Protein 2KRS (pdb70)

Organism: Clostridium perfringens (strain 13 / Type A) (NCBI:txid195102)

Nearest PDB structures (foldseek):
  2krs-assembly1_A  TM=8.421E-01  e=5.580E-13  Clostridium perfringens
  2kt8-assembly1_A  TM=7.586E-01  e=3.172E-06  Clostridium perfringens
  2kyb-assembly1_A  TM=9.012E-01  e=1.065E-04  Clostridium perfringens ATCC 13124
  3npf-assembly1_B  TM=8.891E-01  e=8.011E-03  Bacteroides ovatus ATCC 8483
  4r0k-assembly1_A  TM=9.140E-01  e=1.901E-02  Bacteroides thetaiotaomicron VPI-5482

Solvent-accessible surface area: 5568 Å² total; per-residue (Å²): 144,73,0,43,0,134,21,159,94,40,20,63,7,49,62,5,40,14,82,152,139,23,78,82,29,88,5,171,68,104,27,152,9,98,24,88,110,92,62,118,26,54,31,10,0,124,65,112,71,117,76,0,30,1,32,127,95,100,8,79,35,56,93,118,67,57,130,112,130,179,123,159,149,230

InterPro domains:
  IPR002502 N-acetylmuramoyl-L-alanine amidase domain [PF01510] (89-208)
  IPR002502 N-acetylmuramoyl-L-alanine amidase domain [SM00644] (80-211)
  IPR002502 N-acetylmuramoyl-L-alanine amidase domain [cd06583] (89-207)
  IPR003646 SH3-like domain, bacterial-type [PF08239] (251-306)
  IPR003646 SH3-like domain, bacterial-type [PF08239] (340-391)
  IPR003646 SH3-like domain, bacterial-type [PF08239] (422-473)
  IPR003646 SH3-like domain, bacterial-type [PF08239] (504-554)
  IPR003646 SH3-like domain, bacterial-type [PF08239] (580-634)
  IPR003646 SH3-like domain, bacterial-type [PS51781] (242-309)
  IPR003646 SH3-like domain, bacterial-type [PS51781] (331-394)
  IPR003646 SH3-like domain, bacterial-type [PS51781] (413-476)
  IPR003646 SH3-like domain, bacterial-type [PS51781] (495-558)
  IPR003646 SH3-like domain, bacterial-type [PS51781] (569-635)
  IPR003646 SH3-like domain, bacterial-type [SM00287] (242-309)
  IPR003646 SH3-like domain, bacterial-type [SM00287] (331-394)
  IPR003646 SH3-like domain, bacterial-type [SM00287] (413-476)
  IPR003646 SH3-like domain, bacterial-type [SM00287] (495-558)
  IPR003646 SH3-like domain, bacterial-type [SM00287] (570-627)
  IPR036028 SH3-like domain superfamily [SSF50044] (358-397)
  IPR036028 SH3-like domain superfamily [SSF50044] (440-479)

Secondary structure (DSSP, 8-state):
--EEE--SSEEEEESSSSTTT-EEEEEETT-EEEEEEEETTEEEEEETTEEEEE-SSSEEESSSS----S----

Foldseek 3Di:
DKKWFADPAKAFWAAEPDCVRPGPGIAGHRGIWDFPDADPQWTWTADPNDITTHHCVRMDDDDPDDPDDPDDDD

Structure (mmCIF, N/CA/C/O backbone):
data_2KRS
#
_entry.id   2KRS
#
loop_
_atom_site.group_PDB
_atom_site.id
_atom_site.type_symbol
_atom_site.label_atom_id
_atom_site.label_alt_id
_atom_site.label_comp_id
_atom_site.label_asym_id
_atom_site.label_entity_id
_atom_site.label_seq_id
_atom_site.pdbx_PDB_ins_code
_atom_site.Cartn_x
_atom_site.Cartn_y
_atom_site.Cartn_z
_atom_site.occupancy
_atom_site.B_iso_or_equiv
_atom_site.auth_seq_id
_atom_site.auth_comp_id
_atom_site.auth_asym_id
_atom_site.auth_atom_id
_atom_site.pdbx_PDB_model_num
ATOM 1 N N . MET A 1 1 ? 0.297 15.075 1.325 1.00 0.00 1 MET A N 1
ATOM 2 C CA . MET A 1 1 ? 1.120 13.836 1.233 1.00 0.00 1 MET A CA 1
ATOM 3 C C . MET A 1 1 ? 0.507 12.904 0.194 1.00 0.00 1 MET A C 1
ATOM 4 O O . MET A 1 1 ? -0.706 12.695 0.173 1.00 0.00 1 MET A O 1
ATOM 20 N N . GLN A 1 2 ? 1.352 12.346 -0.672 1.00 0.00 2 GLN A N 1
ATOM 21 C CA . GLN A 1 2 ? 0.881 11.437 -1.716 1.00 0.00 2 GLN A CA 1
ATOM 22 C C . GLN A 1 2 ? 1.931 10.366 -2.008 1.00 0.00 2 GLN A C 1
ATOM 23 O O . GLN A 1 2 ? 3.037 10.669 -2.454 1.00 0.00 2 GLN A O 1
ATOM 37 N N . GLY A 1 3 ? 1.570 9.110 -1.756 1.00 0.00 3 GLY A N 1
ATOM 38 C CA . GLY A 1 3 ? 2.479 7.993 -1.999 1.00 0.00 3 GLY A CA 1
ATOM 39 C C . GLY A 1 3 ? 2.336 7.486 -3.430 1.00 0.00 3 GLY A C 1
ATOM 40 O O . GLY A 1 3 ? 1.258 7.565 -4.019 1.00 0.00 3 GLY A O 1
ATOM 44 N N . VAL A 1 4 ? 3.429 6.959 -3.985 1.00 0.00 4 VAL A N 1
ATOM 45 C CA . VAL A 1 4 ? 3.418 6.432 -5.354 1.00 0.00 4 VAL A CA 1
ATOM 46 C C . VAL A 1 4 ? 3.837 4.965 -5.347 1.00 0.00 4 VAL A C 1
ATOM 47 O O . VAL A 1 4 ? 4.865 4.605 -4.774 1.00 0.00 4 VAL A O 1
ATOM 60 N N . VAL A 1 5 ? 3.034 4.123 -5.994 1.00 0.00 5 VAL A N 1
ATOM 61 C CA . VAL A 1 5 ? 3.328 2.693 -6.065 1.00 0.00 5 VAL A CA 1
ATOM 62 C C . VAL A 1 5 ? 4.102 2.379 -7.335 1.00 0.00 5 VAL A C 1
ATOM 63 O O . VAL A 1 5 ? 3.672 2.727 -8.436 1.00 0.00 5 VAL A O 1
ATOM 76 N N . LYS A 1 6 ? 5.249 1.717 -7.180 1.00 0.00 6 LYS A N 1
ATOM 77 C CA . LYS A 1 6 ? 6.085 1.353 -8.326 1.00 0.00 6 LYS A CA 1
ATOM 78 C C . LYS A 1 6 ? 6.219 -0.163 -8.418 1.00 0.00 6 LYS A C 1
ATOM 79 O O . LYS A 1 6 ? 6.862 -0.793 -7.579 1.00 0.00 6 LYS A O 1
ATOM 98 N N . VAL A 1 7 ? 5.606 -0.742 -9.448 1.00 0.00 7 VAL A N 1
ATOM 99 C CA . VAL A 1 7 ? 5.654 -2.189 -9.657 1.00 0.00 7 VAL A CA 1
ATOM 100 C C . VAL A 1 7 ? 5.706 -2.501 -11.149 1.00 0.00 7 VAL A C 1
ATOM 101 O O . VAL A 1 7 ? 5.101 -1.799 -11.960 1.00 0.00 7 VAL A O 1
ATOM 114 N N . ASN A 1 8 ? 6.434 -3.552 -11.506 1.00 0.00 8 ASN A N 1
ATOM 115 C CA . ASN A 1 8 ? 6.560 -3.936 -12.907 1.00 0.00 8 ASN A CA 1
ATOM 116 C C . ASN A 1 8 ? 5.204 -4.339 -13.480 1.00 0.00 8 ASN A C 1
ATOM 117 O O . ASN A 1 8 ? 4.873 -3.991 -14.614 1.00 0.00 8 ASN A O 1
ATOM 128 N N . SER A 1 9 ? 4.422 -5.079 -12.690 1.00 0.00 9 SER A N 1
ATOM 129 C CA . SER A 1 9 ? 3.095 -5.535 -13.124 1.00 0.00 9 SER A CA 1
ATOM 130 C C . SER A 1 9 ? 2.000 -4.985 -12.208 1.00 0.00 9 SER A C 1
ATOM 131 O O . SER A 1 9 ? 1.270 -4.067 -12.582 1.00 0.00 9 SER A O 1
ATOM 139 N N . ALA A 1 10 ? 1.887 -5.557 -11.011 1.00 0.00 10 ALA A N 1
ATOM 140 C CA . ALA A 1 10 ? 0.871 -5.121 -10.052 1.00 0.00 10 ALA A CA 1
ATOM 141 C C . ALA A 1 10 ? 1.277 -5.511 -8.633 1.00 0.00 10 ALA A C 1
ATOM 142 O O . ALA A 1 10 ? 1.908 -6.546 -8.419 1.00 0.00 10 ALA A O 1
ATOM 149 N N . LEU A 1 11 ? 0.925 -4.665 -7.664 1.00 0.00 11 LEU A N 1
ATOM 150 C CA . LEU A 1 11 ? 1.269 -4.912 -6.259 1.00 0.00 11 LEU A CA 1
ATOM 151 C C . LEU A 1 11 ? 0.018 -5.278 -5.469 1.00 0.00 11 LEU A C 1
ATOM 152 O O . LEU A 1 11 ? -1.000 -4.598 -5.552 1.00 0.00 11 LEU A O 1
ATOM 168 N N . ASN A 1 12 ? 0.101 -6.357 -4.700 1.00 0.00 12 ASN A N 1
ATOM 169 C CA . ASN A 1 12 ? -1.037 -6.797 -3.899 1.00 0.00 12 ASN A CA 1
ATOM 170 C C . ASN A 1 12 ? -1.133 -5.986 -2.607 1.00 0.00 12 ASN A C 1
ATOM 171 O O . ASN A 1 12 ? -0.116 -5.597 -2.032 1.00 0.00 12 ASN A O 1
ATOM 182 N N . MET A 1 13 ? -2.369 -5.738 -2.156 1.00 0.00 13 MET A N 1
ATOM 183 C CA . MET A 1 13 ? -2.607 -4.972 -0.923 1.00 0.00 13 MET A CA 1
ATOM 184 C C . MET A 1 13 ? -3.066 -5.913 0.181 1.00 0.00 13 MET A C 1
ATOM 185 O O . MET A 1 13 ? -3.659 -6.954 -0.096 1.00 0.00 13 MET A O 1
ATOM 199 N N . ARG A 1 14 ? -2.747 -5.580 1.436 1.00 0.00 14 ARG A N 1
ATOM 200 C CA . ARG A 1 14 ? -3.090 -6.463 2.561 1.00 0.00 14 ARG A CA 1
ATOM 201 C C . ARG A 1 14 ? -3.723 -5.683 3.726 1.00 0.00 14 ARG A C 1
ATOM 202 O O . ARG A 1 14 ? -3.328 -4.559 4.024 1.00 0.00 14 ARG A O 1
ATOM 223 N N . SER A 1 15 ? -4.737 -6.287 4.360 1.00 0.00 15 SER A N 1
ATOM 224 C CA . SER A 1 15 ? -5.452 -5.642 5.463 1.00 0.00 15 SER A CA 1
ATOM 225 C C . SER A 1 15 ? -4.507 -5.298 6.613 1.00 0.00 15 SER A C 1
ATOM 226 O O . SER A 1 15 ? -4.598 -4.222 7.207 1.00 0.00 15 SER A O 1
ATOM 234 N N . GLY A 1 16 ? -3.604 -6.221 6.924 1.00 0.00 16 GLY A N 1
ATOM 235 C CA . GLY A 1 16 ? -2.635 -6.018 8.006 1.00 0.00 16 GLY A CA 1
ATOM 236 C C . GLY A 1 16 ? -1.224 -5.826 7.447 1.00 0.00 16 GLY A C 1
ATOM 237 O O . GLY A 1 16 ? -0.951 -6.183 6.300 1.00 0.00 16 GLY A O 1
ATOM 241 N N . PRO A 1 17 ? -0.322 -5.282 8.234 1.00 0.00 17 PRO A N 1
ATOM 242 C CA . PRO A 1 17 ? 1.095 -5.054 7.811 1.00 0.00 17 PRO A CA 1
ATOM 243 C C . PRO A 1 17 ? 1.922 -6.339 7.859 1.00 0.00 17 PRO A C 1
ATOM 244 O O . PRO A 1 17 ? 2.759 -6.512 8.744 1.00 0.00 17 PRO A O 1
ATOM 255 N N . GLY A 1 18 ? 1.682 -7.232 6.908 1.00 0.00 18 GLY A N 1
ATOM 256 C CA . GLY A 1 18 ? 2.409 -8.492 6.855 1.00 0.00 18 GLY A CA 1
ATOM 257 C C . GLY A 1 18 ? 1.872 -9.354 5.729 1.00 0.00 18 GLY A C 1
ATOM 258 O O . GLY A 1 18 ? 0.759 -9.136 5.251 1.00 0.00 18 GLY A O 1
ATOM 262 N N . SER A 1 19 ? 2.663 -10.327 5.298 1.00 0.00 19 SER A N 1
ATOM 263 C CA . SER A 1 19 ? 2.236 -11.199 4.217 1.00 0.00 19 SER A CA 1
ATOM 264 C C . SER A 1 19 ? 1.268 -12.262 4.736 1.00 0.00 19 SER A C 1
ATOM 265 O O . SER A 1 19 ? 0.567 -12.910 3.961 1.00 0.00 19 SER A O 1
ATOM 273 N N . ASN A 1 20 ? 1.257 -12.441 6.052 1.00 0.00 20 ASN A N 1
ATOM 274 C CA . ASN A 1 20 ? 0.397 -13.438 6.689 1.00 0.00 20 ASN A CA 1
ATOM 275 C C . ASN A 1 20 ? -1.087 -13.112 6.510 1.00 0.00 20 ASN A C 1
ATOM 276 O O . ASN A 1 20 ? -1.912 -14.014 6.370 1.00 0.00 20 ASN A O 1
ATOM 287 N N . TYR A 1 21 ? -1.427 -11.827 6.536 1.00 0.00 21 TYR A N 1
ATOM 288 C CA . TYR A 1 21 ? -2.824 -11.418 6.397 1.00 0.00 21 TYR A CA 1
ATOM 289 C C . TYR A 1 21 ? -3.417 -11.898 5.073 1.00 0.00 21 TYR A C 1
ATOM 290 O O . TYR A 1 21 ? -4.551 -12.377 5.035 1.00 0.00 21 TYR A O 1
ATOM 308 N N . GLY A 1 22 ? -2.652 -11.777 3.988 1.00 0.00 22 GLY A N 1
ATOM 309 C CA . GLY A 1 22 ? -3.127 -12.214 2.670 1.00 0.00 22 GLY A CA 1
ATOM 310 C C . GLY A 1 22 ? -3.580 -11.028 1.823 1.00 0.00 22 GLY A C 1
ATOM 311 O O . GLY A 1 22 ? -3.830 -9.941 2.344 1.00 0.00 22 GLY A O 1
ATOM 315 N N . VAL A 1 23 ? -3.679 -11.249 0.512 1.00 0.00 23 VAL A N 1
ATOM 316 C CA . VAL A 1 23 ? -4.094 -10.197 -0.413 1.00 0.00 23 VAL A CA 1
ATOM 317 C C . VAL A 1 23 ? -5.601 -9.969 -0.364 1.00 0.00 23 VAL A C 1
ATOM 318 O O . VAL A 1 23 ? -6.387 -10.914 -0.413 1.00 0.00 23 VAL A O 1
ATOM 331 N N . ILE A 1 24 ? -5.994 -8.696 -0.277 1.00 0.00 24 ILE A N 1
ATOM 332 C CA . ILE A 1 24 ? -7.410 -8.322 -0.236 1.00 0.00 24 ILE A CA 1
ATOM 333 C C . ILE A 1 24 ? -7.791 -7.553 -1.497 1.00 0.00 24 ILE A C 1
ATOM 334 O O . ILE A 1 24 ? -8.967 -7.276 -1.736 1.00 0.00 24 ILE A O 1
ATOM 350 N N . GLY A 1 25 ? -6.785 -7.208 -2.297 1.00 0.00 25 GLY A N 1
ATOM 351 C CA . GLY A 1 25 ? -7.015 -6.466 -3.533 1.00 0.00 25 GLY A CA 1
ATOM 352 C C . GLY A 1 25 ? -5.738 -6.397 -4.360 1.00 0.00 25 GLY A C 1
ATOM 353 O O . GLY A 1 25 ? -4.681 -6.851 -3.921 1.00 0.00 25 GLY A O 1
ATOM 357 N N . THR A 1 26 ? -5.840 -5.822 -5.558 1.00 0.00 26 THR A N 1
ATOM 358 C CA . THR A 1 26 ? -4.681 -5.689 -6.450 1.00 0.00 26 THR A CA 1
ATOM 359 C C . THR A 1 26 ? -4.457 -4.222 -6.820 1.00 0.00 26 THR A C 1
ATOM 360 O O . THR A 1 26 ? -5.394 -3.519 -7.200 1.00 0.00 26 THR A O 1
ATOM 371 N N . LEU A 1 27 ? -3.205 -3.766 -6.706 1.00 0.00 27 LEU A N 1
ATOM 372 C CA . LEU A 1 27 ? -2.850 -2.377 -7.034 1.00 0.00 27 LEU A CA 1
ATOM 373 C C . LEU A 1 27 ? -2.022 -2.331 -8.321 1.00 0.00 27 LEU A C 1
ATOM 374 O O . LEU A 1 27 ? -1.175 -3.195 -8.552 1.00 0.00 27 LEU A O 1
ATOM 390 N N . ARG A 1 28 ? -2.273 -1.305 -9.142 1.00 0.00 28 ARG A N 1
ATOM 391 C CA . ARG A 1 28 ? -1.554 -1.114 -10.407 1.00 0.00 28 ARG A CA 1
ATOM 392 C C . ARG A 1 28 ? -0.387 -0.157 -10.211 1.00 0.00 28 ARG A C 1
ATOM 393 O O . ARG A 1 28 ? -0.294 0.518 -9.184 1.00 0.00 28 ARG A O 1
ATOM 414 N N . ASN A 1 29 ? 0.489 -0.088 -11.209 1.00 0.00 29 ASN A N 1
ATOM 415 C CA . ASN A 1 29 ? 1.630 0.813 -11.138 1.00 0.00 29 ASN A CA 1
ATOM 416 C C . ASN A 1 29 ? 1.164 2.242 -11.377 1.00 0.00 29 ASN A C 1
ATOM 417 O O . ASN A 1 29 ? 0.098 2.468 -11.949 1.00 0.00 29 ASN A O 1
ATOM 428 N N . ASN A 1 30 ? 1.968 3.197 -10.929 1.00 0.00 30 ASN A N 1
ATOM 429 C CA . ASN A 1 30 ? 1.642 4.611 -11.088 1.00 0.00 30 ASN A CA 1
ATOM 430 C C . ASN A 1 30 ? 0.284 4.939 -10.477 1.00 0.00 30 ASN A C 1
ATOM 431 O O . ASN A 1 30 ? -0.420 5.830 -10.954 1.00 0.00 30 ASN A O 1
ATOM 442 N N . ASP A 1 31 ? -0.077 4.227 -9.412 1.00 0.00 31 ASP A N 1
ATOM 443 C CA . ASP A 1 31 ? -1.353 4.462 -8.731 1.00 0.00 31 ASP A CA 1
ATOM 444 C C . ASP A 1 31 ? -1.160 5.383 -7.530 1.00 0.00 31 ASP A C 1
ATOM 445 O O . ASP A 1 31 ? -0.522 5.008 -6.547 1.00 0.00 31 ASP A O 1
ATOM 454 N N . LYS A 1 32 ? -1.716 6.588 -7.608 1.00 0.00 32 LYS A N 1
ATOM 455 C CA . LYS A 1 32 ? -1.593 7.535 -6.506 1.00 0.00 32 LYS A CA 1
ATOM 456 C C . LYS A 1 32 ? -2.495 7.114 -5.351 1.00 0.00 32 LYS A C 1
ATOM 457 O O . LYS A 1 32 ? -3.657 6.764 -5.556 1.00 0.00 32 LYS A O 1
ATOM 476 N N . VAL A 1 33 ? -1.954 7.147 -4.136 1.00 0.00 33 VAL A N 1
ATOM 477 C CA . VAL A 1 33 ? -2.717 6.762 -2.946 1.00 0.00 33 VAL A CA 1
ATOM 478 C C . VAL A 1 33 ? -2.463 7.740 -1.807 1.00 0.00 33 VAL A C 1
ATOM 479 O O . VAL A 1 33 ? -1.486 8.488 -1.823 1.00 0.00 33 VAL A O 1
ATOM 492 N N . GLU A 1 34 ? -3.349 7.724 -0.813 1.00 0.00 34 GLU A N 1
ATOM 493 C CA . GLU A 1 34 ? -3.216 8.608 0.345 1.00 0.00 34 GLU A CA 1
ATOM 494 C C . GLU A 1 34 ? -2.656 7.829 1.530 1.00 0.00 34 GLU A C 1
ATOM 495 O O . GLU A 1 34 ? -3.248 6.840 1.969 1.00 0.00 34 GLU A O 1
ATOM 507 N N . ILE A 1 35 ? -1.510 8.284 2.037 1.00 0.00 35 ILE A N 1
ATOM 508 C CA . ILE A 1 35 ? -0.861 7.632 3.173 1.00 0.00 35 ILE A CA 1
ATOM 509 C C . ILE A 1 35 ? -1.381 8.209 4.485 1.00 0.00 35 ILE A C 1
ATOM 510 O O . ILE A 1 35 ? -1.383 9.424 4.682 1.00 0.00 35 ILE A O 1
ATOM 526 N N . ILE A 1 36 ? -1.824 7.329 5.379 1.00 0.00 36 ILE A N 1
ATOM 527 C CA . ILE A 1 36 ? -2.350 7.757 6.674 1.00 0.00 36 ILE A CA 1
ATOM 528 C C . ILE A 1 36 ? -1.241 7.783 7.721 1.00 0.00 36 ILE A C 1
ATOM 529 O O . ILE A 1 36 ? -1.152 8.715 8.520 1.00 0.00 36 ILE A O 1
ATOM 545 N N . LYS A 1 37 ? -0.399 6.753 7.710 1.00 0.00 37 LYS A N 1
ATOM 546 C CA . LYS A 1 37 ? 0.701 6.660 8.666 1.00 0.00 37 LYS A CA 1
ATOM 547 C C . LYS A 1 37 ? 1.583 5.454 8.353 1.00 0.00 37 LYS A C 1
ATOM 548 O O . LYS A 1 37 ? 1.188 4.566 7.600 1.00 0.00 37 LYS A O 1
ATOM 567 N N . GLU A 1 38 ? 2.780 5.426 8.945 1.00 0.00 38 GLU A N 1
ATOM 568 C CA . GLU A 1 38 ? 3.719 4.319 8.735 1.00 0.00 38 GLU A CA 1
ATOM 569 C C . GLU A 1 38 ? 3.901 3.531 10.028 1.00 0.00 38 GLU A C 1
ATOM 570 O O . GLU A 1 38 ? 4.297 4.087 11.053 1.00 0.00 38 GLU A O 1
ATOM 582 N N . VAL A 1 39 ? 3.602 2.231 9.976 1.00 0.00 39 VAL A N 1
ATOM 583 C CA . VAL A 1 39 ? 3.727 1.366 11.153 1.00 0.00 39 VAL A CA 1
ATOM 584 C C . VAL A 1 39 ? 4.587 0.142 10.834 1.00 0.00 39 VAL A C 1
ATOM 585 O O . VAL A 1 39 ? 4.370 -0.537 9.833 1.00 0.00 39 VAL A O 1
ATOM 598 N N . ASP A 1 40 ? 5.553 -0.141 11.703 1.00 0.00 40 ASP A N 1
ATOM 599 C CA . ASP A 1 40 ? 6.429 -1.296 11.520 1.00 0.00 40 ASP A CA 1
ATOM 600 C C . ASP A 1 40 ? 7.090 -1.282 10.143 1.00 0.00 40 ASP A C 1
ATOM 601 O O . ASP A 1 40 ? 7.375 -2.335 9.572 1.00 0.00 40 ASP A O 1
ATOM 610 N N . GLY A 1 41 ? 7.336 -0.087 9.615 1.00 0.00 41 GLY A N 1
ATOM 611 C CA . GLY A 1 41 ? 7.971 0.047 8.306 1.00 0.00 41 GLY A CA 1
ATOM 612 C C . GLY A 1 41 ? 6.939 -0.027 7.187 1.00 0.00 41 GLY A C 1
ATOM 613 O O . GLY A 1 41 ? 7.210 0.370 6.053 1.00 0.00 41 GLY A O 1
ATOM 617 N N . TRP A 1 42 ? 5.750 -0.525 7.514 1.00 0.00 42 TRP A N 1
ATOM 618 C CA . TRP A 1 42 ? 4.680 -0.632 6.528 1.00 0.00 42 TRP A CA 1
ATOM 619 C C . TRP A 1 42 ? 3.951 0.700 6.412 1.00 0.00 42 TRP A C 1
ATOM 620 O O . TRP A 1 42 ? 3.806 1.422 7.397 1.00 0.00 42 TRP A O 1
ATOM 641 N N . TYR A 1 43 ? 3.487 1.020 5.207 1.00 0.00 43 TYR A N 1
ATOM 642 C CA . TYR A 1 43 ? 2.765 2.271 4.980 1.00 0.00 43 TYR A CA 1
ATOM 643 C C . TYR A 1 43 ? 1.267 2.016 4.925 1.00 0.00 43 TYR A C 1
ATOM 644 O O . TYR A 1 43 ? 0.801 1.136 4.199 1.00 0.00 43 TYR A O 1
ATOM 662 N N . GLU A 1 44 ? 0.516 2.802 5.688 1.00 0.00 44 GLU A N 1
ATOM 663 C CA . GLU A 1 44 ? -0.934 2.672 5.713 1.00 0.00 44 GLU A CA 1
ATOM 664 C C . GLU A 1 44 ? -1.536 3.538 4.614 1.00 0.00 44 GLU A C 1
ATOM 665 O O . GLU A 1 44 ? -1.369 4.758 4.610 1.00 0.00 44 GLU A O 1
ATOM 677 N N . ILE A 1 45 ? -2.232 2.898 3.673 1.00 0.00 45 ILE A N 1
ATOM 678 C CA . ILE A 1 45 ? -2.853 3.612 2.554 1.00 0.00 45 ILE A CA 1
ATOM 679 C C . ILE A 1 45 ? -4.335 3.284 2.464 1.00 0.00 45 ILE A C 1
ATOM 680 O O . ILE A 1 45 ? -4.810 2.306 3.040 1.00 0.00 45 ILE A O 1
ATOM 696 N N . ARG A 1 46 ? -5.065 4.139 1.761 1.00 0.00 46 ARG A N 1
ATOM 697 C CA . ARG A 1 46 ? -6.515 3.984 1.611 1.00 0.00 46 ARG A CA 1
ATOM 698 C C . ARG A 1 46 ? -6.896 4.007 0.122 1.00 0.00 46 ARG A C 1
ATOM 699 O O . ARG A 1 46 ? -6.510 4.915 -0.616 1.00 0.00 46 ARG A O 1
ATOM 720 N N . PHE A 1 47 ? -7.635 2.985 -0.321 1.00 0.00 47 PHE A N 1
ATOM 721 C CA . PHE A 1 47 ? -8.040 2.888 -1.727 1.00 0.00 47 PHE A CA 1
ATOM 722 C C . PHE A 1 47 ? -9.422 2.255 -1.841 1.00 0.00 47 PHE A C 1
ATOM 723 O O . PHE A 1 47 ? -9.701 1.238 -1.209 1.00 0.00 47 PHE A O 1
ATOM 740 N N . ASN A 1 48 ? -10.276 2.869 -2.652 1.00 0.00 48 ASN A N 1
ATOM 741 C CA . ASN A 1 48 ? -11.633 2.372 -2.859 1.00 0.00 48 ASN A CA 1
ATOM 742 C C . ASN A 1 48 ? -12.398 2.283 -1.538 1.00 0.00 48 ASN A C 1
ATOM 743 O O . ASN A 1 48 ? -13.245 1.407 -1.360 1.00 0.00 48 ASN A O 1
ATOM 754 N N . GLY A 1 49 ? -12.110 3.201 -0.622 1.00 0.00 49 GLY A N 1
ATOM 755 C CA . GLY A 1 49 ? -12.796 3.219 0.666 1.00 0.00 49 GLY A CA 1
ATOM 756 C C . GLY A 1 49 ? -12.311 2.093 1.574 1.00 0.00 49 GLY A C 1
ATOM 757 O O . GLY A 1 49 ? -12.880 1.858 2.641 1.00 0.00 49 GLY A O 1
ATOM 761 N N . LYS A 1 50 ? -11.258 1.395 1.149 1.00 0.00 50 LYS A N 1
ATOM 762 C CA . LYS A 1 50 ? -10.702 0.290 1.936 1.00 0.00 50 LYS A CA 1
ATOM 763 C C . LYS A 1 50 ? -9.376 0.705 2.561 1.00 0.00 50 LYS A C 1
ATOM 764 O O . LYS A 1 50 ? -8.652 1.532 2.007 1.00 0.00 50 LYS A O 1
ATOM 783 N N . VAL A 1 51 ? -9.063 0.127 3.720 1.00 0.00 51 VAL A N 1
ATOM 784 C CA . VAL A 1 51 ? -7.818 0.442 4.427 1.00 0.00 51 VAL A CA 1
ATOM 785 C C . VAL A 1 51 ? -6.936 -0.800 4.512 1.00 0.00 51 VAL A C 1
ATOM 786 O O . VAL A 1 51 ? -7.402 -1.883 4.869 1.00 0.00 51 VAL A O 1
ATOM 799 N N . GLY A 1 52 ? -5.660 -0.633 4.179 1.00 0.00 52 GLY A N 1
ATOM 800 C CA . GLY A 1 52 ? -4.717 -1.743 4.218 1.00 0.00 52 GLY A CA 1
ATOM 801 C C . GLY A 1 52 ? -3.282 -1.237 4.287 1.00 0.00 52 GLY A C 1
ATOM 802 O O . GLY A 1 52 ? -3.040 -0.050 4.500 1.00 0.00 52 GLY A O 1
ATOM 806 N N . TYR A 1 53 ? -2.333 -2.152 4.108 1.00 0.00 53 TYR A N 1
ATOM 807 C CA . TYR A 1 53 ? -0.910 -1.821 4.151 1.00 0.00 53 TYR A CA 1
ATOM 808 C C . TYR A 1 53 ? -0.217 -2.282 2.876 1.00 0.00 53 TYR A C 1
ATOM 809 O O . TYR A 1 53 ? -0.673 -3.213 2.212 1.00 0.00 53 TYR A O 1
ATOM 827 N N . ALA A 1 54 ? 0.891 -1.625 2.542 1.00 0.00 54 ALA A N 1
ATOM 828 C CA . ALA A 1 54 ? 1.656 -1.968 1.342 1.00 0.00 54 ALA A CA 1
ATOM 829 C C . ALA A 1 54 ? 3.148 -1.987 1.654 1.00 0.00 54 ALA A C 1
ATOM 830 O O . ALA A 1 54 ? 3.614 -1.286 2.552 1.00 0.00 54 ALA A O 1
ATOM 837 N N . SER A 1 55 ? 3.892 -2.798 0.910 1.00 0.00 55 SER A N 1
ATOM 838 C CA . SER A 1 55 ? 5.331 -2.905 1.121 1.00 0.00 55 SER A CA 1
ATOM 839 C C . SER A 1 55 ? 6.014 -1.570 0.839 1.00 0.00 55 SER A C 1
ATOM 840 O O . SER A 1 55 ? 5.599 -0.826 -0.047 1.00 0.00 55 SER A O 1
ATOM 848 N N . LYS A 1 56 ? 7.061 -1.275 1.600 1.00 0.00 56 LYS A N 1
ATOM 849 C CA . LYS A 1 56 ? 7.794 -0.025 1.425 1.00 0.00 56 LYS A CA 1
ATOM 850 C C . LYS A 1 56 ? 8.720 -0.101 0.213 1.00 0.00 56 LYS A C 1
ATOM 851 O O . LYS A 1 56 ? 9.073 0.920 -0.375 1.00 0.00 56 LYS A O 1
ATOM 870 N N . SER A 1 57 ? 9.111 -1.317 -0.150 1.00 0.00 57 SER A N 1
ATOM 871 C CA . SER A 1 57 ? 9.999 -1.519 -1.291 1.00 0.00 57 SER A CA 1
ATOM 872 C C . SER A 1 57 ? 9.356 -1.036 -2.590 1.00 0.00 57 SER A C 1
ATOM 873 O O . SER A 1 57 ? 10.023 -0.438 -3.435 1.00 0.00 57 SER A O 1
ATOM 881 N N . TYR A 1 58 ? 8.065 -1.318 -2.756 1.00 0.00 58 TYR A N 1
ATOM 882 C CA . TYR A 1 58 ? 7.348 -0.927 -3.973 1.00 0.00 58 TYR A CA 1
ATOM 883 C C . TYR A 1 58 ? 6.670 0.433 -3.815 1.00 0.00 58 TYR A C 1
ATOM 884 O O . TYR A 1 58 ? 6.057 0.938 -4.757 1.00 0.00 58 TYR A O 1
ATOM 902 N N . ILE A 1 59 ? 6.786 1.025 -2.626 1.00 0.00 59 ILE A N 1
ATOM 903 C CA . ILE A 1 59 ? 6.178 2.335 -2.350 1.00 0.00 59 ILE A CA 1
ATOM 904 C C . ILE A 1 59 ? 7.274 3.376 -2.118 1.00 0.00 59 ILE A C 1
ATOM 905 O O . ILE A 1 59 ? 8.191 3.165 -1.325 1.00 0.00 59 ILE A O 1
ATOM 921 N N . THR A 1 60 ? 7.160 4.506 -2.816 1.00 0.00 60 THR A N 1
ATOM 922 C CA . THR A 1 60 ? 8.132 5.595 -2.691 1.00 0.00 60 THR A CA 1
ATOM 923 C C . THR A 1 60 ? 7.447 6.858 -2.176 1.00 0.00 60 THR A C 1
ATOM 924 O O . THR A 1 60 ? 6.433 7.294 -2.723 1.00 0.00 60 THR A O 1
ATOM 935 N N . ILE A 1 61 ? 8.005 7.437 -1.117 1.00 0.00 61 ILE A N 1
ATOM 936 C CA . ILE A 1 61 ? 7.443 8.648 -0.530 1.00 0.00 61 ILE A CA 1
ATOM 937 C C . ILE A 1 61 ? 7.804 9.865 -1.373 1.00 0.00 61 ILE A C 1
ATOM 938 O O . ILE A 1 61 ? 8.953 10.031 -1.782 1.00 0.00 61 ILE A O 1
ATOM 954 N N . VAL A 1 62 ? 6.811 10.713 -1.636 1.00 0.00 62 VAL A N 1
ATOM 955 C CA . VAL A 1 62 ? 7.023 11.916 -2.442 1.00 0.00 62 VAL A CA 1
ATOM 956 C C . VAL A 1 62 ? 7.261 13.129 -1.545 1.00 0.00 62 VAL A C 1
ATOM 957 O O . VAL A 1 62 ? 6.512 13.372 -0.598 1.00 0.00 62 VAL A O 1
ATOM 970 N N . ASN A 1 63 ? 8.308 13.889 -1.856 1.00 0.00 63 ASN A N 1
ATOM 971 C CA . ASN A 1 63 ? 8.639 15.080 -1.081 1.00 0.00 63 ASN A CA 1
ATOM 972 C C . ASN A 1 63 ? 8.896 14.731 0.383 1.00 0.00 63 ASN A C 1
ATOM 973 O O . ASN A 1 63 ? 8.308 15.329 1.282 1.00 0.00 63 ASN A O 1
ATOM 984 N N . GLU A 1 64 ? 9.773 13.758 0.612 1.00 0.00 64 GLU A N 1
ATOM 985 C CA . GLU A 1 64 ? 10.101 13.339 1.972 1.00 0.00 64 GLU A CA 1
ATOM 986 C C . GLU A 1 64 ? 10.873 14.435 2.705 1.00 0.00 64 GLU A C 1
ATOM 987 O O . GLU A 1 64 ? 11.995 14.218 3.162 1.00 0.00 64 GLU A O 1
ATOM 999 N N . GLY A 1 65 ? 10.265 15.612 2.817 1.00 0.00 65 GLY A N 1
ATOM 1000 C CA . GLY A 1 65 ? 10.906 16.731 3.497 1.00 0.00 65 GLY A CA 1
ATOM 1001 C C . GLY A 1 65 ? 11.975 17.360 2.611 1.00 0.00 65 GLY A C 1
ATOM 1002 O O . GLY A 1 65 ? 12.857 18.070 3.093 1.00 0.00 65 GLY A O 1
ATOM 1006 N N . SER A 1 66 ? 11.891 17.091 1.311 1.00 0.00 66 SER A N 1
ATOM 1007 C CA . SER A 1 66 ? 12.858 17.635 0.365 1.00 0.00 66 SER A CA 1
ATOM 1008 C C . SER A 1 66 ? 12.707 19.147 0.255 1.00 0.00 66 SER A C 1
ATOM 1009 O O . SER A 1 66 ? 11.644 19.698 0.535 1.00 0.00 66 SER A O 1
ATOM 1017 N N . LEU A 1 67 ? 13.784 19.811 -0.158 1.00 0.00 67 LEU A N 1
ATOM 1018 C CA . LEU A 1 67 ? 13.773 21.264 -0.305 1.00 0.00 67 LEU A CA 1
ATOM 1019 C C . LEU A 1 67 ? 14.713 21.687 -1.426 1.00 0.00 67 LEU A C 1
ATOM 1020 O O . LEU A 1 67 ? 14.767 22.859 -1.798 1.00 0.00 67 LEU A O 1
ATOM 1036 N N . GLU A 1 68 ? 15.451 20.723 -1.962 1.00 0.00 68 GLU A N 1
ATOM 1037 C CA . GLU A 1 68 ? 16.386 21.004 -3.043 1.00 0.00 68 GLU A CA 1
ATOM 1038 C C . GLU A 1 68 ? 15.634 21.408 -4.306 1.00 0.00 68 GLU A C 1
ATOM 1039 O O . GLU A 1 68 ? 14.642 20.781 -4.676 1.00 0.00 68 GLU A O 1
ATOM 1051 N N . HIS A 1 69 ? 16.113 22.465 -4.963 1.00 0.00 69 HIS A N 1
ATOM 1052 C CA . HIS A 1 69 ? 15.485 22.962 -6.191 1.00 0.00 69 HIS A CA 1
ATOM 1053 C C . HIS A 1 69 ? 16.472 22.909 -7.353 1.00 0.00 69 HIS A C 1
ATOM 1054 O O . HIS A 1 69 ? 17.684 23.000 -7.155 1.00 0.00 69 HIS A O 1
ATOM 1068 N N . HIS A 1 70 ? 15.943 22.761 -8.566 1.00 0.00 70 HIS A N 1
ATOM 1069 C CA . HIS A 1 70 ? 16.777 22.693 -9.766 1.00 0.00 70 HIS A CA 1
ATOM 1070 C C . HIS A 1 70 ? 18.054 21.896 -9.501 1.00 0.00 70 HIS A C 1
ATOM 1071 O O . HIS A 1 70 ? 19.134 22.265 -9.962 1.00 0.00 70 HIS A O 1
ATOM 1085 N N . HIS A 1 71 ? 17.920 20.804 -8.755 1.00 0.00 71 HIS A N 1
ATOM 1086 C CA . HIS A 1 71 ? 19.068 19.964 -8.434 1.00 0.00 71 HIS A CA 1
ATOM 1087 C C . HIS A 1 71 ? 19.521 19.188 -9.667 1.00 0.00 71 HIS A C 1
ATOM 1088 O O . HIS A 1 71 ? 18.701 18.774 -10.487 1.00 0.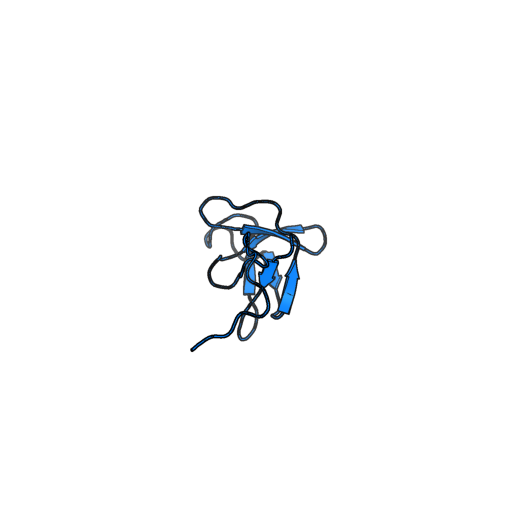00 71 HIS A O 1
ATOM 1102 N N . HIS A 1 72 ? 20.834 18.992 -9.790 1.00 0.00 72 HIS A N 1
ATOM 1103 C CA . HIS A 1 72 ? 21.400 18.262 -10.928 1.00 0.00 72 HIS A CA 1
ATOM 1104 C C . HIS A 1 72 ? 22.425 17.238 -10.449 1.00 0.00 72 HIS A C 1
ATOM 1105 O O . HIS A 1 72 ? 23.308 17.555 -9.653 1.00 0.00 72 HIS A O 1
ATOM 1119 N N . HIS A 1 73 ? 22.302 16.008 -10.943 1.00 0.00 73 HIS A N 1
ATOM 1120 C CA . HIS A 1 73 ? 23.224 14.942 -10.562 1.00 0.00 73 HIS A CA 1
ATOM 1121 C C . HIS A 1 73 ? 24.474 14.982 -11.435 1.00 0.00 73 HIS A C 1
ATOM 1122 O O . HIS A 1 73 ? 24.387 15.139 -12.653 1.00 0.00 73 HIS A O 1
ATOM 1136 N N . HIS A 1 74 ? 25.636 14.841 -10.805 1.00 0.00 74 HIS A N 1
ATOM 1137 C CA . HIS A 1 74 ? 26.897 14.863 -11.537 1.00 0.00 74 HIS A CA 1
ATOM 1138 C C . HIS A 1 74 ? 26.947 16.060 -12.482 1.00 0.00 74 HIS A C 1
ATOM 1139 O O . HIS A 1 74 ? 26.975 15.841 -13.682 1.00 0.00 74 HIS A O 1
ATOM 1154 N N . MET A 1 1 ? 1.404 14.697 1.900 1.00 0.00 1 MET A N 2
ATOM 1155 C CA . MET A 1 1 ? 1.922 13.300 1.864 1.00 0.00 1 MET A CA 2
ATOM 1156 C C . MET A 1 1 ? 1.196 12.493 0.795 1.00 0.00 1 MET A C 2
ATOM 1157 O O . MET A 1 1 ? 0.096 11.994 1.021 1.00 0.00 1 MET A O 2
ATOM 1173 N N . GLN A 1 2 ? 1.832 12.354 -0.368 1.00 0.00 2 GLN A N 2
ATOM 1174 C CA . GLN A 1 2 ? 1.254 11.588 -1.472 1.00 0.00 2 GLN A CA 2
ATOM 1175 C C . GLN A 1 2 ? 2.139 10.390 -1.785 1.00 0.00 2 GLN A C 2
ATOM 1176 O O . GLN A 1 2 ? 3.318 10.541 -2.103 1.00 0.00 2 GLN A O 2
ATOM 1190 N N . GLY A 1 3 ? 1.564 9.198 -1.677 1.00 0.00 3 GLY A N 2
ATOM 1191 C CA . GLY A 1 3 ? 2.308 7.966 -1.939 1.00 0.00 3 GLY A CA 2
ATOM 1192 C C . GLY A 1 3 ? 2.173 7.531 -3.393 1.00 0.00 3 GLY A C 2
ATOM 1193 O O . GLY A 1 3 ? 1.121 7.702 -4.011 1.00 0.00 3 GLY A O 2
ATOM 1197 N N . VAL A 1 4 ? 3.250 6.957 -3.929 1.00 0.00 4 VAL A N 2
ATOM 1198 C CA . VAL A 1 4 ? 3.263 6.477 -5.315 1.00 0.00 4 VAL A CA 2
ATOM 1199 C C . VAL A 1 4 ? 3.633 4.995 -5.339 1.00 0.00 4 VAL A C 2
ATOM 1200 O O . VAL A 1 4 ? 4.601 4.578 -4.699 1.00 0.00 4 VAL A O 2
ATOM 1213 N N . VAL A 1 5 ? 2.856 4.201 -6.075 1.00 0.00 5 VAL A N 2
ATOM 1214 C CA . VAL A 1 5 ? 3.108 2.762 -6.170 1.00 0.00 5 VAL A CA 2
ATOM 1215 C C . VAL A 1 5 ? 3.979 2.448 -7.384 1.00 0.00 5 VAL A C 2
ATOM 1216 O O . VAL A 1 5 ? 3.668 2.851 -8.504 1.00 0.00 5 VAL A O 2
ATOM 1229 N N . LYS A 1 6 ? 5.073 1.721 -7.149 1.00 0.00 6 LYS A N 2
ATOM 1230 C CA . LYS A 1 6 ? 5.994 1.342 -8.225 1.00 0.00 6 LYS A CA 2
ATOM 1231 C C . LYS A 1 6 ? 6.213 -0.165 -8.229 1.00 0.00 6 LYS A C 2
ATOM 1232 O O . LYS A 1 6 ? 6.892 -0.707 -7.357 1.00 0.00 6 LYS A O 2
ATOM 1251 N N . VAL A 1 7 ? 5.631 -0.840 -9.216 1.00 0.00 7 VAL A N 2
ATOM 1252 C CA . VAL A 1 7 ? 5.760 -2.292 -9.333 1.00 0.00 7 VAL A CA 2
ATOM 1253 C C . VAL A 1 7 ? 5.986 -2.680 -10.791 1.00 0.00 7 VAL A C 2
ATOM 1254 O O . VAL A 1 7 ? 5.685 -1.907 -11.700 1.00 0.00 7 VAL A O 2
ATOM 1267 N N . ASN A 1 8 ? 6.530 -3.871 -11.010 1.00 0.00 8 ASN A N 2
ATOM 1268 C CA . ASN A 1 8 ? 6.804 -4.336 -12.365 1.00 0.00 8 ASN A CA 2
ATOM 1269 C C . ASN A 1 8 ? 5.512 -4.433 -13.178 1.00 0.00 8 ASN A C 2
ATOM 1270 O O . ASN A 1 8 ? 5.482 -4.057 -14.349 1.00 0.00 8 ASN A O 2
ATOM 1281 N N . SER A 1 9 ? 4.447 -4.937 -12.557 1.00 0.00 9 SER A N 2
ATOM 1282 C CA . SER A 1 9 ? 3.161 -5.075 -13.244 1.00 0.00 9 SER A CA 2
ATOM 1283 C C . SER A 1 9 ? 2.000 -4.794 -12.292 1.00 0.00 9 SER A C 2
ATOM 1284 O O . SER A 1 9 ? 1.116 -3.992 -12.595 1.00 0.00 9 SER A O 2
ATOM 1292 N N . ALA A 1 10 ? 2.008 -5.466 -11.142 1.00 0.00 10 ALA A N 2
ATOM 1293 C CA . ALA A 1 10 ? 0.949 -5.292 -10.149 1.00 0.00 10 ALA A CA 2
ATOM 1294 C C . ALA A 1 10 ? 1.443 -5.708 -8.761 1.00 0.00 10 ALA A C 2
ATOM 1295 O O . ALA A 1 10 ? 2.219 -6.654 -8.629 1.00 0.00 10 ALA A O 2
ATOM 1302 N N . LEU A 1 11 ? 0.989 -4.995 -7.728 1.00 0.00 11 LEU A N 2
ATOM 1303 C CA . LEU A 1 11 ? 1.385 -5.295 -6.344 1.00 0.00 11 LEU A CA 2
ATOM 1304 C C . LEU A 1 11 ? 0.163 -5.684 -5.522 1.00 0.00 11 LEU A C 2
ATOM 1305 O O . LEU A 1 11 ? -0.868 -5.012 -5.566 1.00 0.00 11 LEU A O 2
ATOM 1321 N N . ASN A 1 12 ? 0.289 -6.769 -4.770 1.00 0.00 12 ASN A N 2
ATOM 1322 C CA . ASN A 1 12 ? -0.807 -7.238 -3.934 1.00 0.00 12 ASN A CA 2
ATOM 1323 C C . ASN A 1 12 ? -0.925 -6.365 -2.690 1.00 0.00 12 ASN A C 2
ATOM 1324 O O . ASN A 1 12 ? 0.084 -5.987 -2.095 1.00 0.00 12 ASN A O 2
ATOM 1335 N N . MET A 1 13 ? -2.160 -6.050 -2.299 1.00 0.00 13 MET A N 2
ATOM 1336 C CA . MET A 1 13 ? -2.401 -5.221 -1.116 1.00 0.00 13 MET A CA 2
ATOM 1337 C C . MET A 1 13 ? -2.776 -6.113 0.058 1.00 0.00 13 MET A C 2
ATOM 1338 O O . MET A 1 13 ? -3.508 -7.087 -0.102 1.00 0.00 13 MET A O 2
ATOM 1352 N N . ARG A 1 14 ? -2.251 -5.796 1.233 1.00 0.00 14 ARG A N 2
ATOM 1353 C CA . ARG A 1 14 ? -2.513 -6.598 2.426 1.00 0.00 14 ARG A CA 2
ATOM 1354 C C . ARG A 1 14 ? -3.334 -5.808 3.441 1.00 0.00 14 ARG A C 2
ATOM 1355 O O . ARG A 1 14 ? -3.362 -4.578 3.410 1.00 0.00 14 ARG A O 2
ATOM 1376 N N . SER A 1 15 ? -4.013 -6.522 4.334 1.00 0.00 15 SER A N 2
ATOM 1377 C CA . SER A 1 15 ? -4.842 -5.871 5.340 1.00 0.00 15 SER A CA 2
ATOM 1378 C C . SER A 1 15 ? -3.994 -5.360 6.496 1.00 0.00 15 SER A C 2
ATOM 1379 O O . SER A 1 15 ? -4.468 -4.592 7.335 1.00 0.00 15 SER A O 2
ATOM 1387 N N . GLY A 1 16 ? -2.737 -5.779 6.530 1.00 0.00 16 GLY A N 2
ATOM 1388 C CA . GLY A 1 16 ? -1.830 -5.347 7.582 1.00 0.00 16 GLY A CA 2
ATOM 1389 C C . GLY A 1 16 ? -0.386 -5.634 7.202 1.00 0.00 16 GLY A C 2
ATOM 1390 O O . GLY A 1 16 ? -0.103 -6.063 6.083 1.00 0.00 16 GLY A O 2
ATOM 1394 N N . PRO A 1 17 ? 0.525 -5.424 8.118 1.00 0.00 17 PRO A N 2
ATOM 1395 C CA . PRO A 1 17 ? 1.966 -5.668 7.881 1.00 0.00 17 PRO A CA 2
ATOM 1396 C C . PRO A 1 17 ? 2.330 -7.145 8.077 1.00 0.00 17 PRO A C 2
ATOM 1397 O O . PRO A 1 17 ? 2.920 -7.519 9.089 1.00 0.00 17 PRO A O 2
ATOM 1408 N N . GLY A 1 18 ? 1.971 -7.969 7.097 1.00 0.00 18 GLY A N 2
ATOM 1409 C CA . GLY A 1 18 ? 2.263 -9.400 7.156 1.00 0.00 18 GLY A CA 2
ATOM 1410 C C . GLY A 1 18 ? 1.635 -10.134 5.976 1.00 0.00 18 GLY A C 2
ATOM 1411 O O . GLY A 1 18 ? 0.452 -9.961 5.683 1.00 0.00 18 GLY A O 2
ATOM 1415 N N . SER A 1 19 ? 2.435 -10.957 5.307 1.00 0.00 19 SER A N 2
ATOM 1416 C CA . SER A 1 19 ? 1.956 -11.715 4.158 1.00 0.00 19 SER A CA 2
ATOM 1417 C C . SER A 1 19 ? 0.985 -12.802 4.590 1.00 0.00 19 SER A C 2
ATOM 1418 O O . SER A 1 19 ? 0.349 -13.443 3.755 1.00 0.00 19 SER A O 2
ATOM 1426 N N . ASN A 1 20 ? 0.875 -13.012 5.896 1.00 0.00 20 ASN A N 2
ATOM 1427 C CA . ASN A 1 20 ? -0.026 -14.033 6.418 1.00 0.00 20 ASN A CA 2
ATOM 1428 C C . ASN A 1 20 ? -1.448 -13.495 6.528 1.00 0.00 20 ASN A C 2
ATOM 1429 O O . ASN A 1 20 ? -2.361 -14.214 6.931 1.00 0.00 20 ASN A O 2
ATOM 1440 N N . TYR A 1 21 ? -1.634 -12.227 6.162 1.00 0.00 21 TYR A N 2
ATOM 1441 C CA . TYR A 1 21 ? -2.959 -11.611 6.220 1.00 0.00 21 TYR A CA 2
ATOM 1442 C C . TYR A 1 21 ? -3.679 -11.797 4.885 1.00 0.00 21 TYR A C 2
ATOM 1443 O O . TYR A 1 21 ? -4.834 -11.399 4.733 1.00 0.00 21 TYR A O 2
ATOM 1461 N N . GLY A 1 22 ? -2.988 -12.407 3.925 1.00 0.00 22 GLY A N 2
ATOM 1462 C CA . GLY A 1 22 ? -3.569 -12.642 2.608 1.00 0.00 22 GLY A CA 2
ATOM 1463 C C . GLY A 1 22 ? -3.691 -11.341 1.827 1.00 0.00 22 GLY A C 2
ATOM 1464 O O . GLY A 1 22 ? -3.321 -10.274 2.317 1.00 0.00 22 GLY A O 2
ATOM 1468 N N . VAL A 1 23 ? -4.225 -11.439 0.609 1.00 0.00 23 VAL A N 2
ATOM 1469 C CA . VAL A 1 23 ? -4.411 -10.266 -0.251 1.00 0.00 23 VAL A CA 2
ATOM 1470 C C . VAL A 1 23 ? -5.896 -9.921 -0.358 1.00 0.00 23 VAL A C 2
ATOM 1471 O O . VAL A 1 23 ? -6.720 -10.773 -0.685 1.00 0.00 23 VAL A O 2
ATOM 1484 N N . ILE A 1 24 ? -6.235 -8.663 -0.070 1.00 0.00 24 ILE A N 2
ATOM 1485 C CA . ILE A 1 24 ? -7.629 -8.209 -0.128 1.00 0.00 24 ILE A CA 2
ATOM 1486 C C . ILE A 1 24 ? -7.870 -7.367 -1.374 1.00 0.00 24 ILE A C 2
ATOM 1487 O O . ILE A 1 24 ? -8.994 -6.937 -1.641 1.00 0.00 24 ILE A O 2
ATOM 1503 N N . GLY A 1 25 ? -6.804 -7.135 -2.132 1.00 0.00 25 GLY A N 2
ATOM 1504 C CA . GLY A 1 25 ? -6.897 -6.341 -3.351 1.00 0.00 25 GLY A CA 2
ATOM 1505 C C . GLY A 1 25 ? -5.537 -6.230 -4.032 1.00 0.00 25 GLY A C 2
ATOM 1506 O O . GLY A 1 25 ? -4.548 -6.793 -3.563 1.00 0.00 25 GLY A O 2
ATOM 1510 N N . THR A 1 26 ? -5.494 -5.498 -5.145 1.00 0.00 26 THR A N 2
ATOM 1511 C CA . THR A 1 26 ? -4.250 -5.309 -5.898 1.00 0.00 26 THR A CA 2
ATOM 1512 C C . THR A 1 26 ? -4.062 -3.840 -6.261 1.00 0.00 26 THR A C 2
ATOM 1513 O O . THR A 1 26 ? -5.026 -3.079 -6.336 1.00 0.00 26 THR A O 2
ATOM 1524 N N . LEU A 1 27 ? -2.811 -3.448 -6.485 1.00 0.00 27 LEU A N 2
ATOM 1525 C CA . LEU A 1 27 ? -2.488 -2.067 -6.841 1.00 0.00 27 LEU A CA 2
ATOM 1526 C C . LEU A 1 27 ? -1.741 -2.024 -8.173 1.00 0.00 27 LEU A C 2
ATOM 1527 O O . LEU A 1 27 ? -0.978 -2.936 -8.496 1.00 0.00 27 LEU A O 2
ATOM 1543 N N . ARG A 1 28 ? -1.963 -0.958 -8.943 1.00 0.00 28 ARG A N 2
ATOM 1544 C CA . ARG A 1 28 ? -1.309 -0.790 -10.244 1.00 0.00 28 ARG A CA 2
ATOM 1545 C C . ARG A 1 28 ? -0.230 0.271 -10.163 1.00 0.00 28 ARG A C 2
ATOM 1546 O O . ARG A 1 28 ? -0.299 1.178 -9.337 1.00 0.00 28 ARG A O 2
ATOM 1567 N N . ASN A 1 29 ? 0.762 0.158 -11.029 1.00 0.00 29 ASN A N 2
ATOM 1568 C CA . ASN A 1 29 ? 1.845 1.122 -11.046 1.00 0.00 29 ASN A CA 2
ATOM 1569 C C . ASN A 1 29 ? 1.306 2.520 -11.323 1.00 0.00 29 ASN A C 2
ATOM 1570 O O . ASN A 1 29 ? 0.227 2.676 -11.895 1.00 0.00 29 ASN A O 2
ATOM 1581 N N . ASN A 1 30 ? 2.067 3.527 -10.910 1.00 0.00 30 ASN A N 2
ATOM 1582 C CA . ASN A 1 30 ? 1.678 4.921 -11.114 1.00 0.00 30 ASN A CA 2
ATOM 1583 C C . ASN A 1 30 ? 0.407 5.260 -10.340 1.00 0.00 30 ASN A C 2
ATOM 1584 O O . ASN A 1 30 ? -0.110 6.372 -10.445 1.00 0.00 30 ASN A O 2
ATOM 1595 N N . ASP A 1 31 ? -0.085 4.307 -9.558 1.00 0.00 31 ASP A N 2
ATOM 1596 C CA . ASP A 1 31 ? -1.291 4.536 -8.767 1.00 0.00 31 ASP A CA 2
ATOM 1597 C C . ASP A 1 31 ? -0.946 5.319 -7.507 1.00 0.00 31 ASP A C 2
ATOM 1598 O O . ASP A 1 31 ? -0.140 4.871 -6.692 1.00 0.00 31 ASP A O 2
ATOM 1607 N N . LYS A 1 32 ? -1.560 6.493 -7.348 1.00 0.00 32 LYS A N 2
ATOM 1608 C CA . LYS A 1 32 ? -1.305 7.332 -6.174 1.00 0.00 32 LYS A CA 2
ATOM 1609 C C . LYS A 1 32 ? -2.431 7.187 -5.163 1.00 0.00 32 LYS A C 2
ATOM 1610 O O . LYS A 1 32 ? -3.605 7.142 -5.528 1.00 0.00 32 LYS A O 2
ATOM 1629 N N . VAL A 1 33 ? -2.066 7.104 -3.887 1.00 0.00 33 VAL A N 2
ATOM 1630 C CA . VAL A 1 33 ? -3.052 6.956 -2.817 1.00 0.00 33 VAL A CA 2
ATOM 1631 C C . VAL A 1 33 ? -2.687 7.833 -1.626 1.00 0.00 33 VAL A C 2
ATOM 1632 O O . VAL A 1 33 ? -1.551 8.295 -1.510 1.00 0.00 33 VAL A O 2
ATOM 1645 N N . GLU A 1 34 ? -3.655 8.052 -0.741 1.00 0.00 34 GLU A N 2
ATOM 1646 C CA . GLU A 1 34 ? -3.428 8.871 0.446 1.00 0.00 34 GLU A CA 2
ATOM 1647 C C . GLU A 1 34 ? -2.835 8.027 1.572 1.00 0.00 34 GLU A C 2
ATOM 1648 O O . GLU A 1 34 ? -3.298 6.916 1.836 1.00 0.00 34 GLU A O 2
ATOM 1660 N N . ILE A 1 35 ? -1.807 8.570 2.230 1.00 0.00 35 ILE A N 2
ATOM 1661 C CA . ILE A 1 35 ? -1.136 7.873 3.335 1.00 0.00 35 ILE A CA 2
ATOM 1662 C C . ILE A 1 35 ? -1.562 8.451 4.679 1.00 0.00 35 ILE A C 2
ATOM 1663 O O . ILE A 1 35 ? -1.498 9.662 4.892 1.00 0.00 35 ILE A O 2
ATOM 1679 N N . ILE A 1 36 ? -1.993 7.580 5.586 1.00 0.00 36 ILE A N 2
ATOM 1680 C CA . ILE A 1 36 ? -2.426 8.014 6.913 1.00 0.00 36 ILE A CA 2
ATOM 1681 C C . ILE A 1 36 ? -1.258 7.989 7.902 1.00 0.00 36 ILE A C 2
ATOM 1682 O O . ILE A 1 36 ? -1.075 8.922 8.684 1.00 0.00 36 ILE A O 2
ATOM 1698 N N . LYS A 1 37 ? -0.477 6.911 7.862 1.00 0.00 37 LYS A N 2
ATOM 1699 C CA . LYS A 1 37 ? 0.664 6.771 8.763 1.00 0.00 37 LYS A CA 2
ATOM 1700 C C . LYS A 1 37 ? 1.496 5.545 8.392 1.00 0.00 37 LYS A C 2
ATOM 1701 O O . LYS A 1 37 ? 1.014 4.640 7.712 1.00 0.00 37 LYS A O 2
ATOM 1720 N N . GLU A 1 38 ? 2.752 5.527 8.844 1.00 0.00 38 GLU A N 2
ATOM 1721 C CA . GLU A 1 38 ? 3.661 4.410 8.558 1.00 0.00 38 GLU A CA 2
ATOM 1722 C C . GLU A 1 38 ? 3.960 3.628 9.831 1.00 0.00 38 GLU A C 2
ATOM 1723 O O . GLU A 1 38 ? 4.360 4.203 10.842 1.00 0.00 38 GLU A O 2
ATOM 1735 N N . VAL A 1 39 ? 3.765 2.310 9.777 1.00 0.00 39 VAL A N 2
ATOM 1736 C CA . VAL A 1 39 ? 4.022 1.450 10.936 1.00 0.00 39 VAL A CA 2
ATOM 1737 C C . VAL A 1 39 ? 4.936 0.288 10.554 1.00 0.00 39 VAL A C 2
ATOM 1738 O O . VAL A 1 39 ? 4.682 -0.416 9.578 1.00 0.00 39 VAL A O 2
ATOM 1751 N N . ASP A 1 40 ? 5.991 0.084 11.338 1.00 0.00 40 ASP A N 2
ATOM 1752 C CA . ASP A 1 40 ? 6.928 -1.011 11.083 1.00 0.00 40 ASP A CA 2
ATOM 1753 C C . ASP A 1 40 ? 7.451 -0.980 9.651 1.00 0.00 40 ASP A C 2
ATOM 1754 O O . ASP A 1 40 ? 7.762 -2.022 9.074 1.00 0.00 40 ASP A O 2
ATOM 1763 N N . GLY A 1 41 ? 7.554 0.214 9.080 1.00 0.00 41 GLY A N 2
ATOM 1764 C CA . GLY A 1 41 ? 8.051 0.359 7.713 1.00 0.00 41 GLY A CA 2
ATOM 1765 C C . GLY A 1 41 ? 6.910 0.288 6.710 1.00 0.00 41 GLY A C 2
ATOM 1766 O O . GLY A 1 41 ? 6.983 0.877 5.632 1.00 0.00 41 GLY A O 2
ATOM 1770 N N . TRP A 1 42 ? 5.854 -0.429 7.070 1.00 0.00 42 TRP A N 2
ATOM 1771 C CA . TRP A 1 42 ? 4.705 -0.562 6.186 1.00 0.00 42 TRP A CA 2
ATOM 1772 C C . TRP A 1 42 ? 3.938 0.752 6.123 1.00 0.00 42 TRP A C 2
ATOM 1773 O O . TRP A 1 42 ? 3.808 1.453 7.126 1.00 0.00 42 TRP A O 2
ATOM 1794 N N . TYR A 1 43 ? 3.432 1.079 4.936 1.00 0.00 43 TYR A N 2
ATOM 1795 C CA . TYR A 1 43 ? 2.676 2.315 4.739 1.00 0.00 43 TYR A CA 2
ATOM 1796 C C . TYR A 1 43 ? 1.186 2.020 4.677 1.00 0.00 43 TYR A C 2
ATOM 1797 O O . TYR A 1 43 ? 0.748 1.113 3.968 1.00 0.00 43 TYR A O 2
ATOM 1815 N N . GLU A 1 44 ? 0.409 2.808 5.417 1.00 0.00 44 GLU A N 2
ATOM 1816 C CA . GLU A 1 44 ? -1.039 2.643 5.440 1.00 0.00 44 GLU A CA 2
ATOM 1817 C C . GLU A 1 44 ? -1.664 3.534 4.376 1.00 0.00 44 GLU A C 2
ATOM 1818 O O . GLU A 1 44 ? -1.469 4.749 4.387 1.00 0.00 44 GLU A O 2
ATOM 1830 N N . ILE A 1 45 ? -2.395 2.926 3.447 1.00 0.00 45 ILE A N 2
ATOM 1831 C CA . ILE A 1 45 ? -3.031 3.670 2.362 1.00 0.00 45 ILE A CA 2
ATOM 1832 C C . ILE A 1 45 ? -4.522 3.386 2.309 1.00 0.00 45 ILE A C 2
ATOM 1833 O O . ILE A 1 45 ? -4.988 2.383 2.842 1.00 0.00 45 ILE A O 2
ATOM 1849 N N . ARG A 1 46 ? -5.264 4.286 1.661 1.00 0.00 46 ARG A N 2
ATOM 1850 C CA . ARG A 1 46 ? -6.702 4.127 1.539 1.00 0.00 46 ARG A CA 2
ATOM 1851 C C . ARG A 1 46 ? -7.093 4.066 0.051 1.00 0.00 46 ARG A C 2
ATOM 1852 O O . ARG A 1 46 ? -6.699 4.937 -0.728 1.00 0.00 46 ARG A O 2
ATOM 1873 N N . PHE A 1 47 ? -7.834 3.018 -0.338 1.00 0.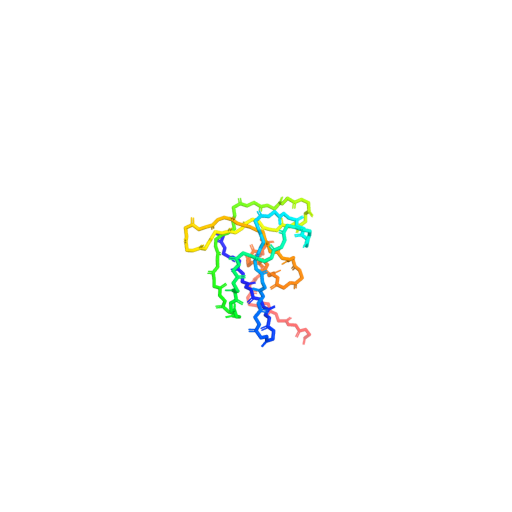00 47 PHE A N 2
ATOM 1874 C CA . PHE A 1 47 ? -8.238 2.834 -1.742 1.00 0.00 47 PHE A CA 2
ATOM 1875 C C . PHE A 1 47 ? -9.631 2.210 -1.820 1.00 0.00 47 PHE A C 2
ATOM 1876 O O . PHE A 1 47 ? -9.997 1.394 -0.979 1.00 0.00 47 PHE A O 2
ATOM 1893 N N . ASN A 1 48 ? -10.399 2.604 -2.829 1.00 0.00 48 ASN A N 2
ATOM 1894 C CA . ASN A 1 48 ? -11.754 2.084 -3.013 1.00 0.00 48 ASN A CA 2
ATOM 1895 C C . ASN A 1 48 ? -12.572 2.212 -1.728 1.00 0.00 48 ASN A C 2
ATOM 1896 O O . ASN A 1 48 ? -13.522 1.460 -1.515 1.00 0.00 48 ASN A O 2
ATOM 1907 N N . GLY A 1 49 ? -12.206 3.174 -0.885 1.00 0.00 49 GLY A N 2
ATOM 1908 C CA . GLY A 1 49 ? -12.925 3.393 0.366 1.00 0.00 49 GLY A CA 2
ATOM 1909 C C . GLY A 1 49 ? -12.533 2.366 1.421 1.00 0.00 49 GLY A C 2
ATOM 1910 O O . GLY A 1 49 ? -13.237 2.179 2.413 1.00 0.00 49 GLY A O 2
ATOM 1914 N N . LYS A 1 50 ? -11.398 1.703 1.197 1.00 0.00 50 LYS A N 2
ATOM 1915 C CA . LYS A 1 50 ? -10.886 0.688 2.126 1.00 0.00 50 LYS A CA 2
ATOM 1916 C C . LYS A 1 50 ? -9.467 1.036 2.559 1.00 0.00 50 LYS A C 2
ATOM 1917 O O . LYS A 1 50 ? -8.689 1.585 1.783 1.00 0.00 50 LYS A O 2
ATOM 1936 N N . VAL A 1 51 ? -9.136 0.712 3.810 1.00 0.00 51 VAL A N 2
ATOM 1937 C CA . VAL A 1 51 ? -7.805 0.997 4.355 1.00 0.00 51 VAL A CA 2
ATOM 1938 C C . VAL A 1 51 ? -7.047 -0.299 4.603 1.00 0.00 51 VAL A C 2
ATOM 1939 O O . VAL A 1 51 ? -7.576 -1.238 5.199 1.00 0.00 51 VAL A O 2
ATOM 1952 N N . GLY A 1 52 ? -5.803 -0.341 4.135 1.00 0.00 52 GLY A N 2
ATOM 1953 C CA . GLY A 1 52 ? -4.961 -1.522 4.301 1.00 0.00 52 GLY A CA 2
ATOM 1954 C C . GLY A 1 52 ? -3.492 -1.123 4.378 1.00 0.00 52 GLY A C 2
ATOM 1955 O O . GLY A 1 52 ? -3.168 0.044 4.597 1.00 0.00 52 GLY A O 2
ATOM 1959 N N . TYR A 1 53 ? -2.607 -2.101 4.202 1.00 0.00 53 TYR A N 2
ATOM 1960 C CA . TYR A 1 53 ? -1.164 -1.854 4.258 1.00 0.00 53 TYR A CA 2
ATOM 1961 C C . TYR A 1 53 ? -0.460 -2.500 3.069 1.00 0.00 53 TYR A C 2
ATOM 1962 O O . TYR A 1 53 ? -0.933 -3.495 2.520 1.00 0.00 53 TYR A O 2
ATOM 1980 N N . ALA A 1 54 ? 0.673 -1.922 2.667 1.00 0.00 54 ALA A N 2
ATOM 1981 C CA . ALA A 1 54 ? 1.435 -2.444 1.531 1.00 0.00 54 ALA A CA 2
ATOM 1982 C C . ALA A 1 54 ? 2.931 -2.347 1.802 1.00 0.00 54 ALA A C 2
ATOM 1983 O O . ALA A 1 54 ? 3.372 -1.547 2.625 1.00 0.00 54 ALA A O 2
ATOM 1990 N N . SER A 1 55 ? 3.704 -3.173 1.109 1.00 0.00 55 SER A N 2
ATOM 1991 C CA . SER A 1 55 ? 5.150 -3.180 1.291 1.00 0.00 55 SER A CA 2
ATOM 1992 C C . SER A 1 55 ? 5.758 -1.827 0.935 1.00 0.00 55 SER A C 2
ATOM 1993 O O . SER A 1 55 ? 5.359 -1.189 -0.039 1.00 0.00 55 SER A O 2
ATOM 2001 N N . LYS A 1 56 ? 6.730 -1.400 1.737 1.00 0.00 56 LYS A N 2
ATOM 2002 C CA . LYS A 1 56 ? 7.401 -0.126 1.510 1.00 0.00 56 LYS A CA 2
ATOM 2003 C C . LYS A 1 56 ? 8.528 -0.283 0.484 1.00 0.00 56 LYS A C 2
ATOM 2004 O O . LYS A 1 56 ? 9.067 0.705 -0.011 1.00 0.00 56 LYS A O 2
ATOM 2023 N N . SER A 1 57 ? 8.886 -1.528 0.184 1.00 0.00 57 SER A N 2
ATOM 2024 C CA . SER A 1 57 ? 9.959 -1.796 -0.769 1.00 0.00 57 SER A CA 2
ATOM 2025 C C . SER A 1 57 ? 9.531 -1.447 -2.199 1.00 0.00 57 SER A C 2
ATOM 2026 O O . SER A 1 57 ? 10.372 -1.231 -3.070 1.00 0.00 57 SER A O 2
ATOM 2034 N N . TYR A 1 58 ? 8.219 -1.392 -2.435 1.00 0.00 58 TYR A N 2
ATOM 2035 C CA . TYR A 1 58 ? 7.682 -1.069 -3.765 1.00 0.00 58 TYR A CA 2
ATOM 2036 C C . TYR A 1 58 ? 6.902 0.245 -3.740 1.00 0.00 58 TYR A C 2
ATOM 2037 O O . TYR A 1 58 ? 6.313 0.644 -4.745 1.00 0.00 58 TYR A O 2
ATOM 2055 N N . ILE A 1 59 ? 6.907 0.919 -2.586 1.00 0.00 59 ILE A N 2
ATOM 2056 C CA . ILE A 1 59 ? 6.199 2.200 -2.437 1.00 0.00 59 ILE A CA 2
ATOM 2057 C C . ILE A 1 59 ? 7.143 3.283 -1.932 1.00 0.00 59 ILE A C 2
ATOM 2058 O O . ILE A 1 59 ? 7.851 3.093 -0.944 1.00 0.00 59 ILE A O 2
ATOM 2074 N N . THR A 1 60 ? 7.148 4.425 -2.621 1.00 0.00 60 THR A N 2
ATOM 2075 C CA . THR A 1 60 ? 8.011 5.549 -2.240 1.00 0.00 60 THR A CA 2
ATOM 2076 C C . THR A 1 60 ? 7.200 6.837 -2.110 1.00 0.00 60 THR A C 2
ATOM 2077 O O . THR A 1 60 ? 6.404 7.172 -2.989 1.00 0.00 60 THR A O 2
ATOM 2088 N N . ILE A 1 61 ? 7.411 7.556 -1.012 1.00 0.00 61 ILE A N 2
ATOM 2089 C CA . ILE A 1 61 ? 6.697 8.811 -0.787 1.00 0.00 61 ILE A CA 2
ATOM 2090 C C . ILE A 1 61 ? 7.359 9.945 -1.564 1.00 0.00 61 ILE A C 2
ATOM 2091 O O . ILE A 1 61 ? 8.567 10.157 -1.468 1.00 0.00 61 ILE A O 2
ATOM 2107 N N . VAL A 1 62 ? 6.554 10.673 -2.337 1.00 0.00 62 VAL A N 2
ATOM 2108 C CA . VAL A 1 62 ? 7.062 11.790 -3.138 1.00 0.00 62 VAL A CA 2
ATOM 2109 C C . VAL A 1 62 ? 6.720 13.124 -2.481 1.00 0.00 62 VAL A C 2
ATOM 2110 O O . VAL A 1 62 ? 5.672 13.264 -1.853 1.00 0.00 62 VAL A O 2
ATOM 2123 N N . ASN A 1 63 ? 7.615 14.098 -2.635 1.00 0.00 63 ASN A N 2
ATOM 2124 C CA . ASN A 1 63 ? 7.409 15.426 -2.060 1.00 0.00 63 ASN A CA 2
ATOM 2125 C C . ASN A 1 63 ? 7.763 15.421 -0.575 1.00 0.00 63 ASN A C 2
ATOM 2126 O O . ASN A 1 63 ? 8.684 14.725 -0.149 1.00 0.00 63 ASN A O 2
ATOM 2137 N N . GLU A 1 64 ? 7.026 16.200 0.204 1.00 0.00 64 GLU A N 2
ATOM 2138 C CA . GLU A 1 64 ? 7.271 16.282 1.638 1.00 0.00 64 GLU A CA 2
ATOM 2139 C C . GLU A 1 64 ? 7.450 14.892 2.241 1.00 0.00 64 GLU A C 2
ATOM 2140 O O . GLU A 1 64 ? 6.764 13.945 1.856 1.00 0.00 64 GLU A O 2
ATOM 2152 N N . GLY A 1 65 ? 8.379 14.776 3.189 1.00 0.00 65 GLY A N 2
ATOM 2153 C CA . GLY A 1 65 ? 8.644 13.492 3.838 1.00 0.00 65 GLY A CA 2
ATOM 2154 C C . GLY A 1 65 ? 10.094 13.397 4.303 1.00 0.00 65 GLY A C 2
ATOM 2155 O O . GLY A 1 65 ? 10.576 12.318 4.641 1.00 0.00 65 GLY A O 2
ATOM 2159 N N . SER A 1 66 ? 10.786 14.532 4.317 1.00 0.00 66 SER A N 2
ATOM 2160 C CA . SER A 1 66 ? 12.182 14.562 4.744 1.00 0.00 66 SER A CA 2
ATOM 2161 C C . SER A 1 66 ? 12.562 15.970 5.188 1.00 0.00 66 SER A C 2
ATOM 2162 O O . SER A 1 66 ? 11.799 16.915 4.988 1.00 0.00 66 SER A O 2
ATOM 2170 N N . LEU A 1 67 ? 13.734 16.110 5.804 1.00 0.00 67 LEU A N 2
ATOM 2171 C CA . LEU A 1 67 ? 14.183 17.417 6.282 1.00 0.00 67 LEU A CA 2
ATOM 2172 C C . LEU A 1 67 ? 14.956 18.124 5.170 1.00 0.00 67 LEU A C 2
ATOM 2173 O O . LEU A 1 67 ? 16.028 17.678 4.757 1.00 0.00 67 LEU A O 2
ATOM 2189 N N . GLU A 1 68 ? 14.389 19.224 4.687 1.00 0.00 68 GLU A N 2
ATOM 2190 C CA . GLU A 1 68 ? 15.003 19.999 3.618 1.00 0.00 68 GLU A CA 2
ATOM 2191 C C . GLU A 1 68 ? 16.184 20.799 4.152 1.00 0.00 68 GLU A C 2
ATOM 2192 O O . GLU A 1 68 ? 16.209 21.173 5.323 1.00 0.00 68 GLU A O 2
ATOM 2204 N N . HIS A 1 69 ? 17.163 21.062 3.285 1.00 0.00 69 HIS A N 2
ATOM 2205 C CA . HIS A 1 69 ? 18.353 21.828 3.671 1.00 0.00 69 HIS A CA 2
ATOM 2206 C C . HIS A 1 69 ? 18.511 23.047 2.761 1.00 0.00 69 HIS A C 2
ATOM 2207 O O . HIS A 1 69 ? 18.140 23.004 1.589 1.00 0.00 69 HIS A O 2
ATOM 2221 N N . HIS A 1 70 ? 19.054 24.136 3.305 1.00 0.00 70 HIS A N 2
ATOM 2222 C CA . HIS A 1 70 ? 19.246 25.360 2.524 1.00 0.00 70 HIS A CA 2
ATOM 2223 C C . HIS A 1 70 ? 20.446 26.147 3.044 1.00 0.00 70 HIS A C 2
ATOM 2224 O O . HIS A 1 70 ? 20.958 25.871 4.129 1.00 0.00 70 HIS A O 2
ATOM 2238 N N . HIS A 1 71 ? 20.893 27.122 2.258 1.00 0.00 71 HIS A N 2
ATOM 2239 C CA . HIS A 1 71 ? 22.041 27.937 2.641 1.00 0.00 71 HIS A CA 2
ATOM 2240 C C . HIS A 1 71 ? 21.691 28.846 3.814 1.00 0.00 71 HIS A C 2
ATOM 2241 O O . HIS A 1 71 ? 20.562 29.325 3.925 1.00 0.00 71 HIS A O 2
ATOM 2255 N N . HIS A 1 72 ? 22.667 29.079 4.688 1.00 0.00 72 HIS A N 2
ATOM 2256 C CA . HIS A 1 72 ? 22.450 29.932 5.852 1.00 0.00 72 HIS A CA 2
ATOM 2257 C C . HIS A 1 72 ? 22.568 31.405 5.475 1.00 0.00 72 HIS A C 2
ATOM 2258 O O . HIS A 1 72 ? 22.472 32.284 6.332 1.00 0.00 72 HIS A O 2
ATOM 2272 N N . HIS A 1 73 ? 22.777 31.670 4.191 1.00 0.00 73 HIS A N 2
ATOM 2273 C CA . HIS A 1 73 ? 22.905 33.042 3.719 1.00 0.00 73 HIS A CA 2
ATOM 2274 C C . HIS A 1 73 ? 21.595 33.801 3.904 1.00 0.00 73 HIS A C 2
ATOM 2275 O O . HIS A 1 73 ? 2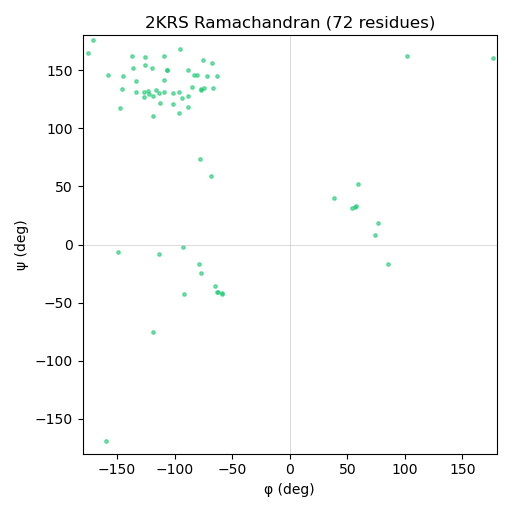1.591 34.960 4.318 1.00 0.00 73 HIS A O 2
ATOM 2289 N N . HIS A 1 74 ? 20.485 33.142 3.592 1.00 0.00 74 HIS A N 2
ATOM 2290 C CA . HIS A 1 74 ? 19.175 33.770 3.723 1.00 0.00 74 HIS A CA 2
ATOM 2291 C C . HIS A 1 74 ? 19.132 35.084 2.947 1.00 0.00 74 HIS A C 2
ATOM 2292 O O . HIS A 1 74 ? 19.387 35.053 1.754 1.00 0.00 74 HIS A O 2
ATOM 2307 N N . MET A 1 1 ? -0.634 14.613 2.140 1.00 0.00 1 MET A N 3
ATOM 2308 C CA . MET A 1 1 ? 0.510 13.808 1.628 1.00 0.00 1 MET A CA 3
ATOM 2309 C C . MET A 1 1 ? -0.019 12.669 0.763 1.00 0.00 1 MET A C 3
ATOM 2310 O O . MET A 1 1 ? -0.937 11.950 1.161 1.00 0.00 1 MET A O 3
ATOM 2326 N N . GLN A 1 2 ? 0.565 12.510 -0.425 1.00 0.00 2 GLN A N 3
ATOM 2327 C CA . GLN A 1 2 ? 0.149 11.454 -1.351 1.00 0.00 2 GLN A CA 3
ATOM 2328 C C . GLN A 1 2 ? 1.364 10.770 -1.963 1.00 0.00 2 GLN A C 3
ATOM 2329 O O . GLN A 1 2 ? 2.148 11.398 -2.676 1.00 0.00 2 GLN A O 3
ATOM 2343 N N . GLY A 1 3 ? 1.509 9.476 -1.689 1.00 0.00 3 GLY A N 3
ATOM 2344 C CA . GLY A 1 3 ? 2.627 8.704 -2.225 1.00 0.00 3 GLY A CA 3
ATOM 2345 C C . GLY A 1 3 ? 2.256 8.074 -3.564 1.00 0.00 3 GLY A C 3
ATOM 2346 O O . GLY A 1 3 ? 1.092 8.102 -3.969 1.00 0.00 3 GLY A O 3
ATOM 2350 N N . VAL A 1 4 ? 3.250 7.498 -4.245 1.00 0.00 4 VAL A N 3
ATOM 2351 C CA . VAL A 1 4 ? 3.019 6.849 -5.541 1.00 0.00 4 VAL A CA 3
ATOM 2352 C C . VAL A 1 4 ? 3.517 5.403 -5.493 1.00 0.00 4 VAL A C 3
ATOM 2353 O O . VAL A 1 4 ? 4.645 5.141 -5.076 1.00 0.00 4 VAL A O 3
ATOM 2366 N N . VAL A 1 5 ? 2.668 4.470 -5.921 1.00 0.00 5 VAL A N 3
ATOM 2367 C CA . VAL A 1 5 ? 3.027 3.054 -5.923 1.00 0.00 5 VAL A CA 3
ATOM 2368 C C . VAL A 1 5 ? 3.656 2.670 -7.260 1.00 0.00 5 VAL A C 3
ATOM 2369 O O . VAL A 1 5 ? 3.076 2.917 -8.318 1.00 0.00 5 VAL A O 3
ATOM 2382 N N . LYS A 1 6 ? 4.841 2.058 -7.207 1.00 0.00 6 LYS A N 3
ATOM 2383 C CA . LYS A 1 6 ? 5.546 1.631 -8.420 1.00 0.00 6 LYS A CA 3
ATOM 2384 C C . LYS A 1 6 ? 5.801 0.129 -8.376 1.00 0.00 6 LYS A C 3
ATOM 2385 O O . LYS A 1 6 ? 6.599 -0.353 -7.570 1.00 0.00 6 LYS A O 3
ATOM 2404 N N . VAL A 1 7 ? 5.105 -0.609 -9.242 1.00 0.00 7 VAL A N 3
ATOM 2405 C CA . VAL A 1 7 ? 5.238 -2.066 -9.301 1.00 0.00 7 VAL A CA 3
ATOM 2406 C C . VAL A 1 7 ? 5.555 -2.508 -10.725 1.00 0.00 7 VAL A C 3
ATOM 2407 O O . VAL A 1 7 ? 4.992 -1.987 -11.689 1.00 0.00 7 VAL A O 3
ATOM 2420 N N . ASN A 1 8 ? 6.469 -3.460 -10.851 1.00 0.00 8 ASN A N 3
ATOM 2421 C CA . ASN A 1 8 ? 6.866 -3.950 -12.162 1.00 0.00 8 ASN A CA 3
ATOM 2422 C C . ASN A 1 8 ? 5.692 -4.602 -12.891 1.00 0.00 8 ASN A C 3
ATOM 2423 O O . ASN A 1 8 ? 5.518 -4.407 -14.095 1.00 0.00 8 ASN A O 3
ATOM 2434 N N . SER A 1 9 ? 4.893 -5.383 -12.161 1.00 0.00 9 SER A N 3
ATOM 2435 C CA . SER A 1 9 ? 3.740 -6.069 -12.756 1.00 0.00 9 SER A CA 3
ATOM 2436 C C . SER A 1 9 ? 2.483 -5.845 -11.917 1.00 0.00 9 SER A C 3
ATOM 2437 O O . SER A 1 9 ? 1.617 -5.049 -12.280 1.00 0.00 9 SER A O 3
ATOM 2445 N N . ALA A 1 10 ? 2.389 -6.558 -10.796 1.00 0.00 10 ALA A N 3
ATOM 2446 C CA . ALA A 1 10 ? 1.229 -6.434 -9.915 1.00 0.00 10 ALA A CA 3
ATOM 2447 C C . ALA A 1 10 ? 1.609 -6.750 -8.469 1.00 0.00 10 ALA A C 3
ATOM 2448 O O . ALA A 1 10 ? 2.388 -7.668 -8.211 1.00 0.00 10 ALA A O 3
ATOM 2455 N N . LEU A 1 11 ? 1.048 -5.982 -7.533 1.00 0.00 11 LEU A N 3
ATOM 2456 C CA . LEU A 1 11 ? 1.315 -6.170 -6.101 1.00 0.00 11 LEU A CA 3
ATOM 2457 C C . LEU A 1 11 ? 0.013 -6.402 -5.350 1.00 0.00 11 LEU A C 3
ATOM 2458 O O . LEU A 1 11 ? -0.968 -5.680 -5.540 1.00 0.00 11 LEU A O 3
ATOM 2474 N N . ASN A 1 12 ? 0.019 -7.412 -4.494 1.00 0.00 12 ASN A N 3
ATOM 2475 C CA . ASN A 1 12 ? -1.154 -7.747 -3.703 1.00 0.00 12 ASN A CA 3
ATOM 2476 C C . ASN A 1 12 ? -1.235 -6.840 -2.483 1.00 0.00 12 ASN A C 3
ATOM 2477 O O . ASN A 1 12 ? -0.219 -6.538 -1.860 1.00 0.00 12 ASN A O 3
ATOM 2488 N N . MET A 1 13 ? -2.445 -6.402 -2.140 1.00 0.00 13 MET A N 3
ATOM 2489 C CA . MET A 1 13 ? -2.620 -5.522 -0.981 1.00 0.00 13 MET A CA 3
ATOM 2490 C C . MET A 1 13 ? -2.891 -6.346 0.276 1.00 0.00 13 MET A C 3
ATOM 2491 O O . MET A 1 13 ? -3.653 -7.320 0.253 1.00 0.00 13 MET A O 3
ATOM 2505 N N . ARG A 1 14 ? -2.234 -5.966 1.365 1.00 0.00 14 ARG A N 3
ATOM 2506 C CA . ARG A 1 14 ? -2.350 -6.670 2.634 1.00 0.00 14 ARG A CA 3
ATOM 2507 C C . ARG A 1 14 ? -3.210 -5.864 3.628 1.00 0.00 14 ARG A C 3
ATOM 2508 O O . ARG A 1 14 ? -3.147 -4.641 3.672 1.00 0.00 14 ARG A O 3
ATOM 2529 N N . SER A 1 15 ? -4.050 -6.579 4.395 1.00 0.00 15 SER A N 3
ATOM 2530 C CA . SER A 1 15 ? -4.959 -5.932 5.353 1.00 0.00 15 SER A CA 3
ATOM 2531 C C . SER A 1 15 ? -4.221 -5.533 6.612 1.00 0.00 15 SER A C 3
ATOM 2532 O O . SER A 1 15 ? -4.774 -4.852 7.478 1.00 0.00 15 SER A O 3
ATOM 2540 N N . GLY A 1 16 ? -2.971 -5.958 6.701 1.00 0.00 16 GLY A N 3
ATOM 2541 C CA . GLY A 1 16 ? -2.142 -5.647 7.854 1.00 0.00 16 GLY A CA 3
ATOM 2542 C C . GLY A 1 16 ? -0.669 -5.659 7.463 1.00 0.00 16 GLY A C 3
ATOM 2543 O O . GLY A 1 16 ? -0.328 -5.654 6.283 1.00 0.00 16 GLY A O 3
ATOM 2547 N N . PRO A 1 17 ? 0.204 -5.676 8.429 1.00 0.00 17 PRO A N 3
ATOM 2548 C CA . PRO A 1 17 ? 1.666 -5.684 8.181 1.00 0.00 17 PRO A CA 3
ATOM 2549 C C . PRO A 1 17 ? 2.197 -7.102 7.960 1.00 0.00 17 PRO A C 3
ATOM 2550 O O . PRO A 1 17 ? 3.389 -7.301 7.721 1.00 0.00 17 PRO A O 3
ATOM 2561 N N . GLY A 1 18 ? 1.297 -8.083 8.036 1.00 0.00 18 GLY A N 3
ATOM 2562 C CA . GLY A 1 18 ? 1.670 -9.484 7.834 1.00 0.00 18 GLY A CA 3
ATOM 2563 C C . GLY A 1 18 ? 1.336 -9.934 6.418 1.00 0.00 18 GLY A C 3
ATOM 2564 O O . GLY A 1 18 ? 0.210 -9.765 5.953 1.00 0.00 18 GLY A O 3
ATOM 2568 N N . SER A 1 19 ? 2.318 -10.512 5.735 1.00 0.00 19 SER A N 3
ATOM 2569 C CA . SER A 1 19 ? 2.110 -10.989 4.372 1.00 0.00 19 SER A CA 3
ATOM 2570 C C . SER A 1 19 ? 1.188 -12.206 4.363 1.00 0.00 19 SER A C 3
ATOM 2571 O O . SER A 1 19 ? 0.678 -12.603 3.316 1.00 0.00 19 SER A O 3
ATOM 2579 N N . ASN A 1 20 ? 0.994 -12.801 5.540 1.00 0.00 20 ASN A N 3
ATOM 2580 C CA . ASN A 1 20 ? 0.144 -13.987 5.674 1.00 0.00 20 ASN A CA 3
ATOM 2581 C C . ASN A 1 20 ? -1.299 -13.607 6.003 1.00 0.00 20 ASN A C 3
ATOM 2582 O O . ASN A 1 20 ? -2.097 -14.456 6.401 1.00 0.00 20 ASN A O 3
ATOM 2593 N N . TYR A 1 21 ? -1.628 -12.330 5.832 1.00 0.00 21 TYR A N 3
ATOM 2594 C CA . TYR A 1 21 ? -2.982 -11.851 6.112 1.00 0.00 21 TYR A CA 3
ATOM 2595 C C . TYR A 1 21 ? -3.864 -12.022 4.876 1.00 0.00 21 TYR A C 3
ATOM 2596 O O . TYR A 1 21 ? -5.045 -11.676 4.890 1.00 0.00 21 TYR A O 3
ATOM 2614 N N . GLY A 1 22 ? -3.283 -12.565 3.812 1.00 0.00 22 GLY A N 3
ATOM 2615 C CA . GLY A 1 22 ? -4.028 -12.781 2.578 1.00 0.00 22 GLY A CA 3
ATOM 2616 C C . GLY A 1 22 ? -4.149 -11.489 1.779 1.00 0.00 22 GLY A C 3
ATOM 2617 O O . GLY A 1 22 ? -3.801 -10.414 2.262 1.00 0.00 22 GLY A O 3
ATOM 2621 N N . VAL A 1 23 ? -4.653 -11.600 0.551 1.00 0.00 23 VAL A N 3
ATOM 2622 C CA . VAL A 1 23 ? -4.825 -10.436 -0.321 1.00 0.00 23 VAL A CA 3
ATOM 2623 C C . VAL A 1 23 ? -6.300 -10.071 -0.438 1.00 0.00 23 VAL A C 3
ATOM 2624 O O . VAL A 1 23 ? -7.132 -10.914 -0.775 1.00 0.00 23 VAL A O 3
ATOM 2637 N N . ILE A 1 24 ? -6.624 -8.808 -0.160 1.00 0.00 24 ILE A N 3
ATOM 2638 C CA . ILE A 1 24 ? -8.014 -8.342 -0.245 1.00 0.00 24 ILE A CA 3
ATOM 2639 C C . ILE A 1 24 ? -8.212 -7.471 -1.481 1.00 0.00 24 ILE A C 3
ATOM 2640 O O . ILE A 1 24 ? -9.318 -7.010 -1.761 1.00 0.00 24 ILE A O 3
ATOM 2656 N N . GLY A 1 25 ? -7.129 -7.247 -2.213 1.00 0.00 25 GLY A N 3
ATOM 2657 C CA . GLY A 1 25 ? -7.181 -6.428 -3.416 1.00 0.00 25 GLY A CA 3
ATOM 2658 C C . GLY A 1 25 ? -5.823 -6.408 -4.106 1.00 0.00 25 GLY A C 3
ATOM 2659 O O . GLY A 1 25 ? -4.884 -7.070 -3.664 1.00 0.00 25 GLY A O 3
ATOM 2663 N N . THR A 1 26 ? -5.721 -5.643 -5.192 1.00 0.00 26 THR A N 3
ATOM 2664 C CA . THR A 1 26 ? -4.468 -5.539 -5.940 1.00 0.00 26 THR A CA 3
ATOM 2665 C C . THR A 1 26 ? -4.134 -4.080 -6.219 1.00 0.00 26 THR A C 3
ATOM 2666 O O . THR A 1 26 ? -5.022 -3.229 -6.299 1.00 0.00 26 THR A O 3
ATOM 2677 N N . LEU A 1 27 ? -2.842 -3.806 -6.379 1.00 0.00 27 LEU A N 3
ATOM 2678 C CA . LEU A 1 27 ? -2.356 -2.458 -6.669 1.00 0.00 27 LEU A CA 3
ATOM 2679 C C . LEU A 1 27 ? -1.541 -2.480 -7.954 1.00 0.00 27 LEU A C 3
ATOM 2680 O O . LEU A 1 27 ? -0.902 -3.479 -8.280 1.00 0.00 27 LEU A O 3
ATOM 2696 N N . ARG A 1 28 ? -1.598 -1.374 -8.693 1.00 0.00 28 ARG A N 3
ATOM 2697 C CA . ARG A 1 28 ? -0.901 -1.252 -9.973 1.00 0.00 28 ARG A CA 3
ATOM 2698 C C . ARG A 1 28 ? 0.014 -0.032 -9.945 1.00 0.00 28 ARG A C 3
ATOM 2699 O O . ARG A 1 28 ? -0.233 0.909 -9.203 1.00 0.00 28 ARG A O 3
ATOM 2720 N N . ASN A 1 29 ? 1.073 -0.052 -10.742 1.00 0.00 29 ASN A N 3
ATOM 2721 C CA . ASN A 1 29 ? 2.010 1.070 -10.773 1.00 0.00 29 ASN A CA 3
ATOM 2722 C C . ASN A 1 29 ? 1.311 2.395 -11.098 1.00 0.00 29 ASN A C 3
ATOM 2723 O O . ASN A 1 29 ? 0.166 2.421 -11.559 1.00 0.00 29 ASN A O 3
ATOM 2734 N N . ASN A 1 30 ? 2.032 3.488 -10.849 1.00 0.00 30 ASN A N 3
ATOM 2735 C CA . ASN A 1 30 ? 1.533 4.840 -11.105 1.00 0.00 30 ASN A CA 3
ATOM 2736 C C . ASN A 1 30 ? 0.261 5.120 -10.314 1.00 0.00 30 ASN A C 3
ATOM 2737 O O . ASN A 1 30 ? -0.432 6.104 -10.569 1.00 0.00 30 ASN A O 3
ATOM 2748 N N . ASP A 1 31 ? -0.045 4.258 -9.343 1.00 0.00 31 ASP A N 3
ATOM 2749 C CA . ASP A 1 31 ? -1.243 4.448 -8.519 1.00 0.00 31 ASP A CA 3
ATOM 2750 C C . ASP A 1 31 ? -0.930 5.334 -7.322 1.00 0.00 31 ASP A C 3
ATOM 2751 O O . ASP A 1 31 ? -0.162 4.948 -6.438 1.00 0.00 31 ASP A O 3
ATOM 2760 N N . LYS A 1 32 ? -1.527 6.522 -7.296 1.00 0.00 32 LYS A N 3
ATOM 2761 C CA . LYS A 1 32 ? -1.307 7.460 -6.198 1.00 0.00 32 LYS A CA 3
ATOM 2762 C C . LYS A 1 32 ? -2.364 7.269 -5.114 1.00 0.00 32 LYS A C 3
ATOM 2763 O O . LYS A 1 32 ? -3.563 7.238 -5.395 1.00 0.00 32 LYS A O 3
ATOM 2782 N N . VAL A 1 33 ? -1.905 7.136 -3.869 1.00 0.00 33 VAL A N 3
ATOM 2783 C CA . VAL A 1 33 ? -2.803 6.947 -2.731 1.00 0.00 33 VAL A CA 3
ATOM 2784 C C . VAL A 1 33 ? -2.348 7.806 -1.557 1.00 0.00 33 VAL A C 3
ATOM 2785 O O . VAL A 1 33 ? -1.199 8.246 -1.509 1.00 0.00 33 VAL A O 3
ATOM 2798 N N . GLU A 1 34 ? -3.252 8.040 -0.612 1.00 0.00 34 GLU A N 3
ATOM 2799 C CA . GLU A 1 34 ? -2.932 8.851 0.558 1.00 0.00 34 GLU A CA 3
ATOM 2800 C C . GLU A 1 34 ? -2.389 7.972 1.678 1.00 0.00 34 GLU A C 3
ATOM 2801 O O . GLU A 1 34 ? -2.981 6.941 2.009 1.00 0.00 34 GLU A O 3
ATOM 2813 N N . ILE A 1 35 ? -1.258 8.391 2.256 1.00 0.00 35 ILE A N 3
ATOM 2814 C CA . ILE A 1 35 ? -0.623 7.645 3.343 1.00 0.00 35 ILE A CA 3
ATOM 2815 C C . ILE A 1 35 ? -1.009 8.240 4.694 1.00 0.00 35 ILE A C 3
ATOM 2816 O O . ILE A 1 35 ? -0.553 9.324 5.059 1.00 0.00 35 ILE A O 3
ATOM 2832 N N . ILE A 1 36 ? -1.852 7.525 5.427 1.00 0.00 36 ILE A N 3
ATOM 2833 C CA . ILE A 1 36 ? -2.296 7.988 6.735 1.00 0.00 36 ILE A CA 3
ATOM 2834 C C . ILE A 1 36 ? -1.135 8.011 7.729 1.00 0.00 36 ILE A C 3
ATOM 2835 O O . ILE A 1 36 ? -0.977 8.966 8.489 1.00 0.00 36 ILE A O 3
ATOM 2851 N N . LYS A 1 37 ? -0.330 6.949 7.723 1.00 0.00 37 LYS A N 3
ATOM 2852 C CA . LYS A 1 37 ? 0.806 6.853 8.634 1.00 0.00 37 LYS A CA 3
ATOM 2853 C C . LYS A 1 37 ? 1.661 5.626 8.308 1.00 0.00 37 LYS A C 3
ATOM 2854 O O . LYS A 1 37 ? 1.338 4.859 7.400 1.00 0.00 37 LYS A O 3
ATOM 2873 N N . GLU A 1 38 ? 2.749 5.443 9.064 1.00 0.00 38 GLU A N 3
ATOM 2874 C CA . GLU A 1 38 ? 3.649 4.301 8.863 1.00 0.00 38 GLU A CA 3
ATOM 2875 C C . GLU A 1 38 ? 3.713 3.454 10.130 1.00 0.00 38 GLU A C 3
ATOM 2876 O O . GLU A 1 38 ? 4.037 3.957 11.207 1.00 0.00 38 GLU A O 3
ATOM 2888 N N . VAL A 1 39 ? 3.400 2.163 9.997 1.00 0.00 39 VAL A N 3
ATOM 2889 C CA . VAL A 1 39 ? 3.418 1.243 11.139 1.00 0.00 39 VAL A CA 3
ATOM 2890 C C . VAL A 1 39 ? 4.294 0.029 10.838 1.00 0.00 39 VAL A C 3
ATOM 2891 O O . VAL A 1 39 ? 4.166 -0.600 9.787 1.00 0.00 39 VAL A O 3
ATOM 2904 N N . ASP A 1 40 ? 5.175 -0.301 11.776 1.00 0.00 40 ASP A N 3
ATOM 2905 C CA . ASP A 1 40 ? 6.060 -1.448 11.615 1.00 0.00 40 ASP A CA 3
ATOM 2906 C C . ASP A 1 40 ? 6.850 -1.359 10.314 1.00 0.00 40 ASP A C 3
ATOM 2907 O O . ASP A 1 40 ? 7.182 -2.380 9.712 1.00 0.00 40 ASP A O 3
ATOM 2916 N N . GLY A 1 41 ? 7.151 -0.138 9.886 1.00 0.00 41 GLY A N 3
ATOM 2917 C CA . GLY A 1 41 ? 7.909 0.070 8.655 1.00 0.00 41 GLY A CA 3
ATOM 2918 C C . GLY A 1 41 ? 6.993 0.014 7.438 1.00 0.00 41 GLY A C 3
ATOM 2919 O O . GLY A 1 41 ? 7.361 0.454 6.349 1.00 0.00 41 GLY A O 3
ATOM 2923 N N . TRP A 1 42 ? 5.792 -0.521 7.634 1.00 0.00 42 TRP A N 3
ATOM 2924 C CA . TRP A 1 42 ? 4.822 -0.626 6.550 1.00 0.00 42 TRP A CA 3
ATOM 2925 C C . TRP A 1 42 ? 4.018 0.667 6.438 1.00 0.00 42 TRP A C 3
ATOM 2926 O O . TRP A 1 42 ? 3.777 1.347 7.435 1.00 0.00 42 TRP A O 3
ATOM 2947 N N . TYR A 1 43 ? 3.608 1.002 5.214 1.00 0.00 43 TYR A N 3
ATOM 2948 C CA . TYR A 1 43 ? 2.831 2.217 4.973 1.00 0.00 43 TYR A CA 3
ATOM 2949 C C . TYR A 1 43 ? 1.352 1.884 4.822 1.00 0.00 43 TYR A C 3
ATOM 2950 O O . TYR A 1 43 ? 0.977 0.970 4.085 1.00 0.00 43 TYR A O 3
ATOM 2968 N N . GLU A 1 44 ? 0.520 2.654 5.519 1.00 0.00 44 GLU A N 3
ATOM 2969 C CA . GLU A 1 44 ? -0.925 2.473 5.466 1.00 0.00 44 GLU A CA 3
ATOM 2970 C C . GLU A 1 44 ? -1.511 3.411 4.419 1.00 0.00 44 GLU A C 3
ATOM 2971 O O . GLU A 1 44 ? -1.246 4.612 4.445 1.00 0.00 44 GLU A O 3
ATOM 2983 N N . ILE A 1 45 ? -2.289 2.859 3.490 1.00 0.00 45 ILE A N 3
ATOM 2984 C CA . ILE A 1 45 ? -2.889 3.657 2.417 1.00 0.00 45 ILE A CA 3
ATOM 2985 C C . ILE A 1 45 ? -4.391 3.412 2.301 1.00 0.00 45 ILE A C 3
ATOM 2986 O O . ILE A 1 45 ? -4.898 2.363 2.701 1.00 0.00 45 ILE A O 3
ATOM 3002 N N . ARG A 1 46 ? -5.093 4.386 1.720 1.00 0.00 46 ARG A N 3
ATOM 3003 C CA . ARG A 1 46 ? -6.542 4.281 1.514 1.00 0.00 46 ARG A CA 3
ATOM 3004 C C . ARG A 1 46 ? -6.849 4.262 0.022 1.00 0.00 46 ARG A C 3
ATOM 3005 O O . ARG A 1 46 ? -6.451 5.168 -0.714 1.00 0.00 46 ARG A O 3
ATOM 3026 N N . PHE A 1 47 ? -7.553 3.226 -0.421 1.00 0.00 47 PHE A N 3
ATOM 3027 C CA . PHE A 1 47 ? -7.899 3.092 -1.834 1.00 0.00 47 PHE A CA 3
ATOM 3028 C C . PHE A 1 47 ? -9.273 2.454 -1.994 1.00 0.00 47 PHE A C 3
ATOM 3029 O O . PHE A 1 47 ? -9.576 1.444 -1.361 1.00 0.00 47 PHE A O 3
ATOM 3046 N N . ASN A 1 48 ? -10.095 3.047 -2.845 1.00 0.00 48 ASN A N 3
ATOM 3047 C CA . ASN A 1 48 ? -11.431 2.523 -3.082 1.00 0.00 48 ASN A CA 3
ATOM 3048 C C . ASN A 1 48 ? -12.210 2.430 -1.776 1.00 0.00 48 ASN A C 3
ATOM 3049 O O . ASN A 1 48 ? -13.038 1.536 -1.599 1.00 0.00 48 ASN A O 3
ATOM 3060 N N . GLY A 1 49 ? -11.943 3.356 -0.866 1.00 0.00 49 GLY A N 3
ATOM 3061 C CA . GLY A 1 49 ? -12.631 3.368 0.417 1.00 0.00 49 GLY A CA 3
ATOM 3062 C C . GLY A 1 49 ? -12.162 2.221 1.311 1.00 0.00 49 GLY A C 3
ATOM 3063 O O . GLY A 1 49 ? -12.777 1.939 2.339 1.00 0.00 49 GLY A O 3
ATOM 3067 N N . LYS A 1 50 ? -11.069 1.562 0.916 1.00 0.00 50 LYS A N 3
ATOM 3068 C CA . LYS A 1 50 ? -10.521 0.446 1.695 1.00 0.00 50 LYS A CA 3
ATOM 3069 C C . LYS A 1 50 ? -9.181 0.843 2.300 1.00 0.00 50 LYS A C 3
ATOM 3070 O O . LYS A 1 50 ? -8.434 1.620 1.709 1.00 0.00 50 LYS A O 3
ATOM 3089 N N . VAL A 1 51 ? -8.884 0.307 3.485 1.00 0.00 51 VAL A N 3
ATOM 3090 C CA . VAL A 1 51 ? -7.629 0.610 4.178 1.00 0.00 51 VAL A CA 3
ATOM 3091 C C . VAL A 1 51 ? -6.799 -0.661 4.338 1.00 0.00 51 VAL A C 3
ATOM 3092 O O . VAL A 1 51 ? -7.308 -1.698 4.764 1.00 0.00 51 VAL A O 3
ATOM 3105 N N . GLY A 1 52 ? -5.518 -0.574 3.993 1.00 0.00 52 GLY A N 3
ATOM 3106 C CA . GLY A 1 52 ? -4.624 -1.722 4.099 1.00 0.00 52 GLY A CA 3
ATOM 3107 C C . GLY A 1 52 ? -3.175 -1.261 4.220 1.00 0.00 52 GLY A C 3
ATOM 3108 O O . GLY A 1 52 ? -2.908 -0.084 4.466 1.00 0.00 52 GLY A O 3
ATOM 3112 N N . TYR A 1 53 ? -2.239 -2.195 4.056 1.00 0.00 53 TYR A N 3
ATOM 3113 C CA . TYR A 1 53 ? -0.814 -1.876 4.160 1.00 0.00 53 TYR A CA 3
ATOM 3114 C C . TYR A 1 53 ? -0.030 -2.568 3.048 1.00 0.00 53 TYR A C 3
ATOM 3115 O O . TYR A 1 53 ? -0.451 -3.602 2.529 1.00 0.00 53 TYR A O 3
ATOM 3133 N N . ALA A 1 54 ? 1.119 -1.993 2.691 1.00 0.00 54 ALA A N 3
ATOM 3134 C CA . ALA A 1 54 ? 1.966 -2.562 1.639 1.00 0.00 54 ALA A CA 3
ATOM 3135 C C . ALA A 1 54 ? 3.438 -2.298 1.943 1.00 0.00 54 ALA A C 3
ATOM 3136 O O . ALA A 1 54 ? 3.775 -1.326 2.619 1.00 0.00 54 ALA A O 3
ATOM 3143 N N . SER A 1 55 ? 4.311 -3.171 1.446 1.00 0.00 55 SER A N 3
ATOM 3144 C CA . SER A 1 55 ? 5.742 -3.018 1.681 1.00 0.00 55 SER A CA 3
ATOM 3145 C C . SER A 1 55 ? 6.262 -1.736 1.036 1.00 0.00 55 SER A C 3
ATOM 3146 O O . SER A 1 55 ? 5.819 -1.348 -0.042 1.00 0.00 55 SER A O 3
ATOM 3154 N N . LYS A 1 56 ? 7.198 -1.085 1.716 1.00 0.00 56 LYS A N 3
ATOM 3155 C CA . LYS A 1 56 ? 7.778 0.165 1.226 1.00 0.00 56 LYS A CA 3
ATOM 3156 C C . LYS A 1 56 ? 8.587 -0.050 -0.048 1.00 0.00 56 LYS A C 3
ATOM 3157 O O . LYS A 1 56 ? 8.960 0.909 -0.724 1.00 0.00 56 LYS A O 3
ATOM 3176 N N . SER A 1 57 ? 8.866 -1.304 -0.367 1.00 0.00 57 SER A N 3
ATOM 3177 C CA . SER A 1 57 ? 9.644 -1.620 -1.561 1.00 0.00 57 SER A CA 3
ATOM 3178 C C . SER A 1 57 ? 8.894 -1.220 -2.832 1.00 0.00 57 SER A C 3
ATOM 3179 O O . SER A 1 57 ? 9.489 -1.144 -3.907 1.00 0.00 57 SER A O 3
ATOM 3187 N N . TYR A 1 58 ? 7.584 -0.971 -2.711 1.00 0.00 58 TYR A N 3
ATOM 3188 C CA . TYR A 1 58 ? 6.766 -0.584 -3.872 1.00 0.00 58 TYR A CA 3
ATOM 3189 C C . TYR A 1 58 ? 6.166 0.818 -3.701 1.00 0.00 58 TYR A C 3
ATOM 3190 O O . TYR A 1 58 ? 5.372 1.262 -4.532 1.00 0.00 58 TYR A O 3
ATOM 3208 N N . ILE A 1 59 ? 6.549 1.513 -2.626 1.00 0.00 59 ILE A N 3
ATOM 3209 C CA . ILE A 1 59 ? 6.043 2.868 -2.359 1.00 0.00 59 ILE A CA 3
ATOM 3210 C C . ILE A 1 59 ? 7.206 3.858 -2.276 1.00 0.00 59 ILE A C 3
ATOM 3211 O O . ILE A 1 59 ? 8.188 3.633 -1.565 1.00 0.00 59 ILE A O 3
ATOM 3227 N N . THR A 1 60 ? 7.075 4.960 -3.015 1.00 0.00 60 THR A N 3
ATOM 3228 C CA . THR A 1 60 ? 8.098 6.008 -3.050 1.00 0.00 60 THR A CA 3
ATOM 3229 C C . THR A 1 60 ? 7.489 7.351 -2.664 1.00 0.00 60 THR A C 3
ATOM 3230 O O . THR A 1 60 ? 6.428 7.731 -3.170 1.00 0.00 60 THR A O 3
ATOM 3241 N N . ILE A 1 61 ? 8.163 8.064 -1.770 1.00 0.00 61 ILE A N 3
ATOM 3242 C CA . ILE A 1 61 ? 7.680 9.365 -1.329 1.00 0.00 61 ILE A CA 3
ATOM 3243 C C . ILE A 1 61 ? 7.871 10.400 -2.435 1.00 0.00 61 ILE A C 3
ATOM 3244 O O . ILE A 1 61 ? 8.961 10.533 -2.992 1.00 0.00 61 ILE A O 3
ATOM 3260 N N . VAL A 1 62 ? 6.807 11.128 -2.748 1.00 0.00 62 VAL A N 3
ATOM 3261 C CA . VAL A 1 62 ? 6.867 12.147 -3.791 1.00 0.00 62 VAL A CA 3
ATOM 3262 C C . VAL A 1 62 ? 7.622 13.377 -3.299 1.00 0.00 62 VAL A C 3
ATOM 3263 O O . VAL A 1 62 ? 7.385 13.859 -2.190 1.00 0.00 62 VAL A O 3
ATOM 3276 N N . ASN A 1 63 ? 8.530 13.881 -4.132 1.00 0.00 63 ASN A N 3
ATOM 3277 C CA . ASN A 1 63 ? 9.317 15.058 -3.776 1.00 0.00 63 ASN A CA 3
ATOM 3278 C C . ASN A 1 63 ? 10.088 14.821 -2.482 1.00 0.00 63 ASN A C 3
ATOM 3279 O O . ASN A 1 63 ? 10.157 15.694 -1.617 1.00 0.00 63 ASN A O 3
ATOM 3290 N N . GLU A 1 64 ? 10.661 13.630 -2.351 1.00 0.00 64 GLU A N 3
ATOM 3291 C CA . GLU A 1 64 ? 11.421 13.285 -1.154 1.00 0.00 64 GLU A CA 3
ATOM 3292 C C . GLU A 1 64 ? 12.546 14.292 -0.925 1.00 0.00 64 GLU A C 3
ATOM 3293 O O . GLU A 1 64 ? 12.846 14.651 0.213 1.00 0.00 64 GLU A O 3
ATOM 3305 N N . GLY A 1 65 ? 13.159 14.748 -2.011 1.00 0.00 65 GLY A N 3
ATOM 3306 C CA . GLY A 1 65 ? 14.243 15.718 -1.910 1.00 0.00 65 GLY A CA 3
ATOM 3307 C C . GLY A 1 65 ? 13.692 17.113 -1.640 1.00 0.00 65 GLY A C 3
ATOM 3308 O O . GLY A 1 65 ? 13.006 17.338 -0.643 1.00 0.00 65 GLY A O 3
ATOM 3312 N N . SER A 1 66 ? 13.991 18.046 -2.536 1.00 0.00 66 SER A N 3
ATOM 3313 C CA . SER A 1 66 ? 13.512 19.417 -2.385 1.00 0.00 66 SER A CA 3
ATOM 3314 C C . SER A 1 66 ? 13.956 20.000 -1.048 1.00 0.00 66 SER A C 3
ATOM 3315 O O . SER A 1 66 ? 13.315 19.786 -0.019 1.00 0.00 66 SER A O 3
ATOM 3323 N N . LEU A 1 67 ? 15.056 20.744 -1.076 1.00 0.00 67 LEU A N 3
ATOM 3324 C CA . LEU A 1 67 ? 15.579 21.358 0.138 1.00 0.00 67 LEU A CA 3
ATOM 3325 C C . LEU A 1 67 ? 14.564 22.353 0.698 1.00 0.00 67 LEU A C 3
ATOM 3326 O O . LEU A 1 67 ? 14.351 22.422 1.909 1.00 0.00 67 LEU A O 3
ATOM 3342 N N . GLU A 1 68 ? 13.940 23.121 -0.193 1.00 0.00 68 GLU A N 3
ATOM 3343 C CA . GLU A 1 68 ? 12.947 24.106 0.224 1.00 0.00 68 GLU A CA 3
ATOM 3344 C C . GLU A 1 68 ? 12.036 24.475 -0.954 1.00 0.00 68 GLU A C 3
ATOM 3345 O O . GLU A 1 68 ? 11.174 23.687 -1.342 1.00 0.00 68 GLU A O 3
ATOM 3357 N N . HIS A 1 69 ? 12.230 25.666 -1.520 1.00 0.00 69 HIS A N 3
ATOM 3358 C CA . HIS A 1 69 ? 11.415 26.114 -2.651 1.00 0.00 69 HIS A CA 3
ATOM 3359 C C . HIS A 1 69 ? 9.948 25.726 -2.460 1.00 0.00 69 HIS A C 3
ATOM 3360 O O . HIS A 1 69 ? 9.503 24.683 -2.937 1.00 0.00 69 HIS A O 3
ATOM 3374 N N . HIS A 1 70 ? 9.206 26.576 -1.757 1.00 0.00 70 HIS A N 3
ATOM 3375 C CA . HIS A 1 70 ? 7.792 26.316 -1.501 1.00 0.00 70 HIS A CA 3
ATOM 3376 C C . HIS A 1 70 ? 6.992 26.323 -2.798 1.00 0.00 70 HIS A C 3
ATOM 3377 O O . HIS A 1 70 ? 6.063 25.533 -2.969 1.00 0.00 70 HIS A O 3
ATOM 3391 N N . HIS A 1 71 ? 7.361 27.223 -3.703 1.00 0.00 71 HIS A N 3
ATOM 3392 C CA . HIS A 1 71 ? 6.680 27.337 -4.988 1.00 0.00 71 HIS A CA 3
ATOM 3393 C C . HIS A 1 71 ? 5.187 27.592 -4.799 1.00 0.00 71 HIS A C 3
ATOM 3394 O O . HIS A 1 71 ? 4.480 26.786 -4.192 1.00 0.00 71 HIS A O 3
ATOM 3408 N N . HIS A 1 72 ? 4.710 28.717 -5.331 1.00 0.00 72 HIS A N 3
ATOM 3409 C CA . HIS A 1 72 ? 3.297 29.072 -5.224 1.00 0.00 72 HIS A CA 3
ATOM 3410 C C . HIS A 1 72 ? 2.878 29.968 -6.386 1.00 0.00 72 HIS A C 3
ATOM 3411 O O . HIS A 1 72 ? 3.716 30.597 -7.032 1.00 0.00 72 HIS A O 3
ATOM 3425 N N . HIS A 1 73 ? 1.576 30.021 -6.648 1.00 0.00 73 HIS A N 3
ATOM 3426 C CA . HIS A 1 73 ? 1.064 30.843 -7.737 1.00 0.00 73 HIS A CA 3
ATOM 3427 C C . HIS A 1 73 ? -0.454 30.953 -7.659 1.00 0.00 73 HIS A C 3
ATOM 3428 O O . HIS A 1 73 ? -1.177 30.095 -8.165 1.00 0.00 73 HIS A O 3
ATOM 3442 N N . HIS A 1 74 ? -0.931 32.015 -7.019 1.00 0.00 74 HIS A N 3
ATOM 3443 C CA . HIS A 1 74 ? -2.366 32.224 -6.876 1.00 0.00 74 HIS A CA 3
ATOM 3444 C C . HIS A 1 74 ? -2.660 33.666 -6.473 1.00 0.00 74 HIS A C 3
ATOM 3445 O O . HIS A 1 74 ? -1.737 34.340 -6.041 1.00 0.00 74 HIS A O 3
ATOM 3460 N N . MET A 1 1 ? 0.169 11.502 3.861 1.00 0.00 1 MET A N 4
ATOM 3461 C CA . MET A 1 1 ? 0.610 12.300 2.682 1.00 0.00 1 MET A CA 4
ATOM 3462 C C . MET A 1 1 ? 0.130 11.621 1.400 1.00 0.00 1 MET A C 4
ATOM 3463 O O . MET A 1 1 ? -0.917 10.973 1.387 1.00 0.00 1 MET A O 4
ATOM 3479 N N . GLN A 1 2 ? 0.905 11.768 0.323 1.00 0.00 2 GLN A N 4
ATOM 3480 C CA . GLN A 1 2 ? 0.558 11.161 -0.965 1.00 0.00 2 GLN A CA 4
ATOM 3481 C C . GLN A 1 2 ? 1.698 10.276 -1.452 1.00 0.00 2 GLN A C 4
ATOM 3482 O O . GLN A 1 2 ? 2.753 10.764 -1.858 1.00 0.00 2 GLN A O 4
ATOM 3496 N N . GLY A 1 3 ? 1.469 8.968 -1.407 1.00 0.00 3 GLY A N 4
ATOM 3497 C CA . GLY A 1 3 ? 2.469 7.993 -1.843 1.00 0.00 3 GLY A CA 4
ATOM 3498 C C . GLY A 1 3 ? 2.160 7.495 -3.250 1.00 0.00 3 GLY A C 4
ATOM 3499 O O . GLY A 1 3 ? 1.007 7.507 -3.681 1.00 0.00 3 GLY A O 4
ATOM 3503 N N . VAL A 1 4 ? 3.196 7.051 -3.963 1.00 0.00 4 VAL A N 4
ATOM 3504 C CA . VAL A 1 4 ? 3.026 6.538 -5.326 1.00 0.00 4 VAL A CA 4
ATOM 3505 C C . VAL A 1 4 ? 3.593 5.125 -5.420 1.00 0.00 4 VAL A C 4
ATOM 3506 O O . VAL A 1 4 ? 4.717 4.867 -4.990 1.00 0.00 4 VAL A O 4
ATOM 3519 N N . VAL A 1 5 ? 2.806 4.212 -5.982 1.00 0.00 5 VAL A N 4
ATOM 3520 C CA . VAL A 1 5 ? 3.235 2.823 -6.125 1.00 0.00 5 VAL A CA 4
ATOM 3521 C C . VAL A 1 5 ? 3.985 2.625 -7.438 1.00 0.00 5 VAL A C 4
ATOM 3522 O O . VAL A 1 5 ? 3.493 2.990 -8.505 1.00 0.00 5 VAL A O 4
ATOM 3535 N N . LYS A 1 6 ? 5.178 2.035 -7.355 1.00 0.00 6 LYS A N 4
ATOM 3536 C CA . LYS A 1 6 ? 5.994 1.780 -8.547 1.00 0.00 6 LYS A CA 4
ATOM 3537 C C . LYS A 1 6 ? 6.410 0.313 -8.598 1.00 0.00 6 LYS A C 4
ATOM 3538 O O . LYS A 1 6 ? 7.289 -0.119 -7.853 1.00 0.00 6 LYS A O 4
ATOM 3557 N N . VAL A 1 7 ? 5.777 -0.449 -9.488 1.00 0.00 7 VAL A N 4
ATOM 3558 C CA . VAL A 1 7 ? 6.086 -1.872 -9.640 1.00 0.00 7 VAL A CA 4
ATOM 3559 C C . VAL A 1 7 ? 6.110 -2.264 -11.112 1.00 0.00 7 VAL A C 4
ATOM 3560 O O . VAL A 1 7 ? 5.545 -1.570 -11.958 1.00 0.00 7 VAL A O 4
ATOM 3573 N N . ASN A 1 8 ? 6.765 -3.384 -11.413 1.00 0.00 8 ASN A N 4
ATOM 3574 C CA . ASN A 1 8 ? 6.855 -3.871 -12.789 1.00 0.00 8 ASN A CA 4
ATOM 3575 C C . ASN A 1 8 ? 5.706 -4.828 -13.090 1.00 0.00 8 ASN A C 4
ATOM 3576 O O . ASN A 1 8 ? 5.557 -5.297 -14.219 1.00 0.00 8 ASN A O 4
ATOM 3587 N N . SER A 1 9 ? 4.898 -5.117 -12.072 1.00 0.00 9 SER A N 4
ATOM 3588 C CA . SER A 1 9 ? 3.762 -6.020 -12.238 1.00 0.00 9 SER A CA 4
ATOM 3589 C C . SER A 1 9 ? 2.684 -5.711 -11.205 1.00 0.00 9 SER A C 4
ATOM 3590 O O . SER A 1 9 ? 2.721 -4.670 -10.550 1.00 0.00 9 SER A O 4
ATOM 3598 N N . ALA A 1 10 ? 1.722 -6.617 -11.066 1.00 0.00 10 ALA A N 4
ATOM 3599 C CA . ALA A 1 10 ? 0.645 -6.423 -10.103 1.00 0.00 10 ALA A CA 4
ATOM 3600 C C . ALA A 1 10 ? 1.186 -6.483 -8.679 1.00 0.00 10 ALA A C 4
ATOM 3601 O O . ALA A 1 10 ? 2.095 -7.259 -8.382 1.00 0.00 10 ALA A O 4
ATOM 3608 N N . LEU A 1 11 ? 0.618 -5.657 -7.798 1.00 0.00 11 LEU A N 4
ATOM 3609 C CA . LEU A 1 11 ? 1.038 -5.609 -6.393 1.00 0.00 11 LEU A CA 4
ATOM 3610 C C . LEU A 1 11 ? -0.119 -6.016 -5.493 1.00 0.00 11 LEU A C 4
ATOM 3611 O O . LEU A 1 11 ? -1.233 -5.509 -5.625 1.00 0.00 11 LEU A O 4
ATOM 3627 N N . ASN A 1 12 ? 0.155 -6.934 -4.574 1.00 0.00 12 ASN A N 4
ATOM 3628 C CA . ASN A 1 12 ? -0.865 -7.410 -3.646 1.00 0.00 12 ASN A CA 4
ATOM 3629 C C . ASN A 1 12 ? -0.892 -6.540 -2.391 1.00 0.00 12 ASN A C 4
ATOM 3630 O O . ASN A 1 12 ? 0.150 -6.228 -1.817 1.00 0.00 12 ASN A O 4
ATOM 3641 N N . MET A 1 13 ? -2.096 -6.157 -1.967 1.00 0.00 13 MET A N 4
ATOM 3642 C CA . MET A 1 13 ? -2.267 -5.324 -0.772 1.00 0.00 13 MET A CA 4
ATOM 3643 C C . MET A 1 13 ? -2.794 -6.178 0.386 1.00 0.00 13 MET A C 4
ATOM 3644 O O . MET A 1 13 ? -3.558 -7.115 0.168 1.00 0.00 13 MET A O 4
ATOM 3658 N N . ARG A 1 14 ? -2.375 -5.857 1.621 1.00 0.00 14 ARG A N 4
ATOM 3659 C CA . ARG A 1 14 ? -2.811 -6.617 2.806 1.00 0.00 14 ARG A CA 4
ATOM 3660 C C . ARG A 1 14 ? -3.560 -5.732 3.777 1.00 0.00 14 ARG A C 4
ATOM 3661 O O . ARG A 1 14 ? -3.431 -4.511 3.747 1.00 0.00 14 ARG A O 4
ATOM 3682 N N . SER A 1 15 ? -4.340 -6.364 4.645 1.00 0.00 15 SER A N 4
ATOM 3683 C CA . SER A 1 15 ? -5.106 -5.625 5.635 1.00 0.00 15 SER A CA 4
ATOM 3684 C C . SER A 1 15 ? -4.222 -5.272 6.826 1.00 0.00 15 SER A C 4
ATOM 3685 O O . SER A 1 15 ? -4.644 -4.556 7.732 1.00 0.00 15 SER A O 4
ATOM 3693 N N . GLY A 1 16 ? -2.994 -5.784 6.819 1.00 0.00 16 GLY A N 4
ATOM 3694 C CA . GLY A 1 16 ? -2.057 -5.520 7.906 1.00 0.00 16 GLY A CA 4
ATOM 3695 C C . GLY A 1 16 ? -0.622 -5.769 7.451 1.00 0.00 16 GLY A C 4
ATOM 3696 O O . GLY A 1 16 ? -0.392 -6.356 6.396 1.00 0.00 16 GLY A O 4
ATOM 3700 N N . PRO A 1 17 ? 0.345 -5.339 8.219 1.00 0.00 17 PRO A N 4
ATOM 3701 C CA . PRO A 1 17 ? 1.780 -5.533 7.862 1.00 0.00 17 PRO A CA 4
ATOM 3702 C C . PRO A 1 17 ? 2.200 -7.000 7.964 1.00 0.00 17 PRO A C 4
ATOM 3703 O O . PRO A 1 17 ? 3.387 -7.319 7.905 1.00 0.00 17 PRO A O 4
ATOM 3714 N N . GLY A 1 18 ? 1.213 -7.886 8.093 1.00 0.00 18 GLY A N 4
ATOM 3715 C CA . GLY A 1 18 ? 1.478 -9.324 8.184 1.00 0.00 18 GLY A CA 4
ATOM 3716 C C . GLY A 1 18 ? 1.259 -10.003 6.836 1.00 0.00 18 GLY A C 4
ATOM 3717 O O . GLY A 1 18 ? 0.181 -9.906 6.252 1.00 0.00 18 GLY A O 4
ATOM 3721 N N . SER A 1 19 ? 2.285 -10.695 6.350 1.00 0.00 19 SER A N 4
ATOM 3722 C CA . SER A 1 19 ? 2.192 -11.391 5.072 1.00 0.00 19 SER A CA 4
ATOM 3723 C C . SER A 1 19 ? 1.196 -12.546 5.162 1.00 0.00 19 SER A C 4
ATOM 3724 O O . SER A 1 19 ? 0.842 -13.153 4.150 1.00 0.00 19 SER A O 4
ATOM 3732 N N . ASN A 1 20 ? 0.760 -12.856 6.384 1.00 0.00 20 ASN A N 4
ATOM 3733 C CA . ASN A 1 20 ? -0.185 -13.954 6.603 1.00 0.00 20 ASN A CA 4
ATOM 3734 C C . ASN A 1 20 ? -1.635 -13.469 6.552 1.00 0.00 20 ASN A C 4
ATOM 3735 O O . ASN A 1 20 ? -2.555 -14.238 6.826 1.00 0.00 20 ASN A O 4
ATOM 3746 N N . TYR A 1 21 ? -1.845 -12.199 6.201 1.00 0.00 21 TYR A N 4
ATOM 3747 C CA . TYR A 1 21 ? -3.208 -11.657 6.125 1.00 0.00 21 TYR A CA 4
ATOM 3748 C C . TYR A 1 21 ? -3.796 -11.887 4.732 1.00 0.00 21 TYR A C 4
ATOM 3749 O O . TYR A 1 21 ? -4.992 -11.699 4.515 1.00 0.00 21 TYR A O 4
ATOM 3767 N N . GLY A 1 22 ? -2.952 -12.312 3.801 1.00 0.00 22 GLY A N 4
ATOM 3768 C CA . GLY A 1 22 ? -3.403 -12.585 2.438 1.00 0.00 22 GLY A CA 4
ATOM 3769 C C . GLY A 1 22 ? -3.626 -11.296 1.659 1.00 0.00 22 GLY A C 4
ATOM 3770 O O . GLY A 1 22 ? -3.489 -10.200 2.199 1.00 0.00 22 GLY A O 4
ATOM 3774 N N . VAL A 1 23 ? -3.975 -11.438 0.380 1.00 0.00 23 VAL A N 4
ATOM 3775 C CA . VAL A 1 23 ? -4.218 -10.281 -0.479 1.00 0.00 23 VAL A CA 4
ATOM 3776 C C . VAL A 1 23 ? -5.699 -9.904 -0.464 1.00 0.00 23 VAL A C 4
ATOM 3777 O O . VAL A 1 23 ? -6.565 -10.746 -0.706 1.00 0.00 23 VAL A O 4
ATOM 3790 N N . ILE A 1 24 ? -5.988 -8.634 -0.176 1.00 0.00 24 ILE A N 4
ATOM 3791 C CA . ILE A 1 24 ? -7.371 -8.151 -0.132 1.00 0.00 24 ILE A CA 4
ATOM 3792 C C . ILE A 1 24 ? -7.680 -7.293 -1.356 1.00 0.00 24 ILE A C 4
ATOM 3793 O O . ILE A 1 24 ? -8.815 -6.861 -1.554 1.00 0.00 24 ILE A O 4
ATOM 3809 N N . GLY A 1 25 ? -6.661 -7.047 -2.168 1.00 0.00 25 GLY A N 4
ATOM 3810 C CA . GLY A 1 25 ? -6.832 -6.236 -3.368 1.00 0.00 25 GLY A CA 4
ATOM 3811 C C . GLY A 1 25 ? -5.544 -6.194 -4.181 1.00 0.00 25 GLY A C 4
ATOM 3812 O O . GLY A 1 25 ? -4.516 -6.721 -3.758 1.00 0.00 25 GLY A O 4
ATOM 3816 N N . THR A 1 26 ? -5.605 -5.560 -5.355 1.00 0.00 26 THR A N 4
ATOM 3817 C CA . THR A 1 26 ? -4.434 -5.449 -6.231 1.00 0.00 26 THR A CA 4
ATOM 3818 C C . THR A 1 26 ? -4.170 -3.989 -6.586 1.00 0.00 26 THR A C 4
ATOM 3819 O O . THR A 1 26 ? -5.074 -3.268 -7.007 1.00 0.00 26 THR A O 4
ATOM 3830 N N . LEU A 1 27 ? -2.918 -3.562 -6.418 1.00 0.00 27 LEU A N 4
ATOM 3831 C CA . LEU A 1 27 ? -2.522 -2.186 -6.727 1.00 0.00 27 LEU A CA 4
ATOM 3832 C C . LEU A 1 27 ? -1.579 -2.179 -7.925 1.00 0.00 27 LEU A C 4
ATOM 3833 O O . LEU A 1 27 ? -0.743 -3.070 -8.075 1.00 0.00 27 LEU A O 4
ATOM 3849 N N . ARG A 1 28 ? -1.726 -1.166 -8.782 1.00 0.00 28 ARG A N 4
ATOM 3850 C CA . ARG A 1 28 ? -0.890 -1.043 -9.983 1.00 0.00 28 ARG A CA 4
ATOM 3851 C C . ARG A 1 28 ? 0.100 0.097 -9.845 1.00 0.00 28 ARG A C 4
ATOM 3852 O O . ARG A 1 28 ? -0.035 0.960 -8.980 1.00 0.00 28 ARG A O 4
ATOM 3873 N N . ASN A 1 29 ? 1.103 0.091 -10.710 1.00 0.00 29 ASN A N 4
ATOM 3874 C CA . ASN A 1 29 ? 2.116 1.131 -10.685 1.00 0.00 29 ASN A CA 4
ATOM 3875 C C . ASN A 1 29 ? 1.504 2.464 -11.088 1.00 0.00 29 ASN A C 4
ATOM 3876 O O . ASN A 1 29 ? 0.383 2.514 -11.598 1.00 0.00 29 ASN A O 4
ATOM 3887 N N . ASN A 1 30 ? 2.246 3.535 -10.847 1.00 0.00 30 ASN A N 4
ATOM 3888 C CA . ASN A 1 30 ? 1.791 4.884 -11.174 1.00 0.00 30 ASN A CA 4
ATOM 3889 C C . ASN A 1 30 ? 0.495 5.219 -10.442 1.00 0.00 30 ASN A C 4
ATOM 3890 O O . ASN A 1 30 ? -0.068 6.297 -10.628 1.00 0.00 30 ASN A O 4
ATOM 3901 N N . ASP A 1 31 ? 0.031 4.300 -9.602 1.00 0.00 31 ASP A N 4
ATOM 3902 C CA . ASP A 1 31 ? -1.192 4.534 -8.847 1.00 0.00 31 ASP A CA 4
ATOM 3903 C C . ASP A 1 31 ? -0.953 5.555 -7.744 1.00 0.00 31 ASP A C 4
ATOM 3904 O O . ASP A 1 31 ? 0.084 5.538 -7.077 1.00 0.00 31 ASP A O 4
ATOM 3913 N N . LYS A 1 32 ? -1.930 6.438 -7.549 1.00 0.00 32 LYS A N 4
ATOM 3914 C CA . LYS A 1 32 ? -1.833 7.468 -6.496 1.00 0.00 32 LYS A CA 4
ATOM 3915 C C . LYS A 1 32 ? -2.772 7.135 -5.338 1.00 0.00 32 LYS A C 4
ATOM 3916 O O . LYS A 1 32 ? -3.975 6.952 -5.531 1.00 0.00 32 LYS A O 4
ATOM 3935 N N . VAL A 1 33 ? -2.221 7.078 -4.130 1.00 0.00 33 VAL A N 4
ATOM 3936 C CA . VAL A 1 33 ? -3.019 6.791 -2.934 1.00 0.00 33 VAL A CA 4
ATOM 3937 C C . VAL A 1 33 ? -2.611 7.723 -1.803 1.00 0.00 33 VAL A C 4
ATOM 3938 O O . VAL A 1 33 ? -1.543 8.332 -1.847 1.00 0.00 33 VAL A O 4
ATOM 3951 N N . GLU A 1 34 ? -3.466 7.838 -0.789 1.00 0.00 34 GLU A N 4
ATOM 3952 C CA . GLU A 1 34 ? -3.180 8.711 0.351 1.00 0.00 34 GLU A CA 4
ATOM 3953 C C . GLU A 1 34 ? -2.668 7.897 1.533 1.00 0.00 34 GLU A C 4
ATOM 3954 O O . GLU A 1 34 ? -3.332 6.965 1.994 1.00 0.00 34 GLU A O 4
ATOM 3966 N N . ILE A 1 35 ? -1.483 8.264 2.021 1.00 0.00 35 ILE A N 4
ATOM 3967 C CA . ILE A 1 35 ? -0.873 7.580 3.158 1.00 0.00 35 ILE A CA 4
ATOM 3968 C C . ILE A 1 35 ? -1.401 8.152 4.471 1.00 0.00 35 ILE A C 4
ATOM 3969 O O . ILE A 1 35 ? -1.417 9.366 4.668 1.00 0.00 35 ILE A O 4
ATOM 3985 N N . ILE A 1 36 ? -1.840 7.267 5.366 1.00 0.00 36 ILE A N 4
ATOM 3986 C CA . ILE A 1 36 ? -2.379 7.689 6.661 1.00 0.00 36 ILE A CA 4
ATOM 3987 C C . ILE A 1 36 ? -1.328 7.565 7.764 1.00 0.00 36 ILE A C 4
ATOM 3988 O O . ILE A 1 36 ? -1.051 8.533 8.472 1.00 0.00 36 ILE A O 4
ATOM 4004 N N . LYS A 1 37 ? -0.752 6.373 7.918 1.00 0.00 37 LYS A N 4
ATOM 4005 C CA . LYS A 1 37 ? 0.258 6.149 8.956 1.00 0.00 37 LYS A CA 4
ATOM 4006 C C . LYS A 1 37 ? 1.250 5.065 8.530 1.00 0.00 37 LYS A C 4
ATOM 4007 O O . LYS A 1 37 ? 0.915 4.177 7.747 1.00 0.00 37 LYS A O 4
ATOM 4026 N N . GLU A 1 38 ? 2.473 5.141 9.063 1.00 0.00 38 GLU A N 4
ATOM 4027 C CA . GLU A 1 38 ? 3.516 4.158 8.751 1.00 0.00 38 GLU A CA 4
ATOM 4028 C C . GLU A 1 38 ? 3.847 3.331 9.991 1.00 0.00 38 GLU A C 4
ATOM 4029 O O . GLU A 1 38 ? 4.219 3.875 11.030 1.00 0.00 38 GLU A O 4
ATOM 4041 N N . VAL A 1 39 ? 3.705 2.009 9.875 1.00 0.00 39 VAL A N 4
ATOM 4042 C CA . VAL A 1 39 ? 3.988 1.106 10.995 1.00 0.00 39 VAL A CA 4
ATOM 4043 C C . VAL A 1 39 ? 4.895 -0.045 10.560 1.00 0.00 39 VAL A C 4
ATOM 4044 O O . VAL A 1 39 ? 4.656 -0.685 9.536 1.00 0.00 39 VAL A O 4
ATOM 4057 N N . ASP A 1 40 ? 5.927 -0.308 11.355 1.00 0.00 40 ASP A N 4
ATOM 4058 C CA . ASP A 1 40 ? 6.860 -1.390 11.057 1.00 0.00 40 ASP A CA 4
ATOM 4059 C C . ASP A 1 40 ? 7.413 -1.261 9.641 1.00 0.00 40 ASP A C 4
ATOM 4060 O O . ASP A 1 40 ? 7.829 -2.248 9.036 1.00 0.00 40 ASP A O 4
ATOM 4069 N N . GLY A 1 41 ? 7.427 -0.036 9.122 1.00 0.00 41 GLY A N 4
ATOM 4070 C CA . GLY A 1 41 ? 7.941 0.215 7.776 1.00 0.00 41 GLY A CA 4
ATOM 4071 C C . GLY A 1 41 ? 6.818 0.185 6.745 1.00 0.00 41 GLY A C 4
ATOM 4072 O O . GLY A 1 41 ? 6.924 0.796 5.682 1.00 0.00 41 GLY A O 4
ATOM 4076 N N . TRP A 1 42 ? 5.740 -0.521 7.069 1.00 0.00 42 TRP A N 4
ATOM 4077 C CA . TRP A 1 42 ? 4.604 -0.614 6.160 1.00 0.00 42 TRP A CA 4
ATOM 4078 C C . TRP A 1 42 ? 3.830 0.696 6.168 1.00 0.00 42 TRP A C 4
ATOM 4079 O O . TRP A 1 42 ? 3.722 1.352 7.203 1.00 0.00 42 TRP A O 4
ATOM 4100 N N . TYR A 1 43 ? 3.292 1.076 5.011 1.00 0.00 43 TYR A N 4
ATOM 4101 C CA . TYR A 1 43 ? 2.525 2.319 4.894 1.00 0.00 43 TYR A CA 4
ATOM 4102 C C . TYR A 1 43 ? 1.037 2.028 4.781 1.00 0.00 43 TYR A C 4
ATOM 4103 O O . TYR A 1 43 ? 0.616 1.195 3.979 1.00 0.00 43 TYR A O 4
ATOM 4121 N N . GLU A 1 44 ? 0.243 2.732 5.580 1.00 0.00 44 GLU A N 4
ATOM 4122 C CA . GLU A 1 44 ? -1.201 2.553 5.553 1.00 0.00 44 GLU A CA 4
ATOM 4123 C C . GLU A 1 44 ? -1.796 3.479 4.508 1.00 0.00 44 GLU A C 4
ATOM 4124 O O . GLU A 1 44 ? -1.588 4.693 4.554 1.00 0.00 44 GLU A O 4
ATOM 4136 N N . ILE A 1 45 ? -2.523 2.909 3.554 1.00 0.00 45 ILE A N 4
ATOM 4137 C CA . ILE A 1 45 ? -3.129 3.697 2.481 1.00 0.00 45 ILE A CA 4
ATOM 4138 C C . ILE A 1 45 ? -4.607 3.419 2.377 1.00 0.00 45 ILE A C 4
ATOM 4139 O O . ILE A 1 45 ? -5.110 2.410 2.872 1.00 0.00 45 ILE A O 4
ATOM 4155 N N . ARG A 1 46 ? -5.304 4.335 1.741 1.00 0.00 46 ARG A N 4
ATOM 4156 C CA . ARG A 1 46 ? -6.747 4.216 1.572 1.00 0.00 46 ARG A CA 4
ATOM 4157 C C . ARG A 1 46 ? -7.126 4.250 0.092 1.00 0.00 46 ARG A C 4
ATOM 4158 O O . ARG A 1 46 ? -6.712 5.140 -0.648 1.00 0.00 46 ARG A O 4
ATOM 4179 N N . PHE A 1 47 ? -7.926 3.269 -0.333 1.00 0.00 47 PHE A N 4
ATOM 4180 C CA . PHE A 1 47 ? -8.358 3.188 -1.731 1.00 0.00 47 PHE A CA 4
ATOM 4181 C C . PHE A 1 47 ? -9.750 2.565 -1.846 1.00 0.00 47 PHE A C 4
ATOM 4182 O O . PHE A 1 47 ? -10.021 1.515 -1.266 1.00 0.00 47 PHE A O 4
ATOM 4199 N N . ASN A 1 48 ? -10.624 3.214 -2.610 1.00 0.00 48 ASN A N 4
ATOM 4200 C CA . ASN A 1 48 ? -11.980 2.712 -2.805 1.00 0.00 48 ASN A CA 4
ATOM 4201 C C . ASN A 1 48 ? -12.700 2.554 -1.468 1.00 0.00 48 ASN A C 4
ATOM 4202 O O . ASN A 1 48 ? -13.478 1.617 -1.279 1.00 0.00 48 ASN A O 4
ATOM 4213 N N . GLY A 1 49 ? -12.442 3.474 -0.546 1.00 0.00 49 GLY A N 4
ATOM 4214 C CA . GLY A 1 49 ? -13.077 3.426 0.767 1.00 0.00 49 GLY A CA 4
ATOM 4215 C C . GLY A 1 49 ? -12.545 2.251 1.581 1.00 0.00 49 GLY A C 4
ATOM 4216 O O . GLY A 1 49 ? -13.137 1.859 2.587 1.00 0.00 49 GLY A O 4
ATOM 4220 N N . LYS A 1 50 ? -11.424 1.693 1.131 1.00 0.00 50 LYS A N 4
ATOM 4221 C CA . LYS A 1 50 ? -10.797 0.552 1.804 1.00 0.00 50 LYS A CA 4
ATOM 4222 C C . LYS A 1 50 ? -9.411 0.934 2.314 1.00 0.00 50 LYS A C 4
ATOM 4223 O O . LYS A 1 50 ? -8.648 1.598 1.615 1.00 0.00 50 LYS A O 4
ATOM 4242 N N . VAL A 1 51 ? -9.093 0.510 3.538 1.00 0.00 51 VAL A N 4
ATOM 4243 C CA . VAL A 1 51 ? -7.793 0.812 4.146 1.00 0.00 51 VAL A CA 4
ATOM 4244 C C . VAL A 1 51 ? -6.967 -0.466 4.265 1.00 0.00 51 VAL A C 4
ATOM 4245 O O . VAL A 1 51 ? -7.452 -1.488 4.748 1.00 0.00 51 VAL A O 4
ATOM 4258 N N . GLY A 1 52 ? -5.717 -0.396 3.816 1.00 0.00 52 GLY A N 4
ATOM 4259 C CA . GLY A 1 52 ? -4.820 -1.549 3.868 1.00 0.00 52 GLY A CA 4
ATOM 4260 C C . GLY A 1 52 ? -3.388 -1.107 4.137 1.00 0.00 52 GLY A C 4
ATOM 4261 O O . GLY A 1 52 ? -3.148 0.005 4.603 1.00 0.00 52 GLY A O 4
ATOM 4265 N N . TYR A 1 53 ? -2.437 -1.991 3.843 1.00 0.00 53 TYR A N 4
ATOM 4266 C CA . TYR A 1 53 ? -1.019 -1.697 4.059 1.00 0.00 53 TYR A CA 4
ATOM 4267 C C . TYR A 1 53 ? -0.185 -2.206 2.885 1.00 0.00 53 TYR A C 4
ATOM 4268 O O . TYR A 1 53 ? -0.580 -3.145 2.193 1.00 0.00 53 TYR A O 4
ATOM 4286 N N . ALA A 1 54 ? 0.973 -1.580 2.669 1.00 0.00 54 ALA A N 4
ATOM 4287 C CA . ALA A 1 54 ? 1.867 -1.975 1.578 1.00 0.00 54 ALA A CA 4
ATOM 4288 C C . ALA A 1 54 ? 3.325 -1.800 2.001 1.00 0.00 54 ALA A C 4
ATOM 4289 O O . ALA A 1 54 ? 3.641 -0.946 2.829 1.00 0.00 54 ALA A O 4
ATOM 4296 N N . SER A 1 55 ? 4.204 -2.624 1.439 1.00 0.00 55 SER A N 4
ATOM 4297 C CA . SER A 1 55 ? 5.624 -2.564 1.778 1.00 0.00 55 SER A CA 4
ATOM 4298 C C . SER A 1 55 ? 6.306 -1.363 1.119 1.00 0.00 55 SER A C 4
ATOM 4299 O O . SER A 1 55 ? 5.883 -0.892 0.065 1.00 0.00 55 SER A O 4
ATOM 4307 N N . LYS A 1 56 ? 7.375 -0.888 1.754 1.00 0.00 56 LYS A N 4
ATOM 4308 C CA . LYS A 1 56 ? 8.139 0.243 1.240 1.00 0.00 56 LYS A CA 4
ATOM 4309 C C . LYS A 1 56 ? 8.831 -0.098 -0.074 1.00 0.00 56 LYS A C 4
ATOM 4310 O O . LYS A 1 56 ? 9.061 0.776 -0.909 1.00 0.00 56 LYS A O 4
ATOM 4329 N N . SER A 1 57 ? 9.184 -1.364 -0.241 1.00 0.00 57 SER A N 4
ATOM 4330 C CA . SER A 1 57 ? 9.877 -1.799 -1.447 1.00 0.00 57 SER A CA 4
ATOM 4331 C C . SER A 1 57 ? 9.091 -1.436 -2.708 1.00 0.00 57 SER A C 4
ATOM 4332 O O . SER A 1 57 ? 9.679 -1.230 -3.771 1.00 0.00 57 SER A O 4
ATOM 4340 N N . TYR A 1 58 ? 7.762 -1.366 -2.597 1.00 0.00 58 TYR A N 4
ATOM 4341 C CA . TYR A 1 58 ? 6.914 -1.031 -3.751 1.00 0.00 58 TYR A CA 4
ATOM 4342 C C . TYR A 1 58 ? 6.319 0.370 -3.619 1.00 0.00 58 TYR A C 4
ATOM 4343 O O . TYR A 1 58 ? 5.672 0.862 -4.544 1.00 0.00 58 TYR A O 4
ATOM 4361 N N . ILE A 1 59 ? 6.534 1.009 -2.469 1.00 0.00 59 ILE A N 4
ATOM 4362 C CA . ILE A 1 59 ? 6.008 2.359 -2.222 1.00 0.00 59 ILE A CA 4
ATOM 4363 C C . ILE A 1 59 ? 7.167 3.352 -2.130 1.00 0.00 59 ILE A C 4
ATOM 4364 O O . ILE A 1 59 ? 8.132 3.132 -1.397 1.00 0.00 59 ILE A O 4
ATOM 4380 N N . THR A 1 60 ? 7.051 4.446 -2.879 1.00 0.00 60 THR A N 4
ATOM 4381 C CA . THR A 1 60 ? 8.073 5.494 -2.893 1.00 0.00 60 THR A CA 4
ATOM 4382 C C . THR A 1 60 ? 7.449 6.835 -2.524 1.00 0.00 60 THR A C 4
ATOM 4383 O O . THR A 1 60 ? 6.401 7.213 -3.054 1.00 0.00 60 THR A O 4
ATOM 4394 N N . ILE A 1 61 ? 8.094 7.545 -1.606 1.00 0.00 61 ILE A N 4
ATOM 4395 C CA . ILE A 1 61 ? 7.596 8.840 -1.161 1.00 0.00 61 ILE A CA 4
ATOM 4396 C C . ILE A 1 61 ? 7.894 9.917 -2.201 1.00 0.00 61 ILE A C 4
ATOM 4397 O O . ILE A 1 61 ? 9.018 10.032 -2.685 1.00 0.00 61 ILE A O 4
ATOM 4413 N N . VAL A 1 62 ? 6.876 10.705 -2.537 1.00 0.00 62 VAL A N 4
ATOM 4414 C CA . VAL A 1 62 ? 7.040 11.776 -3.515 1.00 0.00 62 VAL A CA 4
ATOM 4415 C C . VAL A 1 62 ? 7.636 13.015 -2.848 1.00 0.00 62 VAL A C 4
ATOM 4416 O O . VAL A 1 62 ? 7.179 13.436 -1.785 1.00 0.00 62 VAL A O 4
ATOM 4429 N N . ASN A 1 63 ? 8.661 13.588 -3.474 1.00 0.00 63 ASN A N 4
ATOM 4430 C CA . ASN A 1 63 ? 9.317 14.774 -2.927 1.00 0.00 63 ASN A CA 4
ATOM 4431 C C . ASN A 1 63 ? 9.838 14.502 -1.520 1.00 0.00 63 ASN A C 4
ATOM 4432 O O . ASN A 1 63 ? 9.339 15.061 -0.543 1.00 0.00 63 ASN A O 4
ATOM 4443 N N . GLU A 1 64 ? 10.845 13.639 -1.427 1.00 0.00 64 GLU A N 4
ATOM 4444 C CA . GLU A 1 64 ? 11.427 13.293 -0.136 1.00 0.00 64 GLU A CA 4
ATOM 4445 C C . GLU A 1 64 ? 11.823 14.555 0.629 1.00 0.00 64 GLU A C 4
ATOM 4446 O O . GLU A 1 64 ? 11.482 15.667 0.233 1.00 0.00 64 GLU A O 4
ATOM 4458 N N . GLY A 1 65 ? 12.550 14.369 1.728 1.00 0.00 65 GLY A N 4
ATOM 4459 C CA . GLY A 1 65 ? 12.992 15.495 2.545 1.00 0.00 65 GLY A CA 4
ATOM 4460 C C . GLY A 1 65 ? 14.010 16.350 1.796 1.00 0.00 65 GLY A C 4
ATOM 4461 O O . GLY A 1 65 ? 15.182 15.992 1.693 1.00 0.00 65 GLY A O 4
ATOM 4465 N N . SER A 1 66 ? 13.549 17.481 1.275 1.00 0.00 66 SER A N 4
ATOM 4466 C CA . SER A 1 66 ? 14.420 18.388 0.533 1.00 0.00 66 SER A CA 4
ATOM 4467 C C . SER A 1 66 ? 15.396 19.096 1.468 1.00 0.00 66 SER A C 4
ATOM 4468 O O . SER A 1 66 ? 15.073 19.392 2.617 1.00 0.00 66 SER A O 4
ATOM 4476 N N . LEU A 1 67 ? 16.593 19.368 0.957 1.00 0.00 67 LEU A N 4
ATOM 4477 C CA . LEU A 1 67 ? 17.619 20.049 1.741 1.00 0.00 67 LEU A CA 4
ATOM 4478 C C . LEU A 1 67 ? 17.945 19.264 3.008 1.00 0.00 67 LEU A C 4
ATOM 4479 O O . LEU A 1 67 ? 17.336 18.230 3.284 1.00 0.00 67 LEU A O 4
ATOM 4495 N N . GLU A 1 68 ? 18.910 19.765 3.774 1.00 0.00 68 GLU A N 4
ATOM 4496 C CA . GLU A 1 68 ? 19.318 19.106 5.011 1.00 0.00 68 GLU A CA 4
ATOM 4497 C C . GLU A 1 68 ? 19.657 17.643 4.756 1.00 0.00 68 GLU A C 4
ATOM 4498 O O . GLU A 1 68 ? 19.643 16.825 5.675 1.00 0.00 68 GLU A O 4
ATOM 4510 N N . HIS A 1 69 ? 19.959 17.318 3.502 1.00 0.00 69 HIS A N 4
ATOM 4511 C CA . HIS A 1 69 ? 20.299 15.945 3.139 1.00 0.00 69 HIS A CA 4
ATOM 4512 C C . HIS A 1 69 ? 21.765 15.650 3.440 1.00 0.00 69 HIS A C 4
ATOM 4513 O O . HIS A 1 69 ? 22.179 14.491 3.471 1.00 0.00 69 HIS A O 4
ATOM 4527 N N . HIS A 1 70 ? 22.546 16.701 3.667 1.00 0.00 70 HIS A N 4
ATOM 4528 C CA . HIS A 1 70 ? 23.965 16.534 3.970 1.00 0.00 70 HIS A CA 4
ATOM 4529 C C . HIS A 1 70 ? 24.628 15.591 2.966 1.00 0.00 70 HIS A C 4
ATOM 4530 O O . HIS A 1 70 ? 24.841 15.954 1.810 1.00 0.00 70 HIS A O 4
ATOM 4544 N N . HIS A 1 71 ? 24.955 14.379 3.415 1.00 0.00 71 HIS A N 4
ATOM 4545 C CA . HIS A 1 71 ? 25.598 13.391 2.548 1.00 0.00 71 HIS A CA 4
ATOM 4546 C C . HIS A 1 71 ? 25.179 11.978 2.942 1.00 0.00 71 HIS A C 4
ATOM 4547 O O . HIS A 1 71 ? 24.815 11.169 2.089 1.00 0.00 71 HIS A O 4
ATOM 4561 N N . HIS A 1 72 ? 25.232 11.685 4.239 1.00 0.00 72 HIS A N 4
ATOM 4562 C CA . HIS A 1 72 ? 24.853 10.363 4.732 1.00 0.00 72 HIS A CA 4
ATOM 4563 C C . HIS A 1 72 ? 24.384 10.445 6.182 1.00 0.00 72 HIS A C 4
ATOM 4564 O O . HIS A 1 72 ? 24.628 11.437 6.867 1.00 0.00 72 HIS A O 4
ATOM 4578 N N . HIS A 1 73 ? 23.704 9.397 6.641 1.00 0.00 73 HIS A N 4
ATOM 4579 C CA . HIS A 1 73 ? 23.202 9.360 8.011 1.00 0.00 73 HIS A CA 4
ATOM 4580 C C . HIS A 1 73 ? 22.297 10.554 8.294 1.00 0.00 73 HIS A C 4
ATOM 4581 O O . HIS A 1 73 ? 22.044 11.377 7.413 1.00 0.00 73 HIS A O 4
ATOM 4595 N N . HIS A 1 74 ? 21.808 10.643 9.527 1.00 0.00 74 HIS A N 4
ATOM 4596 C CA . HIS A 1 74 ? 20.928 11.741 9.914 1.00 0.00 74 HIS A CA 4
ATOM 4597 C C . HIS A 1 74 ? 21.604 13.084 9.669 1.00 0.00 74 HIS A C 4
ATOM 4598 O O . HIS A 1 74 ? 22.770 13.080 9.311 1.00 0.00 74 HIS A O 4
ATOM 4613 N N . MET A 1 1 ? -0.601 13.948 2.391 1.00 0.00 1 MET A N 5
ATOM 4614 C CA . MET A 1 1 ? 0.473 13.063 1.860 1.00 0.00 1 MET A CA 5
ATOM 4615 C C . MET A 1 1 ? -0.133 12.075 0.871 1.00 0.00 1 MET A C 5
ATOM 4616 O O . MET A 1 1 ? -1.184 11.488 1.130 1.00 0.00 1 MET A O 5
ATOM 4632 N N . GLN A 1 2 ? 0.538 11.890 -0.265 1.00 0.00 2 GLN A N 5
ATOM 4633 C CA . GLN A 1 2 ? 0.061 10.964 -1.292 1.00 0.00 2 GLN A CA 5
ATOM 4634 C C . GLN A 1 2 ? 1.230 10.181 -1.881 1.00 0.00 2 GLN A C 5
ATOM 4635 O O . GLN A 1 2 ? 2.057 10.733 -2.605 1.00 0.00 2 GLN A O 5
ATOM 4649 N N . GLY A 1 3 ? 1.288 8.891 -1.564 1.00 0.00 3 GLY A N 5
ATOM 4650 C CA . GLY A 1 3 ? 2.355 8.032 -2.067 1.00 0.00 3 GLY A CA 5
ATOM 4651 C C . GLY A 1 3 ? 2.009 7.488 -3.446 1.00 0.00 3 GLY A C 5
ATOM 4652 O O . GLY A 1 3 ? 0.852 7.528 -3.867 1.00 0.00 3 GLY A O 5
ATOM 4656 N N . VAL A 1 4 ? 3.020 6.976 -4.149 1.00 0.00 4 VAL A N 5
ATOM 4657 C CA . VAL A 1 4 ? 2.818 6.418 -5.489 1.00 0.00 4 VAL A CA 5
ATOM 4658 C C . VAL A 1 4 ? 3.386 5.004 -5.560 1.00 0.00 4 VAL A C 5
ATOM 4659 O O . VAL A 1 4 ? 4.503 4.748 -5.106 1.00 0.00 4 VAL A O 5
ATOM 4672 N N . VAL A 1 5 ? 2.610 4.091 -6.137 1.00 0.00 5 VAL A N 5
ATOM 4673 C CA . VAL A 1 5 ? 3.043 2.705 -6.270 1.00 0.00 5 VAL A CA 5
ATOM 4674 C C . VAL A 1 5 ? 3.927 2.537 -7.497 1.00 0.00 5 VAL A C 5
ATOM 4675 O O . VAL A 1 5 ? 3.555 2.938 -8.600 1.00 0.00 5 VAL A O 5
ATOM 4688 N N . LYS A 1 6 ? 5.100 1.936 -7.302 1.00 0.00 6 LYS A N 5
ATOM 4689 C CA . LYS A 1 6 ? 6.037 1.708 -8.403 1.00 0.00 6 LYS A CA 5
ATOM 4690 C C . LYS A 1 6 ? 6.362 0.223 -8.517 1.00 0.00 6 LYS A C 5
ATOM 4691 O O . LYS A 1 6 ? 7.109 -0.323 -7.706 1.00 0.00 6 LYS A O 5
ATOM 4710 N N . VAL A 1 7 ? 5.795 -0.426 -9.533 1.00 0.00 7 VAL A N 5
ATOM 4711 C CA . VAL A 1 7 ? 6.025 -1.852 -9.753 1.00 0.00 7 VAL A CA 5
ATOM 4712 C C . VAL A 1 7 ? 5.964 -2.181 -11.241 1.00 0.00 7 VAL A C 5
ATOM 4713 O O . VAL A 1 7 ? 5.368 -1.443 -12.025 1.00 0.00 7 VAL A O 5
ATOM 4726 N N . ASN A 1 8 ? 6.584 -3.294 -11.619 1.00 0.00 8 ASN A N 5
ATOM 4727 C CA . ASN A 1 8 ? 6.595 -3.722 -13.015 1.00 0.00 8 ASN A CA 5
ATOM 4728 C C . ASN A 1 8 ? 5.326 -4.498 -13.354 1.00 0.00 8 ASN A C 5
ATOM 4729 O O . ASN A 1 8 ? 5.062 -4.793 -14.519 1.00 0.00 8 ASN A O 5
ATOM 4740 N N . SER A 1 9 ? 4.543 -4.831 -12.330 1.00 0.00 9 SER A N 5
ATOM 4741 C CA . SER A 1 9 ? 3.304 -5.580 -12.536 1.00 0.00 9 SER A CA 5
ATOM 4742 C C . SER A 1 9 ? 2.320 -5.320 -11.398 1.00 0.00 9 SER A C 5
ATOM 4743 O O . SER A 1 9 ? 2.485 -4.378 -10.624 1.00 0.00 9 SER A O 5
ATOM 4751 N N . ALA A 1 10 ? 1.294 -6.162 -11.307 1.00 0.00 10 ALA A N 5
ATOM 4752 C CA . ALA A 1 10 ? 0.285 -6.013 -10.261 1.00 0.00 10 ALA A CA 5
ATOM 4753 C C . ALA A 1 10 ? 0.904 -6.223 -8.882 1.00 0.00 10 ALA A C 5
ATOM 4754 O O . ALA A 1 10 ? 1.786 -7.066 -8.710 1.00 0.00 10 ALA A O 5
ATOM 4761 N N . LEU A 1 11 ? 0.432 -5.455 -7.896 1.00 0.00 11 LEU A N 5
ATOM 4762 C CA . LEU A 1 11 ? 0.938 -5.563 -6.521 1.00 0.00 11 LEU A CA 5
ATOM 4763 C C . LEU A 1 11 ? -0.199 -5.900 -5.564 1.00 0.00 11 LEU A C 5
ATOM 4764 O O . LEU A 1 11 ? -1.268 -5.292 -5.612 1.00 0.00 11 LEU A O 5
ATOM 4780 N N . ASN A 1 12 ? 0.044 -6.876 -4.698 1.00 0.00 12 ASN A N 5
ATOM 4781 C CA . ASN A 1 12 ? -0.957 -7.302 -3.726 1.00 0.00 12 ASN A CA 5
ATOM 4782 C C . ASN A 1 12 ? -0.950 -6.394 -2.501 1.00 0.00 12 ASN A C 5
ATOM 4783 O O . ASN A 1 12 ? 0.105 -5.952 -2.046 1.00 0.00 12 ASN A O 5
ATOM 4794 N N . MET A 1 13 ? -2.144 -6.129 -1.967 1.00 0.00 13 MET A N 5
ATOM 4795 C CA . MET A 1 13 ? -2.297 -5.279 -0.780 1.00 0.00 13 MET A CA 5
ATOM 4796 C C . MET A 1 13 ? -2.806 -6.109 0.391 1.00 0.00 13 MET A C 5
ATOM 4797 O O . MET A 1 13 ? -3.535 -7.083 0.199 1.00 0.00 13 MET A O 5
ATOM 4811 N N . ARG A 1 14 ? -2.408 -5.731 1.607 1.00 0.00 14 ARG A N 5
ATOM 4812 C CA . ARG A 1 14 ? -2.814 -6.464 2.812 1.00 0.00 14 ARG A CA 5
ATOM 4813 C C . ARG A 1 14 ? -3.557 -5.571 3.784 1.00 0.00 14 ARG A C 5
ATOM 4814 O O . ARG A 1 14 ? -3.366 -4.361 3.805 1.00 0.00 14 ARG A O 5
ATOM 4835 N N . SER A 1 15 ? -4.406 -6.189 4.597 1.00 0.00 15 SER A N 5
ATOM 4836 C CA . SER A 1 15 ? -5.177 -5.443 5.581 1.00 0.00 15 SER A CA 5
ATOM 4837 C C . SER A 1 15 ? -4.267 -4.762 6.605 1.00 0.00 15 SER A C 5
ATOM 4838 O O . SER A 1 15 ? -4.508 -3.616 6.984 1.00 0.00 15 SER A O 5
ATOM 4846 N N . GLY A 1 16 ? -3.230 -5.465 7.064 1.00 0.00 16 GLY A N 5
ATOM 4847 C CA . GLY A 1 16 ? -2.313 -4.897 8.057 1.00 0.00 16 GLY A CA 5
ATOM 4848 C C . GLY A 1 16 ? -0.869 -5.292 7.770 1.00 0.00 16 GLY A C 5
ATOM 4849 O O . GLY A 1 16 ? -0.545 -5.754 6.674 1.00 0.00 16 GLY A O 5
ATOM 4853 N N . PRO A 1 17 ? -0.001 -5.109 8.734 1.00 0.00 17 PRO A N 5
ATOM 4854 C CA . PRO A 1 17 ? 1.434 -5.445 8.598 1.00 0.00 17 PRO A CA 5
ATOM 4855 C C . PRO A 1 17 ? 1.713 -6.917 8.911 1.00 0.00 17 PRO A C 5
ATOM 4856 O O . PRO A 1 17 ? 2.304 -7.244 9.940 1.00 0.00 17 PRO A O 5
ATOM 4867 N N . GLY A 1 18 ? 1.284 -7.792 8.011 1.00 0.00 18 GLY A N 5
ATOM 4868 C CA . GLY A 1 18 ? 1.493 -9.223 8.186 1.00 0.00 18 GLY A CA 5
ATOM 4869 C C . GLY A 1 18 ? 1.186 -9.975 6.898 1.00 0.00 18 GLY A C 5
ATOM 4870 O O . GLY A 1 18 ? 0.067 -9.923 6.391 1.00 0.00 18 GLY A O 5
ATOM 4874 N N . SER A 1 19 ? 2.184 -10.675 6.375 1.00 0.00 19 SER A N 5
ATOM 4875 C CA . SER A 1 19 ? 2.007 -11.432 5.146 1.00 0.00 19 SER A CA 5
ATOM 4876 C C . SER A 1 19 ? 0.928 -12.498 5.330 1.00 0.00 19 SER A C 5
ATOM 4877 O O . SER A 1 19 ? 0.509 -13.147 4.371 1.00 0.00 19 SER A O 5
ATOM 4885 N N . ASN A 1 20 ? 0.489 -12.678 6.576 1.00 0.00 20 ASN A N 5
ATOM 4886 C CA . ASN A 1 20 ? -0.533 -13.675 6.888 1.00 0.00 20 ASN A CA 5
ATOM 4887 C C . ASN A 1 20 ? -1.935 -13.074 6.782 1.00 0.00 20 ASN A C 5
ATOM 4888 O O . ASN A 1 20 ? -2.923 -13.736 7.105 1.00 0.00 20 ASN A O 5
ATOM 4899 N N . TYR A 1 21 ? -2.020 -11.824 6.327 1.00 0.00 21 TYR A N 5
ATOM 4900 C CA . TYR A 1 21 ? -3.315 -11.154 6.184 1.00 0.00 21 TYR A CA 5
ATOM 4901 C C . TYR A 1 21 ? -3.914 -11.442 4.808 1.00 0.00 21 TYR A C 5
ATOM 4902 O O . TYR A 1 21 ? -5.066 -11.097 4.539 1.00 0.00 21 TYR A O 5
ATOM 4920 N N . GLY A 1 22 ? -3.129 -12.078 3.945 1.00 0.00 22 GLY A N 5
ATOM 4921 C CA . GLY A 1 22 ? -3.596 -12.413 2.605 1.00 0.00 22 GLY A CA 5
ATOM 4922 C C . GLY A 1 22 ? -3.800 -11.156 1.773 1.00 0.00 22 GLY A C 5
ATOM 4923 O O . GLY A 1 22 ? -3.594 -10.043 2.256 1.00 0.00 22 GLY A O 5
ATOM 4927 N N . VAL A 1 23 ? -4.209 -11.340 0.519 1.00 0.00 23 VAL A N 5
ATOM 4928 C CA . VAL A 1 23 ? -4.443 -10.211 -0.381 1.00 0.00 23 VAL A CA 5
ATOM 4929 C C . VAL A 1 23 ? -5.904 -9.764 -0.319 1.00 0.00 23 VAL A C 5
ATOM 4930 O O . VAL A 1 23 ? -6.817 -10.562 -0.534 1.00 0.00 23 VAL A O 5
ATOM 4943 N N . ILE A 1 24 ? -6.120 -8.481 -0.017 1.00 0.00 24 ILE A N 5
ATOM 4944 C CA . ILE A 1 24 ? -7.478 -7.932 0.076 1.00 0.00 24 ILE A CA 5
ATOM 4945 C C . ILE A 1 24 ? -7.807 -7.090 -1.152 1.00 0.00 24 ILE A C 5
ATOM 4946 O O . ILE A 1 24 ? -8.935 -6.623 -1.310 1.00 0.00 24 ILE A O 5
ATOM 4962 N N . GLY A 1 25 ? -6.815 -6.899 -2.015 1.00 0.00 25 GLY A N 5
ATOM 4963 C CA . GLY A 1 25 ? -7.011 -6.109 -3.224 1.00 0.00 25 GLY A CA 5
ATOM 4964 C C . GLY A 1 25 ? -5.762 -6.127 -4.098 1.00 0.00 25 GLY A C 5
ATOM 4965 O O . GLY A 1 25 ? -4.740 -6.706 -3.727 1.00 0.00 25 GLY A O 5
ATOM 4969 N N . THR A 1 26 ? -5.851 -5.484 -5.263 1.00 0.00 26 THR A N 5
ATOM 4970 C CA . THR A 1 26 ? -4.722 -5.420 -6.196 1.00 0.00 26 THR A CA 5
ATOM 4971 C C . THR A 1 26 ? -4.424 -3.972 -6.567 1.00 0.00 26 THR A C 5
ATOM 4972 O O . THR A 1 26 ? -5.324 -3.216 -6.933 1.00 0.00 26 THR A O 5
ATOM 4983 N N . LEU A 1 27 ? -3.153 -3.588 -6.466 1.00 0.00 27 LEU A N 5
ATOM 4984 C CA . LEU A 1 27 ? -2.733 -2.225 -6.790 1.00 0.00 27 LEU A CA 5
ATOM 4985 C C . LEU A 1 27 ? -1.856 -2.226 -8.041 1.00 0.00 27 LEU A C 5
ATOM 4986 O O . LEU A 1 27 ? -1.102 -3.168 -8.283 1.00 0.00 27 LEU A O 5
ATOM 5002 N N . ARG A 1 28 ? -1.962 -1.162 -8.838 1.00 0.00 28 ARG A N 5
ATOM 5003 C CA . ARG A 1 28 ? -1.175 -1.038 -10.069 1.00 0.00 28 ARG A CA 5
ATOM 5004 C C . ARG A 1 28 ? -0.214 0.141 -9.958 1.00 0.00 28 ARG A C 5
ATOM 5005 O O . ARG A 1 28 ? -0.386 1.018 -9.112 1.00 0.00 28 ARG A O 5
ATOM 5026 N N . ASN A 1 29 ? 0.805 0.151 -10.808 1.00 0.00 29 ASN A N 5
ATOM 5027 C CA . ASN A 1 29 ? 1.796 1.222 -10.790 1.00 0.00 29 ASN A CA 5
ATOM 5028 C C . ASN A 1 29 ? 1.187 2.536 -11.269 1.00 0.00 29 ASN A C 5
ATOM 5029 O O . ASN A 1 29 ? 0.094 2.552 -11.833 1.00 0.00 29 ASN A O 5
ATOM 5040 N N . ASN A 1 30 ? 1.909 3.630 -11.039 1.00 0.00 30 ASN A N 5
ATOM 5041 C CA . ASN A 1 30 ? 1.453 4.958 -11.448 1.00 0.00 30 ASN A CA 5
ATOM 5042 C C . ASN A 1 30 ? 0.282 5.435 -10.594 1.00 0.00 30 ASN A C 5
ATOM 5043 O O . ASN A 1 30 ? 0.090 6.639 -10.415 1.00 0.00 30 ASN A O 5
ATOM 5054 N N . ASP A 1 31 ? -0.501 4.500 -10.067 1.00 0.00 31 ASP A N 5
ATOM 5055 C CA . ASP A 1 31 ? -1.642 4.869 -9.237 1.00 0.00 31 ASP A CA 5
ATOM 5056 C C . ASP A 1 31 ? -1.156 5.493 -7.933 1.00 0.00 31 ASP A C 5
ATOM 5057 O O . ASP A 1 31 ? -0.203 5.011 -7.319 1.00 0.00 31 ASP A O 5
ATOM 5066 N N . LYS A 1 32 ? -1.819 6.568 -7.514 1.00 0.00 32 LYS A N 5
ATOM 5067 C CA . LYS A 1 32 ? -1.455 7.262 -6.277 1.00 0.00 32 LYS A CA 5
ATOM 5068 C C . LYS A 1 32 ? -2.444 6.933 -5.165 1.00 0.00 32 LYS A C 5
ATOM 5069 O O . LYS A 1 32 ? -3.635 6.748 -5.413 1.00 0.00 32 LYS A O 5
ATOM 5088 N N . VAL A 1 33 ? -1.940 6.864 -3.933 1.00 0.00 33 VAL A N 5
ATOM 5089 C CA . VAL A 1 33 ? -2.780 6.559 -2.773 1.00 0.00 33 VAL A CA 5
ATOM 5090 C C . VAL A 1 33 ? -2.473 7.522 -1.632 1.00 0.00 33 VAL A C 5
ATOM 5091 O O . VAL A 1 33 ? -1.424 8.166 -1.614 1.00 0.00 33 VAL A O 5
ATOM 5104 N N . GLU A 1 34 ? -3.393 7.613 -0.676 1.00 0.00 34 GLU A N 5
ATOM 5105 C CA . GLU A 1 34 ? -3.212 8.493 0.475 1.00 0.00 34 GLU A CA 5
ATOM 5106 C C . GLU A 1 34 ? -2.561 7.723 1.619 1.00 0.00 34 GLU A C 5
ATOM 5107 O O . GLU A 1 34 ? -2.970 6.605 1.938 1.00 0.00 34 GLU A O 5
ATOM 5119 N N . ILE A 1 35 ? -1.535 8.322 2.227 1.00 0.00 35 ILE A N 5
ATOM 5120 C CA . ILE A 1 35 ? -0.817 7.683 3.332 1.00 0.00 35 ILE A CA 5
ATOM 5121 C C . ILE A 1 35 ? -1.310 8.214 4.675 1.00 0.00 35 ILE A C 5
ATOM 5122 O O . ILE A 1 35 ? -1.318 9.422 4.914 1.00 0.00 35 ILE A O 5
ATOM 5138 N N . ILE A 1 36 ? -1.717 7.296 5.549 1.00 0.00 36 ILE A N 5
ATOM 5139 C CA . ILE A 1 36 ? -2.210 7.664 6.874 1.00 0.00 36 ILE A CA 5
ATOM 5140 C C . ILE A 1 36 ? -1.076 7.630 7.897 1.00 0.00 36 ILE A C 5
ATOM 5141 O O . ILE A 1 36 ? -0.920 8.559 8.689 1.00 0.00 36 ILE A O 5
ATOM 5157 N N . LYS A 1 37 ? -0.289 6.555 7.878 1.00 0.00 37 LYS A N 5
ATOM 5158 C CA . LYS A 1 37 ? 0.822 6.419 8.817 1.00 0.00 37 LYS A CA 5
ATOM 5159 C C . LYS A 1 37 ? 1.674 5.195 8.489 1.00 0.00 37 LYS A C 5
ATOM 5160 O O . LYS A 1 37 ? 1.238 4.294 7.773 1.00 0.00 37 LYS A O 5
ATOM 5179 N N . GLU A 1 38 ? 2.895 5.169 9.034 1.00 0.00 38 GLU A N 5
ATOM 5180 C CA . GLU A 1 38 ? 3.817 4.051 8.814 1.00 0.00 38 GLU A CA 5
ATOM 5181 C C . GLU A 1 38 ? 3.994 3.257 10.106 1.00 0.00 38 GLU A C 5
ATOM 5182 O O . GLU A 1 38 ? 4.368 3.813 11.138 1.00 0.00 38 GLU A O 5
ATOM 5194 N N . VAL A 1 39 ? 3.720 1.953 10.043 1.00 0.00 39 VAL A N 5
ATOM 5195 C CA . VAL A 1 39 ? 3.851 1.084 11.220 1.00 0.00 39 VAL A CA 5
ATOM 5196 C C . VAL A 1 39 ? 4.707 -0.139 10.907 1.00 0.00 39 VAL A C 5
ATOM 5197 O O . VAL A 1 39 ? 4.487 -0.824 9.909 1.00 0.00 39 VAL A O 5
ATOM 5210 N N . ASP A 1 40 ? 5.670 -0.417 11.781 1.00 0.00 40 ASP A N 5
ATOM 5211 C CA . ASP A 1 40 ? 6.545 -1.574 11.612 1.00 0.00 40 ASP A CA 5
ATOM 5212 C C . ASP A 1 40 ? 7.222 -1.571 10.242 1.00 0.00 40 ASP A C 5
ATOM 5213 O O . ASP A 1 40 ? 7.537 -2.628 9.695 1.00 0.00 40 ASP A O 5
ATOM 5222 N N . GLY A 1 41 ? 7.457 -0.383 9.696 1.00 0.00 41 GLY A N 5
ATOM 5223 C CA . GLY A 1 41 ? 8.112 -0.267 8.394 1.00 0.00 41 GLY A CA 5
ATOM 5224 C C . GLY A 1 41 ? 7.099 -0.349 7.256 1.00 0.00 41 GLY A C 5
ATOM 5225 O O . GLY A 1 41 ? 7.424 -0.060 6.104 1.00 0.00 41 GLY A O 5
ATOM 5229 N N . TRP A 1 42 ? 5.869 -0.736 7.587 1.00 0.00 42 TRP A N 5
ATOM 5230 C CA . TRP A 1 42 ? 4.810 -0.844 6.584 1.00 0.00 42 TRP A CA 5
ATOM 5231 C C . TRP A 1 42 ? 4.081 0.487 6.460 1.00 0.00 42 TRP A C 5
ATOM 5232 O O . TRP A 1 42 ? 3.882 1.186 7.453 1.00 0.00 42 TRP A O 5
ATOM 5253 N N . TYR A 1 43 ? 3.684 0.838 5.239 1.00 0.00 43 TYR A N 5
ATOM 5254 C CA . TYR A 1 43 ? 2.976 2.096 5.001 1.00 0.00 43 TYR A CA 5
ATOM 5255 C C . TYR A 1 43 ? 1.480 1.852 4.861 1.00 0.00 43 TYR A C 5
ATOM 5256 O O . TYR A 1 43 ? 1.052 0.990 4.092 1.00 0.00 43 TYR A O 5
ATOM 5274 N N . GLU A 1 44 ? 0.689 2.632 5.596 1.00 0.00 44 GLU A N 5
ATOM 5275 C CA . GLU A 1 44 ? -0.762 2.507 5.535 1.00 0.00 44 GLU A CA 5
ATOM 5276 C C . GLU A 1 44 ? -1.287 3.281 4.335 1.00 0.00 44 GLU A C 5
ATOM 5277 O O . GLU A 1 44 ? -0.899 4.426 4.113 1.00 0.00 44 GLU A O 5
ATOM 5289 N N . ILE A 1 45 ? -2.162 2.650 3.555 1.00 0.00 45 ILE A N 5
ATOM 5290 C CA . ILE A 1 45 ? -2.724 3.294 2.367 1.00 0.00 45 ILE A CA 5
ATOM 5291 C C . ILE A 1 45 ? -4.232 3.123 2.310 1.00 0.00 45 ILE A C 5
ATOM 5292 O O . ILE A 1 45 ? -4.783 2.159 2.841 1.00 0.00 45 ILE A O 5
ATOM 5308 N N . ARG A 1 46 ? -4.892 4.073 1.653 1.00 0.00 46 ARG A N 5
ATOM 5309 C CA . ARG A 1 46 ? -6.345 4.041 1.513 1.00 0.00 46 ARG A CA 5
ATOM 5310 C C . ARG A 1 46 ? -6.729 4.183 0.043 1.00 0.00 46 ARG A C 5
ATOM 5311 O O . ARG A 1 46 ? -6.312 5.128 -0.628 1.00 0.00 46 ARG A O 5
ATOM 5332 N N . PHE A 1 47 ? -7.516 3.231 -0.461 1.00 0.00 47 PHE A N 5
ATOM 5333 C CA . PHE A 1 47 ? -7.933 3.259 -1.863 1.00 0.00 47 PHE A CA 5
ATOM 5334 C C . PHE A 1 47 ? -9.287 2.576 -2.042 1.00 0.00 47 PHE A C 5
ATOM 5335 O O . PHE A 1 47 ? -9.600 1.614 -1.343 1.00 0.00 47 PHE A O 5
ATOM 5352 N N . ASN A 1 48 ? -10.077 3.089 -2.982 1.00 0.00 48 ASN A N 5
ATOM 5353 C CA . ASN A 1 48 ? -11.399 2.536 -3.270 1.00 0.00 48 ASN A CA 5
ATOM 5354 C C . ASN A 1 48 ? -12.198 2.298 -1.990 1.00 0.00 48 ASN A C 5
ATOM 5355 O O . ASN A 1 48 ? -12.932 1.314 -1.880 1.00 0.00 48 ASN A O 5
ATOM 5366 N N . GLY A 1 49 ? -12.066 3.211 -1.031 1.00 0.00 49 GLY A N 5
ATOM 5367 C CA . GLY A 1 49 ? -12.798 3.097 0.229 1.00 0.00 49 GLY A CA 5
ATOM 5368 C C . GLY A 1 49 ? -12.309 1.911 1.048 1.00 0.00 49 GLY A C 5
ATOM 5369 O O . GLY A 1 49 ? -13.030 1.390 1.898 1.00 0.00 49 GLY A O 5
ATOM 5373 N N . LYS A 1 50 ? -11.076 1.489 0.785 1.00 0.00 50 LYS A N 5
ATOM 5374 C CA . LYS A 1 50 ? -10.478 0.359 1.494 1.00 0.00 50 LYS A CA 5
ATOM 5375 C C . LYS A 1 50 ? -9.116 0.750 2.049 1.00 0.00 50 LYS A C 5
ATOM 5376 O O . LYS A 1 50 ? -8.378 1.511 1.428 1.00 0.00 50 LYS A O 5
ATOM 5395 N N . VAL A 1 51 ? -8.790 0.224 3.229 1.00 0.00 51 VAL A N 5
ATOM 5396 C CA . VAL A 1 51 ? -7.513 0.524 3.877 1.00 0.00 51 VAL A CA 5
ATOM 5397 C C . VAL A 1 51 ? -6.653 -0.729 3.946 1.00 0.00 51 VAL A C 5
ATOM 5398 O O . VAL A 1 51 ? -7.123 -1.801 4.330 1.00 0.00 51 VAL A O 5
ATOM 5411 N N . GLY A 1 52 ? -5.389 -0.583 3.572 1.00 0.00 52 GLY A N 5
ATOM 5412 C CA . GLY A 1 52 ? -4.455 -1.698 3.591 1.00 0.00 52 GLY A CA 5
ATOM 5413 C C . GLY A 1 52 ? -3.031 -1.194 3.768 1.00 0.00 52 GLY A C 5
ATOM 5414 O O . GLY A 1 52 ? -2.810 -0.035 4.122 1.00 0.00 52 GLY A O 5
ATOM 5418 N N . TYR A 1 53 ? -2.067 -2.074 3.520 1.00 0.00 53 TYR A N 5
ATOM 5419 C CA . TYR A 1 53 ? -0.653 -1.726 3.651 1.00 0.00 53 TYR A CA 5
ATOM 5420 C C . TYR A 1 53 ? 0.132 -2.274 2.466 1.00 0.00 53 TYR A C 5
ATOM 5421 O O . TYR A 1 53 ? -0.287 -3.236 1.822 1.00 0.00 53 TYR A O 5
ATOM 5439 N N . ALA A 1 54 ? 1.274 -1.653 2.175 1.00 0.00 54 ALA A N 5
ATOM 5440 C CA . ALA A 1 54 ? 2.112 -2.084 1.053 1.00 0.00 54 ALA A CA 5
ATOM 5441 C C . ALA A 1 54 ? 3.582 -2.085 1.453 1.00 0.00 54 ALA A C 5
ATOM 5442 O O . ALA A 1 54 ? 3.990 -1.361 2.361 1.00 0.00 54 ALA A O 5
ATOM 5449 N N . SER A 1 55 ? 4.374 -2.905 0.768 1.00 0.00 55 SER A N 5
ATOM 5450 C CA . SER A 1 55 ? 5.800 -2.995 1.058 1.00 0.00 55 SER A CA 5
ATOM 5451 C C . SER A 1 55 ? 6.480 -1.650 0.819 1.00 0.00 55 SER A C 5
ATOM 5452 O O . SER A 1 55 ? 6.134 -0.927 -0.113 1.00 0.00 55 SER A O 5
ATOM 5460 N N . LYS A 1 56 ? 7.441 -1.318 1.673 1.00 0.00 56 LYS A N 5
ATOM 5461 C CA . LYS A 1 56 ? 8.157 -0.053 1.551 1.00 0.00 56 LYS A CA 5
ATOM 5462 C C . LYS A 1 56 ? 9.034 -0.029 0.302 1.00 0.00 56 LYS A C 5
ATOM 5463 O O . LYS A 1 56 ? 9.255 1.027 -0.290 1.00 0.00 56 LYS A O 5
ATOM 5482 N N . SER A 1 57 ? 9.542 -1.194 -0.085 1.00 0.00 57 SER A N 5
ATOM 5483 C CA . SER A 1 57 ? 10.408 -1.291 -1.255 1.00 0.00 57 SER A CA 5
ATOM 5484 C C . SER A 1 57 ? 9.693 -0.843 -2.530 1.00 0.00 57 SER A C 5
ATOM 5485 O O . SER A 1 57 ? 10.285 -0.170 -3.374 1.00 0.00 57 SER A O 5
ATOM 5493 N N . TYR A 1 58 ? 8.426 -1.233 -2.682 1.00 0.00 58 TYR A N 5
ATOM 5494 C CA . TYR A 1 58 ? 7.658 -0.879 -3.881 1.00 0.00 58 TYR A CA 5
ATOM 5495 C C . TYR A 1 58 ? 6.799 0.365 -3.659 1.00 0.00 58 TYR A C 5
ATOM 5496 O O . TYR A 1 58 ? 5.934 0.679 -4.478 1.00 0.00 58 TYR A O 5
ATOM 5514 N N . ILE A 1 59 ? 7.037 1.077 -2.556 1.00 0.00 59 ILE A N 5
ATOM 5515 C CA . ILE A 1 59 ? 6.275 2.294 -2.245 1.00 0.00 59 ILE A CA 5
ATOM 5516 C C . ILE A 1 59 ? 7.210 3.491 -2.116 1.00 0.00 59 ILE A C 5
ATOM 5517 O O . ILE A 1 59 ? 8.203 3.445 -1.389 1.00 0.00 59 ILE A O 5
ATOM 5533 N N . THR A 1 60 ? 6.877 4.570 -2.826 1.00 0.00 60 THR A N 5
ATOM 5534 C CA . THR A 1 60 ? 7.679 5.793 -2.795 1.00 0.00 60 THR A CA 5
ATOM 5535 C C . THR A 1 60 ? 6.824 6.977 -2.354 1.00 0.00 60 THR A C 5
ATOM 5536 O O . THR A 1 60 ? 5.759 7.230 -2.918 1.00 0.00 60 THR A O 5
ATOM 5547 N N . ILE A 1 61 ? 7.298 7.698 -1.345 1.00 0.00 61 ILE A N 5
ATOM 5548 C CA . ILE A 1 61 ? 6.577 8.859 -0.833 1.00 0.00 61 ILE A CA 5
ATOM 5549 C C . ILE A 1 61 ? 6.879 10.093 -1.678 1.00 0.00 61 ILE A C 5
ATOM 5550 O O . ILE A 1 61 ? 8.039 10.393 -1.961 1.00 0.00 61 ILE A O 5
ATOM 5566 N N . VAL A 1 62 ? 5.830 10.802 -2.081 1.00 0.00 62 VAL A N 5
ATOM 5567 C CA . VAL A 1 62 ? 6.001 12.000 -2.897 1.00 0.00 62 VAL A CA 5
ATOM 5568 C C . VAL A 1 62 ? 6.593 13.133 -2.064 1.00 0.00 62 VAL A C 5
ATOM 5569 O O . VAL A 1 62 ? 6.140 13.399 -0.952 1.00 0.00 62 VAL A O 5
ATOM 5582 N N . ASN A 1 63 ? 7.613 13.790 -2.613 1.00 0.00 63 ASN A N 5
ATOM 5583 C CA . ASN A 1 63 ? 8.274 14.893 -1.921 1.00 0.00 63 ASN A CA 5
ATOM 5584 C C . ASN A 1 63 ? 9.008 14.385 -0.682 1.00 0.00 63 ASN A C 5
ATOM 5585 O O . ASN A 1 63 ? 9.233 13.183 -0.533 1.00 0.00 63 ASN A O 5
ATOM 5596 N N . GLU A 1 64 ? 9.382 15.306 0.200 1.00 0.00 64 GLU A N 5
ATOM 5597 C CA . GLU A 1 64 ? 10.094 14.940 1.418 1.00 0.00 64 GLU A CA 5
ATOM 5598 C C . GLU A 1 64 ? 11.344 14.134 1.083 1.00 0.00 64 GLU A C 5
ATOM 5599 O O . GLU A 1 64 ? 11.265 12.944 0.777 1.00 0.00 64 GLU A O 5
ATOM 5611 N N . GLY A 1 65 ? 12.497 14.792 1.146 1.00 0.00 65 GLY A N 5
ATOM 5612 C CA . GLY A 1 65 ? 13.763 14.134 0.851 1.00 0.00 65 GLY A CA 5
ATOM 5613 C C . GLY A 1 65 ? 13.839 13.716 -0.613 1.00 0.00 65 GLY A C 5
ATOM 5614 O O . GLY A 1 65 ? 13.538 14.506 -1.508 1.00 0.00 65 GLY A O 5
ATOM 5618 N N . SER A 1 66 ? 14.242 12.467 -0.846 1.00 0.00 66 SER A N 5
ATOM 5619 C CA . SER A 1 66 ? 14.362 11.938 -2.204 1.00 0.00 66 SER A CA 5
ATOM 5620 C C . SER A 1 66 ? 15.446 12.678 -2.982 1.00 0.00 66 SER A C 5
ATOM 5621 O O . SER A 1 66 ? 16.441 12.080 -3.392 1.00 0.00 66 SER A O 5
ATOM 5629 N N . LEU A 1 67 ? 15.250 13.978 -3.185 1.00 0.00 67 LEU A N 5
ATOM 5630 C CA . LEU A 1 67 ? 16.223 14.780 -3.918 1.00 0.00 67 LEU A CA 5
ATOM 5631 C C . LEU A 1 67 ? 16.466 14.180 -5.301 1.00 0.00 67 LEU A C 5
ATOM 5632 O O . LEU A 1 67 ? 15.731 13.296 -5.741 1.00 0.00 67 LEU A O 5
ATOM 5648 N N . GLU A 1 68 ? 17.496 14.669 -5.985 1.00 0.00 68 GLU A N 5
ATOM 5649 C CA . GLU A 1 68 ? 17.820 14.176 -7.318 1.00 0.00 68 GLU A CA 5
ATOM 5650 C C . GLU A 1 68 ? 16.604 14.287 -8.234 1.00 0.00 68 GLU A C 5
ATOM 5651 O O . GLU A 1 68 ? 15.776 13.380 -8.300 1.00 0.00 68 GLU A O 5
ATOM 5663 N N . HIS A 1 69 ? 16.505 15.411 -8.939 1.00 0.00 69 HIS A N 5
ATOM 5664 C CA . HIS A 1 69 ? 15.389 15.645 -9.852 1.00 0.00 69 HIS A CA 5
ATOM 5665 C C . HIS A 1 69 ? 15.831 16.547 -11.000 1.00 0.00 69 HIS A C 5
ATOM 5666 O O . HIS A 1 69 ? 16.926 17.107 -10.969 1.00 0.00 69 HIS A O 5
ATOM 5680 N N . HIS A 1 70 ? 14.978 16.673 -12.014 1.00 0.00 70 HIS A N 5
ATOM 5681 C CA . HIS A 1 70 ? 15.295 17.503 -13.171 1.00 0.00 70 HIS A CA 5
ATOM 5682 C C . HIS A 1 70 ? 16.601 17.046 -13.815 1.00 0.00 70 HIS A C 5
ATOM 5683 O O . HIS A 1 70 ? 17.260 17.813 -14.518 1.00 0.00 70 HIS A O 5
ATOM 5697 N N . HIS A 1 71 ? 16.967 15.791 -13.569 1.00 0.00 71 HIS A N 5
ATOM 5698 C CA . HIS A 1 71 ? 18.196 15.237 -14.126 1.00 0.00 71 HIS A CA 5
ATOM 5699 C C . HIS A 1 71 ? 18.103 15.137 -15.647 1.00 0.00 71 HIS A C 5
ATOM 5700 O O . HIS A 1 71 ? 19.078 15.385 -16.355 1.00 0.00 71 HIS A O 5
ATOM 5714 N N . HIS A 1 72 ? 16.925 14.769 -16.140 1.00 0.00 72 HIS A N 5
ATOM 5715 C CA . HIS A 1 72 ? 16.714 14.635 -17.578 1.00 0.00 72 HIS A CA 5
ATOM 5716 C C . HIS A 1 72 ? 16.945 15.969 -18.283 1.00 0.00 72 HIS A C 5
ATOM 5717 O O . HIS A 1 72 ? 16.898 16.050 -19.510 1.00 0.00 72 HIS A O 5
ATOM 5731 N N . HIS A 1 73 ? 17.192 17.014 -17.497 1.00 0.00 73 HIS A N 5
ATOM 5732 C CA . HIS A 1 73 ? 17.426 18.343 -18.053 1.00 0.00 73 HIS A CA 5
ATOM 5733 C C . HIS A 1 73 ? 16.266 18.762 -18.952 1.00 0.00 73 HIS A C 5
ATOM 5734 O O . HIS A 1 73 ? 15.257 19.282 -18.475 1.00 0.00 73 HIS A O 5
ATOM 5748 N N . HIS A 1 74 ? 16.417 18.534 -20.254 1.00 0.00 74 HIS A N 5
ATOM 5749 C CA . HIS A 1 74 ? 15.373 18.893 -21.211 1.00 0.00 74 HIS A CA 5
ATOM 5750 C C . HIS A 1 74 ? 15.504 18.068 -22.487 1.00 0.00 74 HIS A C 5
ATOM 5751 O O . HIS A 1 74 ? 16.331 17.171 -22.509 1.00 0.00 74 HIS A O 5
ATOM 5766 N N . MET A 1 1 ? 0.445 14.999 1.383 1.00 0.00 1 MET A N 6
ATOM 5767 C CA . MET A 1 1 ? 1.295 13.776 1.326 1.00 0.00 1 MET A CA 6
ATOM 5768 C C . MET A 1 1 ? 0.607 12.722 0.467 1.00 0.00 1 MET A C 6
ATOM 5769 O O . MET A 1 1 ? -0.410 12.152 0.864 1.00 0.00 1 MET A O 6
ATOM 5785 N N . GLN A 1 2 ? 1.171 12.462 -0.713 1.00 0.00 2 GLN A N 6
ATOM 5786 C CA . GLN A 1 2 ? 0.613 11.466 -1.630 1.00 0.00 2 GLN A CA 6
ATOM 5787 C C . GLN A 1 2 ? 1.697 10.496 -2.083 1.00 0.00 2 GLN A C 6
ATOM 5788 O O . GLN A 1 2 ? 2.660 10.887 -2.743 1.00 0.00 2 GLN A O 6
ATOM 5802 N N . GLY A 1 3 ? 1.530 9.228 -1.723 1.00 0.00 3 GLY A N 6
ATOM 5803 C CA . GLY A 1 3 ? 2.494 8.198 -2.095 1.00 0.00 3 GLY A CA 6
ATOM 5804 C C . GLY A 1 3 ? 2.160 7.612 -3.461 1.00 0.00 3 GLY A C 6
ATOM 5805 O O . GLY A 1 3 ? 1.014 7.670 -3.907 1.00 0.00 3 GLY A O 6
ATOM 5809 N N . VAL A 1 4 ? 3.168 7.040 -4.120 1.00 0.00 4 VAL A N 6
ATOM 5810 C CA . VAL A 1 4 ? 2.979 6.432 -5.439 1.00 0.00 4 VAL A CA 6
ATOM 5811 C C . VAL A 1 4 ? 3.479 4.990 -5.423 1.00 0.00 4 VAL A C 6
ATOM 5812 O O . VAL A 1 4 ? 4.574 4.708 -4.935 1.00 0.00 4 VAL A O 6
ATOM 5825 N N . VAL A 1 5 ? 2.668 4.082 -5.954 1.00 0.00 5 VAL A N 6
ATOM 5826 C CA . VAL A 1 5 ? 3.037 2.671 -5.994 1.00 0.00 5 VAL A CA 6
ATOM 5827 C C . VAL A 1 5 ? 3.959 2.389 -7.175 1.00 0.00 5 VAL A C 6
ATOM 5828 O O . VAL A 1 5 ? 3.652 2.744 -8.313 1.00 0.00 5 VAL A O 6
ATOM 5841 N N . LYS A 1 6 ? 5.089 1.739 -6.897 1.00 0.00 6 LYS A N 6
ATOM 5842 C CA . LYS A 1 6 ? 6.058 1.396 -7.943 1.00 0.00 6 LYS A CA 6
ATOM 5843 C C . LYS A 1 6 ? 6.158 -0.118 -8.076 1.00 0.00 6 LYS A C 6
ATOM 5844 O O . LYS A 1 6 ? 6.741 -0.787 -7.223 1.00 0.00 6 LYS A O 6
ATOM 5863 N N . VAL A 1 7 ? 5.578 -0.654 -9.146 1.00 0.00 7 VAL A N 6
ATOM 5864 C CA . VAL A 1 7 ? 5.599 -2.097 -9.384 1.00 0.00 7 VAL A CA 6
ATOM 5865 C C . VAL A 1 7 ? 5.678 -2.392 -10.880 1.00 0.00 7 VAL A C 6
ATOM 5866 O O . VAL A 1 7 ? 5.292 -1.564 -11.706 1.00 0.00 7 VAL A O 6
ATOM 5879 N N . ASN A 1 8 ? 6.190 -3.569 -11.220 1.00 0.00 8 ASN A N 6
ATOM 5880 C CA . ASN A 1 8 ? 6.327 -3.956 -12.620 1.00 0.00 8 ASN A CA 6
ATOM 5881 C C . ASN A 1 8 ? 4.960 -4.037 -13.300 1.00 0.00 8 ASN A C 6
ATOM 5882 O O . ASN A 1 8 ? 4.804 -3.609 -14.443 1.00 0.00 8 ASN A O 6
ATOM 5893 N N . SER A 1 9 ? 3.971 -4.593 -12.597 1.00 0.00 9 SER A N 6
ATOM 5894 C CA . SER A 1 9 ? 2.622 -4.726 -13.154 1.00 0.00 9 SER A CA 6
ATOM 5895 C C . SER A 1 9 ? 1.565 -4.344 -12.120 1.00 0.00 9 SER A C 6
ATOM 5896 O O . SER A 1 9 ? 0.751 -3.451 -12.355 1.00 0.00 9 SER A O 6
ATOM 5904 N N . ALA A 1 10 ? 1.578 -5.026 -10.978 1.00 0.00 10 ALA A N 6
ATOM 5905 C CA . ALA A 1 10 ? 0.608 -4.745 -9.921 1.00 0.00 10 ALA A CA 6
ATOM 5906 C C . ALA A 1 10 ? 1.135 -5.220 -8.570 1.00 0.00 10 ALA A C 6
ATOM 5907 O O . ALA A 1 10 ? 1.822 -6.237 -8.484 1.00 0.00 10 ALA A O 6
ATOM 5914 N N . LEU A 1 11 ? 0.813 -4.469 -7.514 1.00 0.00 11 LEU A N 6
ATOM 5915 C CA . LEU A 1 11 ? 1.261 -4.807 -6.158 1.00 0.00 11 LEU A CA 6
ATOM 5916 C C . LEU A 1 11 ? 0.076 -5.227 -5.294 1.00 0.00 11 LEU A C 6
ATOM 5917 O O . LEU A 1 11 ? -0.944 -4.538 -5.242 1.00 0.00 11 LEU A O 6
ATOM 5933 N N . ASN A 1 12 ? 0.219 -6.361 -4.614 1.00 0.00 12 ASN A N 6
ATOM 5934 C CA . ASN A 1 12 ? -0.840 -6.868 -3.748 1.00 0.00 12 ASN A CA 6
ATOM 5935 C C . ASN A 1 12 ? -0.961 -6.016 -2.489 1.00 0.00 12 ASN A C 6
ATOM 5936 O O . ASN A 1 12 ? 0.045 -5.630 -1.892 1.00 0.00 12 ASN A O 6
ATOM 5947 N N . MET A 1 13 ? -2.198 -5.731 -2.085 1.00 0.00 13 MET A N 6
ATOM 5948 C CA . MET A 1 13 ? -2.446 -4.926 -0.887 1.00 0.00 13 MET A CA 6
ATOM 5949 C C . MET A 1 13 ? -2.804 -5.839 0.283 1.00 0.00 13 MET A C 6
ATOM 5950 O O . MET A 1 13 ? -3.568 -6.791 0.124 1.00 0.00 13 MET A O 6
ATOM 5964 N N . ARG A 1 14 ? -2.234 -5.553 1.452 1.00 0.00 14 ARG A N 6
ATOM 5965 C CA . ARG A 1 14 ? -2.478 -6.362 2.653 1.00 0.00 14 ARG A CA 6
ATOM 5966 C C . ARG A 1 14 ? -3.359 -5.607 3.640 1.00 0.00 14 ARG A C 6
ATOM 5967 O O . ARG A 1 14 ? -3.428 -4.379 3.607 1.00 0.00 14 ARG A O 6
ATOM 5988 N N . SER A 1 15 ? -4.028 -6.348 4.522 1.00 0.00 15 SER A N 6
ATOM 5989 C CA . SER A 1 15 ? -4.900 -5.730 5.519 1.00 0.00 15 SER A CA 6
ATOM 5990 C C . SER A 1 15 ? -4.095 -5.284 6.737 1.00 0.00 15 SER A C 6
ATOM 5991 O O . SER A 1 15 ? -4.608 -4.574 7.603 1.00 0.00 15 SER A O 6
ATOM 5999 N N . GLY A 1 16 ? -2.833 -5.702 6.800 1.00 0.00 16 GLY A N 6
ATOM 6000 C CA . GLY A 1 16 ? -1.975 -5.332 7.922 1.00 0.00 16 GLY A CA 6
ATOM 6001 C C . GLY A 1 16 ? -0.502 -5.534 7.579 1.00 0.00 16 GLY A C 6
ATOM 6002 O O . GLY A 1 16 ? -0.156 -5.815 6.431 1.00 0.00 16 GLY A O 6
ATOM 6006 N N . PRO A 1 17 ? 0.363 -5.395 8.551 1.00 0.00 17 PRO A N 6
ATOM 6007 C CA . PRO A 1 17 ? 1.827 -5.560 8.356 1.00 0.00 17 PRO A CA 6
ATOM 6008 C C . PRO A 1 17 ? 2.245 -7.028 8.438 1.00 0.00 17 PRO A C 6
ATOM 6009 O O . PRO A 1 17 ? 2.919 -7.443 9.379 1.00 0.00 17 PRO A O 6
ATOM 6020 N N . GLY A 1 18 ? 1.834 -7.801 7.441 1.00 0.00 18 GLY A N 6
ATOM 6021 C CA . GLY A 1 18 ? 2.160 -9.220 7.395 1.00 0.00 18 GLY A CA 6
ATOM 6022 C C . GLY A 1 18 ? 1.565 -9.861 6.147 1.00 0.00 18 GLY A C 6
ATOM 6023 O O . GLY A 1 18 ? 0.408 -9.619 5.808 1.00 0.00 18 GLY A O 6
ATOM 6027 N N . SER A 1 19 ? 2.366 -10.671 5.467 1.00 0.00 19 SER A N 6
ATOM 6028 C CA . SER A 1 19 ? 1.911 -11.334 4.250 1.00 0.00 19 SER A CA 6
ATOM 6029 C C . SER A 1 19 ? 1.003 -12.517 4.578 1.00 0.00 19 SER A C 6
ATOM 6030 O O . SER A 1 19 ? 0.391 -13.105 3.688 1.00 0.00 19 SER A O 6
ATOM 6038 N N . ASN A 1 20 ? 0.924 -12.863 5.859 1.00 0.00 20 ASN A N 6
ATOM 6039 C CA . ASN A 1 20 ? 0.090 -13.982 6.291 1.00 0.00 20 ASN A CA 6
ATOM 6040 C C . ASN A 1 20 ? -1.362 -13.541 6.472 1.00 0.00 20 ASN A C 6
ATOM 6041 O O . ASN A 1 20 ? -2.224 -14.351 6.811 1.00 0.00 20 ASN A O 6
ATOM 6052 N N . TYR A 1 21 ? -1.627 -12.255 6.249 1.00 0.00 21 TYR A N 6
ATOM 6053 C CA . TYR A 1 21 ? -2.983 -11.725 6.393 1.00 0.00 21 TYR A CA 6
ATOM 6054 C C . TYR A 1 21 ? -3.761 -11.900 5.091 1.00 0.00 21 TYR A C 6
ATOM 6055 O O . TYR A 1 21 ? -4.958 -11.619 5.030 1.00 0.00 21 TYR A O 6
ATOM 6073 N N . GLY A 1 22 ? -3.073 -12.365 4.054 1.00 0.00 22 GLY A N 6
ATOM 6074 C CA . GLY A 1 22 ? -3.711 -12.574 2.759 1.00 0.00 22 GLY A CA 6
ATOM 6075 C C . GLY A 1 22 ? -3.901 -11.251 2.026 1.00 0.00 22 GLY A C 6
ATOM 6076 O O . GLY A 1 22 ? -3.772 -10.180 2.618 1.00 0.00 22 GLY A O 6
ATOM 6080 N N . VAL A 1 23 ? -4.209 -11.333 0.734 1.00 0.00 23 VAL A N 6
ATOM 6081 C CA . VAL A 1 23 ? -4.419 -10.137 -0.081 1.00 0.00 23 VAL A CA 6
ATOM 6082 C C . VAL A 1 23 ? -5.905 -9.793 -0.152 1.00 0.00 23 VAL A C 6
ATOM 6083 O O . VAL A 1 23 ? -6.731 -10.639 -0.496 1.00 0.00 23 VAL A O 6
ATOM 6096 N N . ILE A 1 24 ? -6.241 -8.545 0.178 1.00 0.00 24 ILE A N 6
ATOM 6097 C CA . ILE A 1 24 ? -7.634 -8.093 0.150 1.00 0.00 24 ILE A CA 6
ATOM 6098 C C . ILE A 1 24 ? -7.910 -7.266 -1.101 1.00 0.00 24 ILE A C 6
ATOM 6099 O O . ILE A 1 24 ? -9.048 -6.868 -1.353 1.00 0.00 24 ILE A O 6
ATOM 6115 N N . GLY A 1 25 ? -6.865 -7.005 -1.880 1.00 0.00 25 GLY A N 6
ATOM 6116 C CA . GLY A 1 25 ? -7.011 -6.220 -3.101 1.00 0.00 25 GLY A CA 6
ATOM 6117 C C . GLY A 1 25 ? -5.672 -6.090 -3.828 1.00 0.00 25 GLY A C 6
ATOM 6118 O O . GLY A 1 25 ? -4.668 -6.658 -3.399 1.00 0.00 25 GLY A O 6
ATOM 6122 N N . THR A 1 26 ? -5.663 -5.345 -4.939 1.00 0.00 26 THR A N 6
ATOM 6123 C CA . THR A 1 26 ? -4.438 -5.150 -5.729 1.00 0.00 26 THR A CA 6
ATOM 6124 C C . THR A 1 26 ? -4.265 -3.683 -6.119 1.00 0.00 26 THR A C 6
ATOM 6125 O O . THR A 1 26 ? -5.230 -2.919 -6.149 1.00 0.00 26 THR A O 6
ATOM 6136 N N . LEU A 1 27 ? -3.024 -3.297 -6.422 1.00 0.00 27 LEU A N 6
ATOM 6137 C CA . LEU A 1 27 ? -2.711 -1.919 -6.818 1.00 0.00 27 LEU A CA 6
ATOM 6138 C C . LEU A 1 27 ? -1.997 -1.917 -8.167 1.00 0.00 27 LEU A C 6
ATOM 6139 O O . LEU A 1 27 ? -1.212 -2.817 -8.458 1.00 0.00 27 LEU A O 6
ATOM 6155 N N . ARG A 1 28 ? -2.267 -0.895 -8.976 1.00 0.00 28 ARG A N 6
ATOM 6156 C CA . ARG A 1 28 ? -1.652 -0.765 -10.296 1.00 0.00 28 ARG A CA 6
ATOM 6157 C C . ARG A 1 28 ? -0.397 0.096 -10.227 1.00 0.00 28 ARG A C 6
ATOM 6158 O O . ARG A 1 28 ? -0.091 0.700 -9.196 1.00 0.00 28 ARG A O 6
ATOM 6179 N N . ASN A 1 29 ? 0.309 0.164 -11.347 1.00 0.00 29 ASN A N 6
ATOM 6180 C CA . ASN A 1 29 ? 1.508 0.975 -11.437 1.00 0.00 29 ASN A CA 6
ATOM 6181 C C . ASN A 1 29 ? 1.123 2.452 -11.495 1.00 0.00 29 ASN A C 6
ATOM 6182 O O . ASN A 1 29 ? 0.105 2.813 -12.084 1.00 0.00 29 ASN A O 6
ATOM 6193 N N . ASN A 1 30 ? 1.937 3.303 -10.879 1.00 0.00 30 ASN A N 6
ATOM 6194 C CA . ASN A 1 30 ? 1.663 4.736 -10.873 1.00 0.00 30 ASN A CA 6
ATOM 6195 C C . ASN A 1 30 ? 0.298 5.036 -10.247 1.00 0.00 30 ASN A C 6
ATOM 6196 O O . ASN A 1 30 ? -0.388 5.969 -10.664 1.00 0.00 30 ASN A O 6
ATOM 6207 N N . ASP A 1 31 ? -0.084 4.249 -9.242 1.00 0.00 31 ASP A N 6
ATOM 6208 C CA . ASP A 1 31 ? -1.368 4.454 -8.561 1.00 0.00 31 ASP A CA 6
ATOM 6209 C C . ASP A 1 31 ? -1.195 5.433 -7.404 1.00 0.00 31 ASP A C 6
ATOM 6210 O O . ASP A 1 31 ? -0.528 5.121 -6.418 1.00 0.00 31 ASP A O 6
ATOM 6219 N N . LYS A 1 32 ? -1.796 6.614 -7.522 1.00 0.00 32 LYS A N 6
ATOM 6220 C CA . LYS A 1 32 ? -1.687 7.613 -6.465 1.00 0.00 32 LYS A CA 6
ATOM 6221 C C . LYS A 1 32 ? -2.586 7.235 -5.292 1.00 0.00 32 LYS A C 6
ATOM 6222 O O . LYS A 1 32 ? -3.764 6.929 -5.476 1.00 0.00 32 LYS A O 6
ATOM 6241 N N . VAL A 1 33 ? -2.023 7.253 -4.084 1.00 0.00 33 VAL A N 6
ATOM 6242 C CA . VAL A 1 33 ? -2.782 6.903 -2.881 1.00 0.00 33 VAL A CA 6
ATOM 6243 C C . VAL A 1 33 ? -2.457 7.862 -1.741 1.00 0.00 33 VAL A C 6
ATOM 6244 O O . VAL A 1 33 ? -1.452 8.574 -1.780 1.00 0.00 33 VAL A O 6
ATOM 6257 N N . GLU A 1 34 ? -3.315 7.874 -0.721 1.00 0.00 34 GLU A N 6
ATOM 6258 C CA . GLU A 1 34 ? -3.120 8.744 0.439 1.00 0.00 34 GLU A CA 6
ATOM 6259 C C . GLU A 1 34 ? -2.569 7.943 1.613 1.00 0.00 34 GLU A C 6
ATOM 6260 O O . GLU A 1 34 ? -3.169 6.953 2.036 1.00 0.00 34 GLU A O 6
ATOM 6272 N N . ILE A 1 35 ? -1.422 8.379 2.134 1.00 0.00 35 ILE A N 6
ATOM 6273 C CA . ILE A 1 35 ? -0.788 7.701 3.264 1.00 0.00 35 ILE A CA 6
ATOM 6274 C C . ILE A 1 35 ? -1.303 8.270 4.583 1.00 0.00 35 ILE A C 6
ATOM 6275 O O . ILE A 1 35 ? -1.254 9.478 4.808 1.00 0.00 35 ILE A O 6
ATOM 6291 N N . ILE A 1 36 ? -1.799 7.390 5.452 1.00 0.00 36 ILE A N 6
ATOM 6292 C CA . ILE A 1 36 ? -2.324 7.813 6.750 1.00 0.00 36 ILE A CA 6
ATOM 6293 C C . ILE A 1 36 ? -1.238 7.739 7.821 1.00 0.00 36 ILE A C 6
ATOM 6294 O O . ILE A 1 36 ? -1.060 8.675 8.600 1.00 0.00 36 ILE A O 6
ATOM 6310 N N . LYS A 1 37 ? -0.519 6.623 7.857 1.00 0.00 37 LYS A N 6
ATOM 6311 C CA . LYS A 1 37 ? 0.542 6.443 8.842 1.00 0.00 37 LYS A CA 6
ATOM 6312 C C . LYS A 1 37 ? 1.389 5.218 8.511 1.00 0.00 37 LYS A C 6
ATOM 6313 O O . LYS A 1 37 ? 0.941 4.314 7.806 1.00 0.00 37 LYS A O 6
ATOM 6332 N N . GLU A 1 38 ? 2.617 5.197 9.031 1.00 0.00 38 GLU A N 6
ATOM 6333 C CA . GLU A 1 38 ? 3.535 4.078 8.796 1.00 0.00 38 GLU A CA 6
ATOM 6334 C C . GLU A 1 38 ? 3.696 3.258 10.075 1.00 0.00 38 GLU A C 6
ATOM 6335 O O . GLU A 1 38 ? 4.111 3.782 11.108 1.00 0.00 38 GLU A O 6
ATOM 6347 N N . VAL A 1 39 ? 3.354 1.968 10.001 1.00 0.00 39 VAL A N 6
ATOM 6348 C CA . VAL A 1 39 ? 3.452 1.079 11.165 1.00 0.00 39 VAL A CA 6
ATOM 6349 C C . VAL A 1 39 ? 4.282 -0.164 10.833 1.00 0.00 39 VAL A C 6
ATOM 6350 O O . VAL A 1 39 ? 4.059 -0.814 9.812 1.00 0.00 39 VAL A O 6
ATOM 6363 N N . ASP A 1 40 ? 5.223 -0.492 11.713 1.00 0.00 40 ASP A N 6
ATOM 6364 C CA . ASP A 1 40 ? 6.069 -1.669 11.521 1.00 0.00 40 ASP A CA 6
ATOM 6365 C C . ASP A 1 40 ? 6.833 -1.596 10.203 1.00 0.00 40 ASP A C 6
ATOM 6366 O O . ASP A 1 40 ? 7.211 -2.623 9.638 1.00 0.00 40 ASP A O 6
ATOM 6375 N N . GLY A 1 41 ? 7.067 -0.380 9.720 1.00 0.00 41 GLY A N 6
ATOM 6376 C CA . GLY A 1 41 ? 7.795 -0.191 8.466 1.00 0.00 41 GLY A CA 6
ATOM 6377 C C . GLY A 1 41 ? 6.848 -0.246 7.274 1.00 0.00 41 GLY A C 6
ATOM 6378 O O . GLY A 1 41 ? 7.226 0.092 6.152 1.00 0.00 41 GLY A O 6
ATOM 6382 N N . TRP A 1 42 ? 5.610 -0.665 7.528 1.00 0.00 42 TRP A N 6
ATOM 6383 C CA . TRP A 1 42 ? 4.604 -0.750 6.472 1.00 0.00 42 TRP A CA 6
ATOM 6384 C C . TRP A 1 42 ? 3.858 0.574 6.368 1.00 0.00 42 TRP A C 6
ATOM 6385 O O . TRP A 1 42 ? 3.621 1.239 7.375 1.00 0.00 42 TRP A O 6
ATOM 6406 N N . TYR A 1 43 ? 3.488 0.957 5.148 1.00 0.00 43 TYR A N 6
ATOM 6407 C CA . TYR A 1 43 ? 2.768 2.212 4.934 1.00 0.00 43 TYR A CA 6
ATOM 6408 C C . TYR A 1 43 ? 1.271 1.956 4.835 1.00 0.00 43 TYR A C 6
ATOM 6409 O O . TYR A 1 43 ? 0.824 1.121 4.050 1.00 0.00 43 TYR A O 6
ATOM 6427 N N . GLU A 1 44 ? 0.499 2.692 5.636 1.00 0.00 44 GLU A N 6
ATOM 6428 C CA . GLU A 1 44 ? -0.953 2.551 5.630 1.00 0.00 44 GLU A CA 6
ATOM 6429 C C . GLU A 1 44 ? -1.542 3.482 4.580 1.00 0.00 44 GLU A C 6
ATOM 6430 O O . GLU A 1 44 ? -1.247 4.677 4.568 1.00 0.00 44 GLU A O 6
ATOM 6442 N N . ILE A 1 45 ? -2.356 2.932 3.681 1.00 0.00 45 ILE A N 6
ATOM 6443 C CA . ILE A 1 45 ? -2.958 3.728 2.609 1.00 0.00 45 ILE A CA 6
ATOM 6444 C C . ILE A 1 45 ? -4.453 3.464 2.480 1.00 0.00 45 ILE A C 6
ATOM 6445 O O . ILE A 1 45 ? -4.959 2.442 2.944 1.00 0.00 45 ILE A O 6
ATOM 6461 N N . ARG A 1 46 ? -5.147 4.391 1.820 1.00 0.00 46 ARG A N 6
ATOM 6462 C CA . ARG A 1 46 ? -6.588 4.265 1.592 1.00 0.00 46 ARG A CA 6
ATOM 6463 C C . ARG A 1 46 ? -6.843 4.120 0.097 1.00 0.00 46 ARG A C 6
ATOM 6464 O O . ARG A 1 46 ? -6.411 4.954 -0.698 1.00 0.00 46 ARG A O 6
ATOM 6485 N N . PHE A 1 47 ? -7.531 3.048 -0.287 1.00 0.00 47 PHE A N 6
ATOM 6486 C CA . PHE A 1 47 ? -7.812 2.806 -1.698 1.00 0.00 47 PHE A CA 6
ATOM 6487 C C . PHE A 1 47 ? -9.034 1.910 -1.871 1.00 0.00 47 PHE A C 6
ATOM 6488 O O . PHE A 1 47 ? -9.281 1.015 -1.064 1.00 0.00 47 PHE A O 6
ATOM 6505 N N . ASN A 1 48 ? -9.787 2.160 -2.937 1.00 0.00 48 ASN A N 6
ATOM 6506 C CA . ASN A 1 48 ? -10.982 1.376 -3.233 1.00 0.00 48 ASN A CA 6
ATOM 6507 C C . ASN A 1 48 ? -11.990 1.444 -2.087 1.00 0.00 48 ASN A C 6
ATOM 6508 O O . ASN A 1 48 ? -12.747 0.502 -1.857 1.00 0.00 48 ASN A O 6
ATOM 6519 N N . GLY A 1 49 ? -12.013 2.576 -1.388 1.00 0.00 49 GLY A N 6
ATOM 6520 C CA . GLY A 1 49 ? -12.953 2.765 -0.287 1.00 0.00 49 GLY A CA 6
ATOM 6521 C C . GLY A 1 49 ? -12.606 1.883 0.909 1.00 0.00 49 GLY A C 6
ATOM 6522 O O . GLY A 1 49 ? -13.444 1.646 1.778 1.00 0.00 49 GLY A O 6
ATOM 6526 N N . LYS A 1 50 ? -11.366 1.397 0.952 1.00 0.00 50 LYS A N 6
ATOM 6527 C CA . LYS A 1 50 ? -10.922 0.538 2.053 1.00 0.00 50 LYS A CA 6
ATOM 6528 C C . LYS A 1 50 ? -9.462 0.810 2.396 1.00 0.00 50 LYS A C 6
ATOM 6529 O O . LYS A 1 50 ? -8.681 1.228 1.542 1.00 0.00 50 LYS A O 6
ATOM 6548 N N . VAL A 1 51 ? -9.103 0.564 3.653 1.00 0.00 51 VAL A N 6
ATOM 6549 C CA . VAL A 1 51 ? -7.734 0.780 4.111 1.00 0.00 51 VAL A CA 6
ATOM 6550 C C . VAL A 1 51 ? -6.881 -0.450 3.818 1.00 0.00 51 VAL A C 6
ATOM 6551 O O . VAL A 1 51 ? -7.405 -1.552 3.652 1.00 0.00 51 VAL A O 6
ATOM 6564 N N . GLY A 1 52 ? -5.568 -0.259 3.752 1.00 0.00 52 GLY A N 6
ATOM 6565 C CA . GLY A 1 52 ? -4.664 -1.367 3.473 1.00 0.00 52 GLY A CA 6
ATOM 6566 C C . GLY A 1 52 ? -3.213 -0.982 3.738 1.00 0.00 52 GLY A C 6
ATOM 6567 O O . GLY A 1 52 ? -2.923 0.134 4.170 1.00 0.00 52 GLY A O 6
ATOM 6571 N N . TYR A 1 53 ? -2.304 -1.922 3.475 1.00 0.00 53 TYR A N 6
ATOM 6572 C CA . TYR A 1 53 ? -0.873 -1.695 3.683 1.00 0.00 53 TYR A CA 6
ATOM 6573 C C . TYR A 1 53 ? -0.078 -2.167 2.470 1.00 0.00 53 TYR A C 6
ATOM 6574 O O . TYR A 1 53 ? -0.512 -3.059 1.742 1.00 0.00 53 TYR A O 6
ATOM 6592 N N . ALA A 1 54 ? 1.090 -1.558 2.254 1.00 0.00 54 ALA A N 6
ATOM 6593 C CA . ALA A 1 54 ? 1.943 -1.922 1.117 1.00 0.00 54 ALA A CA 6
ATOM 6594 C C . ALA A 1 54 ? 3.415 -1.944 1.522 1.00 0.00 54 ALA A C 6
ATOM 6595 O O . ALA A 1 54 ? 3.828 -1.238 2.443 1.00 0.00 54 ALA A O 6
ATOM 6602 N N . SER A 1 55 ? 4.198 -2.765 0.826 1.00 0.00 55 SER A N 6
ATOM 6603 C CA . SER A 1 55 ? 5.624 -2.885 1.114 1.00 0.00 55 SER A CA 6
ATOM 6604 C C . SER A 1 55 ? 6.353 -1.575 0.827 1.00 0.00 55 SER A C 6
ATOM 6605 O O . SER A 1 55 ? 6.039 -0.872 -0.134 1.00 0.00 55 SER A O 6
ATOM 6613 N N . LYS A 1 56 ? 7.327 -1.255 1.673 1.00 0.00 56 LYS A N 6
ATOM 6614 C CA . LYS A 1 56 ? 8.105 -0.028 1.521 1.00 0.00 56 LYS A CA 6
ATOM 6615 C C . LYS A 1 56 ? 8.965 -0.064 0.258 1.00 0.00 56 LYS A C 6
ATOM 6616 O O . LYS A 1 56 ? 9.202 0.967 -0.371 1.00 0.00 56 LYS A O 6
ATOM 6635 N N . SER A 1 57 ? 9.443 -1.252 -0.097 1.00 0.00 57 SER A N 6
ATOM 6636 C CA . SER A 1 57 ? 10.296 -1.408 -1.273 1.00 0.00 57 SER A CA 6
ATOM 6637 C C . SER A 1 57 ? 9.568 -1.002 -2.554 1.00 0.00 57 SER A C 6
ATOM 6638 O O . SER A 1 57 ? 10.144 -0.341 -3.418 1.00 0.00 57 SER A O 6
ATOM 6646 N N . TYR A 1 58 ? 8.309 -1.413 -2.681 1.00 0.00 58 TYR A N 6
ATOM 6647 C CA . TYR A 1 58 ? 7.523 -1.098 -3.876 1.00 0.00 58 TYR A CA 6
ATOM 6648 C C . TYR A 1 58 ? 6.761 0.216 -3.714 1.00 0.00 58 TYR A C 6
ATOM 6649 O O . TYR A 1 58 ? 5.991 0.604 -4.593 1.00 0.00 58 TYR A O 6
ATOM 6667 N N . ILE A 1 59 ? 6.980 0.900 -2.590 1.00 0.00 59 ILE A N 6
ATOM 6668 C CA . ILE A 1 59 ? 6.309 2.178 -2.324 1.00 0.00 59 ILE A CA 6
ATOM 6669 C C . ILE A 1 59 ? 7.338 3.289 -2.157 1.00 0.00 59 ILE A C 6
ATOM 6670 O O . ILE A 1 59 ? 8.280 3.166 -1.374 1.00 0.00 59 ILE A O 6
ATOM 6686 N N . THR A 1 60 ? 7.153 4.376 -2.908 1.00 0.00 60 THR A N 6
ATOM 6687 C CA . THR A 1 60 ? 8.067 5.521 -2.854 1.00 0.00 60 THR A CA 6
ATOM 6688 C C . THR A 1 60 ? 7.303 6.796 -2.515 1.00 0.00 60 THR A C 6
ATOM 6689 O O . THR A 1 60 ? 6.286 7.107 -3.137 1.00 0.00 60 THR A O 6
ATOM 6700 N N . ILE A 1 61 ? 7.800 7.530 -1.524 1.00 0.00 61 ILE A N 6
ATOM 6701 C CA . ILE A 1 61 ? 7.158 8.772 -1.105 1.00 0.00 61 ILE A CA 6
ATOM 6702 C C . ILE A 1 61 ? 7.532 9.915 -2.045 1.00 0.00 61 ILE A C 6
ATOM 6703 O O . ILE A 1 61 ? 8.707 10.118 -2.353 1.00 0.00 61 ILE A O 6
ATOM 6719 N N . VAL A 1 62 ? 6.527 10.662 -2.490 1.00 0.00 62 VAL A N 6
ATOM 6720 C CA . VAL A 1 62 ? 6.765 11.787 -3.387 1.00 0.00 62 VAL A CA 6
ATOM 6721 C C . VAL A 1 62 ? 7.486 12.908 -2.644 1.00 0.00 62 VAL A C 6
ATOM 6722 O O . VAL A 1 62 ? 7.122 13.254 -1.520 1.00 0.00 62 VAL A O 6
ATOM 6735 N N . ASN A 1 63 ? 8.516 13.466 -3.276 1.00 0.00 63 ASN A N 6
ATOM 6736 C CA . ASN A 1 63 ? 9.291 14.542 -2.662 1.00 0.00 63 ASN A CA 6
ATOM 6737 C C . ASN A 1 63 ? 8.382 15.531 -1.933 1.00 0.00 63 ASN A C 6
ATOM 6738 O O . ASN A 1 63 ? 7.806 16.431 -2.544 1.00 0.00 63 ASN A O 6
ATOM 6749 N N . GLU A 1 64 ? 8.265 15.356 -0.620 1.00 0.00 64 GLU A N 6
ATOM 6750 C CA . GLU A 1 64 ? 7.431 16.237 0.187 1.00 0.00 64 GLU A CA 6
ATOM 6751 C C . GLU A 1 64 ? 8.045 17.636 0.253 1.00 0.00 64 GLU A C 6
ATOM 6752 O O . GLU A 1 64 ? 7.843 18.453 -0.644 1.00 0.00 64 GLU A O 6
ATOM 6764 N N . GLY A 1 65 ? 8.803 17.905 1.318 1.00 0.00 65 GLY A N 6
ATOM 6765 C CA . GLY A 1 65 ? 9.448 19.204 1.485 1.00 0.00 65 GLY A CA 6
ATOM 6766 C C . GLY A 1 65 ? 10.860 19.184 0.908 1.00 0.00 65 GLY A C 6
ATOM 6767 O O . GLY A 1 65 ? 11.772 18.606 1.499 1.00 0.00 65 GLY A O 6
ATOM 6771 N N . SER A 1 66 ? 11.034 19.817 -0.248 1.00 0.00 66 SER A N 6
ATOM 6772 C CA . SER A 1 66 ? 12.343 19.863 -0.897 1.00 0.00 66 SER A CA 6
ATOM 6773 C C . SER A 1 66 ? 13.153 21.050 -0.384 1.00 0.00 66 SER A C 6
ATOM 6774 O O . SER A 1 66 ? 14.333 21.194 -0.706 1.00 0.00 66 SER A O 6
ATOM 6782 N N . LEU A 1 67 ? 12.508 21.898 0.417 1.00 0.00 67 LEU A N 6
ATOM 6783 C CA . LEU A 1 67 ? 13.172 23.078 0.977 1.00 0.00 67 LEU A CA 6
ATOM 6784 C C . LEU A 1 67 ? 13.638 22.791 2.404 1.00 0.00 67 LEU A C 6
ATOM 6785 O O . LEU A 1 67 ? 14.301 23.619 3.030 1.00 0.00 67 LEU A O 6
ATOM 6801 N N . GLU A 1 68 ? 13.287 21.614 2.913 1.00 0.00 68 GLU A N 6
ATOM 6802 C CA . GLU A 1 68 ? 13.673 21.232 4.267 1.00 0.00 68 GLU A CA 6
ATOM 6803 C C . GLU A 1 68 ? 15.178 20.998 4.352 1.00 0.00 68 GLU A C 6
ATOM 6804 O O . GLU A 1 68 ? 15.806 20.576 3.382 1.00 0.00 68 GLU A O 6
ATOM 6816 N N . HIS A 1 69 ? 15.753 21.278 5.521 1.00 0.00 69 HIS A N 6
ATOM 6817 C CA . HIS A 1 69 ? 17.190 21.097 5.724 1.00 0.00 69 HIS A CA 6
ATOM 6818 C C . HIS A 1 69 ? 17.496 20.817 7.196 1.00 0.00 69 HIS A C 6
ATOM 6819 O O . HIS A 1 69 ? 16.871 19.959 7.817 1.00 0.00 69 HIS A O 6
ATOM 6833 N N . HIS A 1 70 ? 18.464 21.546 7.747 1.00 0.00 70 HIS A N 6
ATOM 6834 C CA . HIS A 1 70 ? 18.852 21.370 9.143 1.00 0.00 70 HIS A CA 6
ATOM 6835 C C . HIS A 1 70 ? 19.048 19.889 9.466 1.00 0.00 70 HIS A C 6
ATOM 6836 O O . HIS A 1 70 ? 19.943 19.243 8.922 1.00 0.00 70 HIS A O 6
ATOM 6850 N N . HIS A 1 71 ? 18.208 19.358 10.355 1.00 0.00 71 HIS A N 6
ATOM 6851 C CA . HIS A 1 71 ? 18.302 17.951 10.748 1.00 0.00 71 HIS A CA 6
ATOM 6852 C C . HIS A 1 71 ? 19.759 17.513 10.876 1.00 0.00 71 HIS A C 6
ATOM 6853 O O . HIS A 1 71 ? 20.330 16.946 9.944 1.00 0.00 71 HIS A O 6
ATOM 6867 N N . HIS A 1 72 ? 20.355 17.781 12.036 1.00 0.00 72 HIS A N 6
ATOM 6868 C CA . HIS A 1 72 ? 21.752 17.412 12.281 1.00 0.00 72 HIS A CA 6
ATOM 6869 C C . HIS A 1 72 ? 21.830 16.043 12.954 1.00 0.00 72 HIS A C 6
ATOM 6870 O O . HIS A 1 72 ? 21.251 15.831 14.020 1.00 0.00 72 HIS A O 6
ATOM 6884 N N . HIS A 1 73 ? 22.555 15.117 12.324 1.00 0.00 73 HIS A N 6
ATOM 6885 C CA . HIS A 1 73 ? 22.714 13.763 12.862 1.00 0.00 73 HIS A CA 6
ATOM 6886 C C . HIS A 1 73 ? 24.179 13.485 13.179 1.00 0.00 73 HIS A C 6
ATOM 6887 O O . HIS A 1 73 ? 25.034 13.529 12.295 1.00 0.00 73 HIS A O 6
ATOM 6901 N N . HIS A 1 74 ? 24.460 13.198 14.447 1.00 0.00 74 HIS A N 6
ATOM 6902 C CA . HIS A 1 74 ? 25.825 12.913 14.876 1.00 0.00 74 HIS A CA 6
ATOM 6903 C C . HIS A 1 74 ? 26.190 11.463 14.571 1.00 0.00 74 HIS A C 6
ATOM 6904 O O . HIS A 1 74 ? 27.366 11.144 14.629 1.00 0.00 74 HIS A O 6
ATOM 6919 N N . MET A 1 1 ? -0.258 14.295 2.654 1.00 0.00 1 MET A N 7
ATOM 6920 C CA . MET A 1 1 ? 0.778 13.750 1.731 1.00 0.00 1 MET A CA 7
ATOM 6921 C C . MET A 1 1 ? 0.208 12.548 0.986 1.00 0.00 1 MET A C 7
ATOM 6922 O O . MET A 1 1 ? -0.660 11.843 1.500 1.00 0.00 1 MET A O 7
ATOM 6938 N N . GLN A 1 2 ? 0.703 12.322 -0.230 1.00 0.00 2 GLN A N 7
ATOM 6939 C CA . GLN A 1 2 ? 0.241 11.202 -1.055 1.00 0.00 2 GLN A CA 7
ATOM 6940 C C . GLN A 1 2 ? 1.424 10.400 -1.581 1.00 0.00 2 GLN A C 7
ATOM 6941 O O . GLN A 1 2 ? 2.348 10.955 -2.174 1.00 0.00 2 GLN A O 7
ATOM 6955 N N . GLY A 1 3 ? 1.385 9.088 -1.368 1.00 0.00 3 GLY A N 7
ATOM 6956 C CA . GLY A 1 3 ? 2.456 8.209 -1.831 1.00 0.00 3 GLY A CA 7
ATOM 6957 C C . GLY A 1 3 ? 2.171 7.718 -3.243 1.00 0.00 3 GLY A C 7
ATOM 6958 O O . GLY A 1 3 ? 1.054 7.852 -3.741 1.00 0.00 3 GLY A O 7
ATOM 6962 N N . VAL A 1 4 ? 3.186 7.141 -3.885 1.00 0.00 4 VAL A N 7
ATOM 6963 C CA . VAL A 1 4 ? 3.034 6.623 -5.248 1.00 0.00 4 VAL A CA 7
ATOM 6964 C C . VAL A 1 4 ? 3.426 5.149 -5.291 1.00 0.00 4 VAL A C 7
ATOM 6965 O O . VAL A 1 4 ? 4.499 4.766 -4.823 1.00 0.00 4 VAL A O 7
ATOM 6978 N N . VAL A 1 5 ? 2.547 4.326 -5.862 1.00 0.00 5 VAL A N 7
ATOM 6979 C CA . VAL A 1 5 ? 2.804 2.891 -5.971 1.00 0.00 5 VAL A CA 7
ATOM 6980 C C . VAL A 1 5 ? 3.366 2.563 -7.349 1.00 0.00 5 VAL A C 7
ATOM 6981 O O . VAL A 1 5 ? 2.656 2.640 -8.352 1.00 0.00 5 VAL A O 7
ATOM 6994 N N . LYS A 1 6 ? 4.645 2.193 -7.390 1.00 0.00 6 LYS A N 7
ATOM 6995 C CA . LYS A 1 6 ? 5.309 1.845 -8.649 1.00 0.00 6 LYS A CA 7
ATOM 6996 C C . LYS A 1 6 ? 5.797 0.403 -8.604 1.00 0.00 6 LYS A C 7
ATOM 6997 O O . LYS A 1 6 ? 6.603 0.039 -7.749 1.00 0.00 6 LYS A O 7
ATOM 7016 N N . VAL A 1 7 ? 5.300 -0.415 -9.528 1.00 0.00 7 VAL A N 7
ATOM 7017 C CA . VAL A 1 7 ? 5.685 -1.825 -9.593 1.00 0.00 7 VAL A CA 7
ATOM 7018 C C . VAL A 1 7 ? 5.845 -2.264 -11.045 1.00 0.00 7 VAL A C 7
ATOM 7019 O O . VAL A 1 7 ? 5.335 -1.615 -11.958 1.00 0.00 7 VAL A O 7
ATOM 7032 N N . ASN A 1 8 ? 6.575 -3.354 -11.252 1.00 0.00 8 ASN A N 7
ATOM 7033 C CA . ASN A 1 8 ? 6.820 -3.857 -12.602 1.00 0.00 8 ASN A CA 7
ATOM 7034 C C . ASN A 1 8 ? 5.514 -4.228 -13.303 1.00 0.00 8 ASN A C 7
ATOM 7035 O O . ASN A 1 8 ? 5.340 -3.946 -14.488 1.00 0.00 8 ASN A O 7
ATOM 7046 N N . SER A 1 9 ? 4.599 -4.864 -12.572 1.00 0.00 9 SER A N 7
ATOM 7047 C CA . SER A 1 9 ? 3.309 -5.272 -13.140 1.00 0.00 9 SER A CA 7
ATOM 7048 C C . SER A 1 9 ? 2.160 -4.820 -12.241 1.00 0.00 9 SER A C 7
ATOM 7049 O O . SER A 1 9 ? 1.377 -3.942 -12.608 1.00 0.00 9 SER A O 7
ATOM 7057 N N . ALA A 1 10 ? 2.068 -5.428 -11.064 1.00 0.00 10 ALA A N 7
ATOM 7058 C CA . ALA A 1 10 ? 1.015 -5.089 -10.111 1.00 0.00 10 ALA A CA 7
ATOM 7059 C C . ALA A 1 10 ? 1.436 -5.500 -8.701 1.00 0.00 10 ALA A C 7
ATOM 7060 O O . ALA A 1 10 ? 2.104 -6.519 -8.520 1.00 0.00 10 ALA A O 7
ATOM 7067 N N . LEU A 1 11 ? 1.053 -4.700 -7.703 1.00 0.00 11 LEU A N 7
ATOM 7068 C CA . LEU A 1 11 ? 1.408 -4.988 -6.306 1.00 0.00 11 LEU A CA 7
ATOM 7069 C C . LEU A 1 11 ? 0.167 -5.370 -5.505 1.00 0.00 11 LEU A C 7
ATOM 7070 O O . LEU A 1 11 ? -0.838 -4.661 -5.521 1.00 0.00 11 LEU A O 7
ATOM 7086 N N . ASN A 1 12 ? 0.254 -6.495 -4.802 1.00 0.00 12 ASN A N 7
ATOM 7087 C CA . ASN A 1 12 ? -0.858 -6.972 -3.987 1.00 0.00 12 ASN A CA 7
ATOM 7088 C C . ASN A 1 12 ? -0.969 -6.149 -2.701 1.00 0.00 12 ASN A C 7
ATOM 7089 O O . ASN A 1 12 ? 0.043 -5.774 -2.108 1.00 0.00 12 ASN A O 7
ATOM 7100 N N . MET A 1 13 ? -2.204 -5.862 -2.276 1.00 0.00 13 MET A N 7
ATOM 7101 C CA . MET A 1 13 ? -2.435 -5.065 -1.062 1.00 0.00 13 MET A CA 7
ATOM 7102 C C . MET A 1 13 ? -2.840 -5.955 0.113 1.00 0.00 13 MET A C 7
ATOM 7103 O O . MET A 1 13 ? -3.479 -6.988 -0.077 1.00 0.00 13 MET A O 7
ATOM 7117 N N . ARG A 1 14 ? -2.446 -5.556 1.331 1.00 0.00 14 ARG A N 7
ATOM 7118 C CA . ARG A 1 14 ? -2.754 -6.344 2.536 1.00 0.00 14 ARG A CA 7
ATOM 7119 C C . ARG A 1 14 ? -3.586 -5.565 3.520 1.00 0.00 14 ARG A C 7
ATOM 7120 O O . ARG A 1 14 ? -3.403 -4.373 3.700 1.00 0.00 14 ARG A O 7
ATOM 7141 N N . SER A 1 15 ? -4.518 -6.261 4.159 1.00 0.00 15 SER A N 7
ATOM 7142 C CA . SER A 1 15 ? -5.379 -5.613 5.128 1.00 0.00 15 SER A CA 7
ATOM 7143 C C . SER A 1 15 ? -4.546 -5.184 6.324 1.00 0.00 15 SER A C 7
ATOM 7144 O O . SER A 1 15 ? -4.744 -4.102 6.877 1.00 0.00 15 SER A O 7
ATOM 7152 N N . GLY A 1 16 ? -3.602 -6.044 6.710 1.00 0.00 16 GLY A N 7
ATOM 7153 C CA . GLY A 1 16 ? -2.715 -5.761 7.841 1.00 0.00 16 GLY A CA 7
ATOM 7154 C C . GLY A 1 16 ? -1.267 -5.631 7.375 1.00 0.00 16 GLY A C 7
ATOM 7155 O O . GLY A 1 16 ? -0.947 -5.943 6.227 1.00 0.00 16 GLY A O 7
ATOM 7159 N N . PRO A 1 17 ? -0.388 -5.188 8.242 1.00 0.00 17 PRO A N 7
ATOM 7160 C CA . PRO A 1 17 ? 1.058 -5.026 7.911 1.00 0.00 17 PRO A CA 7
ATOM 7161 C C . PRO A 1 17 ? 1.816 -6.356 7.965 1.00 0.00 17 PRO A C 7
ATOM 7162 O O . PRO A 1 17 ? 2.782 -6.498 8.716 1.00 0.00 17 PRO A O 7
ATOM 7173 N N . GLY A 1 18 ? 1.375 -7.329 7.165 1.00 0.00 18 GLY A N 7
ATOM 7174 C CA . GLY A 1 18 ? 2.031 -8.637 7.139 1.00 0.00 18 GLY A CA 7
ATOM 7175 C C . GLY A 1 18 ? 1.402 -9.567 6.097 1.00 0.00 18 GLY A C 7
ATOM 7176 O O . GLY A 1 18 ? 0.210 -9.479 5.807 1.00 0.00 18 GLY A O 7
ATOM 7180 N N . SER A 1 19 ? 2.225 -10.462 5.547 1.00 0.00 19 SER A N 7
ATOM 7181 C CA . SER A 1 19 ? 1.765 -11.421 4.539 1.00 0.00 19 SER A CA 7
ATOM 7182 C C . SER A 1 19 ? 0.737 -12.378 5.129 1.00 0.00 19 SER A C 7
ATOM 7183 O O . SER A 1 19 ? 0.020 -13.062 4.400 1.00 0.00 19 SER A O 7
ATOM 7191 N N . ASN A 1 20 ? 0.675 -12.426 6.453 1.00 0.00 20 ASN A N 7
ATOM 7192 C CA . ASN A 1 20 ? -0.263 -13.312 7.130 1.00 0.00 20 ASN A CA 7
ATOM 7193 C C . ASN A 1 20 ? -1.693 -12.796 7.000 1.00 0.00 20 ASN A C 7
ATOM 7194 O O . ASN A 1 20 ? -2.642 -13.475 7.391 1.00 0.00 20 ASN A O 7
ATOM 7205 N N . TYR A 1 21 ? -1.846 -11.591 6.452 1.00 0.00 21 TYR A N 7
ATOM 7206 C CA . TYR A 1 21 ? -3.175 -10.997 6.281 1.00 0.00 21 TYR A CA 7
ATOM 7207 C C . TYR A 1 21 ? -3.743 -11.326 4.901 1.00 0.00 21 TYR A C 7
ATOM 7208 O O . TYR A 1 21 ? -4.898 -11.019 4.609 1.00 0.00 21 TYR A O 7
ATOM 7226 N N . GLY A 1 22 ? -2.931 -11.956 4.059 1.00 0.00 22 GLY A N 7
ATOM 7227 C CA . GLY A 1 22 ? -3.375 -12.324 2.717 1.00 0.00 22 GLY A CA 7
ATOM 7228 C C . GLY A 1 22 ? -3.617 -11.083 1.862 1.00 0.00 22 GLY A C 7
ATOM 7229 O O . GLY A 1 22 ? -3.362 -9.961 2.297 1.00 0.00 22 GLY A O 7
ATOM 7233 N N . VAL A 1 23 ? -4.110 -11.295 0.641 1.00 0.00 23 VAL A N 7
ATOM 7234 C CA . VAL A 1 23 ? -4.387 -10.187 -0.280 1.00 0.00 23 VAL A CA 7
ATOM 7235 C C . VAL A 1 23 ? -5.887 -9.928 -0.379 1.00 0.00 23 VAL A C 7
ATOM 7236 O O . VAL A 1 23 ? -6.670 -10.845 -0.622 1.00 0.00 23 VAL A O 7
ATOM 7249 N N . ILE A 1 24 ? -6.281 -8.668 -0.195 1.00 0.00 24 ILE A N 7
ATOM 7250 C CA . ILE A 1 24 ? -7.695 -8.286 -0.276 1.00 0.00 24 ILE A CA 7
ATOM 7251 C C . ILE A 1 24 ? -7.973 -7.533 -1.574 1.00 0.00 24 ILE A C 7
ATOM 7252 O O . ILE A 1 24 ? -9.122 -7.229 -1.892 1.00 0.00 24 ILE A O 7
ATOM 7268 N N . GLY A 1 25 ? -6.911 -7.234 -2.314 1.00 0.00 25 GLY A N 7
ATOM 7269 C CA . GLY A 1 25 ? -7.048 -6.514 -3.573 1.00 0.00 25 GLY A CA 7
ATOM 7270 C C . GLY A 1 25 ? -5.702 -6.398 -4.277 1.00 0.00 25 GLY A C 7
ATOM 7271 O O . GLY A 1 25 ? -4.695 -6.922 -3.799 1.00 0.00 25 GLY A O 7
ATOM 7275 N N . THR A 1 26 ? -5.688 -5.708 -5.416 1.00 0.00 26 THR A N 7
ATOM 7276 C CA . THR A 1 26 ? -4.455 -5.525 -6.187 1.00 0.00 26 THR A CA 7
ATOM 7277 C C . THR A 1 26 ? -4.274 -4.056 -6.558 1.00 0.00 26 THR A C 7
ATOM 7278 O O . THR A 1 26 ? -5.239 -3.295 -6.616 1.00 0.00 26 THR A O 7
ATOM 7289 N N . LEU A 1 27 ? -3.023 -3.670 -6.800 1.00 0.00 27 LEU A N 7
ATOM 7290 C CA . LEU A 1 27 ? -2.686 -2.291 -7.159 1.00 0.00 27 LEU A CA 7
ATOM 7291 C C . LEU A 1 27 ? -1.938 -2.272 -8.488 1.00 0.00 27 LEU A C 7
ATOM 7292 O O . LEU A 1 27 ? -1.231 -3.219 -8.826 1.00 0.00 27 LEU A O 7
ATOM 7308 N N . ARG A 1 28 ? -2.104 -1.193 -9.241 1.00 0.00 28 ARG A N 7
ATOM 7309 C CA . ARG A 1 28 ? -1.452 -1.048 -10.545 1.00 0.00 28 ARG A CA 7
ATOM 7310 C C . ARG A 1 28 ? -0.432 0.087 -10.487 1.00 0.00 28 ARG A C 7
ATOM 7311 O O . ARG A 1 28 ? -0.647 1.093 -9.814 1.00 0.00 28 ARG A O 7
ATOM 7332 N N . ASN A 1 29 ? 0.683 -0.090 -11.174 1.00 0.00 29 ASN A N 7
ATOM 7333 C CA . ASN A 1 29 ? 1.741 0.914 -11.179 1.00 0.00 29 ASN A CA 7
ATOM 7334 C C . ASN A 1 29 ? 1.199 2.326 -11.409 1.00 0.00 29 ASN A C 7
ATOM 7335 O O . ASN A 1 29 ? 0.157 2.517 -12.035 1.00 0.00 29 ASN A O 7
ATOM 7346 N N . ASN A 1 30 ? 1.942 3.307 -10.898 1.00 0.00 30 ASN A N 7
ATOM 7347 C CA . ASN A 1 30 ? 1.577 4.713 -11.040 1.00 0.00 30 ASN A CA 7
ATOM 7348 C C . ASN A 1 30 ? 0.205 5.008 -10.437 1.00 0.00 30 ASN A C 7
ATOM 7349 O O . ASN A 1 30 ? -0.503 5.900 -10.904 1.00 0.00 30 ASN A O 7
ATOM 7360 N N . ASP A 1 31 ? -0.162 4.273 -9.391 1.00 0.00 31 ASP A N 7
ATOM 7361 C CA . ASP A 1 31 ? -1.450 4.488 -8.726 1.00 0.00 31 ASP A CA 7
ATOM 7362 C C . ASP A 1 31 ? -1.284 5.446 -7.550 1.00 0.00 31 ASP A C 7
ATOM 7363 O O . ASP A 1 31 ? -0.557 5.155 -6.601 1.00 0.00 31 ASP A O 7
ATOM 7372 N N . LYS A 1 32 ? -1.960 6.586 -7.618 1.00 0.00 32 LYS A N 7
ATOM 7373 C CA . LYS A 1 32 ? -1.875 7.572 -6.546 1.00 0.00 32 LYS A CA 7
ATOM 7374 C C . LYS A 1 32 ? -2.644 7.081 -5.324 1.00 0.00 32 LYS A C 7
ATOM 7375 O O . LYS A 1 32 ? -3.783 6.627 -5.439 1.00 0.00 32 LYS A O 7
ATOM 7394 N N . VAL A 1 33 ? -2.016 7.171 -4.152 1.00 0.00 33 VAL A N 7
ATOM 7395 C CA . VAL A 1 33 ? -2.650 6.730 -2.908 1.00 0.00 33 VAL A CA 7
ATOM 7396 C C . VAL A 1 33 ? -2.366 7.719 -1.784 1.00 0.00 33 VAL A C 7
ATOM 7397 O O . VAL A 1 33 ? -1.426 8.509 -1.864 1.00 0.00 33 VAL A O 7
ATOM 7410 N N . GLU A 1 34 ? -3.179 7.662 -0.731 1.00 0.00 34 GLU A N 7
ATOM 7411 C CA . GLU A 1 34 ? -3.008 8.552 0.421 1.00 0.00 34 GLU A CA 7
ATOM 7412 C C . GLU A 1 34 ? -2.484 7.765 1.615 1.00 0.00 34 GLU A C 7
ATOM 7413 O O . GLU A 1 34 ? -3.127 6.818 2.073 1.00 0.00 34 GLU A O 7
ATOM 7425 N N . ILE A 1 35 ? -1.312 8.166 2.107 1.00 0.00 35 ILE A N 7
ATOM 7426 C CA . ILE A 1 35 ? -0.689 7.502 3.251 1.00 0.00 35 ILE A CA 7
ATOM 7427 C C . ILE A 1 35 ? -1.223 8.076 4.558 1.00 0.00 35 ILE A C 7
ATOM 7428 O O . ILE A 1 35 ? -1.234 9.291 4.757 1.00 0.00 35 ILE A O 7
ATOM 7444 N N . ILE A 1 36 ? -1.669 7.191 5.446 1.00 0.00 36 ILE A N 7
ATOM 7445 C CA . ILE A 1 36 ? -2.212 7.614 6.737 1.00 0.00 36 ILE A CA 7
ATOM 7446 C C . ILE A 1 36 ? -1.114 7.599 7.802 1.00 0.00 36 ILE A C 7
ATOM 7447 O O . ILE A 1 36 ? -0.785 8.633 8.381 1.00 0.00 36 ILE A O 7
ATOM 7463 N N . LYS A 1 37 ? -0.547 6.416 8.047 1.00 0.00 37 LYS A N 7
ATOM 7464 C CA . LYS A 1 37 ? 0.525 6.264 9.039 1.00 0.00 37 LYS A CA 7
ATOM 7465 C C . LYS A 1 37 ? 1.475 5.139 8.640 1.00 0.00 37 LYS A C 7
ATOM 7466 O O . LYS A 1 37 ? 1.113 4.251 7.869 1.00 0.00 37 LYS A O 7
ATOM 7485 N N . GLU A 1 38 ? 2.695 5.181 9.180 1.00 0.00 38 GLU A N 7
ATOM 7486 C CA . GLU A 1 38 ? 3.704 4.157 8.888 1.00 0.00 38 GLU A CA 7
ATOM 7487 C C . GLU A 1 38 ? 3.969 3.314 10.132 1.00 0.00 38 GLU A C 7
ATOM 7488 O O . GLU A 1 38 ? 4.339 3.841 11.180 1.00 0.00 38 GLU A O 7
ATOM 7500 N N . VAL A 1 39 ? 3.772 2.000 10.010 1.00 0.00 39 VAL A N 7
ATOM 7501 C CA . VAL A 1 39 ? 3.988 1.083 11.135 1.00 0.00 39 VAL A CA 7
ATOM 7502 C C . VAL A 1 39 ? 4.960 -0.027 10.744 1.00 0.00 39 VAL A C 7
ATOM 7503 O O . VAL A 1 39 ? 4.788 -0.683 9.716 1.00 0.00 39 VAL A O 7
ATOM 7516 N N . ASP A 1 40 ? 5.970 -0.241 11.581 1.00 0.00 40 ASP A N 7
ATOM 7517 C CA . ASP A 1 40 ? 6.961 -1.283 11.330 1.00 0.00 40 ASP A CA 7
ATOM 7518 C C . ASP A 1 40 ? 7.556 -1.150 9.930 1.00 0.00 40 ASP A C 7
ATOM 7519 O O . ASP A 1 40 ? 8.002 -2.135 9.343 1.00 0.00 40 ASP A O 7
ATOM 7528 N N . GLY A 1 41 ? 7.569 0.071 9.402 1.00 0.00 41 GLY A N 7
ATOM 7529 C CA . GLY A 1 41 ? 8.123 0.321 8.071 1.00 0.00 41 GLY A CA 7
ATOM 7530 C C . GLY A 1 41 ? 7.040 0.253 7.000 1.00 0.00 41 GLY A C 7
ATOM 7531 O O . GLY A 1 41 ? 7.194 0.814 5.915 1.00 0.00 41 GLY A O 7
ATOM 7535 N N . TRP A 1 42 ? 5.943 -0.429 7.309 1.00 0.00 42 TRP A N 7
ATOM 7536 C CA . TRP A 1 42 ? 4.844 -0.551 6.357 1.00 0.00 42 TRP A CA 7
ATOM 7537 C C . TRP A 1 42 ? 4.039 0.738 6.328 1.00 0.00 42 TRP A C 7
ATOM 7538 O O . TRP A 1 42 ? 3.803 1.350 7.366 1.00 0.00 42 TRP A O 7
ATOM 7559 N N . TYR A 1 43 ? 3.616 1.150 5.134 1.00 0.00 43 TYR A N 7
ATOM 7560 C CA . TYR A 1 43 ? 2.832 2.379 4.989 1.00 0.00 43 TYR A CA 7
ATOM 7561 C C . TYR A 1 43 ? 1.353 2.052 4.881 1.00 0.00 43 TYR A C 7
ATOM 7562 O O . TYR A 1 43 ? 0.950 1.213 4.077 1.00 0.00 43 TYR A O 7
ATOM 7580 N N . GLU A 1 44 ? 0.544 2.730 5.688 1.00 0.00 44 GLU A N 7
ATOM 7581 C CA . GLU A 1 44 ? -0.896 2.511 5.665 1.00 0.00 44 GLU A CA 7
ATOM 7582 C C . GLU A 1 44 ? -1.528 3.426 4.624 1.00 0.00 44 GLU A C 7
ATOM 7583 O O . GLU A 1 44 ? -1.400 4.647 4.704 1.00 0.00 44 GLU A O 7
ATOM 7595 N N . ILE A 1 45 ? -2.197 2.830 3.639 1.00 0.00 45 ILE A N 7
ATOM 7596 C CA . ILE A 1 45 ? -2.835 3.604 2.567 1.00 0.00 45 ILE A CA 7
ATOM 7597 C C . ILE A 1 45 ? -4.298 3.226 2.417 1.00 0.00 45 ILE A C 7
ATOM 7598 O O . ILE A 1 45 ? -4.713 2.142 2.826 1.00 0.00 45 ILE A O 7
ATOM 7614 N N . ARG A 1 46 ? -5.081 4.126 1.817 1.00 0.00 46 ARG A N 7
ATOM 7615 C CA . ARG A 1 46 ? -6.510 3.871 1.607 1.00 0.00 46 ARG A CA 7
ATOM 7616 C C . ARG A 1 46 ? -6.832 3.906 0.117 1.00 0.00 46 ARG A C 7
ATOM 7617 O O . ARG A 1 46 ? -6.518 4.876 -0.574 1.00 0.00 46 ARG A O 7
ATOM 7638 N N . PHE A 1 47 ? -7.460 2.840 -0.372 1.00 0.00 47 PHE A N 7
ATOM 7639 C CA . PHE A 1 47 ? -7.824 2.746 -1.785 1.00 0.00 47 PHE A CA 7
ATOM 7640 C C . PHE A 1 47 ? -9.146 2.001 -1.938 1.00 0.00 47 PHE A C 7
ATOM 7641 O O . PHE A 1 47 ? -9.407 1.027 -1.233 1.00 0.00 47 PHE A O 7
ATOM 7658 N N . ASN A 1 48 ? -9.976 2.468 -2.862 1.00 0.00 48 ASN A N 7
ATOM 7659 C CA . ASN A 1 48 ? -11.270 1.843 -3.100 1.00 0.00 48 ASN A CA 7
ATOM 7660 C C . ASN A 1 48 ? -12.112 1.851 -1.828 1.00 0.00 48 ASN A C 7
ATOM 7661 O O . ASN A 1 48 ? -12.901 0.937 -1.588 1.00 0.00 48 ASN A O 7
ATOM 7672 N N . GLY A 1 49 ? -11.946 2.894 -1.020 1.00 0.00 49 GLY A N 7
ATOM 7673 C CA . GLY A 1 49 ? -12.704 3.013 0.221 1.00 0.00 49 GLY A CA 7
ATOM 7674 C C . GLY A 1 49 ? -12.229 2.001 1.258 1.00 0.00 49 GLY A C 7
ATOM 7675 O O . GLY A 1 49 ? -12.800 1.899 2.344 1.00 0.00 49 GLY A O 7
ATOM 7679 N N . LYS A 1 50 ? -11.181 1.250 0.919 1.00 0.00 50 LYS A N 7
ATOM 7680 C CA . LYS A 1 50 ? -10.631 0.237 1.828 1.00 0.00 50 LYS A CA 7
ATOM 7681 C C . LYS A 1 50 ? -9.294 0.695 2.394 1.00 0.00 50 LYS A C 7
ATOM 7682 O O . LYS A 1 50 ? -8.560 1.437 1.746 1.00 0.00 50 LYS A O 7
ATOM 7701 N N . VAL A 1 51 ? -8.983 0.245 3.610 1.00 0.00 51 VAL A N 7
ATOM 7702 C CA . VAL A 1 51 ? -7.725 0.608 4.272 1.00 0.00 51 VAL A CA 7
ATOM 7703 C C . VAL A 1 51 ? -6.866 -0.635 4.491 1.00 0.00 51 VAL A C 7
ATOM 7704 O O . VAL A 1 51 ? -7.348 -1.657 4.980 1.00 0.00 51 VAL A O 7
ATOM 7717 N N . GLY A 1 52 ? -5.591 -0.538 4.124 1.00 0.00 52 GLY A N 7
ATOM 7718 C CA . GLY A 1 52 ? -4.667 -1.657 4.281 1.00 0.00 52 GLY A CA 7
ATOM 7719 C C . GLY A 1 52 ? -3.229 -1.161 4.404 1.00 0.00 52 GLY A C 7
ATOM 7720 O O . GLY A 1 52 ? -2.988 -0.001 4.737 1.00 0.00 52 GLY A O 7
ATOM 7724 N N . TYR A 1 53 ? -2.278 -2.054 4.142 1.00 0.00 53 TYR A N 7
ATOM 7725 C CA . TYR A 1 53 ? -0.856 -1.720 4.229 1.00 0.00 53 TYR A CA 7
ATOM 7726 C C . TYR A 1 53 ? -0.117 -2.218 2.991 1.00 0.00 53 TYR A C 7
ATOM 7727 O O . TYR A 1 53 ? -0.575 -3.134 2.309 1.00 0.00 53 TYR A O 7
ATOM 7745 N N . ALA A 1 54 ? 1.032 -1.609 2.708 1.00 0.00 54 ALA A N 7
ATOM 7746 C CA . ALA A 1 54 ? 1.840 -1.996 1.549 1.00 0.00 54 ALA A CA 7
ATOM 7747 C C . ALA A 1 54 ? 3.323 -1.952 1.901 1.00 0.00 54 ALA A C 7
ATOM 7748 O O . ALA A 1 54 ? 3.744 -1.181 2.764 1.00 0.00 54 ALA A O 7
ATOM 7755 N N . SER A 1 55 ? 4.109 -2.790 1.233 1.00 0.00 55 SER A N 7
ATOM 7756 C CA . SER A 1 55 ? 5.545 -2.845 1.487 1.00 0.00 55 SER A CA 7
ATOM 7757 C C . SER A 1 55 ? 6.209 -1.526 1.104 1.00 0.00 55 SER A C 7
ATOM 7758 O O . SER A 1 55 ? 5.771 -0.842 0.181 1.00 0.00 55 SER A O 7
ATOM 7766 N N . LYS A 1 56 ? 7.268 -1.175 1.826 1.00 0.00 56 LYS A N 7
ATOM 7767 C CA . LYS A 1 56 ? 7.990 0.065 1.562 1.00 0.00 56 LYS A CA 7
ATOM 7768 C C . LYS A 1 56 ? 8.931 -0.091 0.370 1.00 0.00 56 LYS A C 7
ATOM 7769 O O . LYS A 1 56 ? 9.336 0.896 -0.244 1.00 0.00 56 LYS A O 7
ATOM 7788 N N . SER A 1 57 ? 9.280 -1.332 0.052 1.00 0.00 57 SER A N 7
ATOM 7789 C CA . SER A 1 57 ? 10.179 -1.600 -1.067 1.00 0.00 57 SER A CA 7
ATOM 7790 C C . SER A 1 57 ? 9.540 -1.219 -2.401 1.00 0.00 57 SER A C 7
ATOM 7791 O O . SER A 1 57 ? 10.218 -0.724 -3.301 1.00 0.00 57 SER A O 7
ATOM 7799 N N . TYR A 1 58 ? 8.235 -1.467 -2.533 1.00 0.00 58 TYR A N 7
ATOM 7800 C CA . TYR A 1 58 ? 7.524 -1.159 -3.778 1.00 0.00 58 TYR A CA 7
ATOM 7801 C C . TYR A 1 58 ? 6.810 0.188 -3.698 1.00 0.00 58 TYR A C 7
ATOM 7802 O O . TYR A 1 58 ? 6.186 0.622 -4.666 1.00 0.00 58 TYR A O 7
ATOM 7820 N N . ILE A 1 59 ? 6.904 0.849 -2.544 1.00 0.00 59 ILE A N 7
ATOM 7821 C CA . ILE A 1 59 ? 6.260 2.157 -2.346 1.00 0.00 59 ILE A CA 7
ATOM 7822 C C . ILE A 1 59 ? 7.328 3.238 -2.174 1.00 0.00 59 ILE A C 7
ATOM 7823 O O . ILE A 1 59 ? 8.255 3.090 -1.379 1.00 0.00 59 ILE A O 7
ATOM 7839 N N . THR A 1 60 ? 7.178 4.331 -2.925 1.00 0.00 60 THR A N 7
ATOM 7840 C CA . THR A 1 60 ? 8.121 5.451 -2.855 1.00 0.00 60 THR A CA 7
ATOM 7841 C C . THR A 1 60 ? 7.388 6.725 -2.456 1.00 0.00 60 THR A C 7
ATOM 7842 O O . THR A 1 60 ? 6.383 7.090 -3.065 1.00 0.00 60 THR A O 7
ATOM 7853 N N . ILE A 1 61 ? 7.896 7.395 -1.427 1.00 0.00 61 ILE A N 7
ATOM 7854 C CA . ILE A 1 61 ? 7.280 8.628 -0.956 1.00 0.00 61 ILE A CA 7
ATOM 7855 C C . ILE A 1 61 ? 7.701 9.801 -1.833 1.00 0.00 61 ILE A C 7
ATOM 7856 O O . ILE A 1 61 ? 8.888 10.007 -2.087 1.00 0.00 61 ILE A O 7
ATOM 7872 N N . VAL A 1 62 ? 6.717 10.561 -2.296 1.00 0.00 62 VAL A N 7
ATOM 7873 C CA . VAL A 1 62 ? 6.984 11.709 -3.151 1.00 0.00 62 VAL A CA 7
ATOM 7874 C C . VAL A 1 62 ? 7.796 12.766 -2.408 1.00 0.00 62 VAL A C 7
ATOM 7875 O O . VAL A 1 62 ? 7.665 12.925 -1.195 1.00 0.00 62 VAL A O 7
ATOM 7888 N N . ASN A 1 63 ? 8.637 13.479 -3.154 1.00 0.00 63 ASN A N 7
ATOM 7889 C CA . ASN A 1 63 ? 9.481 14.524 -2.579 1.00 0.00 63 ASN A CA 7
ATOM 7890 C C . ASN A 1 63 ? 10.508 13.937 -1.616 1.00 0.00 63 ASN A C 7
ATOM 7891 O O . ASN A 1 63 ? 10.831 14.546 -0.596 1.00 0.00 63 ASN A O 7
ATOM 7902 N N . GLU A 1 64 ? 11.032 12.759 -1.954 1.00 0.00 64 GLU A N 7
ATOM 7903 C CA . GLU A 1 64 ? 12.041 12.103 -1.119 1.00 0.00 64 GLU A CA 7
ATOM 7904 C C . GLU A 1 64 ? 13.020 11.315 -1.988 1.00 0.00 64 GLU A C 7
ATOM 7905 O O . GLU A 1 64 ? 14.166 11.091 -1.601 1.00 0.00 64 GLU A O 7
ATOM 7917 N N . GLY A 1 65 ? 12.559 10.895 -3.163 1.00 0.00 65 GLY A N 7
ATOM 7918 C CA . GLY A 1 65 ? 13.403 10.131 -4.077 1.00 0.00 65 GLY A CA 7
ATOM 7919 C C . GLY A 1 65 ? 14.481 11.011 -4.701 1.00 0.00 65 GLY A C 7
ATOM 7920 O O . GLY A 1 65 ? 14.253 12.190 -4.974 1.00 0.00 65 GLY A O 7
ATOM 7924 N N . SER A 1 66 ? 15.659 10.427 -4.928 1.00 0.00 66 SER A N 7
ATOM 7925 C CA . SER A 1 66 ? 16.776 11.161 -5.528 1.00 0.00 66 SER A CA 7
ATOM 7926 C C . SER A 1 66 ? 17.537 10.268 -6.503 1.00 0.00 66 SER A C 7
ATOM 7927 O O . SER A 1 66 ? 18.680 10.553 -6.859 1.00 0.00 66 SER A O 7
ATOM 7935 N N . LEU A 1 67 ? 16.897 9.182 -6.931 1.00 0.00 67 LEU A N 7
ATOM 7936 C CA . LEU A 1 67 ? 17.524 8.248 -7.866 1.00 0.00 67 LEU A CA 7
ATOM 7937 C C . LEU A 1 67 ? 17.278 8.694 -9.307 1.00 0.00 67 LEU A C 7
ATOM 7938 O O . LEU A 1 67 ? 17.786 8.085 -10.248 1.00 0.00 67 LEU A O 7
ATOM 7954 N N . GLU A 1 68 ? 16.497 9.758 -9.470 1.00 0.00 68 GLU A N 7
ATOM 7955 C CA . GLU A 1 68 ? 16.186 10.277 -10.800 1.00 0.00 68 GLU A CA 7
ATOM 7956 C C . GLU A 1 68 ? 17.318 11.166 -11.302 1.00 0.00 68 GLU A C 7
ATOM 7957 O O . GLU A 1 68 ? 17.725 12.109 -10.622 1.00 0.00 68 GLU A O 7
ATOM 7969 N N . HIS A 1 69 ? 17.821 10.866 -12.499 1.00 0.00 69 HIS A N 7
ATOM 7970 C CA . HIS A 1 69 ? 18.907 11.648 -13.096 1.00 0.00 69 HIS A CA 7
ATOM 7971 C C . HIS A 1 69 ? 18.612 11.928 -14.565 1.00 0.00 69 HIS A C 7
ATOM 7972 O O . HIS A 1 69 ? 18.481 11.004 -15.366 1.00 0.00 69 HIS A O 7
ATOM 7986 N N . HIS A 1 70 ? 18.511 13.208 -14.910 1.00 0.00 70 HIS A N 7
ATOM 7987 C CA . HIS A 1 70 ? 18.231 13.599 -16.289 1.00 0.00 70 HIS A CA 7
ATOM 7988 C C . HIS A 1 70 ? 17.086 12.771 -16.860 1.00 0.00 70 HIS A C 7
ATOM 7989 O O . HIS A 1 70 ? 17.287 11.639 -17.299 1.00 0.00 70 HIS A O 7
ATOM 8003 N N . HIS A 1 71 ? 15.885 13.339 -16.853 1.00 0.00 71 HIS A N 7
ATOM 8004 C CA . HIS A 1 71 ? 14.722 12.632 -17.377 1.00 0.00 71 HIS A CA 7
ATOM 8005 C C . HIS A 1 71 ? 14.725 12.668 -18.901 1.00 0.00 71 HIS A C 7
ATOM 8006 O O . HIS A 1 71 ? 14.456 13.706 -19.507 1.00 0.00 71 HIS A O 7
ATOM 8020 N N . HIS A 1 72 ? 15.029 11.531 -19.515 1.00 0.00 72 HIS A N 7
ATOM 8021 C CA . HIS A 1 72 ? 15.062 11.444 -20.970 1.00 0.00 72 HIS A CA 7
ATOM 8022 C C . HIS A 1 72 ? 13.662 11.628 -21.547 1.00 0.00 72 HIS A C 7
ATOM 8023 O O . HIS A 1 72 ? 13.477 12.324 -22.547 1.00 0.00 72 HIS A O 7
ATOM 8037 N N . HIS A 1 73 ? 12.681 10.996 -20.911 1.00 0.00 73 HIS A N 7
ATOM 8038 C CA . HIS A 1 73 ? 11.299 11.088 -21.368 1.00 0.00 73 HIS A CA 7
ATOM 8039 C C . HIS A 1 73 ? 10.710 12.454 -21.021 1.00 0.00 73 HIS A C 7
ATOM 8040 O O . HIS A 1 73 ? 10.798 12.909 -19.881 1.00 0.00 73 HIS A O 7
ATOM 8054 N N . HIS A 1 74 ? 10.107 13.100 -22.014 1.00 0.00 74 HIS A N 7
ATOM 8055 C CA . HIS A 1 74 ? 9.502 14.410 -21.806 1.00 0.00 74 HIS A CA 7
ATOM 8056 C C . HIS A 1 74 ? 10.451 15.322 -21.033 1.00 0.00 74 HIS A C 7
ATOM 8057 O O . HIS A 1 74 ? 10.337 15.369 -19.819 1.00 0.00 74 HIS A O 7
ATOM 8072 N N . MET A 1 1 ? -0.334 14.556 2.044 1.00 0.00 1 MET A N 8
ATOM 8073 C CA . MET A 1 1 ? 0.650 13.448 1.870 1.00 0.00 1 MET A CA 8
ATOM 8074 C C . MET A 1 1 ? 0.101 12.451 0.858 1.00 0.00 1 MET A C 8
ATOM 8075 O O . MET A 1 1 ? -0.999 11.925 1.026 1.00 0.00 1 MET A O 8
ATOM 8091 N N . GLN A 1 2 ? 0.870 12.197 -0.199 1.00 0.00 2 GLN A N 8
ATOM 8092 C CA . GLN A 1 2 ? 0.446 11.259 -1.242 1.00 0.00 2 GLN A CA 8
ATOM 8093 C C . GLN A 1 2 ? 1.623 10.419 -1.724 1.00 0.00 2 GLN A C 8
ATOM 8094 O O . GLN A 1 2 ? 2.571 10.937 -2.315 1.00 0.00 2 GLN A O 8
ATOM 8108 N N . GLY A 1 3 ? 1.547 9.113 -1.478 1.00 0.00 3 GLY A N 8
ATOM 8109 C CA . GLY A 1 3 ? 2.602 8.196 -1.901 1.00 0.00 3 GLY A CA 8
ATOM 8110 C C . GLY A 1 3 ? 2.332 7.695 -3.312 1.00 0.00 3 GLY A C 8
ATOM 8111 O O . GLY A 1 3 ? 1.208 7.785 -3.802 1.00 0.00 3 GLY A O 8
ATOM 8115 N N . VAL A 1 4 ? 3.366 7.157 -3.961 1.00 0.00 4 VAL A N 8
ATOM 8116 C CA . VAL A 1 4 ? 3.224 6.634 -5.328 1.00 0.00 4 VAL A CA 8
ATOM 8117 C C . VAL A 1 4 ? 3.704 5.190 -5.388 1.00 0.00 4 VAL A C 8
ATOM 8118 O O . VAL A 1 4 ? 4.802 4.868 -4.935 1.00 0.00 4 VAL A O 8
ATOM 8131 N N . VAL A 1 5 ? 2.865 4.321 -5.948 1.00 0.00 5 VAL A N 8
ATOM 8132 C CA . VAL A 1 5 ? 3.202 2.904 -6.063 1.00 0.00 5 VAL A CA 8
ATOM 8133 C C . VAL A 1 5 ? 3.985 2.646 -7.345 1.00 0.00 5 VAL A C 8
ATOM 8134 O O . VAL A 1 5 ? 3.560 3.030 -8.431 1.00 0.00 5 VAL A O 8
ATOM 8147 N N . LYS A 1 6 ? 5.133 1.987 -7.208 1.00 0.00 6 LYS A N 8
ATOM 8148 C CA . LYS A 1 6 ? 5.985 1.663 -8.358 1.00 0.00 6 LYS A CA 8
ATOM 8149 C C . LYS A 1 6 ? 6.239 0.163 -8.411 1.00 0.00 6 LYS A C 8
ATOM 8150 O O . LYS A 1 6 ? 6.981 -0.379 -7.594 1.00 0.00 6 LYS A O 8
ATOM 8169 N N . VAL A 1 7 ? 5.612 -0.508 -9.376 1.00 0.00 7 VAL A N 8
ATOM 8170 C CA . VAL A 1 7 ? 5.769 -1.959 -9.531 1.00 0.00 7 VAL A CA 8
ATOM 8171 C C . VAL A 1 7 ? 5.858 -2.336 -11.009 1.00 0.00 7 VAL A C 8
ATOM 8172 O O . VAL A 1 7 ? 5.314 -1.645 -11.871 1.00 0.00 7 VAL A O 8
ATOM 8185 N N . ASN A 1 8 ? 6.559 -3.434 -11.292 1.00 0.00 8 ASN A N 8
ATOM 8186 C CA . ASN A 1 8 ? 6.725 -3.891 -12.668 1.00 0.00 8 ASN A CA 8
ATOM 8187 C C . ASN A 1 8 ? 5.380 -4.232 -13.302 1.00 0.00 8 ASN A C 8
ATOM 8188 O O . ASN A 1 8 ? 5.131 -3.885 -14.454 1.00 0.00 8 ASN A O 8
ATOM 8199 N N . SER A 1 9 ? 4.512 -4.908 -12.548 1.00 0.00 9 SER A N 8
ATOM 8200 C CA . SER A 1 9 ? 3.185 -5.288 -13.053 1.00 0.00 9 SER A CA 8
ATOM 8201 C C . SER A 1 9 ? 2.082 -4.780 -12.126 1.00 0.00 9 SER A C 8
ATOM 8202 O O . SER A 1 9 ? 1.296 -3.910 -12.504 1.00 0.00 9 SER A O 8
ATOM 8210 N N . ALA A 1 10 ? 2.022 -5.331 -10.917 1.00 0.00 10 ALA A N 8
ATOM 8211 C CA . ALA A 1 10 ? 1.001 -4.927 -9.951 1.00 0.00 10 ALA A CA 8
ATOM 8212 C C . ALA A 1 10 ? 1.439 -5.267 -8.533 1.00 0.00 10 ALA A C 8
ATOM 8213 O O . ALA A 1 10 ? 2.088 -6.286 -8.302 1.00 0.00 10 ALA A O 8
ATOM 8220 N N . LEU A 1 11 ? 1.073 -4.410 -7.581 1.00 0.00 11 LEU A N 8
ATOM 8221 C CA . LEU A 1 11 ? 1.426 -4.628 -6.179 1.00 0.00 11 LEU A CA 8
ATOM 8222 C C . LEU A 1 11 ? 0.196 -5.057 -5.391 1.00 0.00 11 LEU A C 8
ATOM 8223 O O . LEU A 1 11 ? -0.832 -4.383 -5.409 1.00 0.00 11 LEU A O 8
ATOM 8239 N N . ASN A 1 12 ? 0.310 -6.188 -4.698 1.00 0.00 12 ASN A N 8
ATOM 8240 C CA . ASN A 1 12 ? -0.802 -6.700 -3.904 1.00 0.00 12 ASN A CA 8
ATOM 8241 C C . ASN A 1 12 ? -0.894 -5.959 -2.579 1.00 0.00 12 ASN A C 8
ATOM 8242 O O . ASN A 1 12 ? 0.121 -5.605 -1.982 1.00 0.00 12 ASN A O 8
ATOM 8253 N N . MET A 1 13 ? -2.122 -5.731 -2.121 1.00 0.00 13 MET A N 8
ATOM 8254 C CA . MET A 1 13 ? -2.351 -5.028 -0.857 1.00 0.00 13 MET A CA 8
ATOM 8255 C C . MET A 1 13 ? -2.873 -6.003 0.185 1.00 0.00 13 MET A C 8
ATOM 8256 O O . MET A 1 13 ? -3.507 -6.994 -0.157 1.00 0.00 13 MET A O 8
ATOM 8270 N N . ARG A 1 14 ? -2.589 -5.726 1.457 1.00 0.00 14 ARG A N 8
ATOM 8271 C CA . ARG A 1 14 ? -3.027 -6.604 2.549 1.00 0.00 14 ARG A CA 8
ATOM 8272 C C . ARG A 1 14 ? -3.772 -5.798 3.611 1.00 0.00 14 ARG A C 8
ATOM 8273 O O . ARG A 1 14 ? -3.529 -4.606 3.785 1.00 0.00 14 ARG A O 8
ATOM 8294 N N . SER A 1 15 ? -4.693 -6.458 4.308 1.00 0.00 15 SER A N 8
ATOM 8295 C CA . SER A 1 15 ? -5.479 -5.791 5.339 1.00 0.00 15 SER A CA 8
ATOM 8296 C C . SER A 1 15 ? -4.581 -5.283 6.461 1.00 0.00 15 SER A C 8
ATOM 8297 O O . SER A 1 15 ? -4.773 -4.174 6.955 1.00 0.00 15 SER A O 8
ATOM 8305 N N . GLY A 1 16 ? -3.601 -6.099 6.860 1.00 0.00 16 GLY A N 8
ATOM 8306 C CA . GLY A 1 16 ? -2.674 -5.714 7.935 1.00 0.00 16 GLY A CA 8
ATOM 8307 C C . GLY A 1 16 ? -1.217 -5.806 7.478 1.00 0.00 16 GLY A C 8
ATOM 8308 O O . GLY A 1 16 ? -0.914 -6.450 6.472 1.00 0.00 16 GLY A O 8
ATOM 8312 N N . PRO A 1 17 ? -0.321 -5.181 8.202 1.00 0.00 17 PRO A N 8
ATOM 8313 C CA . PRO A 1 17 ? 1.137 -5.201 7.869 1.00 0.00 17 PRO A CA 8
ATOM 8314 C C . PRO A 1 17 ? 1.743 -6.591 8.067 1.00 0.00 17 PRO A C 8
ATOM 8315 O O . PRO A 1 17 ? 2.291 -6.892 9.124 1.00 0.00 17 PRO A O 8
ATOM 8326 N N . GLY A 1 18 ? 1.648 -7.429 7.039 1.00 0.00 18 GLY A N 8
ATOM 8327 C CA . GLY A 1 18 ? 2.200 -8.777 7.116 1.00 0.00 18 GLY A CA 8
ATOM 8328 C C . GLY A 1 18 ? 1.651 -9.662 6.004 1.00 0.00 18 GLY A C 8
ATOM 8329 O O . GLY A 1 18 ? 0.484 -9.555 5.634 1.00 0.00 18 GLY A O 8
ATOM 8333 N N . SER A 1 19 ? 2.503 -10.539 5.479 1.00 0.00 19 SER A N 8
ATOM 8334 C CA . SER A 1 19 ? 2.101 -11.446 4.410 1.00 0.00 19 SER A CA 8
ATOM 8335 C C . SER A 1 19 ? 1.061 -12.448 4.910 1.00 0.00 19 SER A C 8
ATOM 8336 O O . SER A 1 19 ? 0.386 -13.107 4.117 1.00 0.00 19 SER A O 8
ATOM 8344 N N . ASN A 1 20 ? 0.949 -12.563 6.229 1.00 0.00 20 ASN A N 8
ATOM 8345 C CA . ASN A 1 20 ? 0.001 -13.491 6.839 1.00 0.00 20 ASN A CA 8
ATOM 8346 C C . ASN A 1 20 ? -1.414 -12.911 6.868 1.00 0.00 20 ASN A C 8
ATOM 8347 O O . ASN A 1 20 ? -2.352 -13.574 7.310 1.00 0.00 20 ASN A O 8
ATOM 8358 N N . TYR A 1 21 ? -1.567 -11.673 6.399 1.00 0.00 21 TYR A N 8
ATOM 8359 C CA . TYR A 1 21 ? -2.885 -11.027 6.385 1.00 0.00 21 TYR A CA 8
ATOM 8360 C C . TYR A 1 21 ? -3.614 -11.323 5.074 1.00 0.00 21 TYR A C 8
ATOM 8361 O O . TYR A 1 21 ? -4.792 -11.000 4.922 1.00 0.00 21 TYR A O 8
ATOM 8379 N N . GLY A 1 22 ? -2.909 -11.946 4.135 1.00 0.00 22 GLY A N 8
ATOM 8380 C CA . GLY A 1 22 ? -3.500 -12.291 2.844 1.00 0.00 22 GLY A CA 8
ATOM 8381 C C . GLY A 1 22 ? -3.723 -11.051 1.990 1.00 0.00 22 GLY A C 8
ATOM 8382 O O . GLY A 1 22 ? -3.624 -9.926 2.474 1.00 0.00 22 GLY A O 8
ATOM 8386 N N . VAL A 1 23 ? -4.031 -11.264 0.709 1.00 0.00 23 VAL A N 8
ATOM 8387 C CA . VAL A 1 23 ? -4.273 -10.151 -0.211 1.00 0.00 23 VAL A CA 8
ATOM 8388 C C . VAL A 1 23 ? -5.765 -9.844 -0.299 1.00 0.00 23 VAL A C 8
ATOM 8389 O O . VAL A 1 23 ? -6.577 -10.734 -0.538 1.00 0.00 23 VAL A O 8
ATOM 8402 N N . ILE A 1 24 ? -6.122 -8.573 -0.100 1.00 0.00 24 ILE A N 8
ATOM 8403 C CA . ILE A 1 24 ? -7.527 -8.149 -0.160 1.00 0.00 24 ILE A CA 8
ATOM 8404 C C . ILE A 1 24 ? -7.790 -7.329 -1.421 1.00 0.00 24 ILE A C 8
ATOM 8405 O O . ILE A 1 24 ? -8.934 -6.982 -1.713 1.00 0.00 24 ILE A O 8
ATOM 8421 N N . GLY A 1 25 ? -6.730 -7.018 -2.164 1.00 0.00 25 GLY A N 8
ATOM 8422 C CA . GLY A 1 25 ? -6.875 -6.236 -3.388 1.00 0.00 25 GLY A CA 8
ATOM 8423 C C . GLY A 1 25 ? -5.557 -6.153 -4.153 1.00 0.00 25 GLY A C 8
ATOM 8424 O O . GLY A 1 25 ? -4.506 -6.531 -3.640 1.00 0.00 25 GLY A O 8
ATOM 8428 N N . THR A 1 26 ? -5.627 -5.653 -5.388 1.00 0.00 26 THR A N 8
ATOM 8429 C CA . THR A 1 26 ? -4.442 -5.512 -6.242 1.00 0.00 26 THR A CA 8
ATOM 8430 C C . THR A 1 26 ? -4.284 -4.061 -6.684 1.00 0.00 26 THR A C 8
ATOM 8431 O O . THR A 1 26 ? -5.255 -3.417 -7.073 1.00 0.00 26 THR A O 8
ATOM 8442 N N . LEU A 1 27 ? -3.056 -3.545 -6.609 1.00 0.00 27 LEU A N 8
ATOM 8443 C CA . LEU A 1 27 ? -2.783 -2.155 -6.998 1.00 0.00 27 LEU A CA 8
ATOM 8444 C C . LEU A 1 27 ? -2.017 -2.110 -8.313 1.00 0.00 27 LEU A C 8
ATOM 8445 O O . LEU A 1 27 ? -1.333 -3.065 -8.678 1.00 0.00 27 LEU A O 8
ATOM 8461 N N . ARG A 1 28 ? -2.146 -0.992 -9.028 1.00 0.00 28 ARG A N 8
ATOM 8462 C CA . ARG A 1 28 ? -1.466 -0.815 -10.317 1.00 0.00 28 ARG A CA 8
ATOM 8463 C C . ARG A 1 28 ? -0.279 0.133 -10.172 1.00 0.00 28 ARG A C 8
ATOM 8464 O O . ARG A 1 28 ? -0.144 0.827 -9.162 1.00 0.00 28 ARG A O 8
ATOM 8485 N N . ASN A 1 29 ? 0.584 0.145 -11.184 1.00 0.00 29 ASN A N 8
ATOM 8486 C CA . ASN A 1 29 ? 1.769 1.000 -11.171 1.00 0.00 29 ASN A CA 8
ATOM 8487 C C . ASN A 1 29 ? 1.387 2.477 -11.302 1.00 0.00 29 ASN A C 8
ATOM 8488 O O . ASN A 1 29 ? 0.390 2.818 -11.936 1.00 0.00 29 ASN A O 8
ATOM 8499 N N . ASN A 1 30 ? 2.195 3.343 -10.694 1.00 0.00 30 ASN A N 8
ATOM 8500 C CA . ASN A 1 30 ? 1.954 4.786 -10.736 1.00 0.00 30 ASN A CA 8
ATOM 8501 C C . ASN A 1 30 ? 0.561 5.124 -10.210 1.00 0.00 30 ASN A C 8
ATOM 8502 O O . ASN A 1 30 ? -0.065 6.081 -10.665 1.00 0.00 30 ASN A O 8
ATOM 8513 N N . ASP A 1 31 ? 0.082 4.345 -9.243 1.00 0.00 31 ASP A N 8
ATOM 8514 C CA . ASP A 1 31 ? -1.240 4.583 -8.658 1.00 0.00 31 ASP A CA 8
ATOM 8515 C C . ASP A 1 31 ? -1.138 5.526 -7.466 1.00 0.00 31 ASP A C 8
ATOM 8516 O O . ASP A 1 31 ? -0.511 5.202 -6.457 1.00 0.00 31 ASP A O 8
ATOM 8525 N N . LYS A 1 32 ? -1.757 6.692 -7.589 1.00 0.00 32 LYS A N 8
ATOM 8526 C CA . LYS A 1 32 ? -1.728 7.671 -6.514 1.00 0.00 32 LYS A CA 8
ATOM 8527 C C . LYS A 1 32 ? -2.593 7.212 -5.355 1.00 0.00 32 LYS A C 8
ATOM 8528 O O . LYS A 1 32 ? -3.749 6.839 -5.538 1.00 0.00 32 LYS A O 8
ATOM 8547 N N . VAL A 1 33 ? -2.017 7.237 -4.155 1.00 0.00 33 VAL A N 8
ATOM 8548 C CA . VAL A 1 33 ? -2.733 6.811 -2.954 1.00 0.00 33 VAL A CA 8
ATOM 8549 C C . VAL A 1 33 ? -2.409 7.728 -1.782 1.00 0.00 33 VAL A C 8
ATOM 8550 O O . VAL A 1 33 ? -1.415 8.453 -1.804 1.00 0.00 33 VAL A O 8
ATOM 8563 N N . GLU A 1 34 ? -3.253 7.687 -0.754 1.00 0.00 34 GLU A N 8
ATOM 8564 C CA . GLU A 1 34 ? -3.052 8.519 0.435 1.00 0.00 34 GLU A CA 8
ATOM 8565 C C . GLU A 1 34 ? -2.533 7.675 1.590 1.00 0.00 34 GLU A C 8
ATOM 8566 O O . GLU A 1 34 ? -3.183 6.715 2.005 1.00 0.00 34 GLU A O 8
ATOM 8578 N N . ILE A 1 35 ? -1.354 8.043 2.100 1.00 0.00 35 ILE A N 8
ATOM 8579 C CA . ILE A 1 35 ? -0.735 7.322 3.215 1.00 0.00 35 ILE A CA 8
ATOM 8580 C C . ILE A 1 35 ? -1.152 7.946 4.547 1.00 0.00 35 ILE A C 8
ATOM 8581 O O . ILE A 1 35 ? -0.712 9.042 4.897 1.00 0.00 35 ILE A O 8
ATOM 8597 N N . ILE A 1 36 ? -1.999 7.234 5.286 1.00 0.00 36 ILE A N 8
ATOM 8598 C CA . ILE A 1 36 ? -2.474 7.718 6.579 1.00 0.00 36 ILE A CA 8
ATOM 8599 C C . ILE A 1 36 ? -1.335 7.763 7.600 1.00 0.00 36 ILE A C 8
ATOM 8600 O O . ILE A 1 36 ? -1.202 8.731 8.349 1.00 0.00 36 ILE A O 8
ATOM 8616 N N . LYS A 1 37 ? -0.520 6.711 7.629 1.00 0.00 37 LYS A N 8
ATOM 8617 C CA . LYS A 1 37 ? 0.592 6.645 8.575 1.00 0.00 37 LYS A CA 8
ATOM 8618 C C . LYS A 1 37 ? 1.471 5.430 8.301 1.00 0.00 37 LYS A C 8
ATOM 8619 O O . LYS A 1 37 ? 1.044 4.477 7.652 1.00 0.00 37 LYS A O 8
ATOM 8638 N N . GLU A 1 38 ? 2.702 5.466 8.812 1.00 0.00 38 GLU A N 8
ATOM 8639 C CA . GLU A 1 38 ? 3.640 4.355 8.633 1.00 0.00 38 GLU A CA 8
ATOM 8640 C C . GLU A 1 38 ? 3.787 3.604 9.949 1.00 0.00 38 GLU A C 8
ATOM 8641 O O . GLU A 1 38 ? 4.116 4.195 10.974 1.00 0.00 38 GLU A O 8
ATOM 8653 N N . VAL A 1 39 ? 3.528 2.296 9.916 1.00 0.00 39 VAL A N 8
ATOM 8654 C CA . VAL A 1 39 ? 3.622 1.464 11.121 1.00 0.00 39 VAL A CA 8
ATOM 8655 C C . VAL A 1 39 ? 4.522 0.253 10.872 1.00 0.00 39 VAL A C 8
ATOM 8656 O O . VAL A 1 39 ? 4.373 -0.452 9.874 1.00 0.00 39 VAL A O 8
ATOM 8669 N N . ASP A 1 40 ? 5.446 0.013 11.800 1.00 0.00 40 ASP A N 8
ATOM 8670 C CA . ASP A 1 40 ? 6.362 -1.121 11.696 1.00 0.00 40 ASP A CA 8
ATOM 8671 C C . ASP A 1 40 ? 7.137 -1.080 10.381 1.00 0.00 40 ASP A C 8
ATOM 8672 O O . ASP A 1 40 ? 7.616 -2.106 9.902 1.00 0.00 40 ASP A O 8
ATOM 8681 N N . GLY A 1 41 ? 7.263 0.113 9.808 1.00 0.00 41 GLY A N 8
ATOM 8682 C CA . GLY A 1 41 ? 7.989 0.283 8.549 1.00 0.00 41 GLY A CA 8
ATOM 8683 C C . GLY A 1 41 ? 7.058 0.114 7.354 1.00 0.00 41 GLY A C 8
ATOM 8684 O O . GLY A 1 41 ? 7.432 0.407 6.219 1.00 0.00 41 GLY A O 8
ATOM 8688 N N . TRP A 1 42 ? 5.838 -0.351 7.614 1.00 0.00 42 TRP A N 8
ATOM 8689 C CA . TRP A 1 42 ? 4.852 -0.551 6.550 1.00 0.00 42 TRP A CA 8
ATOM 8690 C C . TRP A 1 42 ? 4.008 0.704 6.373 1.00 0.00 42 TRP A C 8
ATOM 8691 O O . TRP A 1 42 ? 3.776 1.445 7.326 1.00 0.00 42 TRP A O 8
ATOM 8712 N N . TYR A 1 43 ? 3.555 0.939 5.144 1.00 0.00 43 TYR A N 8
ATOM 8713 C CA . TYR A 1 43 ? 2.737 2.118 4.847 1.00 0.00 43 TYR A CA 8
ATOM 8714 C C . TYR A 1 43 ? 1.260 1.760 4.788 1.00 0.00 43 TYR A C 8
ATOM 8715 O O . TYR A 1 43 ? 0.864 0.813 4.110 1.00 0.00 43 TYR A O 8
ATOM 8733 N N . GLU A 1 44 ? 0.447 2.544 5.496 1.00 0.00 44 GLU A N 8
ATOM 8734 C CA . GLU A 1 44 ? -0.999 2.330 5.520 1.00 0.00 44 GLU A CA 8
ATOM 8735 C C . GLU A 1 44 ? -1.653 3.281 4.534 1.00 0.00 44 GLU A C 8
ATOM 8736 O O . GLU A 1 44 ? -1.512 4.496 4.652 1.00 0.00 44 GLU A O 8
ATOM 8748 N N . ILE A 1 45 ? -2.355 2.724 3.550 1.00 0.00 45 ILE A N 8
ATOM 8749 C CA . ILE A 1 45 ? -3.019 3.534 2.526 1.00 0.00 45 ILE A CA 8
ATOM 8750 C C . ILE A 1 45 ? -4.492 3.186 2.429 1.00 0.00 45 ILE A C 8
ATOM 8751 O O . ILE A 1 45 ? -4.919 2.114 2.857 1.00 0.00 45 ILE A O 8
ATOM 8767 N N . ARG A 1 46 ? -5.266 4.105 1.853 1.00 0.00 46 ARG A N 8
ATOM 8768 C CA . ARG A 1 46 ? -6.709 3.895 1.683 1.00 0.00 46 ARG A CA 8
ATOM 8769 C C . ARG A 1 46 ? -7.051 3.892 0.199 1.00 0.00 46 ARG A C 8
ATOM 8770 O O . ARG A 1 46 ? -6.680 4.809 -0.530 1.00 0.00 46 ARG A O 8
ATOM 8791 N N . PHE A 1 47 ? -7.750 2.850 -0.248 1.00 0.00 47 PHE A N 8
ATOM 8792 C CA . PHE A 1 47 ? -8.128 2.743 -1.659 1.00 0.00 47 PHE A CA 8
ATOM 8793 C C . PHE A 1 47 ? -9.504 2.092 -1.813 1.00 0.00 47 PHE A C 8
ATOM 8794 O O . PHE A 1 47 ? -9.780 1.039 -1.234 1.00 0.00 47 PHE A O 8
ATOM 8811 N N . ASN A 1 48 ? -10.350 2.732 -2.613 1.00 0.00 48 ASN A N 8
ATOM 8812 C CA . ASN A 1 48 ? -11.704 2.242 -2.886 1.00 0.00 48 ASN A CA 8
ATOM 8813 C C . ASN A 1 48 ? -12.522 2.058 -1.602 1.00 0.00 48 ASN A C 8
ATOM 8814 O O . ASN A 1 48 ? -13.349 1.150 -1.514 1.00 0.00 48 ASN A O 8
ATOM 8825 N N . GLY A 1 49 ? -12.308 2.935 -0.621 1.00 0.00 49 GLY A N 8
ATOM 8826 C CA . GLY A 1 49 ? -13.059 2.869 0.635 1.00 0.00 49 GLY A CA 8
ATOM 8827 C C . GLY A 1 49 ? -12.543 1.764 1.548 1.00 0.00 49 GLY A C 8
ATOM 8828 O O . GLY A 1 49 ? -13.214 1.381 2.504 1.00 0.00 49 GLY A O 8
ATOM 8832 N N . LYS A 1 50 ? -11.347 1.258 1.256 1.00 0.00 50 LYS A N 8
ATOM 8833 C CA . LYS A 1 50 ? -10.745 0.191 2.069 1.00 0.00 50 LYS A CA 8
ATOM 8834 C C . LYS A 1 50 ? -9.358 0.605 2.530 1.00 0.00 50 LYS A C 8
ATOM 8835 O O . LYS A 1 50 ? -8.641 1.299 1.814 1.00 0.00 50 LYS A O 8
ATOM 8854 N N . VAL A 1 51 ? -8.990 0.179 3.736 1.00 0.00 51 VAL A N 8
ATOM 8855 C CA . VAL A 1 51 ? -7.680 0.510 4.307 1.00 0.00 51 VAL A CA 8
ATOM 8856 C C . VAL A 1 51 ? -6.849 -0.755 4.493 1.00 0.00 51 VAL A C 8
ATOM 8857 O O . VAL A 1 51 ? -7.328 -1.757 5.025 1.00 0.00 51 VAL A O 8
ATOM 8870 N N . GLY A 1 52 ? -5.597 -0.696 4.046 1.00 0.00 52 GLY A N 8
ATOM 8871 C CA . GLY A 1 52 ? -4.691 -1.836 4.160 1.00 0.00 52 GLY A CA 8
ATOM 8872 C C . GLY A 1 52 ? -3.246 -1.366 4.302 1.00 0.00 52 GLY A C 8
ATOM 8873 O O . GLY A 1 52 ? -2.986 -0.206 4.619 1.00 0.00 52 GLY A O 8
ATOM 8877 N N . TYR A 1 53 ? -2.311 -2.281 4.066 1.00 0.00 53 TYR A N 8
ATOM 8878 C CA . TYR A 1 53 ? -0.880 -1.978 4.163 1.00 0.00 53 TYR A CA 8
ATOM 8879 C C . TYR A 1 53 ? -0.149 -2.516 2.940 1.00 0.00 53 TYR A C 8
ATOM 8880 O O . TYR A 1 53 ? -0.657 -3.389 2.237 1.00 0.00 53 TYR A O 8
ATOM 8898 N N . ALA A 1 54 ? 1.042 -1.986 2.681 1.00 0.00 54 ALA A N 8
ATOM 8899 C CA . ALA A 1 54 ? 1.831 -2.420 1.527 1.00 0.00 54 ALA A CA 8
ATOM 8900 C C . ALA A 1 54 ? 3.327 -2.293 1.806 1.00 0.00 54 ALA A C 8
ATOM 8901 O O . ALA A 1 54 ? 3.747 -1.545 2.690 1.00 0.00 54 ALA A O 8
ATOM 8908 N N . SER A 1 55 ? 4.121 -3.034 1.040 1.00 0.00 55 SER A N 8
ATOM 8909 C CA . SER A 1 55 ? 5.571 -3.007 1.198 1.00 0.00 55 SER A CA 8
ATOM 8910 C C . SER A 1 55 ? 6.128 -1.665 0.739 1.00 0.00 55 SER A C 8
ATOM 8911 O O . SER A 1 55 ? 5.583 -1.030 -0.161 1.00 0.00 55 SER A O 8
ATOM 8919 N N . LYS A 1 56 ? 7.218 -1.240 1.364 1.00 0.00 56 LYS A N 8
ATOM 8920 C CA . LYS A 1 56 ? 7.847 0.031 1.015 1.00 0.00 56 LYS A CA 8
ATOM 8921 C C . LYS A 1 56 ? 8.757 -0.131 -0.198 1.00 0.00 56 LYS A C 8
ATOM 8922 O O . LYS A 1 56 ? 9.102 0.847 -0.863 1.00 0.00 56 LYS A O 8
ATOM 8941 N N . SER A 1 57 ? 9.143 -1.369 -0.481 1.00 0.00 57 SER A N 8
ATOM 8942 C CA . SER A 1 57 ? 10.015 -1.649 -1.616 1.00 0.00 57 SER A CA 8
ATOM 8943 C C . SER A 1 57 ? 9.348 -1.249 -2.928 1.00 0.00 57 SER A C 8
ATOM 8944 O O . SER A 1 57 ? 9.987 -0.686 -3.814 1.00 0.00 57 SER A O 8
ATOM 8952 N N . TYR A 1 58 ? 8.061 -1.562 -3.051 1.00 0.00 58 TYR A N 8
ATOM 8953 C CA . TYR A 1 58 ? 7.309 -1.250 -4.267 1.00 0.00 58 TYR A CA 8
ATOM 8954 C C . TYR A 1 58 ? 6.621 0.106 -4.161 1.00 0.00 58 TYR A C 8
ATOM 8955 O O . TYR A 1 58 ? 5.890 0.509 -5.064 1.00 0.00 58 TYR A O 8
ATOM 8973 N N . ILE A 1 59 ? 6.861 0.813 -3.059 1.00 0.00 59 ILE A N 8
ATOM 8974 C CA . ILE A 1 59 ? 6.263 2.138 -2.845 1.00 0.00 59 ILE A CA 8
ATOM 8975 C C . ILE A 1 59 ? 7.339 3.152 -2.480 1.00 0.00 59 ILE A C 8
ATOM 8976 O O . ILE A 1 59 ? 8.175 2.896 -1.618 1.00 0.00 59 ILE A O 8
ATOM 8992 N N . THR A 1 60 ? 7.307 4.307 -3.143 1.00 0.00 60 THR A N 8
ATOM 8993 C CA . THR A 1 60 ? 8.282 5.375 -2.886 1.00 0.00 60 THR A CA 8
ATOM 8994 C C . THR A 1 60 ? 7.568 6.668 -2.500 1.00 0.00 60 THR A C 8
ATOM 8995 O O . THR A 1 60 ? 6.609 7.087 -3.156 1.00 0.00 60 THR A O 8
ATOM 9006 N N . ILE A 1 61 ? 8.041 7.290 -1.424 1.00 0.00 61 ILE A N 8
ATOM 9007 C CA . ILE A 1 61 ? 7.453 8.537 -0.944 1.00 0.00 61 ILE A CA 8
ATOM 9008 C C . ILE A 1 61 ? 7.974 9.710 -1.764 1.00 0.00 61 ILE A C 8
ATOM 9009 O O . ILE A 1 61 ? 9.179 9.856 -1.949 1.00 0.00 61 ILE A O 8
ATOM 9025 N N . VAL A 1 62 ? 7.056 10.540 -2.259 1.00 0.00 62 VAL A N 8
ATOM 9026 C CA . VAL A 1 62 ? 7.428 11.705 -3.072 1.00 0.00 62 VAL A CA 8
ATOM 9027 C C . VAL A 1 62 ? 7.110 12.999 -2.326 1.00 0.00 62 VAL A C 8
ATOM 9028 O O . VAL A 1 62 ? 6.015 13.168 -1.790 1.00 0.00 62 VAL A O 8
ATOM 9041 N N . ASN A 1 63 ? 8.085 13.903 -2.295 1.00 0.00 63 ASN A N 8
ATOM 9042 C CA . ASN A 1 63 ? 7.922 15.184 -1.611 1.00 0.00 63 ASN A CA 8
ATOM 9043 C C . ASN A 1 63 ? 7.672 14.969 -0.122 1.00 0.00 63 ASN A C 8
ATOM 9044 O O . ASN A 1 63 ? 6.529 14.814 0.310 1.00 0.00 63 ASN A O 8
ATOM 9055 N N . GLU A 1 64 ? 8.752 14.957 0.657 1.00 0.00 64 GLU A N 8
ATOM 9056 C CA . GLU A 1 64 ? 8.640 14.758 2.098 1.00 0.00 64 GLU A CA 8
ATOM 9057 C C . GLU A 1 64 ? 7.717 15.813 2.704 1.00 0.00 64 GLU A C 8
ATOM 9058 O O . GLU A 1 64 ? 7.720 16.970 2.284 1.00 0.00 64 GLU A O 8
ATOM 9070 N N . GLY A 1 65 ? 6.920 15.401 3.685 1.00 0.00 65 GLY A N 8
ATOM 9071 C CA . GLY A 1 65 ? 5.983 16.312 4.337 1.00 0.00 65 GLY A CA 8
ATOM 9072 C C . GLY A 1 65 ? 6.707 17.289 5.255 1.00 0.00 65 GLY A C 8
ATOM 9073 O O . GLY A 1 65 ? 7.371 16.886 6.210 1.00 0.00 65 GLY A O 8
ATOM 9077 N N . SER A 1 66 ? 6.565 18.577 4.961 1.00 0.00 66 SER A N 8
ATOM 9078 C CA . SER A 1 66 ? 7.200 19.614 5.767 1.00 0.00 66 SER A CA 8
ATOM 9079 C C . SER A 1 66 ? 6.447 19.800 7.078 1.00 0.00 66 SER A C 8
ATOM 9080 O O . SER A 1 66 ? 5.237 19.587 7.145 1.00 0.00 66 SER A O 8
ATOM 9088 N N . LEU A 1 67 ? 7.166 20.203 8.120 1.00 0.00 67 LEU A N 8
ATOM 9089 C CA . LEU A 1 67 ? 6.543 20.419 9.423 1.00 0.00 67 LEU A CA 8
ATOM 9090 C C . LEU A 1 67 ? 5.926 21.814 9.481 1.00 0.00 67 LEU A C 8
ATOM 9091 O O . LEU A 1 67 ? 5.264 22.167 10.455 1.00 0.00 67 LEU A O 8
ATOM 9107 N N . GLU A 1 68 ? 6.155 22.608 8.438 1.00 0.00 68 GLU A N 8
ATOM 9108 C CA . GLU A 1 68 ? 5.617 23.962 8.403 1.00 0.00 68 GLU A CA 8
ATOM 9109 C C . GLU A 1 68 ? 6.043 24.719 9.656 1.00 0.00 68 GLU A C 8
ATOM 9110 O O . GLU A 1 68 ? 5.370 24.667 10.683 1.00 0.00 68 GLU A O 8
ATOM 9122 N N . HIS A 1 69 ? 7.168 25.424 9.563 1.00 0.00 69 HIS A N 8
ATOM 9123 C CA . HIS A 1 69 ? 7.687 26.192 10.695 1.00 0.00 69 HIS A CA 8
ATOM 9124 C C . HIS A 1 69 ? 7.200 27.638 10.626 1.00 0.00 69 HIS A C 8
ATOM 9125 O O . HIS A 1 69 ? 7.767 28.522 11.268 1.00 0.00 69 HIS A O 8
ATOM 9139 N N . HIS A 1 70 ? 6.152 27.873 9.839 1.00 0.00 70 HIS A N 8
ATOM 9140 C CA . HIS A 1 70 ? 5.604 29.221 9.690 1.00 0.00 70 HIS A CA 8
ATOM 9141 C C . HIS A 1 70 ? 5.298 29.828 11.059 1.00 0.00 70 HIS A C 8
ATOM 9142 O O . HIS A 1 70 ? 5.060 31.032 11.174 1.00 0.00 70 HIS A O 8
ATOM 9156 N N . HIS A 1 71 ? 5.307 28.992 12.091 1.00 0.00 71 HIS A N 8
ATOM 9157 C CA . HIS A 1 71 ? 5.025 29.458 13.447 1.00 0.00 71 HIS A CA 8
ATOM 9158 C C . HIS A 1 71 ? 6.200 30.244 14.016 1.00 0.00 71 HIS A C 8
ATOM 9159 O O . HIS A 1 71 ? 7.356 29.847 13.873 1.00 0.00 71 HIS A O 8
ATOM 9173 N N . HIS A 1 72 ? 5.891 31.363 14.666 1.00 0.00 72 HIS A N 8
ATOM 9174 C CA . HIS A 1 72 ? 6.918 32.213 15.271 1.00 0.00 72 HIS A CA 8
ATOM 9175 C C . HIS A 1 72 ? 6.426 32.773 16.603 1.00 0.00 72 HIS A C 8
ATOM 9176 O O . HIS A 1 72 ? 5.369 33.399 16.673 1.00 0.00 72 HIS A O 8
ATOM 9190 N N . HIS A 1 73 ? 7.203 32.540 17.657 1.00 0.00 73 HIS A N 8
ATOM 9191 C CA . HIS A 1 73 ? 6.846 33.027 18.989 1.00 0.00 73 HIS A CA 8
ATOM 9192 C C . HIS A 1 73 ? 7.335 34.460 19.177 1.00 0.00 73 HIS A C 8
ATOM 9193 O O . HIS A 1 73 ? 6.888 35.170 20.078 1.00 0.00 73 HIS A O 8
ATOM 9207 N N . HIS A 1 74 ? 8.259 34.875 18.316 1.00 0.00 74 HIS A N 8
ATOM 9208 C CA . HIS A 1 74 ? 8.818 36.222 18.385 1.00 0.00 74 HIS A CA 8
ATOM 9209 C C . HIS A 1 74 ? 7.756 37.268 18.051 1.00 0.00 74 HIS A C 8
ATOM 9210 O O . HIS A 1 74 ? 7.364 37.994 18.952 1.00 0.00 74 HIS A O 8
ATOM 9225 N N . MET A 1 1 ? -0.339 14.448 2.313 1.00 0.00 1 MET A N 9
ATOM 9226 C CA . MET A 1 1 ? 0.671 13.402 1.989 1.00 0.00 1 MET A CA 9
ATOM 9227 C C . MET A 1 1 ? 0.047 12.375 1.048 1.00 0.00 1 MET A C 9
ATOM 9228 O O . MET A 1 1 ? -1.002 11.803 1.347 1.00 0.00 1 MET A O 9
ATOM 9244 N N . GLN A 1 2 ? 0.699 12.142 -0.093 1.00 0.00 2 GLN A N 9
ATOM 9245 C CA . GLN A 1 2 ? 0.205 11.176 -1.080 1.00 0.00 2 GLN A CA 9
ATOM 9246 C C . GLN A 1 2 ? 1.348 10.293 -1.572 1.00 0.00 2 GLN A C 9
ATOM 9247 O O . GLN A 1 2 ? 2.345 10.786 -2.097 1.00 0.00 2 GLN A O 9
ATOM 9261 N N . GLY A 1 3 ? 1.192 8.983 -1.394 1.00 0.00 3 GLY A N 9
ATOM 9262 C CA . GLY A 1 3 ? 2.215 8.027 -1.818 1.00 0.00 3 GLY A CA 9
ATOM 9263 C C . GLY A 1 3 ? 1.933 7.511 -3.224 1.00 0.00 3 GLY A C 9
ATOM 9264 O O . GLY A 1 3 ? 0.787 7.507 -3.676 1.00 0.00 3 GLY A O 9
ATOM 9268 N N . VAL A 1 4 ? 2.987 7.068 -3.912 1.00 0.00 4 VAL A N 9
ATOM 9269 C CA . VAL A 1 4 ? 2.854 6.539 -5.273 1.00 0.00 4 VAL A CA 9
ATOM 9270 C C . VAL A 1 4 ? 3.516 5.164 -5.366 1.00 0.00 4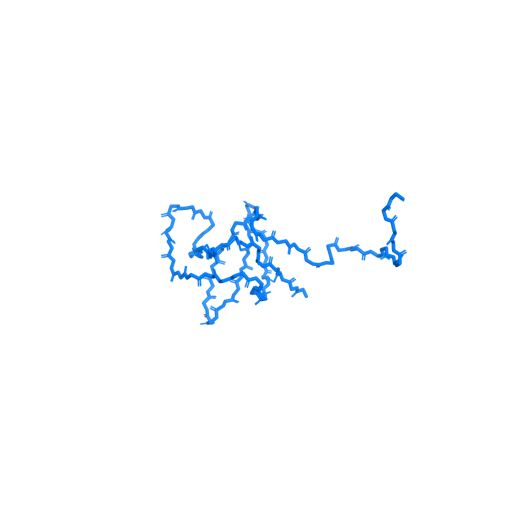 VAL A C 9
ATOM 9271 O O . VAL A 1 4 ? 4.650 4.977 -4.923 1.00 0.00 4 VAL A O 9
ATOM 9284 N N . VAL A 1 5 ? 2.799 4.207 -5.952 1.00 0.00 5 VAL A N 9
ATOM 9285 C CA . VAL A 1 5 ? 3.323 2.852 -6.108 1.00 0.00 5 VAL A CA 9
ATOM 9286 C C . VAL A 1 5 ? 4.093 2.736 -7.419 1.00 0.00 5 VAL A C 9
ATOM 9287 O O . VAL A 1 5 ? 3.577 3.084 -8.482 1.00 0.00 5 VAL A O 9
ATOM 9300 N N . LYS A 1 6 ? 5.332 2.245 -7.341 1.00 0.00 6 LYS A N 9
ATOM 9301 C CA . LYS A 1 6 ? 6.172 2.083 -8.533 1.00 0.00 6 LYS A CA 9
ATOM 9302 C C . LYS A 1 6 ? 6.655 0.639 -8.656 1.00 0.00 6 LYS A C 9
ATOM 9303 O O . LYS A 1 6 ? 7.540 0.203 -7.919 1.00 0.00 6 LYS A O 9
ATOM 9322 N N . VAL A 1 7 ? 6.066 -0.094 -9.599 1.00 0.00 7 VAL A N 9
ATOM 9323 C CA . VAL A 1 7 ? 6.436 -1.490 -9.823 1.00 0.00 7 VAL A CA 9
ATOM 9324 C C . VAL A 1 7 ? 6.070 -1.922 -11.241 1.00 0.00 7 VAL A C 9
ATOM 9325 O O . VAL A 1 7 ? 5.094 -1.435 -11.811 1.00 0.00 7 VAL A O 9
ATOM 9338 N N . ASN A 1 8 ? 6.848 -2.841 -11.803 1.00 0.00 8 ASN A N 9
ATOM 9339 C CA . ASN A 1 8 ? 6.575 -3.329 -13.151 1.00 0.00 8 ASN A CA 9
ATOM 9340 C C . ASN A 1 8 ? 5.289 -4.152 -13.173 1.00 0.00 8 ASN A C 9
ATOM 9341 O O . ASN A 1 8 ? 4.403 -3.919 -13.994 1.00 0.00 8 ASN A O 9
ATOM 9352 N N . SER A 1 9 ? 5.199 -5.119 -12.259 1.00 0.00 9 SER A N 9
ATOM 9353 C CA . SER A 1 9 ? 4.020 -5.983 -12.166 1.00 0.00 9 SER A CA 9
ATOM 9354 C C . SER A 1 9 ? 3.051 -5.456 -11.111 1.00 0.00 9 SER A C 9
ATOM 9355 O O . SER A 1 9 ? 3.407 -4.611 -10.294 1.00 0.00 9 SER A O 9
ATOM 9363 N N . ALA A 1 10 ? 1.823 -5.964 -11.131 1.00 0.00 10 ALA A N 9
ATOM 9364 C CA . ALA A 1 10 ? 0.816 -5.534 -10.167 1.00 0.00 10 ALA A CA 9
ATOM 9365 C C . ALA A 1 10 ? 1.215 -5.959 -8.758 1.00 0.00 10 ALA A C 9
ATOM 9366 O O . ALA A 1 10 ? 1.802 -7.024 -8.566 1.00 0.00 10 ALA A O 9
ATOM 9373 N N . LEU A 1 11 ? 0.899 -5.116 -7.773 1.00 0.00 11 LEU A N 9
ATOM 9374 C CA . LEU A 1 11 ? 1.231 -5.405 -6.373 1.00 0.00 11 LEU A CA 9
ATOM 9375 C C . LEU A 1 11 ? -0.034 -5.679 -5.565 1.00 0.00 11 LEU A C 9
ATOM 9376 O O . LEU A 1 11 ? -1.011 -4.937 -5.648 1.00 0.00 11 LEU A O 9
ATOM 9392 N N . ASN A 1 12 ? -0.005 -6.753 -4.782 1.00 0.00 12 ASN A N 9
ATOM 9393 C CA . ASN A 1 12 ? -1.152 -7.122 -3.959 1.00 0.00 12 ASN A CA 9
ATOM 9394 C C . ASN A 1 12 ? -1.228 -6.251 -2.711 1.00 0.00 12 ASN A C 9
ATOM 9395 O O . ASN A 1 12 ? -0.203 -5.853 -2.156 1.00 0.00 12 ASN A O 9
ATOM 9406 N N . MET A 1 13 ? -2.451 -5.963 -2.268 1.00 0.00 13 MET A N 9
ATOM 9407 C CA . MET A 1 13 ? -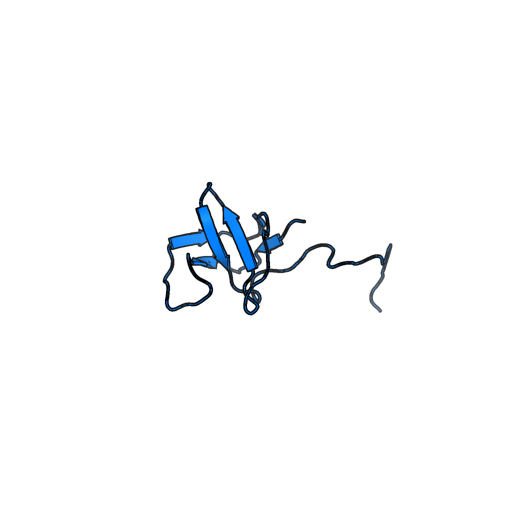2.660 -5.143 -1.075 1.00 0.00 13 MET A CA 9
ATOM 9408 C C . MET A 1 13 ? -2.917 -6.041 0.129 1.00 0.00 13 MET A C 9
ATOM 9409 O O . MET A 1 13 ? -3.474 -7.132 -0.010 1.00 0.00 13 MET A O 9
ATOM 9423 N N . ARG A 1 14 ? -2.502 -5.587 1.312 1.00 0.00 14 ARG A N 9
ATOM 9424 C CA . ARG A 1 14 ? -2.677 -6.366 2.539 1.00 0.00 14 ARG A CA 9
ATOM 9425 C C . ARG A 1 14 ? -3.460 -5.562 3.576 1.00 0.00 14 ARG A C 9
ATOM 9426 O O . ARG A 1 14 ? -3.512 -4.334 3.511 1.00 0.00 14 ARG A O 9
ATOM 9447 N N . SER A 1 15 ? -4.078 -6.266 4.522 1.00 0.00 15 SER A N 9
ATOM 9448 C CA . SER A 1 15 ? -4.870 -5.609 5.560 1.00 0.00 15 SER A CA 9
ATOM 9449 C C . SER A 1 15 ? -3.982 -5.141 6.711 1.00 0.00 15 SER A C 9
ATOM 9450 O O . SER A 1 15 ? -4.416 -4.360 7.559 1.00 0.00 15 SER A O 9
ATOM 9458 N N . GLY A 1 16 ? -2.740 -5.616 6.739 1.00 0.00 16 GLY A N 9
ATOM 9459 C CA . GLY A 1 16 ? -1.814 -5.229 7.800 1.00 0.00 16 GLY A CA 9
ATOM 9460 C C . GLY A 1 16 ? -0.365 -5.525 7.411 1.00 0.00 16 GLY A C 9
ATOM 9461 O O . GLY A 1 16 ? -0.080 -5.900 6.273 1.00 0.00 16 GLY A O 9
ATOM 9465 N N . PRO A 1 17 ? 0.548 -5.362 8.335 1.00 0.00 17 PRO A N 9
ATOM 9466 C CA . PRO A 1 17 ? 1.996 -5.613 8.091 1.00 0.00 17 PRO A CA 9
ATOM 9467 C C . PRO A 1 17 ? 2.343 -7.102 8.160 1.00 0.00 17 PRO A C 9
ATOM 9468 O O . PRO A 1 17 ? 2.872 -7.579 9.163 1.00 0.00 17 PRO A O 9
ATOM 9479 N N . GLY A 1 18 ? 2.047 -7.826 7.085 1.00 0.00 18 GLY A N 9
ATOM 9480 C CA . GLY A 1 18 ? 2.342 -9.253 7.045 1.00 0.00 18 GLY A CA 9
ATOM 9481 C C . GLY A 1 18 ? 1.651 -9.932 5.869 1.00 0.00 18 GLY A C 9
ATOM 9482 O O . GLY A 1 18 ? 0.466 -9.714 5.619 1.00 0.00 18 GLY A O 9
ATOM 9486 N N . SER A 1 19 ? 2.400 -10.765 5.155 1.00 0.00 19 SER A N 9
ATOM 9487 C CA . SER A 1 19 ? 1.855 -11.484 4.010 1.00 0.00 19 SER A CA 9
ATOM 9488 C C . SER A 1 19 ? 0.887 -12.566 4.479 1.00 0.00 19 SER A C 9
ATOM 9489 O O . SER A 1 19 ? 0.151 -13.146 3.681 1.00 0.00 19 SER A O 9
ATOM 9497 N N . ASN A 1 20 ? 0.904 -12.835 5.781 1.00 0.00 20 ASN A N 9
ATOM 9498 C CA . ASN A 1 20 ? 0.031 -13.850 6.357 1.00 0.00 20 ASN A CA 9
ATOM 9499 C C . ASN A 1 20 ? -1.385 -13.306 6.535 1.00 0.00 20 ASN A C 9
ATOM 9500 O O . ASN A 1 20 ? -2.295 -14.037 6.928 1.00 0.00 20 ASN A O 9
ATOM 9511 N N . TYR A 1 21 ? -1.564 -12.020 6.242 1.00 0.00 21 TYR A N 9
ATOM 9512 C CA . TYR A 1 21 ? -2.876 -11.384 6.373 1.00 0.00 21 TYR A CA 9
ATOM 9513 C C . TYR A 1 21 ? -3.696 -11.594 5.101 1.00 0.00 21 TYR A C 9
ATOM 9514 O O . TYR A 1 21 ? -4.846 -11.167 5.014 1.00 0.00 21 TYR A O 9
ATOM 9532 N N . GLY A 1 22 ? -3.096 -12.258 4.121 1.00 0.00 22 GLY A N 9
ATOM 9533 C CA . GLY A 1 22 ? -3.780 -12.523 2.861 1.00 0.00 22 GLY A CA 9
ATOM 9534 C C . GLY A 1 22 ? -3.927 -11.242 2.047 1.00 0.00 22 GLY A C 9
ATOM 9535 O O . GLY A 1 22 ? -3.520 -10.165 2.485 1.00 0.00 22 GLY A O 9
ATOM 9539 N N . VAL A 1 23 ? -4.512 -11.364 0.856 1.00 0.00 23 VAL A N 9
ATOM 9540 C CA . VAL A 1 23 ? -4.715 -10.211 -0.027 1.00 0.00 23 VAL A CA 9
ATOM 9541 C C . VAL A 1 23 ? -6.190 -9.820 -0.064 1.00 0.00 23 VAL A C 9
ATOM 9542 O O . VAL A 1 23 ? -7.067 -10.675 -0.187 1.00 0.00 23 VAL A O 9
ATOM 9555 N N . ILE A 1 24 ? -6.456 -8.516 0.050 1.00 0.00 24 ILE A N 9
ATOM 9556 C CA . ILE A 1 24 ? -7.832 -8.006 0.035 1.00 0.00 24 ILE A CA 9
ATOM 9557 C C . ILE A 1 24 ? -8.134 -7.320 -1.295 1.00 0.00 24 ILE A C 9
ATOM 9558 O O . ILE A 1 24 ? -9.286 -7.020 -1.603 1.00 0.00 24 ILE A O 9
ATOM 9574 N N . GLY A 1 25 ? -7.092 -7.077 -2.080 1.00 0.00 25 GLY A N 9
ATOM 9575 C CA . GLY A 1 25 ? -7.263 -6.427 -3.374 1.00 0.00 25 GLY A CA 9
ATOM 9576 C C . GLY A 1 25 ? -5.950 -6.405 -4.146 1.00 0.00 25 GLY A C 9
ATOM 9577 O O . GLY A 1 25 ? -4.974 -7.039 -3.745 1.00 0.00 25 GLY A O 9
ATOM 9581 N N . THR A 1 26 ? -5.929 -5.670 -5.258 1.00 0.00 26 THR A N 9
ATOM 9582 C CA . THR A 1 26 ? -4.726 -5.565 -6.086 1.00 0.00 26 THR A CA 9
ATOM 9583 C C . THR A 1 26 ? -4.441 -4.106 -6.422 1.00 0.00 26 THR A C 9
ATOM 9584 O O . THR A 1 26 ? -5.355 -3.284 -6.481 1.00 0.00 26 THR A O 9
ATOM 9595 N N . LEU A 1 27 ? -3.166 -3.795 -6.643 1.00 0.00 27 LEU A N 9
ATOM 9596 C CA . LEU A 1 27 ? -2.746 -2.433 -6.978 1.00 0.00 27 LEU A CA 9
ATOM 9597 C C . LEU A 1 27 ? -2.005 -2.433 -8.310 1.00 0.00 27 LEU A C 9
ATOM 9598 O O . LEU A 1 27 ? -1.315 -3.394 -8.648 1.00 0.00 27 LEU A O 9
ATOM 9614 N N . ARG A 1 28 ? -2.164 -1.351 -9.071 1.00 0.00 28 ARG A N 9
ATOM 9615 C CA . ARG A 1 28 ? -1.520 -1.227 -10.380 1.00 0.00 28 ARG A CA 9
ATOM 9616 C C . ARG A 1 28 ? -0.363 -0.233 -10.325 1.00 0.00 28 ARG A C 9
ATOM 9617 O O . ARG A 1 28 ? -0.239 0.543 -9.378 1.00 0.00 28 ARG A O 9
ATOM 9638 N N . ASN A 1 29 ? 0.484 -0.275 -11.346 1.00 0.00 29 ASN A N 9
ATOM 9639 C CA . ASN A 1 29 ? 1.634 0.618 -11.415 1.00 0.00 29 ASN A CA 9
ATOM 9640 C C . ASN A 1 29 ? 1.180 2.077 -11.522 1.00 0.00 29 ASN A C 9
ATOM 9641 O O . ASN A 1 29 ? 0.124 2.368 -12.084 1.00 0.00 29 ASN A O 9
ATOM 9652 N N . ASN A 1 30 ? 1.987 2.981 -10.972 1.00 0.00 30 ASN A N 9
ATOM 9653 C CA . ASN A 1 30 ? 1.679 4.413 -10.996 1.00 0.00 30 ASN A CA 9
ATOM 9654 C C . ASN A 1 30 ? 0.343 4.706 -10.312 1.00 0.00 30 ASN A C 9
ATOM 9655 O O . ASN A 1 30 ? -0.368 5.636 -10.693 1.00 0.00 30 ASN A O 9
ATOM 9666 N N . ASP A 1 31 ? 0.016 3.916 -9.292 1.00 0.00 31 ASP A N 9
ATOM 9667 C CA . ASP A 1 31 ? -1.227 4.111 -8.545 1.00 0.00 31 ASP A CA 9
ATOM 9668 C C . ASP A 1 31 ? -1.045 5.211 -7.500 1.00 0.00 31 ASP A C 9
ATOM 9669 O O . ASP A 1 31 ? -0.024 5.263 -6.816 1.00 0.00 31 ASP A O 9
ATOM 9678 N N . LYS A 1 32 ? -2.044 6.086 -7.374 1.00 0.00 32 LYS A N 9
ATOM 9679 C CA . LYS A 1 32 ? -1.986 7.178 -6.398 1.00 0.00 32 LYS A CA 9
ATOM 9680 C C . LYS A 1 32 ? -2.891 6.875 -5.211 1.00 0.00 32 LYS A C 9
ATOM 9681 O O . LYS A 1 32 ? -4.093 6.658 -5.372 1.00 0.00 32 LYS A O 9
ATOM 9700 N N . VAL A 1 33 ? -2.305 6.862 -4.014 1.00 0.00 33 VAL A N 9
ATOM 9701 C CA . VAL A 1 33 ? -3.062 6.587 -2.793 1.00 0.00 33 VAL A CA 9
ATOM 9702 C C . VAL A 1 33 ? -2.615 7.522 -1.678 1.00 0.00 33 VAL A C 9
ATOM 9703 O O . VAL A 1 33 ? -1.535 8.109 -1.743 1.00 0.00 33 VAL A O 9
ATOM 9716 N N . GLU A 1 34 ? -3.448 7.653 -0.649 1.00 0.00 34 GLU A N 9
ATOM 9717 C CA . GLU A 1 34 ? -3.128 8.516 0.485 1.00 0.00 34 GLU A CA 9
ATOM 9718 C C . GLU A 1 34 ? -2.580 7.678 1.629 1.00 0.00 34 GLU A C 9
ATOM 9719 O O . GLU A 1 34 ? -3.151 6.640 1.976 1.00 0.00 34 GLU A O 9
ATOM 9731 N N . ILE A 1 35 ? -1.469 8.130 2.212 1.00 0.00 35 ILE A N 9
ATOM 9732 C CA . ILE A 1 35 ? -0.844 7.414 3.326 1.00 0.00 35 ILE A CA 9
ATOM 9733 C C . ILE A 1 35 ? -1.205 8.077 4.650 1.00 0.00 35 ILE A C 9
ATOM 9734 O O . ILE A 1 35 ? -0.719 9.164 4.967 1.00 0.00 35 ILE A O 9
ATOM 9750 N N . ILE A 1 36 ? -2.065 7.416 5.415 1.00 0.00 36 ILE A N 9
ATOM 9751 C CA . ILE A 1 36 ? -2.492 7.945 6.703 1.00 0.00 36 ILE A CA 9
ATOM 9752 C C . ILE A 1 36 ? -1.328 7.980 7.690 1.00 0.00 36 ILE A C 9
ATOM 9753 O O . ILE A 1 36 ? -1.145 8.960 8.413 1.00 0.00 36 ILE A O 9
ATOM 9769 N N . LYS A 1 37 ? -0.549 6.903 7.720 1.00 0.00 37 LYS A N 9
ATOM 9770 C CA . LYS A 1 37 ? 0.586 6.819 8.633 1.00 0.00 37 LYS A CA 9
ATOM 9771 C C . LYS A 1 37 ? 1.415 5.567 8.355 1.00 0.00 37 LYS A C 9
ATOM 9772 O O . LYS A 1 37 ? 1.003 4.692 7.596 1.00 0.00 37 LYS A O 9
ATOM 9791 N N . GLU A 1 38 ? 2.588 5.490 8.985 1.00 0.00 38 GLU A N 9
ATOM 9792 C CA . GLU A 1 38 ? 3.484 4.342 8.820 1.00 0.00 38 GLU A CA 9
ATOM 9793 C C . GLU A 1 38 ? 3.557 3.557 10.125 1.00 0.00 38 GLU A C 9
ATOM 9794 O O . GLU A 1 38 ? 3.842 4.124 11.179 1.00 0.00 38 GLU A O 9
ATOM 9806 N N . VAL A 1 39 ? 3.288 2.250 10.054 1.00 0.00 39 VAL A N 9
ATOM 9807 C CA . VAL A 1 39 ? 3.316 1.398 11.249 1.00 0.00 39 VAL A CA 9
ATOM 9808 C C . VAL A 1 39 ? 4.223 0.182 11.039 1.00 0.00 39 VAL A C 9
ATOM 9809 O O . VAL A 1 39 ? 4.122 -0.520 10.032 1.00 0.00 39 VAL A O 9
ATOM 9822 N N . ASP A 1 40 ? 5.091 -0.064 12.015 1.00 0.00 40 ASP A N 9
ATOM 9823 C CA . ASP A 1 40 ? 6.003 -1.203 11.961 1.00 0.00 40 ASP A CA 9
ATOM 9824 C C . ASP A 1 40 ? 6.796 -1.232 10.656 1.00 0.00 40 ASP A C 9
ATOM 9825 O O . ASP A 1 40 ? 7.175 -2.301 10.179 1.00 0.00 40 ASP A O 9
ATOM 9834 N N . GLY A 1 41 ? 7.061 -0.057 10.091 1.00 0.00 41 GLY A N 9
ATOM 9835 C CA . GLY A 1 41 ? 7.829 0.032 8.848 1.00 0.00 41 GLY A CA 9
ATOM 9836 C C . GLY A 1 41 ? 6.925 -0.044 7.621 1.00 0.00 41 GLY A C 9
ATOM 9837 O O . GLY A 1 41 ? 7.326 0.340 6.522 1.00 0.00 41 GLY A O 9
ATOM 9841 N N . TRP A 1 42 ? 5.703 -0.536 7.808 1.00 0.00 42 TRP A N 9
ATOM 9842 C CA . TRP A 1 42 ? 4.757 -0.649 6.697 1.00 0.00 42 TRP A CA 9
ATOM 9843 C C . TRP A 1 42 ? 4.001 0.659 6.514 1.00 0.00 42 TRP A C 9
ATOM 9844 O O . TRP A 1 42 ? 3.704 1.357 7.483 1.00 0.00 42 TRP A O 9
ATOM 9865 N N . TYR A 1 43 ? 3.693 0.990 5.260 1.00 0.00 43 TYR A N 9
ATOM 9866 C CA . TYR A 1 43 ? 2.974 2.227 4.952 1.00 0.00 43 TYR A CA 9
ATOM 9867 C C . TYR A 1 43 ? 1.499 1.938 4.701 1.00 0.00 43 TYR A C 9
ATOM 9868 O O . TYR A 1 43 ? 1.153 1.094 3.874 1.00 0.00 43 TYR A O 9
ATOM 9886 N N . GLU A 1 44 ? 0.632 2.651 5.415 1.00 0.00 44 GLU A N 9
ATOM 9887 C CA . GLU A 1 44 ? -0.806 2.468 5.258 1.00 0.00 44 GLU A CA 9
ATOM 9888 C C . GLU A 1 44 ? -1.276 3.189 4.003 1.00 0.00 44 GLU A C 9
ATOM 9889 O O . GLU A 1 44 ? -0.662 4.164 3.578 1.00 0.00 44 GLU A O 9
ATOM 9901 N N . ILE A 1 45 ? -2.356 2.701 3.402 1.00 0.00 45 ILE A N 9
ATOM 9902 C CA . ILE A 1 45 ? -2.891 3.312 2.185 1.00 0.00 45 ILE A CA 9
ATOM 9903 C C . ILE A 1 45 ? -4.411 3.250 2.171 1.00 0.00 45 ILE A C 9
ATOM 9904 O O . ILE A 1 45 ? -5.009 2.356 2.771 1.00 0.00 45 ILE A O 9
ATOM 9920 N N . ARG A 1 46 ? -5.035 4.195 1.466 1.00 0.00 46 ARG A N 9
ATOM 9921 C CA . ARG A 1 46 ? -6.499 4.232 1.363 1.00 0.00 46 ARG A CA 9
ATOM 9922 C C . ARG A 1 46 ? -6.905 4.138 -0.106 1.00 0.00 46 ARG A C 9
ATOM 9923 O O . ARG A 1 46 ? -6.476 4.947 -0.928 1.00 0.00 46 ARG A O 9
ATOM 9944 N N . PHE A 1 47 ? -7.726 3.137 -0.432 1.00 0.00 47 PHE A N 9
ATOM 9945 C CA . PHE A 1 47 ? -8.175 2.938 -1.814 1.00 0.00 47 PHE A CA 9
ATOM 9946 C C . PHE A 1 47 ? -9.634 2.487 -1.853 1.00 0.00 47 PHE A C 9
ATOM 9947 O O . PHE A 1 47 ? -10.008 1.499 -1.218 1.00 0.00 47 PHE A O 9
ATOM 9964 N N . ASN A 1 48 ? -10.450 3.218 -2.607 1.00 0.00 48 ASN A N 9
ATOM 9965 C CA . ASN A 1 48 ? -11.868 2.896 -2.738 1.00 0.00 48 ASN A CA 9
ATOM 9966 C C . ASN A 1 48 ? -12.539 2.811 -1.368 1.00 0.00 48 ASN A C 9
ATOM 9967 O O . ASN A 1 48 ? -13.434 1.992 -1.155 1.00 0.00 48 ASN A O 9
ATOM 9978 N N . GLY A 1 49 ? -12.109 3.668 -0.447 1.00 0.00 49 GLY A N 9
ATOM 9979 C CA . GLY A 1 49 ? -12.683 3.686 0.893 1.00 0.00 49 GLY A CA 9
ATOM 9980 C C . GLY A 1 49 ? -12.228 2.478 1.702 1.00 0.00 49 GLY A C 9
ATOM 9981 O O . GLY A 1 49 ? -12.804 2.164 2.744 1.00 0.00 49 GLY A O 9
ATOM 9985 N N . LYS A 1 50 ? -11.185 1.804 1.219 1.00 0.00 50 LYS A N 9
ATOM 9986 C CA . LYS A 1 50 ? -10.643 0.626 1.901 1.00 0.00 50 LYS A CA 9
ATOM 9987 C C . LYS A 1 50 ? -9.253 0.925 2.443 1.00 0.00 50 LYS A C 9
ATOM 9988 O O . LYS A 1 50 ? -8.507 1.703 1.854 1.00 0.00 50 LYS A O 9
ATOM 10007 N N . VAL A 1 51 ? -8.909 0.301 3.566 1.00 0.00 51 VAL A N 9
ATOM 10008 C CA . VAL A 1 51 ? -7.602 0.509 4.188 1.00 0.00 51 VAL A CA 9
ATOM 10009 C C . VAL A 1 51 ? -6.746 -0.747 4.055 1.00 0.00 51 VAL A C 9
ATOM 10010 O O . VAL A 1 51 ? -7.204 -1.857 4.328 1.00 0.00 51 VAL A O 9
ATOM 10023 N N . GLY A 1 52 ? -5.498 -0.558 3.637 1.00 0.00 52 GLY A N 9
ATOM 10024 C CA . GLY A 1 52 ? -4.566 -1.671 3.468 1.00 0.00 52 GLY A CA 9
ATOM 10025 C C . GLY A 1 52 ? -3.136 -1.219 3.747 1.00 0.00 52 GLY A C 9
ATOM 10026 O O . GLY A 1 52 ? -2.914 -0.157 4.329 1.00 0.00 52 GLY A O 9
ATOM 10030 N N . TYR A 1 53 ? -2.168 -2.034 3.337 1.00 0.00 53 TYR A N 9
ATOM 10031 C CA . TYR A 1 53 ? -0.756 -1.712 3.550 1.00 0.00 53 TYR A CA 9
ATOM 10032 C C . TYR A 1 53 ? 0.091 -2.238 2.395 1.00 0.00 53 TYR A C 9
ATOM 10033 O O . TYR A 1 53 ? -0.316 -3.157 1.684 1.00 0.00 53 TYR A O 9
ATOM 10051 N N . ALA A 1 54 ? 1.272 -1.645 2.218 1.00 0.00 54 ALA A N 9
ATOM 10052 C CA . ALA A 1 54 ? 2.185 -2.050 1.146 1.00 0.00 54 ALA A CA 9
ATOM 10053 C C . ALA A 1 54 ? 3.632 -2.009 1.635 1.00 0.00 54 ALA A C 9
ATOM 10054 O O . ALA A 1 54 ? 3.958 -1.290 2.579 1.00 0.00 54 ALA A O 9
ATOM 10061 N N . SER A 1 55 ? 4.491 -2.792 0.990 1.00 0.00 55 SER A N 9
ATOM 10062 C CA . SER A 1 55 ? 5.900 -2.847 1.369 1.00 0.00 55 SER A CA 9
ATOM 10063 C C . SER A 1 55 ? 6.612 -1.539 1.025 1.00 0.00 55 SER A C 9
ATOM 10064 O O . SER A 1 55 ? 6.270 -0.870 0.050 1.00 0.00 55 SER A O 9
ATOM 10072 N N . LYS A 1 56 ? 7.603 -1.186 1.839 1.00 0.00 56 LYS A N 9
ATOM 10073 C CA . LYS A 1 56 ? 8.367 0.041 1.628 1.00 0.00 56 LYS A CA 9
ATOM 10074 C C . LYS A 1 56 ? 9.187 -0.032 0.340 1.00 0.00 56 LYS A C 9
ATOM 10075 O O . LYS A 1 56 ? 9.384 0.975 -0.342 1.00 0.00 56 LYS A O 9
ATOM 10094 N N . SER A 1 57 ? 9.675 -1.227 0.025 1.00 0.00 57 SER A N 9
ATOM 10095 C CA . SER A 1 57 ? 10.490 -1.429 -1.171 1.00 0.00 57 SER A CA 9
ATOM 10096 C C . SER A 1 57 ? 9.716 -1.098 -2.444 1.00 0.00 57 SER A C 9
ATOM 10097 O O . SER A 1 57 ? 10.262 -0.503 -3.374 1.00 0.00 57 SER A O 9
ATOM 10105 N N . TYR A 1 58 ? 8.448 -1.500 -2.490 1.00 0.00 58 TYR A N 9
ATOM 10106 C CA . TYR A 1 58 ? 7.614 -1.251 -3.668 1.00 0.00 58 TYR A CA 9
ATOM 10107 C C . TYR A 1 58 ? 6.809 0.034 -3.506 1.00 0.00 58 TYR A C 9
ATOM 10108 O O . TYR A 1 58 ? 5.949 0.344 -4.331 1.00 0.00 58 TYR A O 9
ATOM 10126 N N . ILE A 1 59 ? 7.095 0.786 -2.441 1.00 0.00 59 ILE A N 9
ATOM 10127 C CA . ILE A 1 59 ? 6.394 2.049 -2.181 1.00 0.00 59 ILE A CA 9
ATOM 10128 C C . ILE A 1 59 ? 7.389 3.197 -2.096 1.00 0.00 59 ILE A C 9
ATOM 10129 O O . ILE A 1 59 ? 8.377 3.130 -1.364 1.00 0.00 59 ILE A O 9
ATOM 10145 N N . THR A 1 60 ? 7.115 4.254 -2.859 1.00 0.00 60 THR A N 9
ATOM 10146 C CA . THR A 1 60 ? 7.982 5.431 -2.883 1.00 0.00 60 THR A CA 9
ATOM 10147 C C . THR A 1 60 ? 7.196 6.682 -2.501 1.00 0.00 60 THR A C 9
ATOM 10148 O O . THR A 1 60 ? 6.152 6.974 -3.085 1.00 0.00 60 THR A O 9
ATOM 10159 N N . ILE A 1 61 ? 7.707 7.416 -1.514 1.00 0.00 61 ILE A N 9
ATOM 10160 C CA . ILE A 1 61 ? 7.051 8.638 -1.052 1.00 0.00 61 ILE A CA 9
ATOM 10161 C C . ILE A 1 61 ? 7.580 9.850 -1.815 1.00 0.00 61 ILE A C 9
ATOM 10162 O O . ILE A 1 61 ? 8.789 10.068 -1.895 1.00 0.00 61 ILE A O 9
ATOM 10178 N N . VAL A 1 62 ? 6.662 10.635 -2.372 1.00 0.00 62 VAL A N 9
ATOM 10179 C CA . VAL A 1 62 ? 7.037 11.828 -3.127 1.00 0.00 62 VAL A CA 9
ATOM 10180 C C . VAL A 1 62 ? 7.344 12.984 -2.179 1.00 0.00 62 VAL A C 9
ATOM 10181 O O . VAL A 1 62 ? 6.756 13.082 -1.102 1.00 0.00 62 VAL A O 9
ATOM 10194 N N . ASN A 1 63 ? 8.266 13.855 -2.584 1.00 0.00 63 ASN A N 9
ATOM 10195 C CA . ASN A 1 63 ? 8.638 15.001 -1.760 1.00 0.00 63 ASN A CA 9
ATOM 10196 C C . ASN A 1 63 ? 9.197 14.540 -0.417 1.00 0.00 63 ASN A C 9
ATOM 10197 O O . ASN A 1 63 ? 8.969 15.176 0.612 1.00 0.00 63 ASN A O 9
ATOM 10208 N N . GLU A 1 64 ? 9.928 13.427 -0.433 1.00 0.00 64 GLU A N 9
ATOM 10209 C CA . GLU A 1 64 ? 10.511 12.884 0.791 1.00 0.00 64 GLU A CA 9
ATOM 10210 C C . GLU A 1 64 ? 11.858 13.551 1.084 1.00 0.00 64 GLU A C 9
ATOM 10211 O O . GLU A 1 64 ? 12.358 13.502 2.208 1.00 0.00 64 GLU A O 9
ATOM 10223 N N . GLY A 1 65 ? 12.437 14.187 0.070 1.00 0.00 65 GLY A N 9
ATOM 10224 C CA . GLY A 1 65 ? 13.718 14.863 0.243 1.00 0.00 65 GLY A CA 9
ATOM 10225 C C . GLY A 1 65 ? 14.343 15.210 -1.105 1.00 0.00 65 GLY A C 9
ATOM 10226 O O . GLY A 1 65 ? 15.557 15.383 -1.212 1.00 0.00 65 GLY A O 9
ATOM 10230 N N . SER A 1 66 ? 13.506 15.312 -2.133 1.00 0.00 66 SER A N 9
ATOM 10231 C CA . SER A 1 66 ? 13.988 15.641 -3.470 1.00 0.00 66 SER A CA 9
ATOM 10232 C C . SER A 1 66 ? 15.137 14.715 -3.870 1.00 0.00 66 SER A C 9
ATOM 10233 O O . SER A 1 66 ? 16.309 15.067 -3.729 1.00 0.00 66 SER A O 9
ATOM 10241 N N . LEU A 1 67 ? 14.789 13.532 -4.370 1.00 0.00 67 LEU A N 9
ATOM 10242 C CA . LEU A 1 67 ? 15.794 12.558 -4.791 1.00 0.00 67 LEU A CA 9
ATOM 10243 C C . LEU A 1 67 ? 16.447 13.000 -6.103 1.00 0.00 67 LEU A C 9
ATOM 10244 O O . LEU A 1 67 ? 15.815 13.651 -6.935 1.00 0.00 67 LEU A O 9
ATOM 10260 N N . GLU A 1 68 ? 17.720 12.650 -6.276 1.00 0.00 68 GLU A N 9
ATOM 10261 C CA . GLU A 1 68 ? 18.456 13.025 -7.484 1.00 0.00 68 GLU A CA 9
ATOM 10262 C C . GLU A 1 68 ? 17.688 12.616 -8.740 1.00 0.00 68 GLU A C 9
ATOM 10263 O O . GLU A 1 68 ? 17.061 11.557 -8.781 1.00 0.00 68 GLU A O 9
ATOM 10275 N N . HIS A 1 69 ? 17.748 13.465 -9.765 1.00 0.00 69 HIS A N 9
ATOM 10276 C CA . HIS A 1 69 ? 17.062 13.185 -11.023 1.00 0.00 69 HIS A CA 9
ATOM 10277 C C . HIS A 1 69 ? 17.835 12.152 -11.838 1.00 0.00 69 HIS A C 9
ATOM 10278 O O . HIS A 1 69 ? 19.059 12.225 -11.947 1.00 0.00 69 HIS A O 9
ATOM 10292 N N . HIS A 1 70 ? 17.111 11.188 -12.403 1.00 0.00 70 HIS A N 9
ATOM 10293 C CA . HIS A 1 70 ? 17.736 10.137 -13.201 1.00 0.00 70 HIS A CA 9
ATOM 10294 C C . HIS A 1 70 ? 18.977 9.597 -12.502 1.00 0.00 70 HIS A C 9
ATOM 10295 O O . HIS A 1 70 ? 19.268 9.958 -11.362 1.00 0.00 70 HIS A O 9
ATOM 10309 N N . HIS A 1 71 ? 19.709 8.724 -13.192 1.00 0.00 71 HIS A N 9
ATOM 10310 C CA . HIS A 1 71 ? 20.923 8.132 -12.631 1.00 0.00 71 HIS A CA 9
ATOM 10311 C C . HIS A 1 71 ? 21.995 7.994 -13.704 1.00 0.00 71 HIS A C 9
ATOM 10312 O O . HIS A 1 71 ? 21.702 7.654 -14.850 1.00 0.00 71 HIS A O 9
ATOM 10326 N N . HIS A 1 72 ? 23.241 8.263 -13.322 1.00 0.00 72 HIS A N 9
ATOM 10327 C CA . HIS A 1 72 ? 24.368 8.169 -14.249 1.00 0.00 72 HIS A CA 9
ATOM 10328 C C . HIS A 1 72 ? 25.587 7.594 -13.533 1.00 0.00 72 HIS A C 9
ATOM 10329 O O . HIS A 1 72 ? 25.798 7.852 -12.347 1.00 0.00 72 HIS A O 9
ATOM 10343 N N . HIS A 1 73 ? 26.385 6.810 -14.257 1.00 0.00 73 HIS A N 9
ATOM 10344 C CA . HIS A 1 73 ? 27.587 6.192 -13.684 1.00 0.00 73 HIS A CA 9
ATOM 10345 C C . HIS A 1 73 ? 28.847 6.816 -14.274 1.00 0.00 73 HIS A C 9
ATOM 10346 O O . HIS A 1 73 ? 28.913 7.090 -15.472 1.00 0.00 73 HIS A O 9
ATOM 10360 N N . HIS A 1 74 ? 29.846 7.038 -13.422 1.00 0.00 74 HIS A N 9
ATOM 10361 C CA . HIS A 1 74 ? 31.103 7.631 -13.868 1.00 0.00 74 HIS A CA 9
ATOM 10362 C C . HIS A 1 74 ? 31.774 6.738 -14.908 1.00 0.00 74 HIS A C 9
ATOM 10363 O O . HIS A 1 74 ? 32.794 6.150 -14.586 1.00 0.00 74 HIS A O 9
ATOM 10378 N N . MET A 1 1 ? -0.747 14.842 1.459 1.00 0.00 1 MET A N 10
ATOM 10379 C CA . MET A 1 1 ? 0.347 13.887 1.125 1.00 0.00 1 MET A CA 10
ATOM 10380 C C . MET A 1 1 ? -0.203 12.771 0.240 1.00 0.00 1 MET A C 10
ATOM 10381 O O . MET A 1 1 ? -1.233 12.172 0.549 1.00 0.00 1 MET A O 10
ATOM 10397 N N . GLN A 1 2 ? 0.496 12.497 -0.861 1.00 0.00 2 GLN A N 10
ATOM 10398 C CA . GLN A 1 2 ? 0.082 11.448 -1.795 1.00 0.00 2 GLN A CA 10
ATOM 10399 C C . GLN A 1 2 ? 1.289 10.616 -2.219 1.00 0.00 2 GLN A C 10
ATOM 10400 O O . GLN A 1 2 ? 2.219 11.127 -2.842 1.00 0.00 2 GLN A O 10
ATOM 10414 N N . GLY A 1 3 ? 1.270 9.332 -1.871 1.00 0.00 3 GLY A N 10
ATOM 10415 C CA . GLY A 1 3 ? 2.373 8.437 -2.213 1.00 0.00 3 GLY A CA 10
ATOM 10416 C C . GLY A 1 3 ? 2.213 7.877 -3.622 1.00 0.00 3 GLY A C 10
ATOM 10417 O O . GLY A 1 3 ? 1.134 7.951 -4.212 1.00 0.00 3 GLY A O 10
ATOM 10421 N N . VAL A 1 4 ? 3.298 7.309 -4.152 1.00 0.00 4 VAL A N 10
ATOM 10422 C CA . VAL A 1 4 ? 3.286 6.726 -5.498 1.00 0.00 4 VAL A CA 10
ATOM 10423 C C . VAL A 1 4 ? 3.726 5.265 -5.435 1.00 0.00 4 VAL A C 10
ATOM 10424 O O . VAL A 1 4 ? 4.716 4.935 -4.782 1.00 0.00 4 VAL A O 10
ATOM 10437 N N . VAL A 1 5 ? 2.982 4.392 -6.114 1.00 0.00 5 VAL A N 10
ATOM 10438 C CA . VAL A 1 5 ? 3.301 2.963 -6.130 1.00 0.00 5 VAL A CA 10
ATOM 10439 C C . VAL A 1 5 ? 4.012 2.593 -7.430 1.00 0.00 5 VAL A C 10
ATOM 10440 O O . VAL A 1 5 ? 3.526 2.888 -8.522 1.00 0.00 5 VAL A O 10
ATOM 10453 N N . LYS A 1 6 ? 5.162 1.935 -7.296 1.00 0.00 6 LYS A N 10
ATOM 10454 C CA . LYS A 1 6 ? 5.950 1.503 -8.454 1.00 0.00 6 LYS A CA 10
ATOM 10455 C C . LYS A 1 6 ? 6.089 -0.013 -8.439 1.00 0.00 6 LYS A C 10
ATOM 10456 O O . LYS A 1 6 ? 6.829 -0.570 -7.627 1.00 0.00 6 LYS A O 10
ATOM 10475 N N . VAL A 1 7 ? 5.363 -0.680 -9.337 1.00 0.00 7 VAL A N 10
ATOM 10476 C CA . VAL A 1 7 ? 5.394 -2.143 -9.423 1.00 0.00 7 VAL A CA 10
ATOM 10477 C C . VAL A 1 7 ? 5.598 -2.584 -10.869 1.00 0.00 7 VAL A C 10
ATOM 10478 O O . VAL A 1 7 ? 5.353 -1.819 -11.802 1.00 0.00 7 VAL A O 10
ATOM 10491 N N . ASN A 1 8 ? 6.049 -3.820 -11.047 1.00 0.00 8 ASN A N 10
ATOM 10492 C CA . ASN A 1 8 ? 6.287 -4.351 -12.384 1.00 0.00 8 ASN A CA 10
ATOM 10493 C C . ASN A 1 8 ? 4.988 -4.433 -13.182 1.00 0.00 8 ASN A C 10
ATOM 10494 O O . ASN A 1 8 ? 4.959 -4.108 -14.370 1.00 0.00 8 ASN A O 10
ATOM 10505 N N . SER A 1 9 ? 3.916 -4.871 -12.525 1.00 0.00 9 SER A N 10
ATOM 10506 C CA . SER A 1 9 ? 2.616 -4.996 -13.185 1.00 0.00 9 SER A CA 10
ATOM 10507 C C . SER A 1 9 ? 1.485 -4.800 -12.178 1.00 0.00 9 SER A C 10
ATOM 10508 O O . SER A 1 9 ? 0.594 -3.976 -12.383 1.00 0.00 9 SER A O 10
ATOM 10516 N N . ALA A 1 10 ? 1.530 -5.567 -11.092 1.00 0.00 10 ALA A N 10
ATOM 10517 C CA . ALA A 1 10 ? 0.507 -5.473 -10.056 1.00 0.00 10 ALA A CA 10
ATOM 10518 C C . ALA A 1 10 ? 1.044 -6.004 -8.726 1.00 0.00 10 ALA A C 10
ATOM 10519 O O . ALA A 1 10 ? 1.803 -6.972 -8.696 1.00 0.00 10 ALA A O 10
ATOM 10526 N N . LEU A 1 11 ? 0.644 -5.356 -7.631 1.00 0.00 11 LEU A N 10
ATOM 10527 C CA . LEU A 1 11 ? 1.083 -5.752 -6.287 1.00 0.00 11 LEU A CA 10
ATOM 10528 C C . LEU A 1 11 ? -0.128 -5.991 -5.395 1.00 0.00 11 LEU A C 10
ATOM 10529 O O . LEU A 1 11 ? -1.078 -5.207 -5.395 1.00 0.00 11 LEU A O 10
ATOM 10545 N N . ASN A 1 12 ? -0.087 -7.077 -4.637 1.00 0.00 12 ASN A N 10
ATOM 10546 C CA . ASN A 1 12 ? -1.186 -7.412 -3.744 1.00 0.00 12 ASN A CA 10
ATOM 10547 C C . ASN A 1 12 ? -1.124 -6.552 -2.488 1.00 0.00 12 ASN A C 10
ATOM 10548 O O . ASN A 1 12 ? -0.048 -6.317 -1.939 1.00 0.00 12 ASN A O 10
ATOM 10559 N N . MET A 1 13 ? -2.286 -6.084 -2.036 1.00 0.00 13 MET A N 10
ATOM 10560 C CA . MET A 1 13 ? -2.359 -5.247 -0.837 1.00 0.00 13 MET A CA 10
ATOM 10561 C C . MET A 1 13 ? -2.742 -6.096 0.372 1.00 0.00 13 MET A C 10
ATOM 10562 O O . MET A 1 13 ? -3.590 -6.981 0.276 1.00 0.00 13 MET A O 10
ATOM 10576 N N . ARG A 1 14 ? -2.091 -5.836 1.505 1.00 0.00 14 ARG A N 10
ATOM 10577 C CA . ARG A 1 14 ? -2.343 -6.597 2.730 1.00 0.00 14 ARG A CA 10
ATOM 10578 C C . ARG A 1 14 ? -3.190 -5.779 3.704 1.00 0.00 14 ARG A C 10
ATOM 10579 O O . ARG A 1 14 ? -3.227 -4.553 3.634 1.00 0.00 14 ARG A O 10
ATOM 10600 N N . SER A 1 15 ? -3.877 -6.476 4.607 1.00 0.00 15 SER A N 10
ATOM 10601 C CA . SER A 1 15 ? -4.731 -5.814 5.590 1.00 0.00 15 SER A CA 10
ATOM 10602 C C . SER A 1 15 ? -3.912 -5.335 6.781 1.00 0.00 15 SER A C 10
ATOM 10603 O O . SER A 1 15 ? -4.421 -4.631 7.652 1.00 0.00 15 SER A O 10
ATOM 10611 N N . GLY A 1 16 ? -2.642 -5.722 6.812 1.00 0.00 16 GLY A N 10
ATOM 10612 C CA . GLY A 1 16 ? -1.760 -5.326 7.904 1.00 0.00 16 GLY A CA 10
ATOM 10613 C C . GLY A 1 16 ? -0.298 -5.437 7.485 1.00 0.00 16 GLY A C 10
ATOM 10614 O O . GLY A 1 16 ? 0.008 -5.629 6.310 1.00 0.00 16 GLY A O 10
ATOM 10618 N N . PRO A 1 17 ? 0.601 -5.315 8.422 1.00 0.00 17 PRO A N 10
ATOM 10619 C CA . PRO A 1 17 ? 2.057 -5.397 8.150 1.00 0.00 17 PRO A CA 10
ATOM 10620 C C . PRO A 1 17 ? 2.546 -6.844 8.101 1.00 0.00 17 PRO A C 10
ATOM 10621 O O . PRO A 1 17 ? 3.237 -7.309 9.009 1.00 0.00 17 PRO A O 10
ATOM 10632 N N . GLY A 1 18 ? 2.186 -7.551 7.035 1.00 0.00 18 GLY A N 10
ATOM 10633 C CA . GLY A 1 18 ? 2.597 -8.942 6.882 1.00 0.00 18 GLY A CA 10
ATOM 10634 C C . GLY A 1 18 ? 1.957 -9.571 5.650 1.00 0.00 18 GLY A C 10
ATOM 10635 O O . GLY A 1 18 ? 0.839 -9.222 5.271 1.00 0.00 18 GLY A O 10
ATOM 10639 N N . SER A 1 19 ? 2.676 -10.500 5.025 1.00 0.00 19 SER A N 10
ATOM 10640 C CA . SER A 1 19 ? 2.170 -11.170 3.832 1.00 0.00 19 SER A CA 10
ATOM 10641 C C . SER A 1 19 ? 1.220 -12.300 4.210 1.00 0.00 19 SER A C 10
ATOM 10642 O O . SER A 1 19 ? 0.524 -12.853 3.359 1.00 0.00 19 SER A O 10
ATOM 10650 N N . ASN A 1 20 ? 1.200 -12.639 5.492 1.00 0.00 20 ASN A N 10
ATOM 10651 C CA . ASN A 1 20 ? 0.340 -13.709 5.984 1.00 0.00 20 ASN A CA 10
ATOM 10652 C C . ASN A 1 20 ? -1.069 -13.192 6.266 1.00 0.00 20 ASN A C 10
ATOM 10653 O O . ASN A 1 20 ? -1.904 -13.915 6.810 1.00 0.00 20 ASN A O 10
ATOM 10664 N N . TYR A 1 21 ? -1.330 -11.939 5.895 1.00 0.00 21 TYR A N 10
ATOM 10665 C CA . TYR A 1 21 ? -2.647 -11.337 6.116 1.00 0.00 21 TYR A CA 10
ATOM 10666 C C . TYR A 1 21 ? -3.533 -11.529 4.888 1.00 0.00 21 TYR A C 10
ATOM 10667 O O . TYR A 1 21 ? -4.686 -11.099 4.870 1.00 0.00 21 TYR A O 10
ATOM 10685 N N . GLY A 1 22 ? -2.988 -12.177 3.864 1.00 0.00 22 GLY A N 10
ATOM 10686 C CA . GLY A 1 22 ? -3.740 -12.417 2.639 1.00 0.00 22 GLY A CA 10
ATOM 10687 C C . GLY A 1 22 ? -3.843 -11.143 1.808 1.00 0.00 22 GLY A C 10
ATOM 10688 O O . GLY A 1 22 ? -3.341 -10.092 2.203 1.00 0.00 22 GLY A O 10
ATOM 10692 N N . VAL A 1 23 ? -4.498 -11.242 0.651 1.00 0.00 23 VAL A N 10
ATOM 10693 C CA . VAL A 1 23 ? -4.666 -10.090 -0.239 1.00 0.00 23 VAL A CA 10
ATOM 10694 C C . VAL A 1 23 ? -6.115 -9.616 -0.236 1.00 0.00 23 VAL A C 10
ATOM 10695 O O . VAL A 1 23 ? -7.033 -10.393 -0.495 1.00 0.00 23 VAL A O 10
ATOM 10708 N N . ILE A 1 24 ? -6.316 -8.330 0.058 1.00 0.00 24 ILE A N 10
ATOM 10709 C CA . ILE A 1 24 ? -7.659 -7.743 0.093 1.00 0.00 24 ILE A CA 10
ATOM 10710 C C . ILE A 1 24 ? -7.872 -6.806 -1.092 1.00 0.00 24 ILE A C 10
ATOM 10711 O O . ILE A 1 24 ? -8.966 -6.277 -1.288 1.00 0.00 24 ILE A O 10
ATOM 10727 N N . GLY A 1 25 ? -6.821 -6.603 -1.881 1.00 0.00 25 GLY A N 10
ATOM 10728 C CA . GLY A 1 25 ? -6.912 -5.727 -3.042 1.00 0.00 25 GLY A CA 10
ATOM 10729 C C . GLY A 1 25 ? -5.637 -5.791 -3.881 1.00 0.00 25 GLY A C 10
ATOM 10730 O O . GLY A 1 25 ? -4.642 -6.383 -3.466 1.00 0.00 25 GLY A O 10
ATOM 10734 N N . THR A 1 26 ? -5.682 -5.178 -5.067 1.00 0.00 26 THR A N 10
ATOM 10735 C CA . THR A 1 26 ? -4.531 -5.164 -5.984 1.00 0.00 26 THR A CA 10
ATOM 10736 C C . THR A 1 26 ? -4.219 -3.735 -6.432 1.00 0.00 26 THR A C 10
ATOM 10737 O O . THR A 1 26 ? -5.128 -2.957 -6.713 1.00 0.00 26 THR A O 10
ATOM 10748 N N . LEU A 1 27 ? -2.925 -3.393 -6.478 1.00 0.00 27 LEU A N 10
ATOM 10749 C CA . LEU A 1 27 ? -2.489 -2.038 -6.868 1.00 0.00 27 LEU A CA 10
ATOM 10750 C C . LEU A 1 27 ? -1.789 -2.026 -8.245 1.00 0.00 27 LEU A C 10
ATOM 10751 O O . LEU A 1 27 ? -1.071 -2.961 -8.597 1.00 0.00 27 LEU A O 10
ATOM 10767 N N . ARG A 1 28 ? -2.015 -0.950 -9.025 1.00 0.00 28 ARG A N 10
ATOM 10768 C CA . ARG A 1 28 ? -1.424 -0.821 -10.372 1.00 0.00 28 ARG A CA 10
ATOM 10769 C C . ARG A 1 28 ? -0.277 0.174 -10.392 1.00 0.00 28 ARG A C 10
ATOM 10770 O O . ARG A 1 28 ? -0.041 0.912 -9.433 1.00 0.00 28 ARG A O 10
ATOM 10791 N N . ASN A 1 29 ? 0.457 0.156 -11.487 1.00 0.00 29 ASN A N 10
ATOM 10792 C CA . ASN A 1 29 ? 1.586 1.034 -11.625 1.00 0.00 29 ASN A CA 10
ATOM 10793 C C . ASN A 1 29 ? 1.097 2.467 -11.635 1.00 0.00 29 ASN A C 10
ATOM 10794 O O . ASN A 1 29 ? 0.008 2.750 -12.133 1.00 0.00 29 ASN A O 10
ATOM 10805 N N . ASN A 1 30 ? 1.893 3.366 -11.081 1.00 0.00 30 ASN A N 10
ATOM 10806 C CA . ASN A 1 30 ? 1.521 4.776 -11.037 1.00 0.00 30 ASN A CA 10
ATOM 10807 C C . ASN A 1 30 ? 0.182 4.974 -10.332 1.00 0.00 30 ASN A C 10
ATOM 10808 O O . ASN A 1 30 ? -0.588 5.865 -10.692 1.00 0.00 30 ASN A O 10
ATOM 10819 N N . ASP A 1 31 ? -0.093 4.153 -9.325 1.00 0.00 31 ASP A N 10
ATOM 10820 C CA . ASP A 1 31 ? -1.343 4.269 -8.575 1.00 0.00 31 ASP A CA 10
ATOM 10821 C C . ASP A 1 31 ? -1.170 5.250 -7.421 1.00 0.00 31 ASP A C 10
ATOM 10822 O O . ASP A 1 31 ? -0.456 4.966 -6.458 1.00 0.00 31 ASP A O 10
ATOM 10831 N N . LYS A 1 32 ? -1.817 6.409 -7.521 1.00 0.00 32 LYS A N 10
ATOM 10832 C CA . LYS A 1 32 ? -1.713 7.417 -6.471 1.00 0.00 32 LYS A CA 10
ATOM 10833 C C . LYS A 1 32 ? -2.615 7.041 -5.299 1.00 0.00 32 LYS A C 10
ATOM 10834 O O . LYS A 1 32 ? -3.781 6.693 -5.488 1.00 0.00 32 LYS A O 10
ATOM 10853 N N . VAL A 1 33 ? -2.066 7.115 -4.089 1.00 0.00 33 VAL A N 10
ATOM 10854 C CA . VAL A 1 33 ? -2.826 6.781 -2.884 1.00 0.00 33 VAL A CA 10
ATOM 10855 C C . VAL A 1 33 ? -2.504 7.757 -1.757 1.00 0.00 33 VAL A C 10
ATOM 10856 O O . VAL A 1 33 ? -1.485 8.447 -1.793 1.00 0.00 33 VAL A O 10
ATOM 10869 N N . GLU A 1 34 ? -3.375 7.801 -0.751 1.00 0.00 34 GLU A N 10
ATOM 10870 C CA . GLU A 1 34 ? -3.175 8.686 0.398 1.00 0.00 34 GLU A CA 10
ATOM 10871 C C . GLU A 1 34 ? -2.600 7.894 1.566 1.00 0.00 34 GLU A C 10
ATOM 10872 O O . GLU A 1 34 ? -3.101 6.821 1.896 1.00 0.00 34 GLU A O 10
ATOM 10884 N N . ILE A 1 35 ? -1.542 8.426 2.177 1.00 0.00 35 ILE A N 10
ATOM 10885 C CA . ILE A 1 35 ? -0.885 7.757 3.303 1.00 0.00 35 ILE A CA 10
ATOM 10886 C C . ILE A 1 35 ? -1.390 8.304 4.635 1.00 0.00 35 ILE A C 10
ATOM 10887 O O . ILE A 1 35 ? -1.368 9.512 4.869 1.00 0.00 35 ILE A O 10
ATOM 10903 N N . ILE A 1 36 ? -1.841 7.401 5.506 1.00 0.00 36 ILE A N 10
ATOM 10904 C CA . ILE A 1 36 ? -2.350 7.793 6.822 1.00 0.00 36 ILE A CA 10
ATOM 10905 C C . ILE A 1 36 ? -1.243 7.694 7.874 1.00 0.00 36 ILE A C 10
ATOM 10906 O O . ILE A 1 36 ? -0.851 8.697 8.471 1.00 0.00 36 ILE A O 10
ATOM 10922 N N . LYS A 1 37 ? -0.741 6.475 8.094 1.00 0.00 37 LYS A N 10
ATOM 10923 C CA . LYS A 1 37 ? 0.327 6.245 9.072 1.00 0.00 37 LYS A CA 10
ATOM 10924 C C . LYS A 1 37 ? 1.228 5.090 8.638 1.00 0.00 37 LYS A C 10
ATOM 10925 O O . LYS A 1 37 ? 0.839 4.258 7.820 1.00 0.00 37 LYS A O 10
ATOM 10944 N N . GLU A 1 38 ? 2.439 5.056 9.198 1.00 0.00 38 GLU A N 10
ATOM 10945 C CA . GLU A 1 38 ? 3.417 4.010 8.882 1.00 0.00 38 GLU A CA 10
ATOM 10946 C C . GLU A 1 38 ? 3.639 3.108 10.093 1.00 0.00 38 GLU A C 10
ATOM 10947 O O . GLU A 1 38 ? 3.999 3.580 11.170 1.00 0.00 38 GLU A O 10
ATOM 10959 N N . VAL A 1 39 ? 3.418 1.804 9.908 1.00 0.00 39 VAL A N 10
ATOM 10960 C CA . VAL A 1 39 ? 3.592 0.831 10.992 1.00 0.00 39 VAL A CA 10
ATOM 10961 C C . VAL A 1 39 ? 4.509 -0.310 10.549 1.00 0.00 39 VAL A C 10
ATOM 10962 O O . VAL A 1 39 ? 4.331 -0.879 9.472 1.00 0.00 39 VAL A O 10
ATOM 10975 N N . ASP A 1 40 ? 5.481 -0.644 11.394 1.00 0.00 40 ASP A N 10
ATOM 10976 C CA . ASP A 1 40 ? 6.413 -1.729 11.093 1.00 0.00 40 ASP A CA 10
ATOM 10977 C C . ASP A 1 40 ? 7.102 -1.506 9.750 1.00 0.00 40 ASP A C 10
ATOM 10978 O O . ASP A 1 40 ? 7.457 -2.462 9.060 1.00 0.00 40 ASP A O 10
ATOM 10987 N N . GLY A 1 41 ? 7.294 -0.244 9.385 1.00 0.00 41 GLY A N 10
ATOM 10988 C CA . GLY A 1 41 ? 7.949 0.087 8.123 1.00 0.00 41 GLY A CA 10
ATOM 10989 C C . GLY A 1 41 ? 6.951 0.081 6.971 1.00 0.00 41 GLY A C 10
ATOM 10990 O O . GLY A 1 41 ? 7.220 0.629 5.902 1.00 0.00 41 GLY A O 10
ATOM 10994 N N . TRP A 1 42 ? 5.792 -0.530 7.196 1.00 0.00 42 TRP A N 10
ATOM 10995 C CA . TRP A 1 42 ? 4.757 -0.586 6.168 1.00 0.00 42 TRP A CA 10
ATOM 10996 C C . TRP A 1 42 ? 3.938 0.698 6.193 1.00 0.00 42 TRP A C 10
ATOM 10997 O O . TRP A 1 42 ? 3.745 1.301 7.249 1.00 0.00 42 TRP A O 10
ATOM 11018 N N . TYR A 1 43 ? 3.462 1.119 5.023 1.00 0.00 43 TYR A N 10
ATOM 11019 C CA . TYR A 1 43 ? 2.669 2.343 4.919 1.00 0.00 43 TYR A CA 10
ATOM 11020 C C . TYR A 1 43 ? 1.185 2.023 4.826 1.00 0.00 43 TYR A C 10
ATOM 11021 O O . TYR A 1 43 ? 0.762 1.206 4.009 1.00 0.00 43 TYR A O 10
ATOM 11039 N N . GLU A 1 44 ? 0.399 2.696 5.661 1.00 0.00 44 GLU A N 10
ATOM 11040 C CA . GLU A 1 44 ? -1.043 2.509 5.663 1.00 0.00 44 GLU A CA 10
ATOM 11041 C C . GLU A 1 44 ? -1.654 3.446 4.636 1.00 0.00 44 GLU A C 10
ATOM 11042 O O . GLU A 1 44 ? -1.442 4.656 4.694 1.00 0.00 44 GLU A O 10
ATOM 11054 N N . ILE A 1 45 ? -2.388 2.884 3.681 1.00 0.00 45 ILE A N 10
ATOM 11055 C CA . ILE A 1 45 ? -2.997 3.690 2.625 1.00 0.00 45 ILE A CA 10
ATOM 11056 C C . ILE A 1 45 ? -4.466 3.364 2.454 1.00 0.00 45 ILE A C 10
ATOM 11057 O O . ILE A 1 45 ? -4.939 2.313 2.883 1.00 0.00 45 ILE A O 10
ATOM 11073 N N . ARG A 1 46 ? -5.188 4.280 1.808 1.00 0.00 46 ARG A N 10
ATOM 11074 C CA . ARG A 1 46 ? -6.619 4.093 1.559 1.00 0.00 46 ARG A CA 10
ATOM 11075 C C . ARG A 1 46 ? -6.872 4.075 0.053 1.00 0.00 46 ARG A C 10
ATOM 11076 O O . ARG A 1 46 ? -6.490 5.007 -0.660 1.00 0.00 46 ARG A O 10
ATOM 11097 N N . PHE A 1 47 ? -7.488 2.994 -0.435 1.00 0.00 47 PHE A N 10
ATOM 11098 C CA . PHE A 1 47 ? -7.756 2.845 -1.876 1.00 0.00 47 PHE A CA 10
ATOM 11099 C C . PHE A 1 47 ? -9.091 2.134 -2.124 1.00 0.00 47 PHE A C 10
ATOM 11100 O O . PHE A 1 47 ? -9.401 1.131 -1.480 1.00 0.00 47 PHE A O 10
ATOM 11117 N N . ASN A 1 48 ? -9.868 2.657 -3.070 1.00 0.00 48 ASN A N 10
ATOM 11118 C CA . ASN A 1 48 ? -11.159 2.061 -3.409 1.00 0.00 48 ASN A CA 10
ATOM 11119 C C . ASN A 1 48 ? -12.059 1.992 -2.182 1.00 0.00 48 ASN A C 10
ATOM 11120 O O . ASN A 1 48 ? -12.840 1.052 -2.026 1.00 0.00 48 ASN A O 10
ATOM 11131 N N . GLY A 1 49 ? -11.950 2.989 -1.315 1.00 0.00 49 GLY A N 10
ATOM 11132 C CA . GLY A 1 49 ? -12.767 3.026 -0.109 1.00 0.00 49 GLY A CA 10
ATOM 11133 C C . GLY A 1 49 ? -12.348 1.933 0.870 1.00 0.00 49 GLY A C 10
ATOM 11134 O O . GLY A 1 49 ? -13.102 1.573 1.773 1.00 0.00 49 GLY A O 10
ATOM 11138 N N . LYS A 1 50 ? -11.138 1.405 0.683 1.00 0.00 50 LYS A N 10
ATOM 11139 C CA . LYS A 1 50 ? -10.615 0.345 1.552 1.00 0.00 50 LYS A CA 10
ATOM 11140 C C . LYS A 1 50 ? -9.274 0.766 2.141 1.00 0.00 50 LYS A C 10
ATOM 11141 O O . LYS A 1 50 ? -8.497 1.464 1.492 1.00 0.00 50 LYS A O 10
ATOM 11160 N N . VAL A 1 51 ? -9.007 0.339 3.376 1.00 0.00 51 VAL A N 10
ATOM 11161 C CA . VAL A 1 51 ? -7.751 0.679 4.053 1.00 0.00 51 VAL A CA 10
ATOM 11162 C C . VAL A 1 51 ? -6.918 -0.577 4.269 1.00 0.00 51 VAL A C 10
ATOM 11163 O O . VAL A 1 51 ? -7.422 -1.593 4.750 1.00 0.00 51 VAL A O 10
ATOM 11176 N N . GLY A 1 52 ? -5.643 -0.500 3.908 1.00 0.00 52 GLY A N 10
ATOM 11177 C CA . GLY A 1 52 ? -4.743 -1.637 4.068 1.00 0.00 52 GLY A CA 10
ATOM 11178 C C . GLY A 1 52 ? -3.316 -1.164 4.294 1.00 0.00 52 GLY A C 10
ATOM 11179 O O . GLY A 1 52 ? -3.077 0.007 4.600 1.00 0.00 52 GLY A O 10
ATOM 11183 N N . TYR A 1 53 ? -2.365 -2.081 4.138 1.00 0.00 53 TYR A N 10
ATOM 11184 C CA . TYR A 1 53 ? -0.949 -1.765 4.330 1.00 0.00 53 TYR A CA 10
ATOM 11185 C C . TYR A 1 53 ? -0.111 -2.357 3.202 1.00 0.00 53 TYR A C 10
ATOM 11186 O O . TYR A 1 53 ? -0.521 -3.320 2.549 1.00 0.00 53 TYR A O 10
ATOM 11204 N N . ALA A 1 54 ? 1.066 -1.769 2.981 1.00 0.00 54 ALA A N 10
ATOM 11205 C CA . ALA A 1 54 ? 1.974 -2.235 1.927 1.00 0.00 54 ALA A CA 10
ATOM 11206 C C . ALA A 1 54 ? 3.432 -2.048 2.338 1.00 0.00 54 ALA A C 10
ATOM 11207 O O . ALA A 1 54 ? 3.769 -1.115 3.076 1.00 0.00 54 ALA A O 10
ATOM 11214 N N . SER A 1 55 ? 4.306 -2.913 1.828 1.00 0.00 55 SER A N 10
ATOM 11215 C CA . SER A 1 55 ? 5.720 -2.792 2.119 1.00 0.00 55 SER A CA 10
ATOM 11216 C C . SER A 1 55 ? 6.251 -1.567 1.402 1.00 0.00 55 SER A C 10
ATOM 11217 O O . SER A 1 55 ? 5.868 -1.296 0.262 1.00 0.00 55 SER A O 10
ATOM 11225 N N . LYS A 1 56 ? 7.163 -0.837 2.050 1.00 0.00 56 LYS A N 10
ATOM 11226 C CA . LYS A 1 56 ? 7.740 0.348 1.407 1.00 0.00 56 LYS A CA 10
ATOM 11227 C C . LYS A 1 56 ? 8.600 -0.096 0.248 1.00 0.00 56 LYS A C 10
ATOM 11228 O O . LYS A 1 56 ? 8.999 0.699 -0.608 1.00 0.00 56 LYS A O 10
ATOM 11247 N N . SER A 1 57 ? 8.861 -1.386 0.238 1.00 0.00 57 SER A N 10
ATOM 11248 C CA . SER A 1 57 ? 9.648 -2.002 -0.805 1.00 0.00 57 SER A CA 10
ATOM 11249 C C . SER A 1 57 ? 9.013 -1.703 -2.160 1.00 0.00 57 SER A C 10
ATOM 11250 O O . SER A 1 57 ? 9.635 -1.898 -3.208 1.00 0.00 57 SER A O 10
ATOM 11258 N N . TYR A 1 58 ? 7.764 -1.222 -2.133 1.00 0.00 58 TYR A N 10
ATOM 11259 C CA . TYR A 1 58 ? 7.036 -0.888 -3.358 1.00 0.00 58 TYR A CA 10
ATOM 11260 C C . TYR A 1 58 ? 6.489 0.542 -3.305 1.00 0.00 58 TYR A C 10
ATOM 11261 O O . TYR A 1 58 ? 6.334 1.187 -4.341 1.00 0.00 58 TYR A O 10
ATOM 11279 N N . ILE A 1 59 ? 6.207 1.047 -2.099 1.00 0.00 59 ILE A N 10
ATOM 11280 C CA . ILE A 1 59 ? 5.696 2.417 -1.958 1.00 0.00 59 ILE A CA 10
ATOM 11281 C C . ILE A 1 59 ? 6.867 3.386 -1.797 1.00 0.00 59 ILE A C 10
ATOM 11282 O O . ILE A 1 59 ? 7.748 3.173 -0.964 1.00 0.00 59 ILE A O 10
ATOM 11298 N N . THR A 1 60 ? 6.870 4.448 -2.605 1.00 0.00 60 THR A N 10
ATOM 11299 C CA . THR A 1 60 ? 7.936 5.453 -2.556 1.00 0.00 60 THR A CA 10
ATOM 11300 C C . THR A 1 60 ? 7.349 6.838 -2.315 1.00 0.00 60 THR A C 10
ATOM 11301 O O . THR A 1 60 ? 6.418 7.260 -3.007 1.00 0.00 60 THR A O 10
ATOM 11312 N N . ILE A 1 61 ? 7.897 7.541 -1.328 1.00 0.00 61 ILE A N 10
ATOM 11313 C CA . ILE A 1 61 ? 7.425 8.882 -0.999 1.00 0.00 61 ILE A CA 10
ATOM 11314 C C . ILE A 1 61 ? 8.071 9.911 -1.921 1.00 0.00 61 ILE A C 10
ATOM 11315 O O . ILE A 1 61 ? 9.294 9.949 -2.066 1.00 0.00 61 ILE A O 10
ATOM 11331 N N . VAL A 1 62 ? 7.241 10.743 -2.540 1.00 0.00 62 VAL A N 10
ATOM 11332 C CA . VAL A 1 62 ? 7.737 11.775 -3.445 1.00 0.00 62 VAL A CA 10
ATOM 11333 C C . VAL A 1 62 ? 8.168 13.008 -2.657 1.00 0.00 62 VAL A C 10
ATOM 11334 O O . VAL A 1 62 ? 7.498 13.419 -1.710 1.00 0.00 62 VAL A O 10
ATOM 11347 N N . ASN A 1 63 ? 9.295 13.590 -3.051 1.00 0.00 63 ASN A N 10
ATOM 11348 C CA . ASN A 1 63 ? 9.810 14.772 -2.372 1.00 0.00 63 ASN A CA 10
ATOM 11349 C C . ASN A 1 63 ? 9.748 14.595 -0.855 1.00 0.00 63 ASN A C 10
ATOM 11350 O O . ASN A 1 63 ? 9.446 13.509 -0.358 1.00 0.00 63 ASN A O 10
ATOM 11361 N N . GLU A 1 64 ? 10.040 15.669 -0.129 1.00 0.00 64 GLU A N 10
ATOM 11362 C CA . GLU A 1 64 ? 10.022 15.630 1.330 1.00 0.00 64 GLU A CA 10
ATOM 11363 C C . GLU A 1 64 ? 11.125 14.713 1.852 1.00 0.00 64 GLU A C 10
ATOM 11364 O O . GLU A 1 64 ? 10.853 13.640 2.387 1.00 0.00 64 GLU A O 10
ATOM 11376 N N . GLY A 1 65 ? 12.372 15.149 1.686 1.00 0.00 65 GLY A N 10
ATOM 11377 C CA . GLY A 1 65 ? 13.519 14.368 2.142 1.00 0.00 65 GLY A CA 10
ATOM 11378 C C . GLY A 1 65 ? 13.885 14.736 3.576 1.00 0.00 65 GLY A C 10
ATOM 11379 O O . GLY A 1 65 ? 13.643 13.965 4.506 1.00 0.00 65 GLY A O 10
ATOM 11383 N N . SER A 1 66 ? 14.465 15.918 3.747 1.00 0.00 66 SER A N 10
ATOM 11384 C CA . SER A 1 66 ? 14.857 16.382 5.071 1.00 0.00 66 SER A CA 10
ATOM 11385 C C . SER A 1 66 ? 13.629 16.833 5.854 1.00 0.00 66 SER A C 10
ATOM 11386 O O . SER A 1 66 ? 12.573 17.088 5.274 1.00 0.00 66 SER A O 10
ATOM 11394 N N . LEU A 1 67 ? 13.769 16.924 7.170 1.00 0.00 67 LEU A N 10
ATOM 11395 C CA . LEU A 1 67 ? 12.656 17.340 8.016 1.00 0.00 67 LEU A CA 10
ATOM 11396 C C . LEU A 1 67 ? 12.457 18.849 7.945 1.00 0.00 67 LEU A C 10
ATOM 11397 O O . LEU A 1 67 ? 13.388 19.622 8.170 1.00 0.00 67 LEU A O 10
ATOM 11413 N N . GLU A 1 68 ? 11.230 19.259 7.638 1.00 0.00 68 GLU A N 10
ATOM 11414 C CA . GLU A 1 68 ? 10.902 20.676 7.546 1.00 0.00 68 GLU A CA 10
ATOM 11415 C C . GLU A 1 68 ? 10.585 21.233 8.929 1.00 0.00 68 GLU A C 10
ATOM 11416 O O . GLU A 1 68 ? 10.106 20.514 9.804 1.00 0.00 68 GLU A O 10
ATOM 11428 N N . HIS A 1 69 ? 10.856 22.523 9.120 1.00 0.00 69 HIS A N 10
ATOM 11429 C CA . HIS A 1 69 ? 10.598 23.179 10.404 1.00 0.00 69 HIS A CA 10
ATOM 11430 C C . HIS A 1 69 ? 9.368 24.073 10.304 1.00 0.00 69 HIS A C 10
ATOM 11431 O O . HIS A 1 69 ? 9.267 24.908 9.406 1.00 0.00 69 HIS A O 10
ATOM 11445 N N . HIS A 1 70 ? 8.433 23.892 11.233 1.00 0.00 70 HIS A N 10
ATOM 11446 C CA . HIS A 1 70 ? 7.208 24.686 11.243 1.00 0.00 70 HIS A CA 10
ATOM 11447 C C . HIS A 1 70 ? 7.421 25.998 11.992 1.00 0.00 70 HIS A C 10
ATOM 11448 O O . HIS A 1 70 ? 7.797 26.002 13.164 1.00 0.00 70 HIS A O 10
ATOM 11462 N N . HIS A 1 71 ? 7.171 27.112 11.304 1.00 0.00 71 HIS A N 10
ATOM 11463 C CA . HIS A 1 71 ? 7.332 28.437 11.903 1.00 0.00 71 HIS A CA 10
ATOM 11464 C C . HIS A 1 71 ? 6.022 28.901 12.533 1.00 0.00 71 HIS A C 10
ATOM 11465 O O . HIS A 1 71 ? 4.941 28.622 12.015 1.00 0.00 71 HIS A O 10
ATOM 11479 N N . HIS A 1 72 ? 6.126 29.611 13.651 1.00 0.00 72 HIS A N 10
ATOM 11480 C CA . HIS A 1 72 ? 4.942 30.108 14.341 1.00 0.00 72 HIS A CA 10
ATOM 11481 C C . HIS A 1 72 ? 4.244 31.178 13.509 1.00 0.00 72 HIS A C 10
ATOM 11482 O O . HIS A 1 72 ? 4.894 32.024 12.893 1.00 0.00 72 HIS A O 10
ATOM 11496 N N . HIS A 1 73 ? 2.914 31.135 13.496 1.00 0.00 73 HIS A N 10
ATOM 11497 C CA . HIS A 1 73 ? 2.129 32.106 12.739 1.00 0.00 73 HIS A CA 10
ATOM 11498 C C . HIS A 1 73 ? 1.938 33.385 13.547 1.00 0.00 73 HIS A C 10
ATOM 11499 O O . HIS A 1 73 ? 1.470 33.346 14.686 1.00 0.00 73 HIS A O 10
ATOM 11513 N N . HIS A 1 74 ? 2.301 34.515 12.953 1.00 0.00 74 HIS A N 10
ATOM 11514 C CA . HIS A 1 74 ? 2.164 35.800 13.630 1.00 0.00 74 HIS A CA 10
ATOM 11515 C C . HIS A 1 74 ? 0.695 36.171 13.794 1.00 0.00 74 HIS A C 10
ATOM 11516 O O . HIS A 1 74 ? -0.087 35.289 14.110 1.00 0.00 74 HIS A O 10
ATOM 11531 N N . MET A 1 1 ? -0.205 15.207 1.348 1.00 0.00 1 MET A N 11
ATOM 11532 C CA . MET A 1 1 ? 0.690 14.041 1.101 1.00 0.00 1 MET A CA 11
ATOM 11533 C C . MET A 1 1 ? 0.063 13.142 0.040 1.00 0.00 1 MET A C 11
ATOM 11534 O O . MET A 1 1 ? -1.117 12.805 0.117 1.00 0.00 1 MET A O 11
ATOM 11550 N N . GLN A 1 2 ? 0.866 12.751 -0.949 1.00 0.00 2 GLN A N 11
ATOM 11551 C CA . GLN A 1 2 ? 0.389 11.883 -2.026 1.00 0.00 2 GLN A CA 11
ATOM 11552 C C . GLN A 1 2 ? 1.481 10.897 -2.431 1.00 0.00 2 GLN A C 11
ATOM 11553 O O . GLN A 1 2 ? 2.476 11.276 -3.047 1.00 0.00 2 GLN A O 11
ATOM 11567 N N . GLY A 1 3 ? 1.286 9.629 -2.077 1.00 0.00 3 GLY A N 11
ATOM 11568 C CA . GLY A 1 3 ? 2.258 8.588 -2.405 1.00 0.00 3 GLY A CA 11
ATOM 11569 C C . GLY A 1 3 ? 1.990 8.007 -3.788 1.00 0.00 3 GLY A C 11
ATOM 11570 O O . GLY A 1 3 ? 0.875 8.094 -4.304 1.00 0.00 3 GLY A O 11
ATOM 11574 N N . VAL A 1 4 ? 3.021 7.405 -4.384 1.00 0.00 4 VAL A N 11
ATOM 11575 C CA . VAL A 1 4 ? 2.898 6.798 -5.713 1.00 0.00 4 VAL A CA 11
ATOM 11576 C C . VAL A 1 4 ? 3.395 5.357 -5.682 1.00 0.00 4 VAL A C 11
ATOM 11577 O O . VAL A 1 4 ? 4.462 5.072 -5.138 1.00 0.00 4 VAL A O 11
ATOM 11590 N N . VAL A 1 5 ? 2.617 4.448 -6.268 1.00 0.00 5 VAL A N 11
ATOM 11591 C CA . VAL A 1 5 ? 2.989 3.033 -6.299 1.00 0.00 5 VAL A CA 11
ATOM 11592 C C . VAL A 1 5 ? 3.742 2.709 -7.587 1.00 0.00 5 VAL A C 11
ATOM 11593 O O . VAL A 1 5 ? 3.274 3.017 -8.684 1.00 0.00 5 VAL A O 11
ATOM 11606 N N . LYS A 1 6 ? 4.911 2.084 -7.446 1.00 0.00 6 LYS A N 11
ATOM 11607 C CA . LYS A 1 6 ? 5.734 1.715 -8.603 1.00 0.00 6 LYS A CA 11
ATOM 11608 C C . LYS A 1 6 ? 6.193 0.263 -8.490 1.00 0.00 6 LYS A C 11
ATOM 11609 O O . LYS A 1 6 ? 7.060 -0.061 -7.678 1.00 0.00 6 LYS A O 11
ATOM 11628 N N . VAL A 1 7 ? 5.603 -0.609 -9.309 1.00 0.00 7 VAL A N 11
ATOM 11629 C CA . VAL A 1 7 ? 5.954 -2.031 -9.296 1.00 0.00 7 VAL A CA 11
ATOM 11630 C C . VAL A 1 7 ? 6.029 -2.569 -10.727 1.00 0.00 7 VAL A C 11
ATOM 11631 O O . VAL A 1 7 ? 5.395 -2.026 -11.633 1.00 0.00 7 VAL A O 11
ATOM 11644 N N . ASN A 1 8 ? 6.818 -3.624 -10.931 1.00 0.00 8 ASN A N 11
ATOM 11645 C CA . ASN A 1 8 ? 6.978 -4.203 -12.266 1.00 0.00 8 ASN A CA 11
ATOM 11646 C C . ASN A 1 8 ? 5.652 -4.732 -12.801 1.00 0.00 8 ASN A C 11
ATOM 11647 O O . ASN A 1 8 ? 5.318 -4.532 -13.969 1.00 0.00 8 ASN A O 11
ATOM 11658 N N . SER A 1 9 ? 4.896 -5.407 -11.939 1.00 0.00 9 SER A N 11
ATOM 11659 C CA . SER A 1 9 ? 3.600 -5.968 -12.323 1.00 0.00 9 SER A CA 11
ATOM 11660 C C . SER A 1 9 ? 2.573 -5.708 -11.227 1.00 0.00 9 SER A C 11
ATOM 11661 O O . SER A 1 9 ? 2.693 -4.748 -10.469 1.00 0.00 9 SER A O 11
ATOM 11669 N N . ALA A 1 10 ? 1.560 -6.561 -11.150 1.00 0.00 10 ALA A N 11
ATOM 11670 C CA . ALA A 1 10 ? 0.526 -6.398 -10.137 1.00 0.00 10 ALA A CA 11
ATOM 11671 C C . ALA A 1 10 ? 1.100 -6.632 -8.744 1.00 0.00 10 ALA A C 11
ATOM 11672 O O . ALA A 1 10 ? 1.959 -7.492 -8.548 1.00 0.00 10 ALA A O 11
ATOM 11679 N N . LEU A 1 11 ? 0.618 -5.853 -7.775 1.00 0.00 11 LEU A N 11
ATOM 11680 C CA . LEU A 1 11 ? 1.077 -5.964 -6.387 1.00 0.00 11 LEU A CA 11
ATOM 11681 C C . LEU A 1 11 ? -0.103 -6.261 -5.468 1.00 0.00 11 LEU A C 11
ATOM 11682 O O . LEU A 1 11 ? -1.133 -5.588 -5.527 1.00 0.00 11 LEU A O 11
ATOM 11698 N N . ASN A 1 12 ? 0.054 -7.273 -4.620 1.00 0.00 12 ASN A N 11
ATOM 11699 C CA . ASN A 1 12 ? -1.006 -7.654 -3.691 1.00 0.00 12 ASN A CA 11
ATOM 11700 C C . ASN A 1 12 ? -0.985 -6.761 -2.453 1.00 0.00 12 ASN A C 11
ATOM 11701 O O . ASN A 1 12 ? 0.080 -6.414 -1.943 1.00 0.00 12 ASN A O 11
ATOM 11712 N N . MET A 1 13 ? -2.174 -6.392 -1.972 1.00 0.00 13 MET A N 11
ATOM 11713 C CA . MET A 1 13 ? -2.294 -5.536 -0.788 1.00 0.00 13 MET A CA 11
ATOM 11714 C C . MET A 1 13 ? -2.806 -6.353 0.392 1.00 0.00 13 MET A C 11
ATOM 11715 O O . MET A 1 13 ? -3.692 -7.194 0.238 1.00 0.00 13 MET A O 11
ATOM 11729 N N . ARG A 1 14 ? -2.232 -6.115 1.571 1.00 0.00 14 ARG A N 11
ATOM 11730 C CA . ARG A 1 14 ? -2.619 -6.851 2.779 1.00 0.00 14 ARG A CA 11
ATOM 11731 C C . ARG A 1 14 ? -3.443 -5.976 3.719 1.00 0.00 14 ARG A C 11
ATOM 11732 O O . ARG A 1 14 ? -3.371 -4.750 3.668 1.00 0.00 14 ARG A O 11
ATOM 11753 N N . SER A 1 15 ? -4.223 -6.626 4.579 1.00 0.00 15 SER A N 11
ATOM 11754 C CA . SER A 1 15 ? -5.060 -5.914 5.539 1.00 0.00 15 SER A CA 11
ATOM 11755 C C . SER A 1 15 ? -4.238 -5.513 6.761 1.00 0.00 15 SER A C 11
ATOM 11756 O O . SER A 1 15 ? -4.721 -4.801 7.642 1.00 0.00 15 SER A O 11
ATOM 11764 N N . GLY A 1 16 ? -2.993 -5.974 6.803 1.00 0.00 16 GLY A N 11
ATOM 11765 C CA . GLY A 1 16 ? -2.106 -5.657 7.915 1.00 0.00 16 GLY A CA 11
ATOM 11766 C C . GLY A 1 16 ? -0.651 -5.919 7.538 1.00 0.00 16 GLY A C 11
ATOM 11767 O O . GLY A 1 16 ? -0.348 -6.256 6.394 1.00 0.00 16 GLY A O 11
ATOM 11771 N N . PRO A 1 17 ? 0.245 -5.775 8.477 1.00 0.00 17 PRO A N 11
ATOM 11772 C CA . PRO A 1 17 ? 1.696 -6.003 8.249 1.00 0.00 17 PRO A CA 11
ATOM 11773 C C . PRO A 1 17 ? 2.056 -7.488 8.303 1.00 0.00 17 PRO A C 11
ATOM 11774 O O . PRO A 1 17 ? 2.569 -7.977 9.310 1.00 0.00 17 PRO A O 11
ATOM 11785 N N . GLY A 1 18 ? 1.782 -8.196 7.211 1.00 0.00 18 GLY A N 11
ATOM 11786 C CA . GLY A 1 18 ? 2.078 -9.622 7.138 1.00 0.00 18 GLY A CA 11
ATOM 11787 C C . GLY A 1 18 ? 1.472 -10.235 5.881 1.00 0.00 18 GLY A C 11
ATOM 11788 O O . GLY A 1 18 ? 0.335 -9.938 5.519 1.00 0.00 18 GLY A O 11
ATOM 11792 N N . SER A 1 19 ? 2.242 -11.089 5.217 1.00 0.00 19 SER A N 11
ATOM 11793 C CA . SER A 1 19 ? 1.777 -11.739 3.996 1.00 0.00 19 SER A CA 11
ATOM 11794 C C . SER A 1 19 ? 0.766 -12.837 4.316 1.00 0.00 19 SER A C 11
ATOM 11795 O O . SER A 1 19 ? 0.160 -13.417 3.415 1.00 0.00 19 SER A O 11
ATOM 11803 N N . ASN A 1 20 ? 0.599 -13.128 5.603 1.00 0.00 20 ASN A N 11
ATOM 11804 C CA . ASN A 1 20 ? -0.332 -14.170 6.036 1.00 0.00 20 ASN A CA 11
ATOM 11805 C C . ASN A 1 20 ? -1.730 -13.599 6.258 1.00 0.00 20 ASN A C 11
ATOM 11806 O O . ASN A 1 20 ? -2.628 -14.303 6.721 1.00 0.00 20 ASN A O 11
ATOM 11817 N N . TYR A 1 21 ? -1.914 -12.324 5.925 1.00 0.00 21 TYR A N 11
ATOM 11818 C CA . TYR A 1 21 ? -3.214 -11.673 6.092 1.00 0.00 21 TYR A CA 11
ATOM 11819 C C . TYR A 1 21 ? -4.040 -11.810 4.816 1.00 0.00 21 TYR A C 11
ATOM 11820 O O . TYR A 1 21 ? -5.177 -11.342 4.746 1.00 0.00 21 TYR A O 11
ATOM 11838 N N . GLY A 1 22 ? -3.460 -12.458 3.810 1.00 0.00 22 GLY A N 11
ATOM 11839 C CA . GLY A 1 22 ? -4.150 -12.657 2.540 1.00 0.00 22 GLY A CA 11
ATOM 11840 C C . GLY A 1 22 ? -4.222 -11.356 1.750 1.00 0.00 22 GLY A C 11
ATOM 11841 O O . GLY A 1 22 ? -3.829 -10.297 2.241 1.00 0.00 22 GLY A O 11
ATOM 11845 N N . VAL A 1 23 ? -4.730 -11.441 0.520 1.00 0.00 23 VAL A N 11
ATOM 11846 C CA . VAL A 1 23 ? -4.859 -10.262 -0.340 1.00 0.00 23 VAL A CA 11
ATOM 11847 C C . VAL A 1 23 ? -6.318 -9.823 -0.426 1.00 0.00 23 VAL A C 11
ATOM 11848 O O . VAL A 1 23 ? -7.196 -10.613 -0.769 1.00 0.00 23 VAL A O 11
ATOM 11861 N N . ILE A 1 24 ? -6.571 -8.553 -0.103 1.00 0.00 24 ILE A N 11
ATOM 11862 C CA . ILE A 1 24 ? -7.930 -8.007 -0.141 1.00 0.00 24 ILE A CA 11
ATOM 11863 C C . ILE A 1 24 ? -8.141 -7.172 -1.396 1.00 0.00 24 ILE A C 11
ATOM 11864 O O . ILE A 1 24 ? -9.247 -6.697 -1.659 1.00 0.00 24 ILE A O 11
ATOM 11880 N N . GLY A 1 25 ? -7.075 -6.998 -2.167 1.00 0.00 25 GLY A N 11
ATOM 11881 C CA . GLY A 1 25 ? -7.155 -6.219 -3.394 1.00 0.00 25 GLY A CA 11
ATOM 11882 C C . GLY A 1 25 ? -5.844 -6.282 -4.170 1.00 0.00 25 GLY A C 11
ATOM 11883 O O . GLY A 1 25 ? -4.850 -6.834 -3.691 1.00 0.00 25 GLY A O 11
ATOM 11887 N N . THR A 1 26 ? -5.848 -5.704 -5.369 1.00 0.00 26 THR A N 11
ATOM 11888 C CA . THR A 1 26 ? -4.659 -5.680 -6.222 1.00 0.00 26 THR A CA 11
ATOM 11889 C C . THR A 1 26 ? -4.330 -4.246 -6.613 1.00 0.00 26 THR A C 11
ATOM 11890 O O . THR A 1 26 ? -5.207 -3.488 -7.032 1.00 0.00 26 THR A O 11
ATOM 11901 N N . LEU A 1 27 ? -3.061 -3.875 -6.470 1.00 0.00 27 LEU A N 11
ATOM 11902 C CA . LEU A 1 27 ? -2.610 -2.523 -6.804 1.00 0.00 27 LEU A CA 11
ATOM 11903 C C . LEU A 1 27 ? -1.776 -2.553 -8.075 1.00 0.00 27 LEU A C 11
ATOM 11904 O O . LEU A 1 27 ? -1.019 -3.503 -8.300 1.00 0.00 27 LEU A O 11
ATOM 11920 N N . ARG A 1 28 ? -1.903 -1.515 -8.898 1.00 0.00 28 ARG A N 11
ATOM 11921 C CA . ARG A 1 28 ? -1.140 -1.436 -10.139 1.00 0.00 28 ARG A CA 11
ATOM 11922 C C . ARG A 1 28 ? -0.251 -0.202 -10.133 1.00 0.00 28 ARG A C 11
ATOM 11923 O O . ARG A 1 28 ? -0.635 0.854 -9.644 1.00 0.00 28 ARG A O 11
ATOM 11944 N N . ASN A 1 29 ? 0.942 -0.352 -10.689 1.00 0.00 29 ASN A N 11
ATOM 11945 C CA . ASN A 1 29 ? 1.895 0.743 -10.748 1.00 0.00 29 ASN A CA 11
ATOM 11946 C C . ASN A 1 29 ? 1.234 2.015 -11.265 1.00 0.00 29 ASN A C 11
ATOM 11947 O O . ASN A 1 29 ? 0.136 1.980 -11.823 1.00 0.00 29 ASN A O 11
ATOM 11958 N N . ASN A 1 30 ? 1.919 3.137 -11.070 1.00 0.00 30 ASN A N 11
ATOM 11959 C CA . ASN A 1 30 ? 1.418 4.433 -11.512 1.00 0.00 30 ASN A CA 11
ATOM 11960 C C . ASN A 1 30 ? 0.116 4.799 -10.800 1.00 0.00 30 ASN A C 11
ATOM 11961 O O . ASN A 1 30 ? -0.515 5.805 -11.123 1.00 0.00 30 ASN A O 11
ATOM 11972 N N . ASP A 1 31 ? -0.279 3.982 -9.823 1.00 0.00 31 ASP A N 11
ATOM 11973 C CA . ASP A 1 31 ? -1.506 4.239 -9.064 1.00 0.00 31 ASP A CA 11
ATOM 11974 C C . ASP A 1 31 ? -1.224 5.161 -7.880 1.00 0.00 31 ASP A C 11
ATOM 11975 O O . ASP A 1 31 ? -0.451 4.817 -6.986 1.00 0.00 31 ASP A O 11
ATOM 11984 N N . LYS A 1 32 ? -1.865 6.325 -7.877 1.00 0.00 32 LYS A N 11
ATOM 11985 C CA . LYS A 1 32 ? -1.682 7.280 -6.791 1.00 0.00 32 LYS A CA 11
ATOM 11986 C C . LYS A 1 32 ? -2.455 6.829 -5.558 1.00 0.00 32 LYS A C 11
ATOM 11987 O O . LYS A 1 32 ? -3.596 6.378 -5.660 1.00 0.00 32 LYS A O 11
ATOM 12006 N N . VAL A 1 33 ? -1.827 6.950 -4.389 1.00 0.00 33 VAL A N 11
ATOM 12007 C CA . VAL A 1 33 ? -2.462 6.548 -3.131 1.00 0.00 33 VAL A CA 11
ATOM 12008 C C . VAL A 1 33 ? -2.195 7.580 -2.041 1.00 0.00 33 VAL A C 11
ATOM 12009 O O . VAL A 1 33 ? -1.276 8.393 -2.151 1.00 0.00 33 VAL A O 11
ATOM 12022 N N . GLU A 1 34 ? -3.000 7.535 -0.981 1.00 0.00 34 GLU A N 11
ATOM 12023 C CA . GLU A 1 34 ? -2.848 8.462 0.141 1.00 0.00 34 GLU A CA 11
ATOM 12024 C C . GLU A 1 34 ? -2.237 7.726 1.329 1.00 0.00 34 GLU A C 11
ATOM 12025 O O . GLU A 1 34 ? -2.765 6.707 1.783 1.00 0.00 34 GLU A O 11
ATOM 12037 N N . ILE A 1 35 ? -1.110 8.245 1.818 1.00 0.00 35 ILE A N 11
ATOM 12038 C CA . ILE A 1 35 ? -0.409 7.635 2.946 1.00 0.00 35 ILE A CA 11
ATOM 12039 C C . ILE A 1 35 ? -0.883 8.230 4.269 1.00 0.00 35 ILE A C 11
ATOM 12040 O O . ILE A 1 35 ? -0.891 9.448 4.446 1.00 0.00 35 ILE A O 11
ATOM 12056 N N . ILE A 1 36 ? -1.272 7.360 5.198 1.00 0.00 36 ILE A N 11
ATOM 12057 C CA . ILE A 1 36 ? -1.739 7.805 6.510 1.00 0.00 36 ILE A CA 11
ATOM 12058 C C . ILE A 1 36 ? -0.571 7.866 7.492 1.00 0.00 36 ILE A C 11
ATOM 12059 O O . ILE A 1 36 ? -0.359 8.882 8.153 1.00 0.00 36 ILE A O 11
ATOM 12075 N N . LYS A 1 37 ? 0.183 6.771 7.574 1.00 0.00 37 LYS A N 11
ATOM 12076 C CA . LYS A 1 37 ? 1.334 6.704 8.471 1.00 0.00 37 LYS A CA 11
ATOM 12077 C C . LYS A 1 37 ? 2.090 5.392 8.276 1.00 0.00 37 LYS A C 11
ATOM 12078 O O . LYS A 1 37 ? 1.698 4.554 7.464 1.00 0.00 37 LYS A O 11
ATOM 12097 N N . GLU A 1 38 ? 3.178 5.222 9.028 1.00 0.00 38 GLU A N 11
ATOM 12098 C CA . GLU A 1 38 ? 3.998 4.009 8.942 1.00 0.00 38 GLU A CA 11
ATOM 12099 C C . GLU A 1 38 ? 3.897 3.211 10.239 1.00 0.00 38 GLU A C 11
ATOM 12100 O O . GLU A 1 38 ? 4.156 3.737 11.323 1.00 0.00 38 GLU A O 11
ATOM 12112 N N . VAL A 1 39 ? 3.519 1.937 10.124 1.00 0.00 39 VAL A N 11
ATOM 12113 C CA . VAL A 1 39 ? 3.381 1.065 11.295 1.00 0.00 39 VAL A CA 11
ATOM 12114 C C . VAL A 1 39 ? 4.230 -0.194 11.121 1.00 0.00 39 VAL A C 11
ATOM 12115 O O . VAL A 1 39 ? 4.146 -0.871 10.100 1.00 0.00 39 VAL A O 11
ATOM 12128 N N . ASP A 1 40 ? 5.034 -0.510 12.131 1.00 0.00 40 ASP A N 11
ATOM 12129 C CA . ASP A 1 40 ? 5.881 -1.700 12.080 1.00 0.00 40 ASP A CA 11
ATOM 12130 C C . ASP A 1 40 ? 6.759 -1.696 10.830 1.00 0.00 40 ASP A C 11
ATOM 12131 O O . ASP A 1 40 ? 7.198 -2.749 10.367 1.00 0.00 40 ASP A O 11
ATOM 12140 N N . GLY A 1 41 ? 7.017 -0.510 10.288 1.00 0.00 41 GLY A N 11
ATOM 12141 C CA . GLY A 1 41 ? 7.851 -0.387 9.093 1.00 0.00 41 GLY A CA 11
ATOM 12142 C C . GLY A 1 41 ? 7.019 -0.541 7.823 1.00 0.00 41 GLY A C 11
ATOM 12143 O O . GLY A 1 41 ? 7.522 -0.352 6.716 1.00 0.00 41 GLY A O 11
ATOM 12147 N N . TRP A 1 42 ? 5.741 -0.869 7.991 1.00 0.00 42 TRP A N 11
ATOM 12148 C CA . TRP A 1 42 ? 4.839 -1.032 6.853 1.00 0.00 42 TRP A CA 11
ATOM 12149 C C . TRP A 1 42 ? 4.165 0.299 6.537 1.00 0.00 42 TRP A C 11
ATOM 12150 O O . TRP A 1 42 ? 3.945 1.119 7.428 1.00 0.00 42 TRP A O 11
ATOM 12171 N N . TYR A 1 43 ? 3.846 0.514 5.263 1.00 0.00 43 TYR A N 11
ATOM 12172 C CA . TYR A 1 43 ? 3.202 1.758 4.839 1.00 0.00 43 TYR A CA 11
ATOM 12173 C C . TYR A 1 43 ? 1.697 1.563 4.746 1.00 0.00 43 TYR A C 11
ATOM 12174 O O . TYR A 1 43 ? 1.216 0.615 4.126 1.00 0.00 43 TYR A O 11
ATOM 12192 N N . GLU A 1 44 ? 0.957 2.479 5.361 1.00 0.00 44 GLU A N 11
ATOM 12193 C CA . GLU A 1 44 ? -0.499 2.418 5.338 1.00 0.00 44 GLU A CA 11
ATOM 12194 C C . GLU A 1 44 ? -1.033 3.267 4.214 1.00 0.00 44 GLU A C 11
ATOM 12195 O O . GLU A 1 44 ? -0.711 4.454 4.112 1.00 0.00 44 GLU A O 11
ATOM 12207 N N . ILE A 1 45 ? -1.861 2.662 3.372 1.00 0.00 45 ILE A N 11
ATOM 12208 C CA . ILE A 1 45 ? -2.456 3.373 2.244 1.00 0.00 45 ILE A CA 11
ATOM 12209 C C . ILE A 1 45 ? -3.965 3.235 2.274 1.00 0.00 45 ILE A C 11
ATOM 12210 O O . ILE A 1 45 ? -4.516 2.379 2.965 1.00 0.00 45 ILE A O 11
ATOM 12226 N N . ARG A 1 46 ? -4.615 4.134 1.567 1.00 0.00 46 ARG A N 11
ATOM 12227 C CA . ARG A 1 46 ? -6.065 4.199 1.534 1.00 0.00 46 ARG A CA 11
ATOM 12228 C C . ARG A 1 46 ? -6.552 4.180 0.068 1.00 0.00 46 ARG A C 11
ATOM 12229 O O . ARG A 1 46 ? -6.275 5.098 -0.696 1.00 0.00 46 ARG A O 11
ATOM 12250 N N . PHE A 1 47 ? -7.252 3.102 -0.319 1.00 0.00 47 PHE A N 11
ATOM 12251 C CA . PHE A 1 47 ? -7.736 2.946 -1.701 1.00 0.00 47 PHE A CA 11
ATOM 12252 C C . PHE A 1 47 ? -9.132 2.318 -1.742 1.00 0.00 47 PHE A C 11
ATOM 12253 O O . PHE A 1 47 ? -9.425 1.383 -1.004 1.00 0.00 47 PHE A O 11
ATOM 12270 N N . ASN A 1 48 ? -9.982 2.838 -2.632 1.00 0.00 48 ASN A N 11
ATOM 12271 C CA . ASN A 1 48 ? -11.344 2.322 -2.787 1.00 0.00 48 ASN A CA 11
ATOM 12272 C C . ASN A 1 48 ? -12.105 2.385 -1.463 1.00 0.00 48 ASN A C 11
ATOM 12273 O O . ASN A 1 48 ? -12.933 1.521 -1.169 1.00 0.00 48 ASN A O 11
ATOM 12284 N N . GLY A 1 49 ? -11.824 3.417 -0.676 1.00 0.00 49 GLY A N 11
ATOM 12285 C CA . GLY A 1 49 ? -12.491 3.594 0.608 1.00 0.00 49 GLY A CA 11
ATOM 12286 C C . GLY A 1 49 ? -12.049 2.536 1.617 1.00 0.00 49 GLY A C 11
ATOM 12287 O O . GLY A 1 49 ? -12.750 2.276 2.594 1.00 0.00 49 GLY A O 11
ATOM 12291 N N . LYS A 1 50 ? -10.888 1.924 1.375 1.00 0.00 50 LYS A N 11
ATOM 12292 C CA . LYS A 1 50 ? -10.367 0.887 2.276 1.00 0.00 50 LYS A CA 11
ATOM 12293 C C . LYS A 1 50 ? -8.907 1.155 2.624 1.00 0.00 50 LYS A C 11
ATOM 12294 O O . LYS A 1 50 ? -8.135 1.616 1.783 1.00 0.00 50 LYS A O 11
ATOM 12313 N N . VAL A 1 51 ? -8.523 0.854 3.869 1.00 0.00 51 VAL A N 11
ATOM 12314 C CA . VAL A 1 51 ? -7.140 1.061 4.310 1.00 0.00 51 VAL A CA 11
ATOM 12315 C C . VAL A 1 51 ? -6.381 -0.258 4.334 1.00 0.00 51 VAL A C 11
ATOM 12316 O O . VAL A 1 51 ? -6.660 -1.138 5.149 1.00 0.00 51 VAL A O 11
ATOM 12329 N N . GLY A 1 52 ? -5.415 -0.383 3.426 1.00 0.00 52 GLY A N 11
ATOM 12330 C CA . GLY A 1 52 ? -4.597 -1.593 3.328 1.00 0.00 52 GLY A CA 11
ATOM 12331 C C . GLY A 1 52 ? -3.183 -1.341 3.839 1.00 0.00 52 GLY A C 11
ATOM 12332 O O . GLY A 1 52 ? -2.882 -0.275 4.379 1.00 0.00 52 GLY A O 11
ATOM 12336 N N . TYR A 1 53 ? -2.317 -2.334 3.653 1.00 0.00 53 TYR A N 11
ATOM 12337 C CA . TYR A 1 53 ? -0.920 -2.243 4.080 1.00 0.00 53 TYR A CA 11
ATOM 12338 C C . TYR A 1 53 ? 0.002 -2.694 2.953 1.00 0.00 53 TYR A C 11
ATOM 12339 O O . TYR A 1 53 ? -0.314 -3.631 2.221 1.00 0.00 53 TYR A O 11
ATOM 12357 N N . ALA A 1 54 ? 1.141 -2.021 2.816 1.00 0.00 54 ALA A N 11
ATOM 12358 C CA . ALA A 1 54 ? 2.101 -2.363 1.769 1.00 0.00 54 ALA A CA 11
ATOM 12359 C C . ALA A 1 54 ? 3.507 -1.939 2.178 1.00 0.00 54 ALA A C 11
ATOM 12360 O O . ALA A 1 54 ? 3.681 -1.005 2.960 1.00 0.00 54 ALA A O 11
ATOM 12367 N N . SER A 1 55 ? 4.508 -2.634 1.648 1.00 0.00 55 SER A N 11
ATOM 12368 C CA . SER A 1 55 ? 5.896 -2.321 1.968 1.00 0.00 55 SER A CA 11
ATOM 12369 C C . SER A 1 55 ? 6.309 -0.991 1.344 1.00 0.00 55 SER A C 11
ATOM 12370 O O . SER A 1 55 ? 5.826 -0.617 0.276 1.00 0.00 55 SER A O 11
ATOM 12378 N N . LYS A 1 56 ? 7.208 -0.283 2.022 1.00 0.00 56 LYS A N 11
ATOM 12379 C CA . LYS A 1 56 ? 7.687 1.007 1.535 1.00 0.00 56 LYS A CA 11
ATOM 12380 C C . LYS A 1 56 ? 8.443 0.841 0.220 1.00 0.00 56 LYS A C 11
ATOM 12381 O O . LYS A 1 56 ? 8.651 1.807 -0.515 1.00 0.00 56 LYS A O 11
ATOM 12400 N N . SER A 1 57 ? 8.855 -0.389 -0.065 1.00 0.00 57 SER A N 11
ATOM 12401 C CA . SER A 1 57 ? 9.594 -0.676 -1.288 1.00 0.00 57 SER A CA 11
ATOM 12402 C C . SER A 1 57 ? 8.729 -0.451 -2.528 1.00 0.00 57 SER A C 11
ATOM 12403 O O . SER A 1 57 ? 9.250 -0.320 -3.636 1.00 0.00 57 SER A O 11
ATOM 12411 N N . TYR A 1 58 ? 7.408 -0.412 -2.344 1.00 0.00 58 TYR A N 11
ATOM 12412 C CA . TYR A 1 58 ? 6.488 -0.211 -3.469 1.00 0.00 58 TYR A CA 11
ATOM 12413 C C . TYR A 1 58 ? 5.906 1.201 -3.465 1.00 0.00 58 TYR A C 11
ATOM 12414 O O . TYR A 1 58 ? 5.406 1.669 -4.485 1.00 0.00 58 TYR A O 11
ATOM 12432 N N . ILE A 1 59 ? 5.969 1.874 -2.316 1.00 0.00 59 ILE A N 11
ATOM 12433 C CA . ILE A 1 59 ? 5.435 3.237 -2.192 1.00 0.00 59 ILE A CA 11
ATOM 12434 C C . ILE A 1 59 ? 6.569 4.247 -2.039 1.00 0.00 59 ILE A C 11
ATOM 12435 O O . ILE A 1 59 ? 7.468 4.075 -1.217 1.00 0.00 59 ILE A O 11
ATOM 12451 N N . THR A 1 60 ? 6.504 5.308 -2.842 1.00 0.00 60 THR A N 11
ATOM 12452 C CA . THR A 1 60 ? 7.512 6.368 -2.810 1.00 0.00 60 THR A CA 11
ATOM 12453 C C . THR A 1 60 ? 6.870 7.679 -2.369 1.00 0.00 60 THR A C 11
ATOM 12454 O O . THR A 1 60 ? 5.866 8.111 -2.934 1.00 0.00 60 THR A O 11
ATOM 12465 N N . ILE A 1 61 ? 7.454 8.300 -1.350 1.00 0.00 61 ILE A N 11
ATOM 12466 C CA . ILE A 1 61 ? 6.930 9.558 -0.829 1.00 0.00 61 ILE A CA 11
ATOM 12467 C C . ILE A 1 61 ? 7.344 10.725 -1.717 1.00 0.00 61 ILE A C 11
ATOM 12468 O O . ILE A 1 61 ? 8.506 10.844 -2.104 1.00 0.00 61 ILE A O 11
ATOM 12484 N N . VAL A 1 62 ? 6.380 11.586 -2.039 1.00 0.00 62 VAL A N 11
ATOM 12485 C CA . VAL A 1 62 ? 6.641 12.748 -2.886 1.00 0.00 62 VAL A CA 11
ATOM 12486 C C . VAL A 1 62 ? 6.953 13.967 -2.022 1.00 0.00 62 VAL A C 11
ATOM 12487 O O . VAL A 1 62 ? 6.238 14.256 -1.062 1.00 0.00 62 VAL A O 11
ATOM 12500 N N . ASN A 1 63 ? 8.030 14.669 -2.365 1.00 0.00 63 ASN A N 11
ATOM 12501 C CA . ASN A 1 63 ? 8.439 15.852 -1.613 1.00 0.00 63 ASN A CA 11
ATOM 12502 C C . ASN A 1 63 ? 8.707 15.491 -0.156 1.00 0.00 63 ASN A C 11
ATOM 12503 O O . ASN A 1 63 ? 7.835 14.965 0.535 1.00 0.00 63 ASN A O 11
ATOM 12514 N N . GLU A 1 64 ? 9.922 15.776 0.303 1.00 0.00 64 GLU A N 11
ATOM 12515 C CA . GLU A 1 64 ? 10.300 15.473 1.679 1.00 0.00 64 GLU A CA 11
ATOM 12516 C C . GLU A 1 64 ? 9.668 16.472 2.642 1.00 0.00 64 GLU A C 11
ATOM 12517 O O . GLU A 1 64 ? 9.790 16.334 3.859 1.00 0.00 64 GLU A O 11
ATOM 12529 N N . GLY A 1 65 ? 8.988 17.474 2.091 1.00 0.00 65 GLY A N 11
ATOM 12530 C CA . GLY A 1 65 ? 8.334 18.495 2.909 1.00 0.00 65 GLY A CA 11
ATOM 12531 C C . GLY A 1 65 ? 8.405 19.861 2.239 1.00 0.00 65 GLY A C 11
ATOM 12532 O O . GLY A 1 65 ? 7.644 20.768 2.580 1.00 0.00 65 GLY A O 11
ATOM 12536 N N . SER A 1 66 ? 9.317 20.003 1.281 1.00 0.00 66 SER A N 11
ATOM 12537 C CA . SER A 1 66 ? 9.476 21.269 0.572 1.00 0.00 66 SER A CA 11
ATOM 12538 C C . SER A 1 66 ? 9.744 22.403 1.556 1.00 0.00 66 SER A C 11
ATOM 12539 O O . SER A 1 66 ? 10.892 22.808 1.749 1.00 0.00 66 SER A O 11
ATOM 12547 N N . LEU A 1 67 ? 8.686 22.909 2.183 1.00 0.00 67 LEU A N 11
ATOM 12548 C CA . LEU A 1 67 ? 8.831 23.991 3.152 1.00 0.00 67 LEU A CA 11
ATOM 12549 C C . LEU A 1 67 ? 9.439 23.456 4.447 1.00 0.00 67 LEU A C 11
ATOM 12550 O O . LEU A 1 67 ? 9.191 22.314 4.836 1.00 0.00 67 LEU A O 11
ATOM 12566 N N . GLU A 1 68 ? 10.240 24.286 5.107 1.00 0.00 68 GLU A N 11
ATOM 12567 C CA . GLU A 1 68 ? 10.881 23.881 6.353 1.00 0.00 68 GLU A CA 11
ATOM 12568 C C . GLU A 1 68 ? 9.864 23.261 7.305 1.00 0.00 68 GLU A C 11
ATOM 12569 O O . GLU A 1 68 ? 8.757 23.775 7.469 1.00 0.00 68 GLU A O 11
ATOM 12581 N N . HIS A 1 69 ? 10.249 22.151 7.926 1.00 0.00 69 HIS A N 11
ATOM 12582 C CA . HIS A 1 69 ? 9.367 21.458 8.858 1.00 0.00 69 HIS A CA 11
ATOM 12583 C C . HIS A 1 69 ? 9.118 22.307 10.101 1.00 0.00 69 HIS A C 11
ATOM 12584 O O . HIS A 1 69 ? 8.001 22.355 10.617 1.00 0.00 69 HIS A O 11
ATOM 12598 N N . HIS A 1 70 ? 10.167 22.974 10.580 1.00 0.00 70 HIS A N 11
ATOM 12599 C CA . HIS A 1 70 ? 10.056 23.818 11.770 1.00 0.00 70 HIS A CA 11
ATOM 12600 C C . HIS A 1 70 ? 9.801 25.269 11.376 1.00 0.00 70 HIS A C 11
ATOM 12601 O O . HIS A 1 70 ? 10.576 25.865 10.628 1.00 0.00 70 HIS A O 11
ATOM 12615 N N . HIS A 1 71 ? 8.708 25.834 11.887 1.00 0.00 71 HIS A N 11
ATOM 12616 C CA . HIS A 1 71 ? 8.350 27.220 11.588 1.00 0.00 71 HIS A CA 11
ATOM 12617 C C . HIS A 1 71 ? 7.717 27.883 12.809 1.00 0.00 71 HIS A C 11
ATOM 12618 O O . HIS A 1 71 ? 6.551 27.643 13.124 1.00 0.00 71 HIS A O 11
ATOM 12632 N N . HIS A 1 72 ? 8.494 28.720 13.492 1.00 0.00 72 HIS A N 11
ATOM 12633 C CA . HIS A 1 72 ? 8.002 29.417 14.677 1.00 0.00 72 HIS A CA 11
ATOM 12634 C C . HIS A 1 72 ? 7.211 30.660 14.278 1.00 0.00 72 HIS A C 11
ATOM 12635 O O . HIS A 1 72 ? 7.474 31.266 13.239 1.00 0.00 72 HIS A O 11
ATOM 12649 N N . HIS A 1 73 ? 6.242 31.035 15.110 1.00 0.00 73 HIS A N 11
ATOM 12650 C CA . HIS A 1 73 ? 5.412 32.211 14.839 1.00 0.00 73 HIS A CA 11
ATOM 12651 C C . HIS A 1 73 ? 5.144 32.983 16.126 1.00 0.00 73 HIS A C 11
ATOM 12652 O O . HIS A 1 73 ? 4.631 32.429 17.099 1.00 0.00 73 HIS A O 11
ATOM 12666 N N . HIS A 1 74 ? 5.496 34.268 16.124 1.00 0.00 74 HIS A N 11
ATOM 12667 C CA . HIS A 1 74 ? 5.293 35.124 17.295 1.00 0.00 74 HIS A CA 11
ATOM 12668 C C . HIS A 1 74 ? 4.062 36.005 17.105 1.00 0.00 74 HIS A C 11
ATOM 12669 O O . HIS A 1 74 ? 4.232 37.205 16.968 1.00 0.00 74 HIS A O 11
ATOM 12684 N N . MET A 1 1 ? -0.276 15.103 1.209 1.00 0.00 1 MET A N 12
ATOM 12685 C CA . MET A 1 1 ? 0.668 13.956 1.094 1.00 0.00 1 MET A CA 12
ATOM 12686 C C . MET A 1 1 ? 0.141 12.972 0.054 1.00 0.00 1 MET A C 12
ATOM 12687 O O . MET A 1 1 ? -0.969 12.458 0.181 1.00 0.00 1 MET A O 12
ATOM 12703 N N . GLN A 1 2 ? 0.951 12.708 -0.973 1.00 0.00 2 GLN A N 12
ATOM 12704 C CA . GLN A 1 2 ? 0.565 11.775 -2.035 1.00 0.00 2 GLN A CA 12
ATOM 12705 C C . GLN A 1 2 ? 1.695 10.793 -2.320 1.00 0.00 2 GLN A C 12
ATOM 12706 O O . GLN A 1 2 ? 2.760 11.178 -2.801 1.00 0.00 2 GLN A O 12
ATOM 12720 N N . GLY A 1 3 ? 1.449 9.519 -2.027 1.00 0.00 3 GLY A N 12
ATOM 12721 C CA . GLY A 1 3 ? 2.443 8.473 -2.262 1.00 0.00 3 GLY A CA 12
ATOM 12722 C C . GLY A 1 3 ? 2.209 7.810 -3.611 1.00 0.00 3 GLY A C 12
ATOM 12723 O O . GLY A 1 3 ? 1.075 7.739 -4.085 1.00 0.00 3 GLY A O 12
ATOM 12727 N N . VAL A 1 4 ? 3.286 7.320 -4.228 1.00 0.00 4 VAL A N 12
ATOM 12728 C CA . VAL A 1 4 ? 3.188 6.659 -5.533 1.00 0.00 4 VAL A CA 12
ATOM 12729 C C . VAL A 1 4 ? 3.669 5.218 -5.421 1.00 0.00 4 VAL A C 12
ATOM 12730 O O . VAL A 1 4 ? 4.739 4.950 -4.875 1.00 0.00 4 VAL A O 12
ATOM 12743 N N . VAL A 1 5 ? 2.872 4.293 -5.945 1.00 0.00 5 VAL A N 12
ATOM 12744 C CA . VAL A 1 5 ? 3.225 2.882 -5.903 1.00 0.00 5 VAL A CA 12
ATOM 12745 C C . VAL A 1 5 ? 4.160 2.535 -7.058 1.00 0.00 5 VAL A C 12
ATOM 12746 O O . VAL A 1 5 ? 3.879 2.856 -8.213 1.00 0.00 5 VAL A O 12
ATOM 12759 N N . LYS A 1 6 ? 5.274 1.878 -6.738 1.00 0.00 6 LYS A N 12
ATOM 12760 C CA . LYS A 1 6 ? 6.257 1.482 -7.752 1.00 0.00 6 LYS A CA 12
ATOM 12761 C C . LYS A 1 6 ? 6.339 -0.040 -7.838 1.00 0.00 6 LYS A C 12
ATOM 12762 O O . LYS A 1 6 ? 6.895 -0.692 -6.954 1.00 0.00 6 LYS A O 12
ATOM 12781 N N . VAL A 1 7 ? 5.778 -0.599 -8.912 1.00 0.00 7 VAL A N 12
ATOM 12782 C CA . VAL A 1 7 ? 5.783 -2.050 -9.117 1.00 0.00 7 VAL A CA 12
ATOM 12783 C C . VAL A 1 7 ? 5.998 -2.370 -10.597 1.00 0.00 7 VAL A C 12
ATOM 12784 O O . VAL A 1 7 ? 5.526 -1.645 -11.472 1.00 0.00 7 VAL A O 12
ATOM 12797 N N . ASN A 1 8 ? 6.719 -3.454 -10.867 1.00 0.00 8 ASN A N 12
ATOM 12798 C CA . ASN A 1 8 ? 6.996 -3.852 -12.245 1.00 0.00 8 ASN A CA 12
ATOM 12799 C C . ASN A 1 8 ? 5.708 -4.194 -12.987 1.00 0.00 8 ASN A C 12
ATOM 12800 O O . ASN A 1 8 ? 5.539 -3.834 -14.151 1.00 0.00 8 ASN A O 12
ATOM 12811 N N . SER A 1 9 ? 4.800 -4.892 -12.307 1.00 0.00 9 SER A N 12
ATOM 12812 C CA . SER A 1 9 ? 3.521 -5.283 -12.908 1.00 0.00 9 SER A CA 12
ATOM 12813 C C . SER A 1 9 ? 2.370 -4.975 -11.956 1.00 0.00 9 SER A C 12
ATOM 12814 O O . SER A 1 9 ? 1.872 -3.849 -11.909 1.00 0.00 9 SER A O 12
ATOM 12822 N N . ALA A 1 10 ? 1.951 -5.987 -11.197 1.00 0.00 10 ALA A N 12
ATOM 12823 C CA . ALA A 1 10 ? 0.856 -5.838 -10.235 1.00 0.00 10 ALA A CA 12
ATOM 12824 C C . ALA A 1 10 ? 1.378 -5.979 -8.809 1.00 0.00 10 ALA A C 12
ATOM 12825 O O . ALA A 1 10 ? 2.274 -6.779 -8.543 1.00 0.00 10 ALA A O 12
ATOM 12832 N N . LEU A 1 11 ? 0.807 -5.197 -7.890 1.00 0.00 11 LEU A N 12
ATOM 12833 C CA . LEU A 1 11 ? 1.214 -5.237 -6.482 1.00 0.00 11 LEU A CA 12
ATOM 12834 C C . LEU A 1 11 ? 0.054 -5.694 -5.617 1.00 0.00 11 LEU A C 12
ATOM 12835 O O . LEU A 1 11 ? -1.051 -5.156 -5.702 1.00 0.00 11 LEU A O 12
ATOM 12851 N N . ASN A 1 12 ? 0.309 -6.691 -4.784 1.00 0.00 12 ASN A N 12
ATOM 12852 C CA . ASN A 1 12 ? -0.722 -7.211 -3.906 1.00 0.00 12 ASN A CA 12
ATOM 12853 C C . ASN A 1 12 ? -0.834 -6.360 -2.658 1.00 0.00 12 ASN A C 12
ATOM 12854 O O . ASN A 1 12 ? 0.170 -5.955 -2.070 1.00 0.00 12 ASN A O 12
ATOM 12865 N N . MET A 1 13 ? -2.070 -6.112 -2.239 1.00 0.00 13 MET A N 12
ATOM 12866 C CA . MET A 1 13 ? -2.321 -5.337 -1.030 1.00 0.00 13 MET A CA 12
ATOM 12867 C C . MET A 1 13 ? -2.714 -6.315 0.062 1.00 0.00 13 MET A C 12
ATOM 12868 O O . MET A 1 13 ? -3.235 -7.388 -0.212 1.00 0.00 13 MET A O 12
ATOM 12882 N N . ARG A 1 14 ? -2.438 -5.952 1.302 1.00 0.00 14 ARG A N 12
ATOM 12883 C CA . ARG A 1 14 ? -2.741 -6.811 2.449 1.00 0.00 14 ARG A CA 12
ATOM 12884 C C . ARG A 1 14 ? -3.506 -5.991 3.509 1.00 0.00 14 ARG A C 12
ATOM 12885 O O . ARG A 1 14 ? -3.387 -4.765 3.556 1.00 0.00 14 ARG A O 12
ATOM 12906 N N . SER A 1 15 ? -4.290 -6.676 4.355 1.00 0.00 15 SER A N 12
ATOM 12907 C CA . SER A 1 15 ? -5.082 -6.007 5.408 1.00 0.00 15 SER A CA 12
ATOM 12908 C C . SER A 1 15 ? -4.283 -5.740 6.691 1.00 0.00 15 SER A C 12
ATOM 12909 O O . SER A 1 15 ? -4.803 -5.124 7.622 1.00 0.00 15 SER A O 12
ATOM 12917 N N . GLY A 1 16 ? -3.044 -6.210 6.760 1.00 0.00 16 GLY A N 12
ATOM 12918 C CA . GLY A 1 16 ? -2.240 -6.004 7.967 1.00 0.00 16 GLY A CA 12
ATOM 12919 C C . GLY A 1 16 ? -0.761 -6.233 7.679 1.00 0.00 16 GLY A C 12
ATOM 12920 O O . GLY A 1 16 ? -0.410 -6.908 6.714 1.00 0.00 16 GLY A O 12
ATOM 12924 N N . PRO A 1 17 ? 0.111 -5.685 8.484 1.00 0.00 17 PRO A N 12
ATOM 12925 C CA . PRO A 1 17 ? 1.582 -5.842 8.291 1.00 0.00 17 PRO A CA 12
ATOM 12926 C C . PRO A 1 17 ? 2.020 -7.297 8.456 1.00 0.00 17 PRO A C 12
ATOM 12927 O O . PRO A 1 17 ? 2.393 -7.722 9.549 1.00 0.00 17 PRO A O 12
ATOM 12938 N N . GLY A 1 18 ? 1.969 -8.054 7.364 1.00 0.00 18 GLY A N 12
ATOM 12939 C CA . GLY A 1 18 ? 2.362 -9.460 7.396 1.00 0.00 18 GLY A CA 12
ATOM 12940 C C . GLY A 1 18 ? 1.727 -10.232 6.243 1.00 0.00 18 GLY A C 12
ATOM 12941 O O . GLY A 1 18 ? 0.549 -10.056 5.945 1.00 0.00 18 GLY A O 12
ATOM 12945 N N . SER A 1 19 ? 2.517 -11.089 5.605 1.00 0.00 19 SER A N 12
ATOM 12946 C CA . SER A 1 19 ? 2.026 -11.886 4.487 1.00 0.00 19 SER A CA 12
ATOM 12947 C C . SER A 1 19 ? 0.956 -12.869 4.954 1.00 0.00 19 SER A C 12
ATOM 12948 O O . SER A 1 19 ? 0.256 -13.472 4.140 1.00 0.00 19 SER A O 12
ATOM 12956 N N . ASN A 1 20 ? 0.847 -13.036 6.268 1.00 0.00 20 ASN A N 12
ATOM 12957 C CA . ASN A 1 20 ? -0.129 -13.961 6.834 1.00 0.00 20 ASN A CA 12
ATOM 12958 C C . ASN A 1 20 ? -1.538 -13.381 6.777 1.00 0.00 20 ASN A C 12
ATOM 12959 O O . ASN A 1 20 ? -2.506 -14.049 7.140 1.00 0.00 20 ASN A O 12
ATOM 12970 N N . TYR A 1 21 ? -1.653 -12.138 6.312 1.00 0.00 21 TYR A N 12
ATOM 12971 C CA . TYR A 1 21 ? -2.959 -11.489 6.204 1.00 0.00 21 TYR A CA 12
ATOM 12972 C C . TYR A 1 21 ? -3.565 -11.772 4.832 1.00 0.00 21 TYR A C 12
ATOM 12973 O O . TYR A 1 21 ? -4.710 -11.411 4.561 1.00 0.00 21 TYR A O 12
ATOM 12991 N N . GLY A 1 22 ? -2.787 -12.423 3.974 1.00 0.00 22 GLY A N 12
ATOM 12992 C CA . GLY A 1 22 ? -3.252 -12.755 2.633 1.00 0.00 22 GLY A CA 12
ATOM 12993 C C . GLY A 1 22 ? -3.449 -11.493 1.806 1.00 0.00 22 GLY A C 12
ATOM 12994 O O . GLY A 1 22 ? -3.247 -10.383 2.296 1.00 0.00 22 GLY A O 12
ATOM 12998 N N . VAL A 1 23 ? -3.853 -11.667 0.548 1.00 0.00 23 VAL A N 12
ATOM 12999 C CA . VAL A 1 23 ? -4.086 -10.532 -0.344 1.00 0.00 23 VAL A CA 12
ATOM 13000 C C . VAL A 1 23 ? -5.581 -10.269 -0.485 1.00 0.00 23 VAL A C 12
ATOM 13001 O O . VAL A 1 23 ? -6.351 -11.171 -0.815 1.00 0.00 23 VAL A O 12
ATOM 13014 N N . ILE A 1 24 ? -5.993 -9.029 -0.223 1.00 0.00 24 ILE A N 12
ATOM 13015 C CA . ILE A 1 24 ? -7.407 -8.656 -0.317 1.00 0.00 24 ILE A CA 12
ATOM 13016 C C . ILE A 1 24 ? -7.682 -7.899 -1.612 1.00 0.00 24 ILE A C 12
ATOM 13017 O O . ILE A 1 24 ? -8.828 -7.570 -1.916 1.00 0.00 24 ILE A O 12
ATOM 13033 N N . GLY A 1 25 ? -6.625 -7.624 -2.368 1.00 0.00 25 GLY A N 12
ATOM 13034 C CA . GLY A 1 25 ? -6.770 -6.902 -3.626 1.00 0.00 25 GLY A CA 12
ATOM 13035 C C . GLY A 1 25 ? -5.407 -6.612 -4.246 1.00 0.00 25 GLY A C 12
ATOM 13036 O O . GLY A 1 25 ? -4.377 -7.039 -3.726 1.00 0.00 25 GLY A O 12
ATOM 13040 N N . THR A 1 26 ? -5.409 -5.884 -5.363 1.00 0.00 26 THR A N 12
ATOM 13041 C CA . THR A 1 26 ? -4.165 -5.536 -6.060 1.00 0.00 26 THR A CA 12
ATOM 13042 C C . THR A 1 26 ? -4.164 -4.061 -6.463 1.00 0.00 26 THR A C 12
ATOM 13043 O O . THR A 1 26 ? -5.218 -3.434 -6.565 1.00 0.00 26 THR A O 12
ATOM 13054 N N . LEU A 1 27 ? -2.965 -3.513 -6.693 1.00 0.00 27 LEU A N 12
ATOM 13055 C CA . LEU A 1 27 ? -2.810 -2.104 -7.086 1.00 0.00 27 LEU A CA 12
ATOM 13056 C C . LEU A 1 27 ? -2.064 -2.011 -8.420 1.00 0.00 27 LEU A C 12
ATOM 13057 O O . LEU A 1 27 ? -1.257 -2.880 -8.746 1.00 0.00 27 LEU A O 12
ATOM 13073 N N . ARG A 1 28 ? -2.349 -0.961 -9.207 1.00 0.00 28 ARG A N 12
ATOM 13074 C CA . ARG A 1 28 ? -1.698 -0.791 -10.515 1.00 0.00 28 ARG A CA 12
ATOM 13075 C C . ARG A 1 28 ? -0.479 0.116 -10.364 1.00 0.00 28 ARG A C 12
ATOM 13076 O O . ARG A 1 28 ? -0.343 0.836 -9.374 1.00 0.00 28 ARG A O 12
ATOM 13097 N N . ASN A 1 29 ? 0.421 0.057 -11.333 1.00 0.00 29 ASN A N 12
ATOM 13098 C CA . ASN A 1 29 ? 1.636 0.861 -11.277 1.00 0.00 29 ASN A CA 12
ATOM 13099 C C . ASN A 1 29 ? 1.326 2.354 -11.347 1.00 0.00 29 ASN A C 12
ATOM 13100 O O . ASN A 1 29 ? 0.338 2.767 -11.955 1.00 0.00 29 ASN A O 12
ATOM 13111 N N . ASN A 1 30 ? 2.187 3.151 -10.723 1.00 0.00 30 ASN A N 12
ATOM 13112 C CA . ASN A 1 30 ? 2.023 4.603 -10.714 1.00 0.00 30 ASN A CA 12
ATOM 13113 C C . ASN A 1 30 ? 0.698 5.012 -10.081 1.00 0.00 30 ASN A C 12
ATOM 13114 O O . ASN A 1 30 ? 0.113 6.027 -10.460 1.00 0.00 30 ASN A O 12
ATOM 13125 N N . ASP A 1 31 ? 0.235 4.234 -9.112 1.00 0.00 31 ASP A N 12
ATOM 13126 C CA . ASP A 1 31 ? -1.017 4.547 -8.429 1.00 0.00 31 ASP A CA 12
ATOM 13127 C C . ASP A 1 31 ? -0.772 5.575 -7.327 1.00 0.00 31 ASP A C 12
ATOM 13128 O O . ASP A 1 31 ? 0.195 5.472 -6.575 1.00 0.00 31 ASP A O 12
ATOM 13137 N N . LYS A 1 32 ? -1.664 6.560 -7.230 1.00 0.00 32 LYS A N 12
ATOM 13138 C CA . LYS A 1 32 ? -1.552 7.602 -6.205 1.00 0.00 32 LYS A CA 12
ATOM 13139 C C . LYS A 1 32 ? -2.621 7.406 -5.140 1.00 0.00 32 LYS A C 12
ATOM 13140 O O . LYS A 1 32 ? -3.814 7.385 -5.439 1.00 0.00 32 LYS A O 12
ATOM 13159 N N . VAL A 1 33 ? -2.183 7.257 -3.891 1.00 0.00 33 VAL A N 12
ATOM 13160 C CA . VAL A 1 33 ? -3.107 7.058 -2.773 1.00 0.00 33 VAL A CA 12
ATOM 13161 C C . VAL A 1 33 ? -2.697 7.919 -1.585 1.00 0.00 33 VAL A C 12
ATOM 13162 O O . VAL A 1 33 ? -1.562 8.391 -1.511 1.00 0.00 33 VAL A O 12
ATOM 13175 N N . GLU A 1 34 ? -3.624 8.117 -0.654 1.00 0.00 34 GLU A N 12
ATOM 13176 C CA . GLU A 1 34 ? -3.348 8.924 0.531 1.00 0.00 34 GLU A CA 12
ATOM 13177 C C . GLU A 1 34 ? -2.706 8.066 1.617 1.00 0.00 34 GLU A C 12
ATOM 13178 O O . GLU A 1 34 ? -3.211 6.993 1.951 1.00 0.00 34 GLU A O 12
ATOM 13190 N N . ILE A 1 35 ? -1.589 8.555 2.162 1.00 0.00 35 ILE A N 12
ATOM 13191 C CA . ILE A 1 35 ? -0.863 7.845 3.217 1.00 0.00 35 ILE A CA 12
ATOM 13192 C C . ILE A 1 35 ? -1.196 8.439 4.581 1.00 0.00 35 ILE A C 12
ATOM 13193 O O . ILE A 1 35 ? -0.984 9.628 4.819 1.00 0.00 35 ILE A O 12
ATOM 13209 N N . ILE A 1 36 ? -1.721 7.606 5.472 1.00 0.00 36 ILE A N 12
ATOM 13210 C CA . ILE A 1 36 ? -2.085 8.059 6.812 1.00 0.00 36 ILE A CA 12
ATOM 13211 C C . ILE A 1 36 ? -0.875 8.043 7.746 1.00 0.00 36 ILE A C 12
ATOM 13212 O O . ILE A 1 36 ? -0.634 9.008 8.473 1.00 0.00 36 ILE A O 12
ATOM 13228 N N . LYS A 1 37 ? -0.126 6.944 7.727 1.00 0.00 37 LYS A N 12
ATOM 13229 C CA . LYS A 1 37 ? 1.052 6.813 8.585 1.00 0.00 37 LYS A CA 12
ATOM 13230 C C . LYS A 1 37 ? 1.803 5.519 8.279 1.00 0.00 37 LYS A C 12
ATOM 13231 O O . LYS A 1 37 ? 1.262 4.611 7.649 1.00 0.00 37 LYS A O 12
ATOM 13250 N N . GLU A 1 38 ? 3.058 5.442 8.732 1.00 0.00 38 GLU A N 12
ATOM 13251 C CA . GLU A 1 38 ? 3.887 4.252 8.508 1.00 0.00 38 GLU A CA 12
ATOM 13252 C C . GLU A 1 38 ? 4.050 3.468 9.807 1.00 0.00 38 GLU A C 12
ATOM 13253 O O . GLU A 1 38 ? 4.488 4.013 10.819 1.00 0.00 38 GLU A O 12
ATOM 13265 N N . VAL A 1 39 ? 3.685 2.184 9.773 1.00 0.00 39 VAL A N 12
ATOM 13266 C CA . VAL A 1 39 ? 3.784 1.325 10.958 1.00 0.00 39 VAL A CA 12
ATOM 13267 C C . VAL A 1 39 ? 4.624 0.085 10.655 1.00 0.00 39 VAL A C 12
ATOM 13268 O O . VAL A 1 39 ? 4.390 -0.608 9.667 1.00 0.00 39 VAL A O 12
ATOM 13281 N N . ASP A 1 40 ? 5.593 -0.191 11.521 1.00 0.00 40 ASP A N 12
ATOM 13282 C CA . ASP A 1 40 ? 6.458 -1.355 11.348 1.00 0.00 40 ASP A CA 12
ATOM 13283 C C . ASP A 1 40 ? 7.103 -1.357 9.965 1.00 0.00 40 ASP A C 12
ATOM 13284 O O . ASP A 1 40 ? 7.450 -2.410 9.434 1.00 0.00 40 ASP A O 12
ATOM 13293 N N . GLY A 1 41 ? 7.271 -0.169 9.390 1.00 0.00 41 GLY A N 12
ATOM 13294 C CA . GLY A 1 41 ? 7.886 -0.042 8.069 1.00 0.00 41 GLY A CA 12
ATOM 13295 C C . GLY A 1 41 ? 6.842 -0.148 6.962 1.00 0.00 41 GLY A C 12
ATOM 13296 O O . GLY A 1 41 ? 7.125 0.145 5.803 1.00 0.00 41 GLY A O 12
ATOM 13300 N N . TRP A 1 42 ? 5.632 -0.562 7.327 1.00 0.00 42 TRP A N 12
ATOM 13301 C CA . TRP A 1 42 ? 4.550 -0.697 6.355 1.00 0.00 42 TRP A CA 12
ATOM 13302 C C . TRP A 1 42 ? 3.810 0.624 6.209 1.00 0.00 42 TRP A C 12
ATOM 13303 O O . TRP A 1 42 ? 3.713 1.394 7.161 1.00 0.00 42 TRP A O 12
ATOM 13324 N N . TYR A 1 43 ? 3.287 0.881 5.012 1.00 0.00 43 TYR A N 12
ATOM 13325 C CA . TYR A 1 43 ? 2.553 2.120 4.748 1.00 0.00 43 TYR A CA 12
ATOM 13326 C C . TYR A 1 43 ? 1.048 1.857 4.719 1.00 0.00 43 TYR A C 12
ATOM 13327 O O . TYR A 1 43 ? 0.576 0.938 4.050 1.00 0.00 43 TYR A O 12
ATOM 13345 N N . GLU A 1 44 ? 0.305 2.699 5.431 1.00 0.00 44 GLU A N 12
ATOM 13346 C CA . GLU A 1 44 ? -1.149 2.596 5.470 1.00 0.00 44 GLU A CA 12
ATOM 13347 C C . GLU A 1 44 ? -1.733 3.512 4.407 1.00 0.00 44 GLU A C 12
ATOM 13348 O O . GLU A 1 44 ? -1.470 4.714 4.405 1.00 0.00 44 GLU A O 12
ATOM 13360 N N . ILE A 1 45 ? -2.506 2.939 3.488 1.00 0.00 45 ILE A N 12
ATOM 13361 C CA . ILE A 1 45 ? -3.103 3.718 2.399 1.00 0.00 45 ILE A CA 12
ATOM 13362 C C . ILE A 1 45 ? -4.604 3.494 2.319 1.00 0.00 45 ILE A C 12
ATOM 13363 O O . ILE A 1 45 ? -5.117 2.481 2.788 1.00 0.00 45 ILE A O 12
ATOM 13379 N N . ARG A 1 46 ? -5.303 4.450 1.709 1.00 0.00 46 ARG A N 12
ATOM 13380 C CA . ARG A 1 46 ? -6.756 4.356 1.553 1.00 0.00 46 ARG A CA 12
ATOM 13381 C C . ARG A 1 46 ? -7.104 4.176 0.080 1.00 0.00 46 ARG A C 12
ATOM 13382 O O . ARG A 1 46 ? -6.779 5.022 -0.753 1.00 0.00 46 ARG A O 12
ATOM 13403 N N . PHE A 1 47 ? -7.758 3.060 -0.234 1.00 0.00 47 PHE A N 12
ATOM 13404 C CA . PHE A 1 47 ? -8.142 2.757 -1.613 1.00 0.00 47 PHE A CA 12
ATOM 13405 C C . PHE A 1 47 ? -9.546 2.166 -1.659 1.00 0.00 47 PHE A C 12
ATOM 13406 O O . PHE A 1 47 ? -9.873 1.254 -0.900 1.00 0.00 47 PHE A O 12
ATOM 13423 N N . ASN A 1 48 ? -10.367 2.691 -2.559 1.00 0.00 48 ASN A N 12
ATOM 13424 C CA . ASN A 1 48 ? -11.735 2.212 -2.707 1.00 0.00 48 ASN A CA 12
ATOM 13425 C C . ASN A 1 48 ? -12.504 2.354 -1.397 1.00 0.00 48 ASN A C 12
ATOM 13426 O O . ASN A 1 48 ? -13.358 1.527 -1.075 1.00 0.00 48 ASN A O 12
ATOM 13437 N N . GLY A 1 49 ? -12.202 3.408 -0.647 1.00 0.00 49 GLY A N 12
ATOM 13438 C CA . GLY A 1 49 ? -12.880 3.649 0.622 1.00 0.00 49 GLY A CA 12
ATOM 13439 C C . GLY A 1 49 ? -12.415 2.662 1.685 1.00 0.00 49 GLY A C 12
ATOM 13440 O O . GLY A 1 49 ? -12.957 2.625 2.790 1.00 0.00 49 GLY A O 12
ATOM 13444 N N . LYS A 1 50 ? -11.415 1.852 1.342 1.00 0.00 50 LYS A N 12
ATOM 13445 C CA . LYS A 1 50 ? -10.881 0.851 2.265 1.00 0.00 50 LYS A CA 12
ATOM 13446 C C . LYS A 1 50 ? -9.442 1.185 2.644 1.00 0.00 50 LYS A C 12
ATOM 13447 O O . LYS A 1 50 ? -8.687 1.721 1.834 1.00 0.00 50 LYS A O 12
ATOM 13466 N N . VAL A 1 51 ? -9.067 0.863 3.883 1.00 0.00 51 VAL A N 12
ATOM 13467 C CA . VAL A 1 51 ? -7.709 1.131 4.370 1.00 0.00 51 VAL A CA 12
ATOM 13468 C C . VAL A 1 51 ? -6.974 -0.183 4.617 1.00 0.00 51 VAL A C 12
ATOM 13469 O O . VAL A 1 51 ? -7.500 -1.090 5.263 1.00 0.00 51 VAL A O 12
ATOM 13482 N N . GLY A 1 52 ? -5.754 -0.279 4.090 1.00 0.00 52 GLY A N 12
ATOM 13483 C CA . GLY A 1 52 ? -4.946 -1.488 4.247 1.00 0.00 52 GLY A CA 12
ATOM 13484 C C . GLY A 1 52 ? -3.465 -1.143 4.370 1.00 0.00 52 GLY A C 12
ATOM 13485 O O . GLY A 1 52 ? -3.103 -0.004 4.667 1.00 0.00 52 GLY A O 12
ATOM 13489 N N . TYR A 1 53 ? -2.614 -2.141 4.139 1.00 0.00 53 TYR A N 12
ATOM 13490 C CA . TYR A 1 53 ? -1.161 -1.965 4.222 1.00 0.00 53 TYR A CA 12
ATOM 13491 C C . TYR A 1 53 ? -0.506 -2.335 2.897 1.00 0.00 53 TYR A C 12
ATOM 13492 O O . TYR A 1 53 ? -1.074 -3.086 2.104 1.00 0.00 53 TYR A O 12
ATOM 13510 N N . ALA A 1 54 ? 0.691 -1.800 2.657 1.00 0.00 54 ALA A N 12
ATOM 13511 C CA . ALA A 1 54 ? 1.414 -2.078 1.414 1.00 0.00 54 ALA A CA 12
ATOM 13512 C C . ALA A 1 54 ? 2.918 -2.151 1.671 1.00 0.00 54 ALA A C 12
ATOM 13513 O O . ALA A 1 54 ? 3.423 -1.569 2.632 1.00 0.00 54 ALA A O 12
ATOM 13520 N N . SER A 1 55 ? 3.624 -2.880 0.811 1.00 0.00 55 SER A N 12
ATOM 13521 C CA . SER A 1 55 ? 5.068 -3.036 0.957 1.00 0.00 55 SER A CA 12
ATOM 13522 C C . SER A 1 55 ? 5.796 -1.720 0.692 1.00 0.00 55 SER A C 12
ATOM 13523 O O . SER A 1 55 ? 5.517 -1.028 -0.287 1.00 0.00 55 SER A O 12
ATOM 13531 N N . LYS A 1 56 ? 6.737 -1.390 1.572 1.00 0.00 56 LYS A N 12
ATOM 13532 C CA . LYS A 1 56 ? 7.514 -0.165 1.441 1.00 0.00 56 LYS A CA 12
ATOM 13533 C C . LYS A 1 56 ? 8.398 -0.192 0.195 1.00 0.00 56 LYS A C 12
ATOM 13534 O O . LYS A 1 56 ? 8.490 0.798 -0.531 1.00 0.00 56 LYS A O 12
ATOM 13553 N N . SER A 1 57 ? 9.064 -1.317 -0.028 1.00 0.00 57 SER A N 12
ATOM 13554 C CA . SER A 1 57 ? 9.963 -1.449 -1.170 1.00 0.00 57 SER A CA 12
ATOM 13555 C C . SER A 1 57 ? 9.234 -1.180 -2.481 1.00 0.00 57 SER A C 12
ATOM 13556 O O . SER A 1 57 ? 9.861 -0.903 -3.502 1.00 0.00 57 SER A O 12
ATOM 13564 N N . TYR A 1 58 ? 7.907 -1.267 -2.451 1.00 0.00 58 TYR A N 12
ATOM 13565 C CA . TYR A 1 58 ? 7.099 -1.036 -3.651 1.00 0.00 58 TYR A CA 12
ATOM 13566 C C . TYR A 1 58 ? 6.434 0.341 -3.614 1.00 0.00 58 TYR A C 12
ATOM 13567 O O . TYR A 1 58 ? 5.628 0.666 -4.483 1.00 0.00 58 TYR A O 12
ATOM 13585 N N . ILE A 1 59 ? 6.777 1.150 -2.607 1.00 0.00 59 ILE A N 12
ATOM 13586 C CA . ILE A 1 59 ? 6.204 2.499 -2.475 1.00 0.00 59 ILE A CA 12
ATOM 13587 C C . ILE A 1 59 ? 7.287 3.543 -2.225 1.00 0.00 59 ILE A C 12
ATOM 13588 O O . ILE A 1 59 ? 8.152 3.369 -1.366 1.00 0.00 59 ILE A O 12
ATOM 13604 N N . THR A 1 60 ? 7.217 4.638 -2.983 1.00 0.00 60 THR A N 12
ATOM 13605 C CA . THR A 1 60 ? 8.175 5.739 -2.854 1.00 0.00 60 THR A CA 12
ATOM 13606 C C . THR A 1 60 ? 7.438 7.044 -2.567 1.00 0.00 60 THR A C 12
ATOM 13607 O O . THR A 1 60 ? 6.470 7.388 -3.251 1.00 0.00 60 THR A O 12
ATOM 13618 N N . ILE A 1 61 ? 7.898 7.761 -1.547 1.00 0.00 61 ILE A N 12
ATOM 13619 C CA . ILE A 1 61 ? 7.278 9.026 -1.167 1.00 0.00 61 ILE A CA 12
ATOM 13620 C C . ILE A 1 61 ? 7.790 10.161 -2.048 1.00 0.00 61 ILE A C 12
ATOM 13621 O O . ILE A 1 61 ? 8.997 10.325 -2.226 1.00 0.00 61 ILE A O 12
ATOM 13637 N N . VAL A 1 62 ? 6.865 10.941 -2.594 1.00 0.00 62 VAL A N 12
ATOM 13638 C CA . VAL A 1 62 ? 7.231 12.058 -3.456 1.00 0.00 62 VAL A CA 12
ATOM 13639 C C . VAL A 1 62 ? 7.873 13.173 -2.639 1.00 0.00 62 VAL A C 12
ATOM 13640 O O . VAL A 1 62 ? 7.377 13.538 -1.572 1.00 0.00 62 VAL A O 12
ATOM 13653 N N . ASN A 1 63 ? 8.980 13.710 -3.143 1.00 0.00 63 ASN A N 12
ATOM 13654 C CA . ASN A 1 63 ? 9.680 14.781 -2.444 1.00 0.00 63 ASN A CA 12
ATOM 13655 C C . ASN A 1 63 ? 8.762 15.982 -2.255 1.00 0.00 63 ASN A C 12
ATOM 13656 O O . ASN A 1 63 ? 8.240 16.538 -3.221 1.00 0.00 63 ASN A O 12
ATOM 13667 N N . GLU A 1 64 ? 8.570 16.376 -1.001 1.00 0.00 64 GLU A N 12
ATOM 13668 C CA . GLU A 1 64 ? 7.711 17.512 -0.686 1.00 0.00 64 GLU A CA 12
ATOM 13669 C C . GLU A 1 64 ? 8.476 18.822 -0.830 1.00 0.00 64 GLU A C 12
ATOM 13670 O O . GLU A 1 64 ? 9.491 19.036 -0.167 1.00 0.00 64 GLU A O 12
ATOM 13682 N N . GLY A 1 65 ? 7.978 19.699 -1.692 1.00 0.00 65 GLY A N 12
ATOM 13683 C CA . GLY A 1 65 ? 8.620 20.988 -1.908 1.00 0.00 65 GLY A CA 12
ATOM 13684 C C . GLY A 1 65 ? 9.911 20.828 -2.701 1.00 0.00 65 GLY A C 12
ATOM 13685 O O . GLY A 1 65 ? 10.214 19.744 -3.201 1.00 0.00 65 GLY A O 12
ATOM 13689 N N . SER A 1 66 ? 10.669 21.914 -2.811 1.00 0.00 66 SER A N 12
ATOM 13690 C CA . SER A 1 66 ? 11.930 21.889 -3.543 1.00 0.00 66 SER A CA 12
ATOM 13691 C C . SER A 1 66 ? 11.790 21.097 -4.841 1.00 0.00 66 SER A C 12
ATOM 13692 O O . SER A 1 66 ? 12.776 20.607 -5.393 1.00 0.00 66 SER A O 12
ATOM 13700 N N . LEU A 1 67 ? 10.556 20.977 -5.323 1.00 0.00 67 LEU A N 12
ATOM 13701 C CA . LEU A 1 67 ? 10.294 20.245 -6.556 1.00 0.00 67 LEU A CA 12
ATOM 13702 C C . LEU A 1 67 ? 10.762 21.046 -7.765 1.00 0.00 67 LEU A C 12
ATOM 13703 O O . LEU A 1 67 ? 11.863 20.830 -8.274 1.00 0.00 67 LEU A O 12
ATOM 13719 N N . GLU A 1 68 ? 9.921 21.972 -8.220 1.00 0.00 68 GLU A N 12
ATOM 13720 C CA . GLU A 1 68 ? 10.261 22.797 -9.377 1.00 0.00 68 GLU A CA 12
ATOM 13721 C C . GLU A 1 68 ? 10.879 21.939 -10.479 1.00 0.00 68 GLU A C 12
ATOM 13722 O O . GLU A 1 68 ? 10.851 20.711 -10.409 1.00 0.00 68 GLU A O 12
ATOM 13734 N N . HIS A 1 69 ? 11.435 22.593 -11.496 1.00 0.00 69 HIS A N 12
ATOM 13735 C CA . HIS A 1 69 ? 12.063 21.876 -12.607 1.00 0.00 69 HIS A CA 12
ATOM 13736 C C . HIS A 1 69 ? 13.524 21.567 -12.295 1.00 0.00 69 HIS A C 12
ATOM 13737 O O . HIS A 1 69 ? 14.277 22.443 -11.870 1.00 0.00 69 HIS A O 12
ATOM 13751 N N . HIS A 1 70 ? 13.917 20.312 -12.508 1.00 0.00 70 HIS A N 12
ATOM 13752 C CA . HIS A 1 70 ? 15.292 19.886 -12.247 1.00 0.00 70 HIS A CA 12
ATOM 13753 C C . HIS A 1 70 ? 15.820 20.507 -10.957 1.00 0.00 70 HIS A C 12
ATOM 13754 O O . HIS A 1 70 ? 15.676 19.934 -9.877 1.00 0.00 70 HIS A O 12
ATOM 13768 N N . HIS A 1 71 ? 16.431 21.681 -11.078 1.00 0.00 71 HIS A N 12
ATOM 13769 C CA . HIS A 1 71 ? 16.977 22.379 -9.917 1.00 0.00 71 HIS A CA 12
ATOM 13770 C C . HIS A 1 71 ? 17.669 21.403 -8.967 1.00 0.00 71 HIS A C 12
ATOM 13771 O O . HIS A 1 71 ? 17.083 20.968 -7.975 1.00 0.00 71 HIS A O 12
ATOM 13785 N N . HIS A 1 72 ? 18.920 21.067 -9.278 1.00 0.00 72 HIS A N 12
ATOM 13786 C CA . HIS A 1 72 ? 19.693 20.143 -8.448 1.00 0.00 72 HIS A CA 12
ATOM 13787 C C . HIS A 1 72 ? 21.158 20.565 -8.417 1.00 0.00 72 HIS A C 12
ATOM 13788 O O . HIS A 1 72 ? 21.896 20.346 -9.377 1.00 0.00 72 HIS A O 12
ATOM 13802 N N . HIS A 1 73 ? 21.573 21.179 -7.310 1.00 0.00 73 HIS A N 12
ATOM 13803 C CA . HIS A 1 73 ? 22.954 21.637 -7.167 1.00 0.00 73 HIS A CA 12
ATOM 13804 C C . HIS A 1 73 ? 23.454 22.265 -8.465 1.00 0.00 73 HIS A C 12
ATOM 13805 O O . HIS A 1 73 ? 23.297 23.466 -8.687 1.00 0.00 73 HIS A O 12
ATOM 13819 N N . HIS A 1 74 ? 24.056 21.444 -9.319 1.00 0.00 74 HIS A N 12
ATOM 13820 C CA . HIS A 1 74 ? 24.573 21.928 -10.592 1.00 0.00 74 HIS A CA 12
ATOM 13821 C C . HIS A 1 74 ? 23.479 22.648 -11.374 1.00 0.00 74 HIS A C 12
ATOM 13822 O O . HIS A 1 74 ? 23.349 23.849 -11.203 1.00 0.00 74 HIS A O 12
ATOM 13837 N N . MET A 1 1 ? 1.667 14.802 1.761 1.00 0.00 1 MET A N 13
ATOM 13838 C CA . MET A 1 1 ? 2.187 13.405 1.712 1.00 0.00 1 MET A CA 13
ATOM 13839 C C . MET A 1 1 ? 1.423 12.613 0.658 1.00 0.00 1 MET A C 13
ATOM 13840 O O . MET A 1 1 ? 0.212 12.424 0.764 1.00 0.00 1 MET A O 13
ATOM 13856 N N . GLN A 1 2 ? 2.147 12.147 -0.360 1.00 0.00 2 GLN A N 13
ATOM 13857 C CA . GLN A 1 2 ? 1.542 11.365 -1.440 1.00 0.00 2 GLN A CA 13
ATOM 13858 C C . GLN A 1 2 ? 2.383 10.132 -1.737 1.00 0.00 2 GLN A C 13
ATOM 13859 O O . GLN A 1 2 ? 3.557 10.241 -2.093 1.00 0.00 2 GLN A O 13
ATOM 13873 N N . GLY A 1 3 ? 1.773 8.960 -1.597 1.00 0.00 3 GLY A N 13
ATOM 13874 C CA . GLY A 1 3 ? 2.468 7.704 -1.860 1.00 0.00 3 GLY A CA 13
ATOM 13875 C C . GLY A 1 3 ? 2.234 7.257 -3.298 1.00 0.00 3 GLY A C 13
ATOM 13876 O O . GLY A 1 3 ? 1.124 7.370 -3.818 1.00 0.00 3 GLY A O 13
ATOM 13880 N N . VAL A 1 4 ? 3.286 6.748 -3.935 1.00 0.00 4 VAL A N 13
ATOM 13881 C CA . VAL A 1 4 ? 3.196 6.279 -5.319 1.00 0.00 4 VAL A CA 13
ATOM 13882 C C . VAL A 1 4 ? 3.612 4.814 -5.390 1.00 0.00 4 VAL A C 13
ATOM 13883 O O . VAL A 1 4 ? 4.640 4.422 -4.833 1.00 0.00 4 VAL A O 13
ATOM 13896 N N . VAL A 1 5 ? 2.800 4.007 -6.068 1.00 0.00 5 VAL A N 13
ATOM 13897 C CA . VAL A 1 5 ? 3.080 2.581 -6.199 1.00 0.00 5 VAL A CA 13
ATOM 13898 C C . VAL A 1 5 ? 3.925 2.312 -7.440 1.00 0.00 5 VAL A C 13
ATOM 13899 O O . VAL A 1 5 ? 3.583 2.744 -8.542 1.00 0.00 5 VAL A O 13
ATOM 13912 N N . LYS A 1 6 ? 5.024 1.586 -7.252 1.00 0.00 6 LYS A N 13
ATOM 13913 C CA . LYS A 1 6 ? 5.920 1.241 -8.356 1.00 0.00 6 LYS A CA 13
ATOM 13914 C C . LYS A 1 6 ? 6.109 -0.269 -8.416 1.00 0.00 6 LYS A C 13
ATOM 13915 O O . LYS A 1 6 ? 6.804 -0.851 -7.583 1.00 0.00 6 LYS A O 13
ATOM 13934 N N . VAL A 1 7 ? 5.479 -0.900 -9.403 1.00 0.00 7 VAL A N 13
ATOM 13935 C CA . VAL A 1 7 ? 5.570 -2.350 -9.569 1.00 0.00 7 VAL A CA 13
ATOM 13936 C C . VAL A 1 7 ? 5.709 -2.699 -11.047 1.00 0.00 7 VAL A C 13
ATOM 13937 O O . VAL A 1 7 ? 5.305 -1.926 -11.916 1.00 0.00 7 VAL A O 13
ATOM 13950 N N . ASN A 1 8 ? 6.293 -3.857 -11.328 1.00 0.00 8 ASN A N 13
ATOM 13951 C CA . ASN A 1 8 ? 6.492 -4.282 -12.708 1.00 0.00 8 ASN A CA 13
ATOM 13952 C C . ASN A 1 8 ? 5.158 -4.429 -13.437 1.00 0.00 8 ASN A C 13
ATOM 13953 O O . ASN A 1 8 ? 5.035 -4.040 -14.599 1.00 0.00 8 ASN A O 13
ATOM 13964 N N . SER A 1 9 ? 4.158 -4.991 -12.756 1.00 0.00 9 SER A N 13
ATOM 13965 C CA . SER A 1 9 ? 2.837 -5.182 -13.363 1.00 0.00 9 SER A CA 13
ATOM 13966 C C . SER A 1 9 ? 1.723 -4.880 -12.361 1.00 0.00 9 SER A C 13
ATOM 13967 O O . SER A 1 9 ? 0.925 -3.965 -12.564 1.00 0.00 9 SER A O 13
ATOM 13975 N N . ALA A 1 10 ? 1.670 -5.661 -11.282 1.00 0.00 10 ALA A N 13
ATOM 13976 C CA . ALA A 1 10 ? 0.644 -5.476 -10.255 1.00 0.00 10 ALA A CA 13
ATOM 13977 C C . ALA A 1 10 ? 1.166 -5.913 -8.889 1.00 0.00 10 ALA A C 13
ATOM 13978 O O . ALA A 1 10 ? 1.926 -6.875 -8.784 1.00 0.00 10 ALA A O 13
ATOM 13985 N N . LEU A 1 11 ? 0.749 -5.196 -7.842 1.00 0.00 11 LEU A N 13
ATOM 13986 C CA . LEU A 1 11 ? 1.172 -5.505 -6.470 1.00 0.00 11 LEU A CA 13
ATOM 13987 C C . LEU A 1 11 ? -0.044 -5.809 -5.603 1.00 0.00 11 LEU A C 13
ATOM 13988 O O . LEU A 1 11 ? -1.047 -5.096 -5.649 1.00 0.00 11 LEU A O 13
ATOM 14004 N N . ASN A 1 12 ? 0.050 -6.874 -4.815 1.00 0.00 12 ASN A N 13
ATOM 14005 C CA . ASN A 1 12 ? -1.050 -7.264 -3.944 1.00 0.00 12 ASN A CA 13
ATOM 14006 C C . ASN A 1 12 ? -1.042 -6.436 -2.663 1.00 0.00 12 ASN A C 13
ATOM 14007 O O . ASN A 1 12 ? 0.014 -6.151 -2.098 1.00 0.00 12 ASN A O 13
ATOM 14018 N N . MET A 1 13 ? -2.235 -6.047 -2.212 1.00 0.00 13 MET A N 13
ATOM 14019 C CA . MET A 1 13 ? -2.375 -5.242 -0.997 1.00 0.00 13 MET A CA 13
ATOM 14020 C C . MET A 1 13 ? -2.793 -6.129 0.174 1.00 0.00 13 MET A C 13
ATOM 14021 O O . MET A 1 13 ? -3.386 -7.191 -0.023 1.00 0.00 13 MET A O 13
ATOM 14035 N N . ARG A 1 14 ? -2.449 -5.704 1.392 1.00 0.00 14 ARG A N 13
ATOM 14036 C CA . ARG A 1 14 ? -2.757 -6.484 2.596 1.00 0.00 14 ARG A CA 13
ATOM 14037 C C . ARG A 1 14 ? -3.522 -5.671 3.628 1.00 0.00 14 ARG A C 13
ATOM 14038 O O . ARG A 1 14 ? -3.470 -4.441 3.642 1.00 0.00 14 ARG A O 13
ATOM 14059 N N . SER A 1 15 ? -4.238 -6.386 4.490 1.00 0.00 15 SER A N 13
ATOM 14060 C CA . SER A 1 15 ? -5.023 -5.749 5.535 1.00 0.00 15 SER A CA 13
ATOM 14061 C C . SER A 1 15 ? -4.125 -5.370 6.705 1.00 0.00 15 SER A C 13
ATOM 14062 O O . SER A 1 15 ? -4.564 -4.713 7.647 1.00 0.00 15 SER A O 13
ATOM 14070 N N . GLY A 1 16 ? -2.861 -5.786 6.636 1.00 0.00 16 GLY A N 13
ATOM 14071 C CA . GLY A 1 16 ? -1.911 -5.474 7.698 1.00 0.00 16 GLY A CA 13
ATOM 14072 C C . GLY A 1 16 ? -0.475 -5.592 7.197 1.00 0.00 16 GLY A C 13
ATOM 14073 O O . GLY A 1 16 ? -0.237 -5.752 5.999 1.00 0.00 16 GLY A O 13
ATOM 14077 N N . PRO A 1 17 ? 0.479 -5.517 8.084 1.00 0.00 17 PRO A N 13
ATOM 14078 C CA . PRO A 1 17 ? 1.914 -5.616 7.728 1.00 0.00 17 PRO A CA 13
ATOM 14079 C C . PRO A 1 17 ? 2.398 -7.068 7.696 1.00 0.00 17 PRO A C 13
ATOM 14080 O O . PRO A 1 17 ? 3.592 -7.330 7.544 1.00 0.00 17 PRO A O 13
ATOM 14091 N N . GLY A 1 18 ? 1.463 -8.005 7.840 1.00 0.00 18 GLY A N 13
ATOM 14092 C CA . GLY A 1 18 ? 1.796 -9.431 7.827 1.00 0.00 18 GLY A CA 13
ATOM 14093 C C . GLY A 1 18 ? 1.505 -10.051 6.465 1.00 0.00 18 GLY A C 13
ATOM 14094 O O . GLY A 1 18 ? 0.407 -9.911 5.930 1.00 0.00 18 GLY A O 13
ATOM 14098 N N . SER A 1 19 ? 2.493 -10.747 5.912 1.00 0.00 19 SER A N 13
ATOM 14099 C CA . SER A 1 19 ? 2.322 -11.390 4.614 1.00 0.00 19 SER A CA 13
ATOM 14100 C C . SER A 1 19 ? 1.306 -12.525 4.715 1.00 0.00 19 SER A C 13
ATOM 14101 O O . SER A 1 19 ? 0.881 -13.082 3.703 1.00 0.00 19 SER A O 13
ATOM 14109 N N . ASN A 1 20 ? 0.930 -12.870 5.946 1.00 0.00 20 ASN A N 13
ATOM 14110 C CA . ASN A 1 20 ? -0.032 -13.950 6.179 1.00 0.00 20 ASN A CA 13
ATOM 14111 C C . ASN A 1 20 ? -1.463 -13.416 6.242 1.00 0.00 20 ASN A C 13
ATOM 14112 O O . ASN A 1 20 ? -2.389 -14.155 6.579 1.00 0.00 20 ASN A O 13
ATOM 14123 N N . TYR A 1 21 ? -1.648 -12.136 5.920 1.00 0.00 21 TYR A N 13
ATOM 14124 C CA . TYR A 1 21 ? -2.984 -11.534 5.953 1.00 0.00 21 TYR A CA 13
ATOM 14125 C C . TYR A 1 21 ? -3.698 -11.752 4.618 1.00 0.00 21 TYR A C 13
ATOM 14126 O O . TYR A 1 21 ? -4.877 -11.431 4.472 1.00 0.00 21 TYR A O 13
ATOM 14144 N N . GLY A 1 22 ? -2.980 -12.317 3.657 1.00 0.00 22 GLY A N 13
ATOM 14145 C CA . GLY A 1 22 ? -3.555 -12.596 2.346 1.00 0.00 22 GLY A CA 13
ATOM 14146 C C . GLY A 1 22 ? -3.761 -11.319 1.541 1.00 0.00 22 GLY A C 13
ATOM 14147 O O . GLY A 1 22 ? -3.508 -10.214 2.025 1.00 0.00 22 GLY A O 13
ATOM 14151 N N . VAL A 1 23 ? -4.228 -11.483 0.305 1.00 0.00 23 VAL A N 13
ATOM 14152 C CA . VAL A 1 23 ? -4.476 -10.347 -0.582 1.00 0.00 23 VAL A CA 13
ATOM 14153 C C . VAL A 1 23 ? -5.952 -9.956 -0.552 1.00 0.00 23 VAL A C 13
ATOM 14154 O O . VAL A 1 23 ? -6.831 -10.793 -0.758 1.00 0.00 23 VAL A O 13
ATOM 14167 N N . ILE A 1 24 ? -6.214 -8.674 -0.289 1.00 0.00 24 ILE A N 13
ATOM 14168 C CA . ILE A 1 24 ? -7.585 -8.161 -0.229 1.00 0.00 24 ILE A CA 13
ATOM 14169 C C . ILE A 1 24 ? -7.893 -7.310 -1.459 1.00 0.00 24 ILE A C 13
ATOM 14170 O O . ILE A 1 24 ? -9.031 -6.883 -1.663 1.00 0.00 24 ILE A O 13
ATOM 14186 N N . GLY A 1 25 ? -6.873 -7.071 -2.275 1.00 0.00 25 GLY A N 13
ATOM 14187 C CA . GLY A 1 25 ? -7.045 -6.272 -3.483 1.00 0.00 25 GLY A CA 13
ATOM 14188 C C . GLY A 1 25 ? -5.762 -6.241 -4.305 1.00 0.00 25 GLY A C 13
ATOM 14189 O O . GLY A 1 25 ? -4.730 -6.768 -3.888 1.00 0.00 25 GLY A O 13
ATOM 14193 N N . THR A 1 26 ? -5.835 -5.616 -5.481 1.00 0.00 26 THR A N 13
ATOM 14194 C CA . THR A 1 26 ? -4.682 -5.508 -6.375 1.00 0.00 26 THR A CA 13
ATOM 14195 C C . THR A 1 26 ? -4.423 -4.050 -6.731 1.00 0.00 26 THR A C 13
ATOM 14196 O O . THR A 1 26 ? -5.349 -3.303 -7.052 1.00 0.00 26 THR A O 13
ATOM 14207 N N . LEU A 1 27 ? -3.155 -3.651 -6.671 1.00 0.00 27 LEU A N 13
ATOM 14208 C CA . LEU A 1 27 ? -2.767 -2.277 -6.987 1.00 0.00 27 LEU A CA 13
ATOM 14209 C C . LEU A 1 27 ? -2.090 -2.231 -8.343 1.00 0.00 27 LEU A C 13
ATOM 14210 O O . LEU A 1 27 ? -1.433 -3.186 -8.759 1.00 0.00 27 LEU A O 13
ATOM 14226 N N . ARG A 1 28 ? -2.271 -1.115 -9.029 1.00 0.00 28 ARG A N 13
ATOM 14227 C CA . ARG A 1 28 ? -1.704 -0.918 -10.358 1.00 0.00 28 ARG A CA 13
ATOM 14228 C C . ARG A 1 28 ? -0.475 -0.014 -10.297 1.00 0.00 28 ARG A C 13
ATOM 14229 O O . ARG A 1 28 ? -0.268 0.698 -9.318 1.00 0.00 28 ARG A O 13
ATOM 14250 N N . ASN A 1 29 ? 0.345 -0.056 -11.346 1.00 0.00 29 ASN A N 13
ATOM 14251 C CA . ASN A 1 29 ? 1.560 0.757 -11.390 1.00 0.00 29 ASN A CA 13
ATOM 14252 C C . ASN A 1 29 ? 1.228 2.248 -11.437 1.00 0.00 29 ASN A C 13
ATOM 14253 O O . ASN A 1 29 ? 0.261 2.666 -12.074 1.00 0.00 29 ASN A O 13
ATOM 14264 N N . ASN A 1 30 ? 2.046 3.045 -10.754 1.00 0.00 30 ASN A N 13
ATOM 14265 C CA . ASN A 1 30 ? 1.846 4.491 -10.714 1.00 0.00 30 ASN A CA 13
ATOM 14266 C C . ASN A 1 30 ? 0.460 4.830 -10.179 1.00 0.00 30 ASN A C 13
ATOM 14267 O O . ASN A 1 30 ? -0.156 5.810 -10.600 1.00 0.00 30 ASN A O 13
ATOM 14278 N N . ASP A 1 31 ? -0.021 4.019 -9.241 1.00 0.00 31 ASP A N 13
ATOM 14279 C CA . ASP A 1 31 ? -1.332 4.251 -8.644 1.00 0.00 31 ASP A CA 13
ATOM 14280 C C . ASP A 1 31 ? -1.208 5.249 -7.500 1.00 0.00 31 ASP A C 13
ATOM 14281 O O . ASP A 1 31 ? -0.555 4.974 -6.493 1.00 0.00 31 ASP A O 13
ATOM 14290 N N . LYS A 1 32 ? -1.825 6.413 -7.663 1.00 0.00 32 LYS A N 13
ATOM 14291 C CA . LYS A 1 32 ? -1.757 7.442 -6.636 1.00 0.00 32 LYS A CA 13
ATOM 14292 C C . LYS A 1 32 ? -2.611 7.051 -5.435 1.00 0.00 32 LYS A C 13
ATOM 14293 O O . LYS A 1 32 ? -3.788 6.716 -5.578 1.00 0.00 32 LYS A O 13
ATOM 14312 N N . VAL A 1 33 ? -2.007 7.100 -4.248 1.00 0.00 33 VAL A N 13
ATOM 14313 C CA . VAL A 1 33 ? -2.707 6.755 -3.010 1.00 0.00 33 VAL A CA 13
ATOM 14314 C C . VAL A 1 33 ? -2.350 7.748 -1.911 1.00 0.00 33 VAL A C 13
ATOM 14315 O O . VAL A 1 33 ? -1.344 8.454 -1.998 1.00 0.00 33 VAL A O 13
ATOM 14328 N N . GLU A 1 34 ? -3.182 7.799 -0.871 1.00 0.00 34 GLU A N 13
ATOM 14329 C CA . GLU A 1 34 ? -2.954 8.707 0.250 1.00 0.00 34 GLU A CA 13
ATOM 14330 C C . GLU A 1 34 ? -2.476 7.926 1.467 1.00 0.00 34 GLU A C 13
ATOM 14331 O O . GLU A 1 34 ? -3.144 6.991 1.916 1.00 0.00 34 GLU A O 13
ATOM 14343 N N . ILE A 1 35 ? -1.313 8.316 1.989 1.00 0.00 35 ILE A N 13
ATOM 14344 C CA . ILE A 1 35 ? -0.731 7.653 3.154 1.00 0.00 35 ILE A CA 13
ATOM 14345 C C . ILE A 1 35 ? -1.238 8.295 4.441 1.00 0.00 35 ILE A C 13
ATOM 14346 O O . ILE A 1 35 ? -1.169 9.514 4.605 1.00 0.00 35 ILE A O 13
ATOM 14362 N N . ILE A 1 36 ? -1.752 7.470 5.354 1.00 0.00 36 ILE A N 13
ATOM 14363 C CA . ILE A 1 36 ? -2.275 7.970 6.626 1.00 0.00 36 ILE A CA 13
ATOM 14364 C C . ILE A 1 36 ? -1.241 7.818 7.742 1.00 0.00 36 ILE A C 13
ATOM 14365 O O . ILE A 1 36 ? -0.880 8.795 8.400 1.00 0.00 36 ILE A O 13
ATOM 14381 N N . LYS A 1 37 ? -0.772 6.586 7.961 1.00 0.00 37 LYS A N 13
ATOM 14382 C CA . LYS A 1 37 ? 0.216 6.319 9.014 1.00 0.00 37 LYS A CA 13
ATOM 14383 C C . LYS A 1 37 ? 1.221 5.256 8.574 1.00 0.00 37 LYS A C 13
ATOM 14384 O O . LYS A 1 37 ? 0.918 4.395 7.748 1.00 0.00 37 LYS A O 13
ATOM 14403 N N . GLU A 1 38 ? 2.422 5.325 9.152 1.00 0.00 38 GLU A N 13
ATOM 14404 C CA . GLU A 1 38 ? 3.491 4.368 8.852 1.00 0.00 38 GLU A CA 13
ATOM 14405 C C . GLU A 1 38 ? 3.823 3.556 10.103 1.00 0.00 38 GLU A C 13
ATOM 14406 O O . GLU A 1 38 ? 4.198 4.120 11.131 1.00 0.00 38 GLU A O 13
ATOM 14418 N N . VAL A 1 39 ? 3.678 2.228 10.019 1.00 0.00 39 VAL A N 13
ATOM 14419 C CA . VAL A 1 39 ? 3.958 1.351 11.164 1.00 0.00 39 VAL A CA 13
ATOM 14420 C C . VAL A 1 39 ? 4.900 0.209 10.780 1.00 0.00 39 VAL A C 13
ATOM 14421 O O . VAL A 1 39 ? 4.689 -0.475 9.778 1.00 0.00 39 VAL A O 13
ATOM 14434 N N . ASP A 1 40 ? 5.927 0.002 11.598 1.00 0.00 40 ASP A N 13
ATO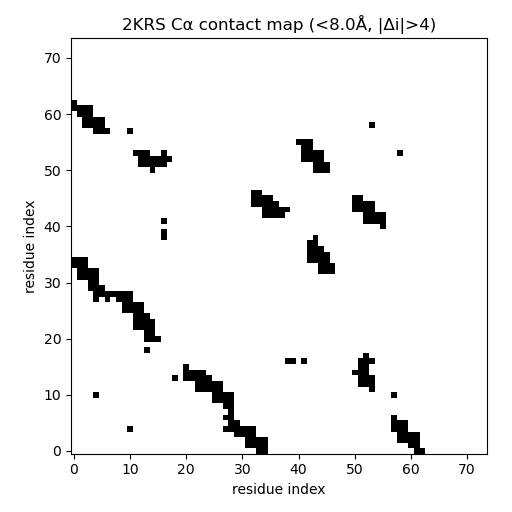M 14435 C CA . ASP A 1 40 ? 6.896 -1.067 11.358 1.00 0.00 40 ASP A CA 13
ATOM 14436 C C . ASP A 1 40 ? 7.491 -0.973 9.956 1.00 0.00 40 ASP A C 13
ATOM 14437 O O . ASP A 1 40 ? 7.929 -1.976 9.391 1.00 0.00 40 ASP A O 13
ATOM 14446 N N . GLY A 1 41 ? 7.516 0.234 9.400 1.00 0.00 41 GLY A N 13
ATOM 14447 C CA . GLY A 1 41 ? 8.072 0.442 8.063 1.00 0.00 41 GLY A CA 13
ATOM 14448 C C . GLY A 1 41 ? 6.998 0.306 6.990 1.00 0.00 41 GLY A C 13
ATOM 14449 O O . GLY A 1 41 ? 7.203 0.703 5.842 1.00 0.00 41 GLY A O 13
ATOM 14453 N N . TRP A 1 42 ? 5.850 -0.245 7.367 1.00 0.00 42 TRP A N 13
ATOM 14454 C CA . TRP A 1 42 ? 4.753 -0.412 6.422 1.00 0.00 42 TRP A CA 13
ATOM 14455 C C . TRP A 1 42 ? 3.960 0.883 6.333 1.00 0.00 42 TRP A C 13
ATOM 14456 O O . TRP A 1 42 ? 3.796 1.581 7.332 1.00 0.00 42 TRP A O 13
ATOM 14477 N N . TYR A 1 43 ? 3.472 1.203 5.138 1.00 0.00 43 TYR A N 13
ATOM 14478 C CA . TYR A 1 43 ? 2.698 2.428 4.938 1.00 0.00 43 TYR A CA 13
ATOM 14479 C C . TYR A 1 43 ? 1.214 2.115 4.839 1.00 0.00 43 TYR A C 13
ATOM 14480 O O . TYR A 1 43 ? 0.801 1.243 4.075 1.00 0.00 43 TYR A O 13
ATOM 14498 N N . GLU A 1 44 ? 0.417 2.847 5.611 1.00 0.00 44 GLU A N 13
ATOM 14499 C CA . GLU A 1 44 ? -1.028 2.663 5.605 1.00 0.00 44 GLU A CA 13
ATOM 14500 C C . GLU A 1 44 ? -1.637 3.581 4.552 1.00 0.00 44 GLU A C 13
ATOM 14501 O O . GLU A 1 44 ? -1.435 4.795 4.590 1.00 0.00 44 GLU A O 13
ATOM 14513 N N . ILE A 1 45 ? -2.365 2.998 3.598 1.00 0.00 45 ILE A N 13
ATOM 14514 C CA . ILE A 1 45 ? -2.978 3.780 2.518 1.00 0.00 45 ILE A CA 13
ATOM 14515 C C . ILE A 1 45 ? -4.462 3.465 2.380 1.00 0.00 45 ILE A C 13
ATOM 14516 O O . ILE A 1 45 ? -4.925 2.408 2.815 1.00 0.00 45 ILE A O 13
ATOM 14532 N N . ARG A 1 46 ? -5.209 4.388 1.759 1.00 0.00 46 ARG A N 13
ATOM 14533 C CA . ARG A 1 46 ? -6.649 4.194 1.557 1.00 0.00 46 ARG A CA 13
ATOM 14534 C C . ARG A 1 46 ? -6.965 4.162 0.069 1.00 0.00 46 ARG A C 13
ATOM 14535 O O . ARG A 1 46 ? -6.558 5.047 -0.682 1.00 0.00 46 ARG A O 13
ATOM 14556 N N . PHE A 1 47 ? -7.683 3.127 -0.353 1.00 0.00 47 PHE A N 13
ATOM 14557 C CA . PHE A 1 47 ? -8.040 2.974 -1.758 1.00 0.00 47 PHE A CA 13
ATOM 14558 C C . PHE A 1 47 ? -9.408 2.316 -1.894 1.00 0.00 47 PHE A C 13
ATOM 14559 O O . PHE A 1 47 ? -9.706 1.337 -1.210 1.00 0.00 47 PHE A O 13
ATOM 14576 N N . ASN A 1 48 ? -10.233 2.861 -2.779 1.00 0.00 48 ASN A N 13
ATOM 14577 C CA . ASN A 1 48 ? -11.571 2.323 -3.008 1.00 0.00 48 ASN A CA 13
ATOM 14578 C C . ASN A 1 48 ? -12.370 2.283 -1.708 1.00 0.00 48 ASN A C 13
ATOM 14579 O O . ASN A 1 48 ? -13.191 1.388 -1.504 1.00 0.00 48 ASN A O 13
ATOM 14590 N N . GLY A 1 49 ? -12.134 3.257 -0.837 1.00 0.00 49 GLY A N 13
ATOM 14591 C CA . GLY A 1 49 ? -12.848 3.321 0.433 1.00 0.00 49 GLY A CA 13
ATOM 14592 C C . GLY A 1 49 ? -12.344 2.257 1.403 1.00 0.00 49 GLY A C 13
ATOM 14593 O O . GLY A 1 49 ? -12.903 2.076 2.485 1.00 0.00 49 GLY A O 13
ATOM 14597 N N . LYS A 1 50 ? -11.283 1.552 1.009 1.00 0.00 50 LYS A N 13
ATOM 14598 C CA . LYS A 1 50 ? -10.702 0.500 1.848 1.00 0.00 50 LYS A CA 13
ATOM 14599 C C . LYS A 1 50 ? -9.340 0.930 2.371 1.00 0.00 50 LYS A C 13
ATOM 14600 O O . LYS A 1 50 ? -8.608 1.650 1.695 1.00 0.00 50 LYS A O 13
ATOM 14619 N N . VAL A 1 51 ? -9.001 0.476 3.578 1.00 0.00 51 VAL A N 13
ATOM 14620 C CA . VAL A 1 51 ? -7.715 0.808 4.197 1.00 0.00 51 VAL A CA 13
ATOM 14621 C C . VAL A 1 51 ? -6.903 -0.463 4.424 1.00 0.00 51 VAL A C 13
ATOM 14622 O O . VAL A 1 51 ? -7.410 -1.450 4.956 1.00 0.00 51 VAL A O 13
ATOM 14635 N N . GLY A 1 52 ? -5.641 -0.427 4.011 1.00 0.00 52 GLY A N 13
ATOM 14636 C CA . GLY A 1 52 ? -4.756 -1.575 4.166 1.00 0.00 52 GLY A CA 13
ATOM 14637 C C . GLY A 1 52 ? -3.316 -1.114 4.346 1.00 0.00 52 GLY A C 13
ATOM 14638 O O . GLY A 1 52 ? -3.064 0.039 4.698 1.00 0.00 52 GLY A O 13
ATOM 14642 N N . TYR A 1 53 ? -2.373 -2.022 4.109 1.00 0.00 53 TYR A N 13
ATOM 14643 C CA . TYR A 1 53 ? -0.951 -1.707 4.255 1.00 0.00 53 TYR A CA 13
ATOM 14644 C C . TYR A 1 53 ? -0.155 -2.247 3.076 1.00 0.00 53 TYR A C 13
ATOM 14645 O O . TYR A 1 53 ? -0.595 -3.166 2.382 1.00 0.00 53 TYR A O 13
ATOM 14663 N N . ALA A 1 54 ? 1.022 -1.665 2.852 1.00 0.00 54 ALA A N 13
ATOM 14664 C CA . ALA A 1 54 ? 1.884 -2.086 1.750 1.00 0.00 54 ALA A CA 13
ATOM 14665 C C . ALA A 1 54 ? 3.352 -1.934 2.138 1.00 0.00 54 ALA A C 13
ATOM 14666 O O . ALA A 1 54 ? 3.695 -1.142 3.015 1.00 0.00 54 ALA A O 13
ATOM 14673 N N . SER A 1 55 ? 4.212 -2.707 1.483 1.00 0.00 55 SER A N 13
ATOM 14674 C CA . SER A 1 55 ? 5.640 -2.660 1.771 1.00 0.00 55 SER A CA 13
ATOM 14675 C C . SER A 1 55 ? 6.245 -1.342 1.297 1.00 0.00 55 SER A C 13
ATOM 14676 O O . SER A 1 55 ? 5.758 -0.728 0.349 1.00 0.00 55 SER A O 13
ATOM 14684 N N . LYS A 1 56 ? 7.305 -0.913 1.968 1.00 0.00 56 LYS A N 13
ATOM 14685 C CA . LYS A 1 56 ? 7.969 0.336 1.610 1.00 0.00 56 LYS A CA 13
ATOM 14686 C C . LYS A 1 56 ? 8.798 0.162 0.343 1.00 0.00 56 LYS A C 13
ATOM 14687 O O . LYS A 1 56 ? 9.158 1.138 -0.314 1.00 0.00 56 LYS A O 13
ATOM 14706 N N . SER A 1 57 ? 9.104 -1.085 0.010 1.00 0.00 57 SER A N 13
ATOM 14707 C CA . SER A 1 57 ? 9.900 -1.375 -1.176 1.00 0.00 57 SER A CA 13
ATOM 14708 C C . SER A 1 57 ? 9.203 -0.906 -2.453 1.00 0.00 57 SER A C 13
ATOM 14709 O O . SER A 1 57 ? 9.843 -0.343 -3.343 1.00 0.00 57 SER A O 13
ATOM 14717 N N . TYR A 1 58 ? 7.896 -1.150 -2.550 1.00 0.00 58 TYR A N 13
ATOM 14718 C CA . TYR A 1 58 ? 7.135 -0.758 -3.740 1.00 0.00 58 TYR A CA 13
ATOM 14719 C C . TYR A 1 58 ? 6.429 0.582 -3.534 1.00 0.00 58 TYR A C 13
ATOM 14720 O O . TYR A 1 58 ? 5.785 1.097 -4.449 1.00 0.00 58 TYR A O 13
ATOM 14738 N N . ILE A 1 59 ? 6.562 1.150 -2.333 1.00 0.00 59 ILE A N 13
ATOM 14739 C CA . ILE A 1 59 ? 5.942 2.442 -2.015 1.00 0.00 59 ILE A CA 13
ATOM 14740 C C . ILE A 1 59 ? 7.035 3.485 -1.781 1.00 0.00 59 ILE A C 13
ATOM 14741 O O . ILE A 1 59 ? 7.963 3.264 -1.001 1.00 0.00 59 ILE A O 13
ATOM 14757 N N . THR A 1 60 ? 6.916 4.618 -2.469 1.00 0.00 60 THR A N 13
ATOM 14758 C CA . THR A 1 60 ? 7.888 5.705 -2.345 1.00 0.00 60 THR A CA 13
ATOM 14759 C C . THR A 1 60 ? 7.178 7.001 -1.968 1.00 0.00 60 THR A C 13
ATOM 14760 O O . THR A 1 60 ? 6.182 7.377 -2.588 1.00 0.00 60 THR A O 13
ATOM 14771 N N . ILE A 1 61 ? 7.689 7.674 -0.943 1.00 0.00 61 ILE A N 13
ATOM 14772 C CA . ILE A 1 61 ? 7.090 8.922 -0.486 1.00 0.00 61 ILE A CA 13
ATOM 14773 C C . ILE A 1 61 ? 7.494 10.072 -1.404 1.00 0.00 61 ILE A C 13
ATOM 14774 O O . ILE A 1 61 ? 8.676 10.261 -1.691 1.00 0.00 61 ILE A O 13
ATOM 14790 N N . VAL A 1 62 ? 6.505 10.838 -1.861 1.00 0.00 62 VAL A N 13
ATOM 14791 C CA . VAL A 1 62 ? 6.763 11.970 -2.750 1.00 0.00 62 VAL A CA 13
ATOM 14792 C C . VAL A 1 62 ? 6.860 13.268 -1.953 1.00 0.00 62 VAL A C 13
ATOM 14793 O O . VAL A 1 62 ? 5.980 13.581 -1.150 1.00 0.00 62 VAL A O 13
ATOM 14806 N N . ASN A 1 63 ? 7.930 14.022 -2.184 1.00 0.00 63 ASN A N 13
ATOM 14807 C CA . ASN A 1 63 ? 8.126 15.287 -1.484 1.00 0.00 63 ASN A CA 13
ATOM 14808 C C . ASN A 1 63 ? 8.134 15.070 0.025 1.00 0.00 63 ASN A C 13
ATOM 14809 O O . ASN A 1 63 ? 7.106 15.218 0.687 1.00 0.00 63 ASN A O 13
ATOM 14820 N N . GLU A 1 64 ? 9.297 14.721 0.562 1.00 0.00 64 GLU A N 13
ATOM 14821 C CA . GLU A 1 64 ? 9.426 14.488 1.996 1.00 0.00 64 GLU A CA 13
ATOM 14822 C C . GLU A 1 64 ? 9.512 15.812 2.749 1.00 0.00 64 GLU A C 13
ATOM 14823 O O . GLU A 1 64 ? 9.547 15.835 3.979 1.00 0.00 64 GLU A O 13
ATOM 14835 N N . GLY A 1 65 ? 9.543 16.913 2.001 1.00 0.00 65 GLY A N 13
ATOM 14836 C CA . GLY A 1 65 ? 9.623 18.244 2.601 1.00 0.00 65 GLY A CA 13
ATOM 14837 C C . GLY A 1 65 ? 11.073 18.689 2.762 1.00 0.00 65 GLY A C 13
ATOM 14838 O O . GLY A 1 65 ? 11.976 17.863 2.891 1.00 0.00 65 GLY A O 13
ATOM 14842 N N . SER A 1 66 ? 11.286 20.002 2.751 1.00 0.00 66 SER A N 13
ATOM 14843 C CA . SER A 1 66 ? 12.631 20.547 2.897 1.00 0.00 66 SER A CA 13
ATOM 14844 C C . SER A 1 66 ? 13.101 20.424 4.344 1.00 0.00 66 SER A C 13
ATOM 14845 O O . SER A 1 66 ? 12.317 20.594 5.277 1.00 0.00 66 SER A O 13
ATOM 14853 N N . LEU A 1 67 ? 14.389 20.130 4.520 1.00 0.00 67 LEU A N 13
ATOM 14854 C CA . LEU A 1 67 ? 14.965 19.987 5.858 1.00 0.00 67 LEU A CA 13
ATOM 14855 C C . LEU A 1 67 ? 15.523 21.326 6.341 1.00 0.00 67 LEU A C 13
ATOM 14856 O O . LEU A 1 67 ? 15.989 21.444 7.474 1.00 0.00 67 LEU A O 13
ATOM 14872 N N . GLU A 1 68 ? 15.469 22.331 5.473 1.00 0.00 68 GLU A N 13
ATOM 14873 C CA . GLU A 1 68 ? 15.971 23.654 5.820 1.00 0.00 68 GLU A CA 13
ATOM 14874 C C . GLU A 1 68 ? 15.099 24.283 6.907 1.00 0.00 68 GLU A C 13
ATOM 14875 O O . GLU A 1 68 ? 13.872 24.274 6.812 1.00 0.00 68 GLU A O 13
ATOM 14887 N N . HIS A 1 69 ? 15.741 24.827 7.938 1.00 0.00 69 HIS A N 13
ATOM 14888 C CA . HIS A 1 69 ? 15.016 25.457 9.040 1.00 0.00 69 HIS A CA 13
ATOM 14889 C C . HIS A 1 69 ? 14.635 26.891 8.687 1.00 0.00 69 HIS A C 13
ATOM 14890 O O . HIS A 1 69 ? 15.307 27.541 7.886 1.00 0.00 69 HIS A O 13
ATOM 14904 N N . HIS A 1 70 ? 13.558 27.383 9.292 1.00 0.00 70 HIS A N 13
ATOM 14905 C CA . HIS A 1 70 ? 13.105 28.746 9.030 1.00 0.00 70 HIS A CA 13
ATOM 14906 C C . HIS A 1 70 ? 14.022 29.759 9.713 1.00 0.00 70 HIS A C 13
ATOM 14907 O O . HIS A 1 70 ? 14.214 29.713 10.928 1.00 0.00 70 HIS A O 13
ATOM 14921 N N . HIS A 1 71 ? 14.574 30.676 8.923 1.00 0.00 71 HIS A N 13
ATOM 14922 C CA . HIS A 1 71 ? 15.462 31.706 9.456 1.00 0.00 71 HIS A CA 13
ATOM 14923 C C . HIS A 1 71 ? 16.546 31.088 10.338 1.00 0.00 71 HIS A C 13
ATOM 14924 O O . HIS A 1 71 ? 16.535 29.886 10.604 1.00 0.00 71 HIS A O 13
ATOM 14938 N N . HIS A 1 72 ? 17.484 31.919 10.785 1.00 0.00 72 HIS A N 13
ATOM 14939 C CA . HIS A 1 72 ? 18.576 31.447 11.634 1.00 0.00 72 HIS A CA 13
ATOM 14940 C C . HIS A 1 72 ? 18.134 31.381 13.096 1.00 0.00 72 HIS A C 13
ATOM 14941 O O . HIS A 1 72 ? 18.891 30.943 13.962 1.00 0.00 72 HIS A O 13
ATOM 14955 N N . HIS A 1 73 ? 16.908 31.822 13.364 1.00 0.00 73 HIS A N 13
ATOM 14956 C CA . HIS A 1 73 ? 16.385 31.812 14.728 1.00 0.00 73 HIS A CA 13
ATOM 14957 C C . HIS A 1 73 ? 17.403 32.408 15.697 1.00 0.00 73 HIS A C 13
ATOM 14958 O O . HIS A 1 73 ? 18.270 31.702 16.212 1.00 0.00 73 HIS A O 13
ATOM 14972 N N . HIS A 1 74 ? 17.292 33.711 15.937 1.00 0.00 74 HIS A N 13
ATOM 14973 C CA . HIS A 1 74 ? 18.209 34.397 16.844 1.00 0.00 74 HIS A CA 13
ATOM 14974 C C . HIS A 1 74 ? 18.425 33.583 18.114 1.00 0.00 74 HIS A C 13
ATOM 14975 O O . HIS A 1 74 ? 17.440 33.201 18.724 1.00 0.00 74 HIS A O 13
ATOM 14990 N N . MET A 1 1 ? 0.384 15.073 1.893 1.00 0.00 1 MET A N 14
ATOM 14991 C CA . MET A 1 1 ? 1.241 13.894 1.577 1.00 0.00 1 MET A CA 14
ATOM 14992 C C . MET A 1 1 ? 0.483 12.948 0.652 1.00 0.00 1 MET A C 14
ATOM 14993 O O . MET A 1 1 ? -0.673 12.609 0.905 1.00 0.00 1 MET A O 14
ATOM 15009 N N . GLN A 1 2 ? 1.147 12.521 -0.421 1.00 0.00 2 GLN A N 14
ATOM 15010 C CA . GLN A 1 2 ? 0.540 11.605 -1.388 1.00 0.00 2 GLN A CA 14
ATOM 15011 C C . GLN A 1 2 ? 1.577 10.598 -1.870 1.00 0.00 2 GLN A C 14
ATOM 15012 O O . GLN A 1 2 ? 2.551 10.962 -2.527 1.00 0.00 2 GLN A O 14
ATOM 15026 N N . GLY A 1 3 ? 1.363 9.330 -1.530 1.00 0.00 3 GLY A N 14
ATOM 15027 C CA . GLY A 1 3 ? 2.289 8.270 -1.922 1.00 0.00 3 GLY A CA 14
ATOM 15028 C C . GLY A 1 3 ? 1.926 7.695 -3.285 1.00 0.00 3 GLY A C 14
ATOM 15029 O O . GLY A 1 3 ? 0.756 7.667 -3.669 1.00 0.00 3 GLY A O 14
ATOM 15033 N N . VAL A 1 4 ? 2.941 7.230 -4.012 1.00 0.00 4 VAL A N 14
ATOM 15034 C CA . VAL A 1 4 ? 2.736 6.645 -5.342 1.00 0.00 4 VAL A CA 14
ATOM 15035 C C . VAL A 1 4 ? 3.372 5.257 -5.406 1.00 0.00 4 VAL A C 14
ATOM 15036 O O . VAL A 1 4 ? 4.519 5.073 -5.000 1.00 0.00 4 VAL A O 14
ATOM 15049 N N . VAL A 1 5 ? 2.622 4.284 -5.923 1.00 0.00 5 VAL A N 14
ATOM 15050 C CA . VAL A 1 5 ? 3.127 2.916 -6.040 1.00 0.00 5 VAL A CA 14
ATOM 15051 C C . VAL A 1 5 ? 3.796 2.711 -7.397 1.00 0.00 5 VAL A C 14
ATOM 15052 O O . VAL A 1 5 ? 3.214 3.015 -8.438 1.00 0.00 5 VAL A O 14
ATOM 15065 N N . LYS A 1 6 ? 5.024 2.193 -7.378 1.00 0.00 6 LYS A N 14
ATOM 15066 C CA . LYS A 1 6 ? 5.773 1.945 -8.610 1.00 0.00 6 LYS A CA 14
ATOM 15067 C C . LYS A 1 6 ? 6.232 0.493 -8.667 1.00 0.00 6 LYS A C 14
ATOM 15068 O O . LYS A 1 6 ? 7.152 0.095 -7.954 1.00 0.00 6 LYS A O 14
ATOM 15087 N N . VAL A 1 7 ? 5.584 -0.297 -9.522 1.00 0.00 7 VAL A N 14
ATOM 15088 C CA . VAL A 1 7 ? 5.931 -1.713 -9.670 1.00 0.00 7 VAL A CA 14
ATOM 15089 C C . VAL A 1 7 ? 5.921 -2.098 -11.148 1.00 0.00 7 VAL A C 14
ATOM 15090 O O . VAL A 1 7 ? 5.120 -1.583 -11.927 1.00 0.00 7 VAL A O 14
ATOM 15103 N N . ASN A 1 8 ? 6.820 -2.999 -11.529 1.00 0.00 8 ASN A N 14
ATOM 15104 C CA . ASN A 1 8 ? 6.907 -3.434 -12.919 1.00 0.00 8 ASN A CA 14
ATOM 15105 C C . ASN A 1 8 ? 5.615 -4.116 -13.354 1.00 0.00 8 ASN A C 14
ATOM 15106 O O . ASN A 1 8 ? 5.137 -3.902 -14.466 1.00 0.00 8 ASN A O 14
ATOM 15117 N N . SER A 1 9 ? 5.056 -4.939 -12.469 1.00 0.00 9 SER A N 14
ATOM 15118 C CA . SER A 1 9 ? 3.811 -5.658 -12.761 1.00 0.00 9 SER A CA 14
ATOM 15119 C C . SER A 1 9 ? 2.752 -5.340 -11.707 1.00 0.00 9 SER A C 14
ATOM 15120 O O . SER A 1 9 ? 2.641 -4.203 -11.248 1.00 0.00 9 SER A O 14
ATOM 15128 N N . ALA A 1 10 ? 1.978 -6.355 -11.329 1.00 0.00 10 ALA A N 14
ATOM 15129 C CA . ALA A 1 10 ? 0.927 -6.187 -10.323 1.00 0.00 10 ALA A CA 14
ATOM 15130 C C . ALA A 1 10 ? 1.461 -6.520 -8.931 1.00 0.00 10 ALA A C 14
ATOM 15131 O O . ALA A 1 10 ? 2.286 -7.418 -8.771 1.00 0.00 10 ALA A O 14
ATOM 15138 N N . LEU A 1 11 ? 0.985 -5.779 -7.926 1.00 0.00 11 LEU A N 14
ATOM 15139 C CA . LEU A 1 11 ? 1.412 -5.985 -6.537 1.00 0.00 11 LEU A CA 14
ATOM 15140 C C . LEU A 1 11 ? 0.215 -6.303 -5.650 1.00 0.00 11 LEU A C 14
ATOM 15141 O O . LEU A 1 11 ? -0.827 -5.656 -5.737 1.00 0.00 11 LEU A O 14
ATOM 15157 N N . ASN A 1 12 ? 0.372 -7.315 -4.807 1.00 0.00 12 ASN A N 14
ATOM 15158 C CA . ASN A 1 12 ? -0.701 -7.730 -3.912 1.00 0.00 12 ASN A CA 14
ATOM 15159 C C . ASN A 1 12 ? -0.847 -6.764 -2.739 1.00 0.00 12 ASN A C 14
ATOM 15160 O O . ASN A 1 12 ? 0.139 -6.375 -2.112 1.00 0.00 12 ASN A O 14
ATOM 15171 N N . MET A 1 13 ? -2.091 -6.397 -2.441 1.00 0.00 13 MET A N 14
ATOM 15172 C CA . MET A 1 13 ? -2.380 -5.492 -1.330 1.00 0.00 13 MET A CA 14
ATOM 15173 C C . MET A 1 13 ? -2.578 -6.305 -0.047 1.00 0.00 13 MET A C 14
ATOM 15174 O O . MET A 1 13 ? -2.975 -7.464 -0.109 1.00 0.00 13 MET A O 14
ATOM 15188 N N . ARG A 1 14 ? -2.295 -5.694 1.112 1.00 0.00 14 ARG A N 14
ATOM 15189 C CA . ARG A 1 14 ? -2.444 -6.384 2.411 1.00 0.00 14 ARG A CA 14
ATOM 15190 C C . ARG A 1 14 ? -3.347 -5.602 3.341 1.00 0.00 14 ARG A C 14
ATOM 15191 O O . ARG A 1 14 ? -3.327 -4.374 3.341 1.00 0.00 14 ARG A O 14
ATOM 15212 N N . SER A 1 15 ? -4.133 -6.317 4.141 1.00 0.00 15 SER A N 14
ATOM 15213 C CA . SER A 1 15 ? -5.036 -5.667 5.092 1.00 0.00 15 SER A CA 14
ATOM 15214 C C . SER A 1 15 ? -4.329 -5.432 6.423 1.00 0.00 15 SER A C 14
ATOM 15215 O O . SER A 1 15 ? -4.899 -4.856 7.348 1.00 0.00 15 SER A O 14
ATOM 15223 N N . GLY A 1 16 ? -3.080 -5.879 6.510 1.00 0.00 16 GLY A N 14
ATOM 15224 C CA . GLY A 1 16 ? -2.296 -5.710 7.731 1.00 0.00 16 GLY A CA 14
ATOM 15225 C C . GLY A 1 16 ? -0.815 -5.926 7.444 1.00 0.00 16 GLY A C 14
ATOM 15226 O O . GLY A 1 16 ? -0.456 -6.532 6.434 1.00 0.00 16 GLY A O 14
ATOM 15230 N N . PRO A 1 17 ? 0.045 -5.438 8.302 1.00 0.00 17 PRO A N 14
ATOM 15231 C CA . PRO A 1 17 ? 1.517 -5.585 8.127 1.00 0.00 17 PRO A CA 14
ATOM 15232 C C . PRO A 1 17 ? 1.950 -7.049 8.153 1.00 0.00 17 PRO A C 14
ATOM 15233 O O . PRO A 1 17 ? 2.100 -7.642 9.219 1.00 0.00 17 PRO A O 14
ATOM 15244 N N . GLY A 1 18 ? 2.149 -7.622 6.964 1.00 0.00 18 GLY A N 14
ATOM 15245 C CA . GLY A 1 18 ? 2.568 -9.021 6.839 1.00 0.00 18 GLY A CA 14
ATOM 15246 C C . GLY A 1 18 ? 1.757 -9.729 5.758 1.00 0.00 18 GLY A C 14
ATOM 15247 O O . GLY A 1 18 ? 0.558 -9.492 5.612 1.00 0.00 18 GLY A O 14
ATOM 15251 N N . SER A 1 19 ? 2.420 -10.597 5.004 1.00 0.00 19 SER A N 14
ATOM 15252 C CA . SER A 1 19 ? 1.756 -11.334 3.939 1.00 0.00 19 SER A CA 14
ATOM 15253 C C . SER A 1 19 ? 0.743 -12.324 4.516 1.00 0.00 19 SER A C 14
ATOM 15254 O O . SER A 1 19 ? -0.110 -12.843 3.797 1.00 0.00 19 SER A O 14
ATOM 15262 N N . ASN A 1 20 ? 0.859 -12.596 5.814 1.00 0.00 20 ASN A N 14
ATOM 15263 C CA . ASN A 1 20 ? -0.034 -13.541 6.482 1.00 0.00 20 ASN A CA 14
ATOM 15264 C C . ASN A 1 20 ? -1.331 -12.871 6.931 1.00 0.00 20 ASN A C 14
ATOM 15265 O O . ASN A 1 20 ? -2.135 -13.473 7.642 1.00 0.00 20 ASN A O 14
ATOM 15276 N N . TYR A 1 21 ? -1.533 -11.624 6.512 1.00 0.00 21 TYR A N 14
ATOM 15277 C CA . TYR A 1 21 ? -2.742 -10.878 6.877 1.00 0.00 21 TYR A CA 14
ATOM 15278 C C . TYR A 1 21 ? -3.779 -10.970 5.760 1.00 0.00 21 TYR A C 14
ATOM 15279 O O . TYR A 1 21 ? -4.809 -10.297 5.800 1.00 0.00 21 TYR A O 14
ATOM 15297 N N . GLY A 1 22 ? -3.502 -11.813 4.769 1.00 0.00 22 GLY A N 14
ATOM 15298 C CA . GLY A 1 22 ? -4.418 -11.996 3.646 1.00 0.00 22 GLY A CA 14
ATOM 15299 C C . GLY A 1 22 ? -4.190 -10.946 2.568 1.00 0.00 22 GLY A C 14
ATOM 15300 O O . GLY A 1 22 ? -3.365 -10.046 2.724 1.00 0.00 22 GLY A O 14
ATOM 15304 N N . VAL A 1 23 ? -4.931 -11.072 1.466 1.00 0.00 23 VAL A N 14
ATOM 15305 C CA . VAL A 1 23 ? -4.820 -10.137 0.344 1.00 0.00 23 VAL A CA 14
ATOM 15306 C C . VAL A 1 23 ? -6.166 -9.473 0.070 1.00 0.00 23 VAL A C 14
ATOM 15307 O O . VAL A 1 23 ? -7.199 -10.141 0.030 1.00 0.00 23 VAL A O 14
ATOM 15320 N N . ILE A 1 24 ? -6.154 -8.151 -0.110 1.00 0.00 24 ILE A N 14
ATOM 15321 C CA . ILE A 1 24 ? -7.391 -7.410 -0.373 1.00 0.00 24 ILE A CA 14
ATOM 15322 C C . ILE A 1 24 ? -7.623 -7.269 -1.874 1.00 0.00 24 ILE A C 14
ATOM 15323 O O . ILE A 1 24 ? -8.724 -6.933 -2.315 1.00 0.00 24 ILE A O 14
ATOM 15339 N N . GLY A 1 25 ? -6.580 -7.527 -2.654 1.00 0.00 25 GLY A N 14
ATOM 15340 C CA . GLY A 1 25 ? -6.672 -7.426 -4.105 1.00 0.00 25 GLY A CA 14
ATOM 15341 C C . GLY A 1 25 ? -5.293 -7.217 -4.718 1.00 0.00 25 GLY A C 14
ATOM 15342 O O . GLY A 1 25 ? -4.295 -7.740 -4.219 1.00 0.00 25 GLY A O 14
ATOM 15346 N N . THR A 1 26 ? -5.247 -6.446 -5.801 1.00 0.00 26 THR A N 14
ATOM 15347 C CA . THR A 1 26 ? -3.988 -6.154 -6.492 1.00 0.00 26 THR A CA 14
ATOM 15348 C C . THR A 1 26 ? -3.887 -4.664 -6.801 1.00 0.00 26 THR A C 14
ATOM 15349 O O . THR A 1 26 ? -4.895 -3.971 -6.908 1.00 0.00 26 THR A O 14
ATOM 15360 N N . LEU A 1 27 ? -2.653 -4.181 -6.940 1.00 0.00 27 LEU A N 14
ATOM 15361 C CA . LEU A 1 27 ? -2.402 -2.765 -7.234 1.00 0.00 27 LEU A CA 14
ATOM 15362 C C . LEU A 1 27 ? -1.545 -2.630 -8.497 1.00 0.00 27 LEU A C 14
ATOM 15363 O O . LEU A 1 27 ? -0.690 -3.480 -8.757 1.00 0.00 27 LEU A O 14
ATOM 15379 N N . ARG A 1 28 ? -1.773 -1.569 -9.272 1.00 0.00 28 ARG A N 14
ATOM 15380 C CA . ARG A 1 28 ? -1.021 -1.328 -10.514 1.00 0.00 28 ARG A CA 14
ATOM 15381 C C . ARG A 1 28 ? -0.051 -0.187 -10.351 1.00 0.00 28 ARG A C 14
ATOM 15382 O O . ARG A 1 28 ? -0.079 0.548 -9.361 1.00 0.00 28 ARG A O 14
ATOM 15403 N N . ASN A 1 29 ? 0.794 -0.047 -11.343 1.00 0.00 29 ASN A N 14
ATOM 15404 C CA . ASN A 1 29 ? 1.776 1.010 -11.351 1.00 0.00 29 ASN A CA 14
ATOM 15405 C C . ASN A 1 29 ? 1.107 2.368 -11.535 1.00 0.00 29 ASN A C 14
ATOM 15406 O O . ASN A 1 29 ? -0.006 2.475 -12.055 1.00 0.00 29 ASN A O 14
ATOM 15417 N N . ASN A 1 30 ? 1.812 3.403 -11.095 1.00 0.00 30 ASN A N 14
ATOM 15418 C CA . ASN A 1 30 ? 1.323 4.770 -11.194 1.00 0.00 30 ASN A CA 14
ATOM 15419 C C . ASN A 1 30 ? 0.004 4.936 -10.448 1.00 0.00 30 ASN A C 14
ATOM 15420 O O . ASN A 1 30 ? -0.833 5.752 -10.832 1.00 0.00 30 ASN A O 14
ATOM 15431 N N . ASP A 1 31 ? -0.174 4.171 -9.374 1.00 0.00 31 ASP A N 14
ATOM 15432 C CA . ASP A 1 31 ? -1.398 4.259 -8.575 1.00 0.00 31 ASP A CA 14
ATOM 15433 C C . ASP A 1 31 ? -1.208 5.230 -7.417 1.00 0.00 31 ASP A C 14
ATOM 15434 O O . ASP A 1 31 ? -0.457 4.953 -6.481 1.00 0.00 31 ASP A O 14
ATOM 15443 N N . LYS A 1 32 ? -1.894 6.365 -7.479 1.00 0.00 32 LYS A N 14
ATOM 15444 C CA . LYS A 1 32 ? -1.788 7.354 -6.418 1.00 0.00 32 LYS A CA 14
ATOM 15445 C C . LYS A 1 32 ? -2.536 6.874 -5.183 1.00 0.00 32 LYS A C 14
ATOM 15446 O O . LYS A 1 32 ? -3.666 6.397 -5.280 1.00 0.00 32 LYS A O 14
ATOM 15465 N N . VAL A 1 33 ? -1.901 6.998 -4.018 1.00 0.00 33 VAL A N 14
ATOM 15466 C CA . VAL A 1 33 ? -2.517 6.571 -2.761 1.00 0.00 33 VAL A CA 14
ATOM 15467 C C . VAL A 1 33 ? -2.282 7.606 -1.668 1.00 0.00 33 VAL A C 14
ATOM 15468 O O . VAL A 1 33 ? -1.378 8.435 -1.768 1.00 0.00 33 VAL A O 14
ATOM 15481 N N . GLU A 1 34 ? -3.097 7.544 -0.617 1.00 0.00 34 GLU A N 14
ATOM 15482 C CA . GLU A 1 34 ? -2.974 8.469 0.510 1.00 0.00 34 GLU A CA 14
ATOM 15483 C C . GLU A 1 34 ? -2.412 7.736 1.720 1.00 0.00 34 GLU A C 14
ATOM 15484 O O . GLU A 1 34 ? -3.012 6.780 2.211 1.00 0.00 34 GLU A O 14
ATOM 15496 N N . ILE A 1 35 ? -1.252 8.188 2.190 1.00 0.00 35 ILE A N 14
ATOM 15497 C CA . ILE A 1 35 ? -0.603 7.565 3.340 1.00 0.00 35 ILE A CA 14
ATOM 15498 C C . ILE A 1 35 ? -1.171 8.120 4.643 1.00 0.00 35 ILE A C 14
ATOM 15499 O O . ILE A 1 35 ? -1.208 9.332 4.850 1.00 0.00 35 ILE A O 14
ATOM 15515 N N . ILE A 1 36 ? -1.614 7.221 5.522 1.00 0.00 36 ILE A N 14
ATOM 15516 C CA . ILE A 1 36 ? -2.180 7.622 6.810 1.00 0.00 36 ILE A CA 14
ATOM 15517 C C . ILE A 1 36 ? -1.095 7.598 7.888 1.00 0.00 36 ILE A C 14
ATOM 15518 O O . ILE A 1 36 ? -0.723 8.640 8.430 1.00 0.00 36 ILE A O 14
ATOM 15534 N N . LYS A 1 37 ? -0.587 6.405 8.180 1.00 0.00 37 LYS A N 14
ATOM 15535 C CA . LYS A 1 37 ? 0.466 6.234 9.184 1.00 0.00 37 LYS A CA 14
ATOM 15536 C C . LYS A 1 37 ? 1.374 5.065 8.811 1.00 0.00 37 LYS A C 14
ATOM 15537 O O . LYS A 1 37 ? 0.972 4.168 8.073 1.00 0.00 37 LYS A O 14
ATOM 15556 N N . GLU A 1 38 ? 2.603 5.080 9.332 1.00 0.00 38 GLU A N 14
ATOM 15557 C CA . GLU A 1 38 ? 3.570 4.011 9.054 1.00 0.00 38 GLU A CA 14
ATOM 15558 C C . GLU A 1 38 ? 3.873 3.217 10.325 1.00 0.00 38 GLU A C 14
ATOM 15559 O O . GLU A 1 38 ? 4.293 3.783 11.333 1.00 0.00 38 GLU A O 14
ATOM 15571 N N . VAL A 1 39 ? 3.656 1.899 10.271 1.00 0.00 39 VAL A N 14
ATOM 15572 C CA . VAL A 1 39 ? 3.910 1.029 11.427 1.00 0.00 39 VAL A CA 14
ATOM 15573 C C . VAL A 1 39 ? 4.746 -0.187 11.030 1.00 0.00 39 VAL A C 14
ATOM 15574 O O . VAL A 1 39 ? 4.445 -0.864 10.048 1.00 0.00 39 VAL A O 14
ATOM 15587 N N . ASP A 1 40 ? 5.784 -0.465 11.815 1.00 0.00 40 ASP A N 14
ATOM 15588 C CA . ASP A 1 40 ? 6.653 -1.616 11.560 1.00 0.00 40 ASP A CA 14
ATOM 15589 C C . ASP A 1 40 ? 7.228 -1.589 10.148 1.00 0.00 40 ASP A C 14
ATOM 15590 O O . ASP A 1 40 ? 7.448 -2.637 9.541 1.00 0.00 40 ASP A O 14
ATOM 15599 N N . GLY A 1 41 ? 7.486 -0.395 9.634 1.00 0.00 41 GLY A N 14
ATOM 15600 C CA . GLY A 1 41 ? 8.059 -0.260 8.296 1.00 0.00 41 GLY A CA 14
ATOM 15601 C C . GLY A 1 41 ? 6.986 -0.320 7.214 1.00 0.00 41 GLY A C 14
ATOM 15602 O O . GLY A 1 41 ? 7.253 -0.011 6.053 1.00 0.00 41 GLY A O 14
ATOM 15606 N N . TRP A 1 42 ? 5.774 -0.710 7.594 1.00 0.00 42 TRP A N 14
ATOM 15607 C CA . TRP A 1 42 ? 4.671 -0.797 6.639 1.00 0.00 42 TRP A CA 14
ATOM 15608 C C . TRP A 1 42 ? 3.932 0.531 6.572 1.00 0.00 42 TRP A C 14
ATOM 15609 O O . TRP A 1 42 ? 3.724 1.184 7.593 1.00 0.00 42 TRP A O 14
ATOM 15630 N N . TYR A 1 43 ? 3.527 0.926 5.370 1.00 0.00 43 TYR A N 14
ATOM 15631 C CA . TYR A 1 43 ? 2.801 2.183 5.184 1.00 0.00 43 TYR A CA 14
ATOM 15632 C C . TYR A 1 43 ? 1.312 1.917 5.023 1.00 0.00 43 TYR A C 14
ATOM 15633 O O . TYR A 1 43 ? 0.900 1.137 4.165 1.00 0.00 43 TYR A O 14
ATOM 15651 N N . GLU A 1 44 ? 0.509 2.584 5.843 1.00 0.00 44 GLU A N 14
ATOM 15652 C CA . GLU A 1 44 ? -0.935 2.422 5.772 1.00 0.00 44 GLU A CA 14
ATOM 15653 C C . GLU A 1 44 ? -1.489 3.306 4.664 1.00 0.00 44 GLU A C 14
ATOM 15654 O O . GLU A 1 44 ? -1.181 4.497 4.601 1.00 0.00 44 GLU A O 14
ATOM 15666 N N . ILE A 1 45 ? -2.288 2.722 3.774 1.00 0.00 45 ILE A N 14
ATOM 15667 C CA . ILE A 1 45 ? -2.860 3.475 2.653 1.00 0.00 45 ILE A CA 14
ATOM 15668 C C . ILE A 1 45 ? -4.366 3.273 2.551 1.00 0.00 45 ILE A C 14
ATOM 15669 O O . ILE A 1 45 ? -4.906 2.272 3.007 1.00 0.00 45 ILE A O 14
ATOM 15685 N N . ARG A 1 46 ? -5.034 4.240 1.912 1.00 0.00 46 ARG A N 14
ATOM 15686 C CA . ARG A 1 46 ? -6.486 4.163 1.703 1.00 0.00 46 ARG A CA 14
ATOM 15687 C C . ARG A 1 46 ? -6.807 4.301 0.234 1.00 0.00 46 ARG A C 14
ATOM 15688 O O . ARG A 1 46 ? -6.325 5.213 -0.438 1.00 0.00 46 ARG A O 14
ATOM 15709 N N . PHE A 1 47 ? -7.638 3.396 -0.262 1.00 0.00 47 PHE A N 14
ATOM 15710 C CA . PHE A 1 47 ? -8.026 3.429 -1.665 1.00 0.00 47 PHE A CA 14
ATOM 15711 C C . PHE A 1 47 ? -9.404 2.802 -1.854 1.00 0.00 47 PHE A C 14
ATOM 15712 O O . PHE A 1 47 ? -9.700 1.750 -1.289 1.00 0.00 47 PHE A O 14
ATOM 15729 N N . ASN A 1 48 ? -10.236 3.459 -2.653 1.00 0.00 48 ASN A N 14
ATOM 15730 C CA . ASN A 1 48 ? -11.586 2.968 -2.927 1.00 0.00 48 ASN A CA 14
ATOM 15731 C C . ASN A 1 48 ? -12.377 2.775 -1.639 1.00 0.00 48 ASN A C 14
ATOM 15732 O O . ASN A 1 48 ? -13.203 1.867 -1.539 1.00 0.00 48 ASN A O 14
ATOM 15743 N N . GLY A 1 49 ? -12.131 3.634 -0.663 1.00 0.00 49 GLY A N 14
ATOM 15744 C CA . GLY A 1 49 ? -12.842 3.548 0.608 1.00 0.00 49 GLY A CA 14
ATOM 15745 C C . GLY A 1 49 ? -12.347 2.373 1.445 1.00 0.00 49 GLY A C 14
ATOM 15746 O O . GLY A 1 49 ? -12.899 2.084 2.506 1.00 0.00 49 GLY A O 14
ATOM 15750 N N . LYS A 1 50 ? -11.300 1.703 0.966 1.00 0.00 50 LYS A N 14
ATOM 15751 C CA . LYS A 1 50 ? -10.726 0.558 1.681 1.00 0.00 50 LYS A CA 14
ATOM 15752 C C . LYS A 1 50 ? -9.390 0.950 2.301 1.00 0.00 50 LYS A C 14
ATOM 15753 O O . LYS A 1 50 ? -8.645 1.744 1.733 1.00 0.00 50 LYS A O 14
ATOM 15772 N N . VAL A 1 51 ? -9.099 0.396 3.478 1.00 0.00 51 VAL A N 14
ATOM 15773 C CA . VAL A 1 51 ? -7.850 0.701 4.187 1.00 0.00 51 VAL A CA 14
ATOM 15774 C C . VAL A 1 51 ? -7.016 -0.562 4.369 1.00 0.00 51 VAL A C 14
ATOM 15775 O O . VAL A 1 51 ? -7.529 -1.607 4.770 1.00 0.00 51 VAL A O 14
ATOM 15788 N N . GLY A 1 52 ? -5.727 -0.452 4.069 1.00 0.00 52 GLY A N 14
ATOM 15789 C CA . GLY A 1 52 ? -4.817 -1.583 4.200 1.00 0.00 52 GLY A CA 14
ATOM 15790 C C . GLY A 1 52 ? -3.373 -1.102 4.282 1.00 0.00 52 GLY A C 14
ATOM 15791 O O . GLY A 1 52 ? -3.116 0.089 4.450 1.00 0.00 52 GLY A O 14
ATOM 15795 N N . TYR A 1 53 ? -2.434 -2.038 4.168 1.00 0.00 53 TYR A N 14
ATOM 15796 C CA . TYR A 1 53 ? -1.007 -1.716 4.235 1.00 0.00 53 TYR A CA 14
ATOM 15797 C C . TYR A 1 53 ? -0.281 -2.289 3.018 1.00 0.00 53 TYR A C 14
ATOM 15798 O O . TYR A 1 53 ? -0.753 -3.243 2.398 1.00 0.00 53 TYR A O 14
ATOM 15816 N N . ALA A 1 54 ? 0.866 -1.700 2.675 1.00 0.00 54 ALA A N 14
ATOM 15817 C CA . ALA A 1 54 ? 1.647 -2.161 1.521 1.00 0.00 54 ALA A CA 14
ATOM 15818 C C . ALA A 1 54 ? 3.140 -2.134 1.837 1.00 0.00 54 ALA A C 14
ATOM 15819 O O . ALA A 1 54 ? 3.584 -1.410 2.729 1.00 0.00 54 ALA A O 14
ATOM 15826 N N . SER A 1 55 ? 3.907 -2.935 1.105 1.00 0.00 55 SER A N 14
ATOM 15827 C CA . SER A 1 55 ? 5.351 -3.007 1.315 1.00 0.00 55 SER A CA 14
ATOM 15828 C C . SER A 1 55 ? 6.019 -1.665 1.025 1.00 0.00 55 SER A C 14
ATOM 15829 O O . SER A 1 55 ? 5.654 -0.968 0.079 1.00 0.00 55 SER A O 14
ATOM 15837 N N . LYS A 1 56 ? 6.999 -1.313 1.851 1.00 0.00 56 LYS A N 14
ATOM 15838 C CA . LYS A 1 56 ? 7.718 -0.054 1.686 1.00 0.00 56 LYS A CA 14
ATOM 15839 C C . LYS A 1 56 ? 8.590 -0.073 0.432 1.00 0.00 56 LYS A C 14
ATOM 15840 O O . LYS A 1 56 ? 8.854 0.970 -0.165 1.00 0.00 56 LYS A O 14
ATOM 15859 N N . SER A 1 57 ? 9.043 -1.260 0.047 1.00 0.00 57 SER A N 14
ATOM 15860 C CA . SER A 1 57 ? 9.899 -1.401 -1.125 1.00 0.00 57 SER A CA 14
ATOM 15861 C C . SER A 1 57 ? 9.202 -0.901 -2.390 1.00 0.00 57 SER A C 14
ATOM 15862 O O . SER A 1 57 ? 9.834 -0.294 -3.254 1.00 0.00 57 SER A O 14
ATOM 15870 N N . TYR A 1 58 ? 7.903 -1.174 -2.504 1.00 0.00 58 TYR A N 14
ATOM 15871 C CA . TYR A 1 58 ? 7.137 -0.762 -3.685 1.00 0.00 58 TYR A CA 14
ATOM 15872 C C . TYR A 1 58 ? 6.431 0.573 -3.464 1.00 0.00 58 TYR A C 14
ATOM 15873 O O . TYR A 1 58 ? 5.539 0.938 -4.230 1.00 0.00 58 TYR A O 14
ATOM 15891 N N . ILE A 1 59 ? 6.835 1.304 -2.425 1.00 0.00 59 ILE A N 14
ATOM 15892 C CA . ILE A 1 59 ? 6.235 2.610 -2.121 1.00 0.00 59 ILE A CA 14
ATOM 15893 C C . ILE A 1 59 ? 7.296 3.704 -2.186 1.00 0.00 59 ILE A C 14
ATOM 15894 O O . ILE A 1 59 ? 8.349 3.602 -1.558 1.00 0.00 59 ILE A O 14
ATOM 15910 N N . THR A 1 60 ? 7.002 4.752 -2.950 1.00 0.00 60 THR A N 14
ATOM 15911 C CA . THR A 1 60 ? 7.919 5.880 -3.106 1.00 0.00 60 THR A CA 14
ATOM 15912 C C . THR A 1 60 ? 7.212 7.182 -2.748 1.00 0.00 60 THR A C 14
ATOM 15913 O O . THR A 1 60 ? 6.138 7.479 -3.274 1.00 0.00 60 THR A O 14
ATOM 15924 N N . ILE A 1 61 ? 7.819 7.958 -1.855 1.00 0.00 61 ILE A N 14
ATOM 15925 C CA . ILE A 1 61 ? 7.239 9.234 -1.436 1.00 0.00 61 ILE A CA 14
ATOM 15926 C C . ILE A 1 61 ? 7.685 10.354 -2.371 1.00 0.00 61 ILE A C 14
ATOM 15927 O O . ILE A 1 61 ? 8.879 10.555 -2.587 1.00 0.00 61 ILE A O 14
ATOM 15943 N N . VAL A 1 62 ? 6.717 11.083 -2.925 1.00 0.00 62 VAL A N 14
ATOM 15944 C CA . VAL A 1 62 ? 7.019 12.188 -3.838 1.00 0.00 62 VAL A CA 14
ATOM 15945 C C . VAL A 1 62 ? 6.761 13.530 -3.153 1.00 0.00 62 VAL A C 14
ATOM 15946 O O . VAL A 1 62 ? 5.613 13.924 -2.951 1.00 0.00 62 VAL A O 14
ATOM 15959 N N . ASN A 1 63 ? 7.839 14.225 -2.802 1.00 0.00 63 ASN A N 14
ATOM 15960 C CA . ASN A 1 63 ? 7.727 15.525 -2.143 1.00 0.00 63 ASN A CA 14
ATOM 15961 C C . ASN A 1 63 ? 9.098 16.174 -1.998 1.00 0.00 63 ASN A C 14
ATOM 15962 O O . ASN A 1 63 ? 9.305 17.026 -1.136 1.00 0.00 63 ASN A O 14
ATOM 15973 N N . GLU A 1 64 ? 10.035 15.759 -2.841 1.00 0.00 64 GLU A N 14
ATOM 15974 C CA . GLU A 1 64 ? 11.386 16.303 -2.788 1.00 0.00 64 GLU A CA 14
ATOM 15975 C C . GLU A 1 64 ? 11.389 17.779 -3.171 1.00 0.00 64 GLU A C 14
ATOM 15976 O O . GLU A 1 64 ? 10.676 18.198 -4.082 1.00 0.00 64 GLU A O 14
ATOM 15988 N N . GLY A 1 65 ? 12.203 18.559 -2.467 1.00 0.00 65 GLY A N 14
ATOM 15989 C CA . GLY A 1 65 ? 12.303 19.989 -2.734 1.00 0.00 65 GLY A CA 14
ATOM 15990 C C . GLY A 1 65 ? 13.340 20.635 -1.824 1.00 0.00 65 GLY A C 14
ATOM 15991 O O . GLY A 1 65 ? 12.998 21.342 -0.877 1.00 0.00 65 GLY A O 14
ATOM 15995 N N . SER A 1 66 ? 14.613 20.385 -2.119 1.00 0.00 66 SER A N 14
ATOM 15996 C CA . SER A 1 66 ? 15.699 20.943 -1.322 1.00 0.00 66 SER A CA 14
ATOM 15997 C C . SER A 1 66 ? 15.591 20.478 0.127 1.00 0.00 66 SER A C 14
ATOM 15998 O O . SER A 1 66 ? 14.596 20.741 0.802 1.00 0.00 66 SER A O 14
ATOM 16006 N N . LEU A 1 67 ? 16.621 19.782 0.597 1.00 0.00 67 LEU A N 14
ATOM 16007 C CA . LEU A 1 67 ? 16.633 19.277 1.966 1.00 0.00 67 LEU A CA 14
ATOM 16008 C C . LEU A 1 67 ? 16.888 20.410 2.956 1.00 0.00 67 LEU A C 14
ATOM 16009 O O . LEU A 1 67 ? 17.629 21.349 2.664 1.00 0.00 67 LEU A O 14
ATOM 16025 N N . GLU A 1 68 ? 16.269 20.315 4.131 1.00 0.00 68 GLU A N 14
ATOM 16026 C CA . GLU A 1 68 ? 16.435 21.337 5.161 1.00 0.00 68 GLU A CA 14
ATOM 16027 C C . GLU A 1 68 ? 17.711 21.090 5.961 1.00 0.00 68 GLU A C 14
ATOM 16028 O O . GLU A 1 68 ? 18.763 21.657 5.664 1.00 0.00 68 GLU A O 14
ATOM 16040 N N . HIS A 1 69 ? 17.608 20.235 6.976 1.00 0.00 69 HIS A N 14
ATOM 16041 C CA . HIS A 1 69 ? 18.755 19.910 7.820 1.00 0.00 69 HIS A CA 14
ATOM 16042 C C . HIS A 1 69 ? 19.579 18.789 7.193 1.00 0.00 69 HIS A C 14
ATOM 16043 O O . HIS A 1 69 ? 19.028 17.839 6.637 1.00 0.00 69 HIS A O 14
ATOM 16057 N N . HIS A 1 70 ? 20.902 18.908 7.282 1.00 0.00 70 HIS A N 14
ATOM 16058 C CA . HIS A 1 70 ? 21.795 17.899 6.716 1.00 0.00 70 HIS A CA 14
ATOM 16059 C C . HIS A 1 70 ? 23.127 17.876 7.463 1.00 0.00 70 HIS A C 14
ATOM 16060 O O . HIS A 1 70 ? 23.629 18.917 7.886 1.00 0.00 70 HIS A O 14
ATOM 16074 N N . HIS A 1 71 ? 23.691 16.683 7.624 1.00 0.00 71 HIS A N 14
ATOM 16075 C CA . HIS A 1 71 ? 24.964 16.533 8.324 1.00 0.00 71 HIS A CA 14
ATOM 16076 C C . HIS A 1 71 ? 26.138 16.837 7.394 1.00 0.00 71 HIS A C 14
ATOM 16077 O O . HIS A 1 71 ? 26.074 16.587 6.191 1.00 0.00 71 HIS A O 14
ATOM 16091 N N . HIS A 1 72 ? 27.211 17.380 7.966 1.00 0.00 72 HIS A N 14
ATOM 16092 C CA . HIS A 1 72 ? 28.398 17.716 7.184 1.00 0.00 72 HIS A CA 14
ATOM 16093 C C . HIS A 1 72 ? 28.027 18.593 5.993 1.00 0.00 72 HIS A C 14
ATOM 16094 O O . HIS A 1 72 ? 27.811 18.097 4.887 1.00 0.00 72 HIS A O 14
ATOM 16108 N N . HIS A 1 73 ? 27.957 19.901 6.224 1.00 0.00 73 HIS A N 14
ATOM 16109 C CA . HIS A 1 73 ? 27.611 20.846 5.161 1.00 0.00 73 HIS A CA 14
ATOM 16110 C C . HIS A 1 73 ? 28.390 22.147 5.327 1.00 0.00 73 HIS A C 14
ATOM 16111 O O . HIS A 1 73 ? 28.523 22.663 6.437 1.00 0.00 73 HIS A O 14
ATOM 16125 N N . HIS A 1 74 ? 28.899 22.672 4.216 1.00 0.00 74 HIS A N 14
ATOM 16126 C CA . HIS A 1 74 ? 29.661 23.919 4.245 1.00 0.00 74 HIS A CA 14
ATOM 16127 C C . HIS A 1 74 ? 28.732 25.108 4.469 1.00 0.00 74 HIS A C 14
ATOM 16128 O O . HIS A 1 74 ? 28.916 25.808 5.452 1.00 0.00 74 HIS A O 14
ATOM 16143 N N . MET A 1 1 ? -0.036 15.133 1.563 1.00 0.00 1 MET A N 15
ATOM 16144 C CA . MET A 1 1 ? 0.972 14.074 1.279 1.00 0.00 1 MET A CA 15
ATOM 16145 C C . MET A 1 1 ? 0.321 12.961 0.469 1.00 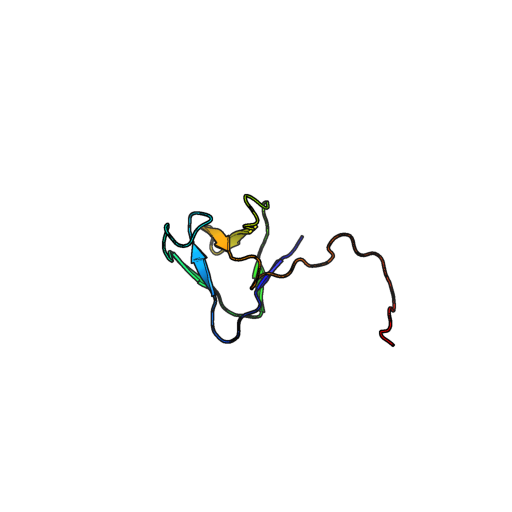0.00 1 MET A C 15
ATOM 16146 O O . MET A 1 1 ? -0.681 12.386 0.887 1.00 0.00 1 MET A O 15
ATOM 16162 N N . GLN A 1 2 ? 0.896 12.663 -0.696 1.00 0.00 2 GLN A N 15
ATOM 16163 C CA . GLN A 1 2 ? 0.366 11.611 -1.567 1.00 0.00 2 GLN A CA 15
ATOM 16164 C C . GLN A 1 2 ? 1.451 10.597 -1.900 1.00 0.00 2 GLN A C 15
ATOM 16165 O O . GLN A 1 2 ? 2.504 10.948 -2.429 1.00 0.00 2 GLN A O 15
ATOM 16179 N N . GLY A 1 3 ? 1.178 9.334 -1.589 1.00 0.00 3 GLY A N 15
ATOM 16180 C CA . GLY A 1 3 ? 2.129 8.260 -1.859 1.00 0.00 3 GLY A CA 15
ATOM 16181 C C . GLY A 1 3 ? 1.950 7.728 -3.275 1.00 0.00 3 GLY A C 15
ATOM 16182 O O . GLY A 1 3 ? 0.840 7.721 -3.806 1.00 0.00 3 GLY A O 15
ATOM 16186 N N . VAL A 1 4 ? 3.051 7.280 -3.884 1.00 0.00 4 VAL A N 15
ATOM 16187 C CA . VAL A 1 4 ? 3.006 6.742 -5.249 1.00 0.00 4 VAL A CA 15
ATOM 16188 C C . VAL A 1 4 ? 3.599 5.335 -5.283 1.00 0.00 4 VAL A C 15
ATOM 16189 O O . VAL A 1 4 ? 4.692 5.096 -4.771 1.00 0.00 4 VAL A O 15
ATOM 16202 N N . VAL A 1 5 ? 2.864 4.407 -5.890 1.00 0.00 5 VAL A N 15
ATOM 16203 C CA . VAL A 1 5 ? 3.317 3.022 -5.992 1.00 0.00 5 VAL A CA 15
ATOM 16204 C C . VAL A 1 5 ? 4.070 2.802 -7.297 1.00 0.00 5 VAL A C 15
ATOM 16205 O O . VAL A 1 5 ? 3.571 3.132 -8.371 1.00 0.00 5 VAL A O 15
ATOM 16218 N N . LYS A 1 6 ? 5.271 2.234 -7.198 1.00 0.00 6 LYS A N 15
ATOM 16219 C CA . LYS A 1 6 ? 6.090 1.960 -8.384 1.00 0.00 6 LYS A CA 15
ATOM 16220 C C . LYS A 1 6 ? 6.410 0.472 -8.464 1.00 0.00 6 LYS A C 15
ATOM 16221 O O . LYS A 1 6 ? 7.242 -0.033 -7.714 1.00 0.00 6 LYS A O 15
ATOM 16240 N N . VAL A 1 7 ? 5.739 -0.227 -9.383 1.00 0.00 7 VAL A N 15
ATOM 16241 C CA . VAL A 1 7 ? 5.950 -1.664 -9.563 1.00 0.00 7 VAL A CA 15
ATOM 16242 C C . VAL A 1 7 ? 5.959 -2.020 -11.044 1.00 0.00 7 VAL A C 15
ATOM 16243 O O . VAL A 1 7 ? 5.442 -1.272 -11.874 1.00 0.00 7 VAL A O 15
ATOM 16256 N N . ASN A 1 8 ? 6.542 -3.169 -11.364 1.00 0.00 8 ASN A N 15
ATOM 16257 C CA . ASN A 1 8 ? 6.614 -3.624 -12.746 1.00 0.00 8 ASN A CA 15
ATOM 16258 C C . ASN A 1 8 ? 5.302 -4.281 -13.165 1.00 0.00 8 ASN A C 15
ATOM 16259 O O . ASN A 1 8 ? 5.061 -4.504 -14.351 1.00 0.00 8 ASN A O 15
ATOM 16270 N N . SER A 1 9 ? 4.460 -4.587 -12.184 1.00 0.00 9 SER A N 15
ATOM 16271 C CA . SER A 1 9 ? 3.177 -5.225 -12.460 1.00 0.00 9 SER A CA 15
ATOM 16272 C C . SER A 1 9 ? 2.211 -5.006 -11.300 1.00 0.00 9 SER A C 15
ATOM 16273 O O . SER A 1 9 ? 2.450 -4.174 -10.426 1.00 0.00 9 SER A O 15
ATOM 16281 N N . ALA A 1 10 ? 1.121 -5.765 -11.297 1.00 0.00 10 ALA A N 15
ATOM 16282 C CA . ALA A 1 10 ? 0.131 -5.650 -10.234 1.00 0.00 10 ALA A CA 15
ATOM 16283 C C . ALA A 1 10 ? 0.733 -6.090 -8.904 1.00 0.00 10 ALA A C 15
ATOM 16284 O O . ALA A 1 10 ? 1.529 -7.026 -8.856 1.00 0.00 10 ALA A O 15
ATOM 16291 N N . LEU A 1 11 ? 0.349 -5.411 -7.825 1.00 0.00 11 LEU A N 15
ATOM 16292 C CA . LEU A 1 11 ? 0.856 -5.736 -6.486 1.00 0.00 11 LEU A CA 15
ATOM 16293 C C . LEU A 1 11 ? -0.300 -6.017 -5.538 1.00 0.00 11 LEU A C 15
ATOM 16294 O O . LEU A 1 11 ? -1.264 -5.255 -5.477 1.00 0.00 11 LEU A O 15
ATOM 16310 N N . ASN A 1 12 ? -0.193 -7.114 -4.800 1.00 0.00 12 ASN A N 15
ATOM 16311 C CA . ASN A 1 12 ? -1.230 -7.490 -3.849 1.00 0.00 12 ASN A CA 15
ATOM 16312 C C . ASN A 1 12 ? -1.157 -6.603 -2.607 1.00 0.00 12 ASN A C 15
ATOM 16313 O O . ASN A 1 12 ? -0.070 -6.242 -2.155 1.00 0.00 12 ASN A O 15
ATOM 16324 N N . MET A 1 13 ? -2.322 -6.255 -2.058 1.00 0.00 13 MET A N 15
ATOM 16325 C CA . MET A 1 13 ? -2.395 -5.414 -0.863 1.00 0.00 13 MET A CA 15
ATOM 16326 C C . MET A 1 13 ? -2.800 -6.262 0.335 1.00 0.00 13 MET A C 15
ATOM 16327 O O . MET A 1 13 ? -3.498 -7.262 0.177 1.00 0.00 13 MET A O 15
ATOM 16341 N N . ARG A 1 14 ? -2.350 -5.874 1.530 1.00 0.00 14 ARG A N 15
ATOM 16342 C CA . ARG A 1 14 ? -2.664 -6.635 2.746 1.00 0.00 14 ARG A CA 15
ATOM 16343 C C . ARG A 1 14 ? -3.370 -5.752 3.761 1.00 0.00 14 ARG A C 15
ATOM 16344 O O . ARG A 1 14 ? -3.255 -4.527 3.725 1.00 0.00 14 ARG A O 15
ATOM 16365 N N . SER A 1 15 ? -4.112 -6.390 4.658 1.00 0.00 15 SER A N 15
ATOM 16366 C CA . SER A 1 15 ? -4.854 -5.665 5.682 1.00 0.00 15 SER A CA 15
ATOM 16367 C C . SER A 1 15 ? -3.945 -5.276 6.846 1.00 0.00 15 SER A C 15
ATOM 16368 O O . SER A 1 15 ? -4.363 -4.558 7.753 1.00 0.00 15 SER A O 15
ATOM 16376 N N . GLY A 1 16 ? -2.705 -5.753 6.817 1.00 0.00 16 GLY A N 15
ATOM 16377 C CA . GLY A 1 16 ? -1.758 -5.442 7.885 1.00 0.00 16 GLY A CA 15
ATOM 16378 C C . GLY A 1 16 ? -0.316 -5.599 7.414 1.00 0.00 16 GLY A C 15
ATOM 16379 O O . GLY A 1 16 ? -0.054 -5.740 6.218 1.00 0.00 16 GLY A O 15
ATOM 16383 N N . PRO A 1 17 ? 0.615 -5.566 8.334 1.00 0.00 17 PRO A N 15
ATOM 16384 C CA . PRO A 1 17 ? 2.059 -5.699 8.022 1.00 0.00 17 PRO A CA 15
ATOM 16385 C C . PRO A 1 17 ? 2.501 -7.155 7.895 1.00 0.00 17 PRO A C 15
ATOM 16386 O O . PRO A 1 17 ? 3.692 -7.445 7.805 1.00 0.00 17 PRO A O 15
ATOM 16397 N N . GLY A 1 18 ? 1.532 -8.069 7.883 1.00 0.00 18 GLY A N 15
ATOM 16398 C CA . GLY A 1 18 ? 1.832 -9.497 7.763 1.00 0.00 18 GLY A CA 15
ATOM 16399 C C . GLY A 1 18 ? 1.682 -9.967 6.318 1.00 0.00 18 GLY A C 15
ATOM 16400 O O . GLY A 1 18 ? 0.644 -9.756 5.691 1.00 0.00 18 GLY A O 15
ATOM 16404 N N . SER A 1 19 ? 2.719 -10.611 5.800 1.00 0.00 19 SER A N 15
ATOM 16405 C CA . SER A 1 19 ? 2.682 -11.117 4.435 1.00 0.00 19 SER A CA 15
ATOM 16406 C C . SER A 1 19 ? 1.728 -12.306 4.351 1.00 0.00 19 SER A C 15
ATOM 16407 O O . SER A 1 19 ? 1.395 -12.773 3.265 1.00 0.00 19 SER A O 15
ATOM 16415 N N . ASN A 1 20 ? 1.300 -12.792 5.518 1.00 0.00 20 ASN A N 15
ATOM 16416 C CA . ASN A 1 20 ? 0.386 -13.935 5.593 1.00 0.00 20 ASN A CA 15
ATOM 16417 C C . ASN A 1 20 ? -1.023 -13.486 5.977 1.00 0.00 20 ASN A C 15
ATOM 16418 O O . ASN A 1 20 ? -1.831 -14.288 6.441 1.00 0.00 20 ASN A O 15
ATOM 16429 N N . TYR A 1 21 ? -1.312 -12.199 5.783 1.00 0.00 21 TYR A N 15
ATOM 16430 C CA . TYR A 1 21 ? -2.634 -11.656 6.116 1.00 0.00 21 TYR A CA 15
ATOM 16431 C C . TYR A 1 21 ? -3.596 -11.845 4.944 1.00 0.00 21 TYR A C 15
ATOM 16432 O O . TYR A 1 21 ? -4.776 -11.506 5.041 1.00 0.00 21 TYR A O 15
ATOM 16450 N N . GLY A 1 22 ? -3.084 -12.384 3.845 1.00 0.00 22 GLY A N 15
ATOM 16451 C CA . GLY A 1 22 ? -3.899 -12.619 2.656 1.00 0.00 22 GLY A CA 15
ATOM 16452 C C . GLY A 1 22 ? -4.053 -11.345 1.840 1.00 0.00 22 GLY A C 15
ATOM 16453 O O . GLY A 1 22 ? -3.711 -10.259 2.303 1.00 0.00 22 GLY A O 15
ATOM 16457 N N . VAL A 1 23 ? -4.573 -11.483 0.621 1.00 0.00 23 VAL A N 15
ATOM 16458 C CA . VAL A 1 23 ? -4.770 -10.327 -0.256 1.00 0.00 23 VAL A CA 15
ATOM 16459 C C . VAL A 1 23 ? -6.237 -9.908 -0.263 1.00 0.00 23 VAL A C 15
ATOM 16460 O O . VAL A 1 23 ? -7.121 -10.714 -0.546 1.00 0.00 23 VAL A O 15
ATOM 16473 N N . ILE A 1 24 ? -6.491 -8.638 0.058 1.00 0.00 24 ILE A N 15
ATOM 16474 C CA . ILE A 1 24 ? -7.860 -8.112 0.089 1.00 0.00 24 ILE A CA 15
ATOM 16475 C C . ILE A 1 24 ? -8.115 -7.196 -1.102 1.00 0.00 24 ILE A C 15
ATOM 16476 O O . ILE A 1 24 ? -9.216 -6.673 -1.268 1.00 0.00 24 ILE A O 15
ATOM 16492 N N . GLY A 1 25 ? -7.097 -7.023 -1.942 1.00 0.00 25 GLY A N 15
ATOM 16493 C CA . GLY A 1 25 ? -7.225 -6.167 -3.116 1.00 0.00 25 GLY A CA 15
ATOM 16494 C C . GLY A 1 25 ? -5.965 -6.216 -3.964 1.00 0.00 25 GLY A C 15
ATOM 16495 O O . GLY A 1 25 ? -4.937 -6.737 -3.534 1.00 0.00 25 GLY A O 15
ATOM 16499 N N . THR A 1 26 ? -6.056 -5.680 -5.179 1.00 0.00 26 THR A N 15
ATOM 16500 C CA . THR A 1 26 ? -4.917 -5.666 -6.103 1.00 0.00 26 THR A CA 15
ATOM 16501 C C . THR A 1 26 ? -4.607 -4.242 -6.552 1.00 0.00 26 THR A C 15
ATOM 16502 O O . THR A 1 26 ? -5.502 -3.499 -6.951 1.00 0.00 26 THR A O 15
ATOM 16513 N N . LEU A 1 27 ? -3.336 -3.867 -6.472 1.00 0.00 27 LEU A N 15
ATOM 16514 C CA . LEU A 1 27 ? -2.902 -2.524 -6.865 1.00 0.00 27 LEU A CA 15
ATOM 16515 C C . LEU A 1 27 ? -2.252 -2.548 -8.252 1.00 0.00 27 LEU A C 15
ATOM 16516 O O . LEU A 1 27 ? -1.838 -3.601 -8.735 1.00 0.00 27 LEU A O 15
ATOM 16532 N N . ARG A 1 28 ? -2.162 -1.376 -8.886 1.00 0.00 28 ARG A N 15
ATOM 16533 C CA . ARG A 1 28 ? -1.553 -1.259 -10.214 1.00 0.00 28 ARG A CA 15
ATOM 16534 C C . ARG A 1 28 ? -0.482 -0.177 -10.209 1.00 0.00 28 ARG A C 15
ATOM 16535 O O . ARG A 1 28 ? -0.481 0.706 -9.353 1.00 0.00 28 ARG A O 15
ATOM 16556 N N . ASN A 1 29 ? 0.439 -0.262 -11.155 1.00 0.00 29 ASN A N 15
ATOM 16557 C CA . ASN A 1 29 ? 1.525 0.705 -11.242 1.00 0.00 29 ASN A CA 15
ATOM 16558 C C . ASN A 1 29 ? 0.990 2.129 -11.373 1.00 0.00 29 ASN A C 15
ATOM 16559 O O . ASN A 1 29 ? -0.090 2.352 -11.920 1.00 0.00 29 ASN A O 15
ATOM 16570 N N . ASN A 1 30 ? 1.766 3.086 -10.869 1.00 0.00 30 ASN A N 15
ATOM 16571 C CA . ASN A 1 30 ? 1.388 4.495 -10.932 1.00 0.00 30 ASN A CA 15
ATOM 16572 C C . ASN A 1 30 ? 0.052 4.743 -10.241 1.00 0.00 30 ASN A C 15
ATOM 16573 O O . ASN A 1 30 ? -0.728 5.592 -10.671 1.00 0.00 30 ASN A O 15
ATOM 16584 N N . ASP A 1 31 ? -0.205 4.011 -9.160 1.00 0.00 31 ASP A N 15
ATOM 16585 C CA . ASP A 1 31 ? -1.450 4.178 -8.409 1.00 0.00 31 ASP A CA 15
ATOM 16586 C C . ASP A 1 31 ? -1.275 5.244 -7.333 1.00 0.00 31 ASP A C 15
ATOM 16587 O O . ASP A 1 31 ? -0.505 5.061 -6.392 1.00 0.00 31 ASP A O 15
ATOM 16596 N N . LYS A 1 32 ? -1.994 6.353 -7.474 1.00 0.00 32 LYS A N 15
ATOM 16597 C CA . LYS A 1 32 ? -1.905 7.439 -6.500 1.00 0.00 32 LYS A CA 15
ATOM 16598 C C . LYS A 1 32 ? -2.828 7.167 -5.316 1.00 0.00 32 LYS A C 15
ATOM 16599 O O . LYS A 1 32 ? -4.028 6.955 -5.488 1.00 0.00 32 LYS A O 15
ATOM 16618 N N . VAL A 1 33 ? -2.258 7.170 -4.111 1.00 0.00 33 VAL A N 15
ATOM 16619 C CA . VAL A 1 33 ? -3.035 6.916 -2.896 1.00 0.00 33 VAL A CA 15
ATOM 16620 C C . VAL A 1 33 ? -2.623 7.865 -1.778 1.00 0.00 33 VAL A C 15
ATOM 16621 O O . VAL A 1 33 ? -1.548 8.462 -1.822 1.00 0.00 33 VAL A O 15
ATOM 16634 N N . GLU A 1 34 ? -3.481 7.985 -0.763 1.00 0.00 34 GLU A N 15
ATOM 16635 C CA . GLU A 1 34 ? -3.193 8.849 0.382 1.00 0.00 34 GLU A CA 15
ATOM 16636 C C . GLU A 1 34 ? -2.587 8.020 1.509 1.00 0.00 34 GLU A C 15
ATOM 16637 O O . GLU A 1 34 ? -3.015 6.891 1.760 1.00 0.00 34 GLU A O 15
ATOM 16649 N N . ILE A 1 35 ? -1.589 8.589 2.187 1.00 0.00 35 ILE A N 15
ATOM 16650 C CA . ILE A 1 35 ? -0.923 7.900 3.295 1.00 0.00 35 ILE A CA 15
ATOM 16651 C C . ILE A 1 35 ? -1.377 8.464 4.634 1.00 0.00 35 ILE A C 15
ATOM 16652 O O . ILE A 1 35 ? -1.290 9.667 4.875 1.00 0.00 35 ILE A O 15
ATOM 16668 N N . ILE A 1 36 ? -1.857 7.583 5.507 1.00 0.00 36 ILE A N 15
ATOM 16669 C CA . ILE A 1 36 ? -2.320 7.997 6.830 1.00 0.00 36 ILE A CA 15
ATOM 16670 C C . ILE A 1 36 ? -1.191 7.877 7.850 1.00 0.00 36 ILE A C 15
ATOM 16671 O O . ILE A 1 36 ? -0.925 8.808 8.609 1.00 0.00 36 ILE A O 15
ATOM 16687 N N . LYS A 1 37 ? -0.537 6.717 7.862 1.00 0.00 37 LYS A N 15
ATOM 16688 C CA . LYS A 1 37 ? 0.553 6.476 8.802 1.00 0.00 37 LYS A CA 15
ATOM 16689 C C . LYS A 1 37 ? 1.247 5.151 8.494 1.00 0.00 37 LYS A C 15
ATOM 16690 O O . LYS A 1 37 ? 0.667 4.268 7.866 1.00 0.00 37 LYS A O 15
ATOM 16709 N N . GLU A 1 38 ? 2.498 5.019 8.942 1.00 0.00 38 GLU A N 15
ATOM 16710 C CA . GLU A 1 38 ? 3.269 3.792 8.713 1.00 0.00 38 GLU A CA 15
ATOM 16711 C C . GLU A 1 38 ? 3.461 3.035 10.020 1.00 0.00 38 GLU A C 15
ATOM 16712 O O . GLU A 1 38 ? 3.627 3.640 11.076 1.00 0.00 38 GLU A O 15
ATOM 16724 N N . VAL A 1 39 ? 3.428 1.704 9.949 1.00 0.00 39 VAL A N 15
ATOM 16725 C CA . VAL A 1 39 ? 3.595 0.872 11.144 1.00 0.00 39 VAL A CA 15
ATOM 16726 C C . VAL A 1 39 ? 4.648 -0.206 10.906 1.00 0.00 39 VAL A C 15
ATOM 16727 O O . VAL A 1 39 ? 4.557 -0.973 9.951 1.00 0.00 39 VAL A O 15
ATOM 16740 N N . ASP A 1 40 ? 5.638 -0.267 11.790 1.00 0.00 40 ASP A N 15
ATOM 16741 C CA . ASP A 1 40 ? 6.694 -1.270 11.682 1.00 0.00 40 ASP A CA 15
ATOM 16742 C C . ASP A 1 40 ? 7.306 -1.292 10.282 1.00 0.00 40 ASP A C 15
ATOM 16743 O O . ASP A 1 40 ? 7.777 -2.332 9.821 1.00 0.00 40 ASP A O 15
ATOM 16752 N N . GLY A 1 41 ? 7.315 -0.143 9.614 1.00 0.00 41 GLY A N 15
ATOM 16753 C CA . GLY A 1 41 ? 7.890 -0.056 8.274 1.00 0.00 41 GLY A CA 15
ATOM 16754 C C . GLY A 1 41 ? 6.883 -0.437 7.194 1.00 0.00 41 GLY A C 15
ATOM 16755 O O . GLY A 1 41 ? 7.269 -0.851 6.104 1.00 0.00 41 GLY A O 15
ATOM 16759 N N . TRP A 1 42 ? 5.594 -0.280 7.491 1.00 0.00 42 TRP A N 15
ATOM 16760 C CA . TRP A 1 42 ? 4.536 -0.597 6.520 1.00 0.00 42 TRP A CA 15
ATOM 16761 C C . TRP A 1 42 ? 3.645 0.621 6.312 1.00 0.00 42 TRP A C 15
ATOM 16762 O O . TRP A 1 42 ? 2.852 0.971 7.184 1.00 0.00 42 TRP A O 15
ATOM 16783 N N . TYR A 1 43 ? 3.790 1.273 5.163 1.00 0.00 43 TYR A N 15
ATOM 16784 C CA . TYR A 1 43 ? 2.997 2.463 4.870 1.00 0.00 43 TYR A CA 15
ATOM 16785 C C . TYR A 1 43 ? 1.537 2.110 4.613 1.00 0.00 43 TYR A C 15
ATOM 16786 O O . TYR A 1 43 ? 1.232 1.175 3.871 1.00 0.00 43 TYR A O 15
ATOM 16804 N N . GLU A 1 44 ? 0.636 2.890 5.209 1.00 0.00 44 GLU A N 15
ATOM 16805 C CA . GLU A 1 44 ? -0.796 2.681 5.015 1.00 0.00 44 GLU A CA 15
ATOM 16806 C C . GLU A 1 44 ? -1.256 3.465 3.799 1.00 0.00 44 GLU A C 15
ATOM 16807 O O . GLU A 1 44 ? -0.788 4.576 3.559 1.00 0.00 44 GLU A O 15
ATOM 16819 N N . ILE A 1 45 ? -2.164 2.886 3.026 1.00 0.00 45 ILE A N 15
ATOM 16820 C CA . ILE A 1 45 ? -2.671 3.545 1.826 1.00 0.00 45 ILE A CA 15
ATOM 16821 C C . ILE A 1 45 ? -4.170 3.419 1.732 1.00 0.00 45 ILE A C 15
ATOM 16822 O O . ILE A 1 45 ? -4.777 2.494 2.278 1.00 0.00 45 ILE A O 15
ATOM 16838 N N . ARG A 1 46 ? -4.759 4.370 1.037 1.00 0.00 46 ARG A N 15
ATOM 16839 C CA . ARG A 1 46 ? -6.198 4.404 0.847 1.00 0.00 46 ARG A CA 15
ATOM 16840 C C . ARG A 1 46 ? -6.548 4.124 -0.611 1.00 0.00 46 ARG A C 15
ATOM 16841 O O . ARG A 1 46 ? -6.080 4.817 -1.514 1.00 0.00 46 ARG A O 15
ATOM 16862 N N . PHE A 1 47 ? -7.375 3.103 -0.845 1.00 0.00 47 PHE A N 15
ATOM 16863 C CA . PHE A 1 47 ? -7.762 2.748 -2.211 1.00 0.00 47 PHE A CA 15
ATOM 16864 C C . PHE A 1 47 ? -9.142 2.097 -2.241 1.00 0.00 47 PHE A C 15
ATOM 16865 O O . PHE A 1 47 ? -9.440 1.221 -1.432 1.00 0.00 47 PHE A O 15
ATOM 16882 N N . ASN A 1 48 ? -9.975 2.525 -3.185 1.00 0.00 48 ASN A N 15
ATOM 16883 C CA . ASN A 1 48 ? -11.317 1.969 -3.315 1.00 0.00 48 ASN A CA 15
ATOM 16884 C C . ASN A 1 48 ? -12.097 2.152 -2.017 1.00 0.00 48 ASN A C 15
ATOM 16885 O O . ASN A 1 48 ? -12.903 1.300 -1.642 1.00 0.00 48 ASN A O 15
ATOM 16896 N N . GLY A 1 49 ? -11.855 3.270 -1.338 1.00 0.00 49 GLY A N 15
ATOM 16897 C CA . GLY A 1 49 ? -12.545 3.558 -0.085 1.00 0.00 49 GLY A CA 15
ATOM 16898 C C . GLY A 1 49 ? -12.134 2.577 1.005 1.00 0.00 49 GLY A C 15
ATOM 16899 O O . GLY A 1 49 ? -12.865 2.371 1.972 1.00 0.00 49 GLY A O 15
ATOM 16903 N N . LYS A 1 50 ? -10.959 1.968 0.839 1.00 0.00 50 LYS A N 15
ATOM 16904 C CA . LYS A 1 50 ? -10.450 0.995 1.810 1.00 0.00 50 LYS A CA 15
ATOM 16905 C C . LYS A 1 50 ? -9.024 1.336 2.230 1.00 0.00 50 LYS A C 15
ATOM 16906 O O . LYS A 1 50 ? -8.238 1.855 1.440 1.00 0.00 50 LYS A O 15
ATOM 16925 N N . VAL A 1 51 ? -8.701 1.036 3.487 1.00 0.00 51 VAL A N 15
ATOM 16926 C CA . VAL A 1 51 ? -7.366 1.307 4.027 1.00 0.00 51 VAL A CA 15
ATOM 16927 C C . VAL A 1 51 ? -6.654 -0.006 4.336 1.00 0.00 51 VAL A C 15
ATOM 16928 O O . VAL A 1 51 ? -7.222 -0.899 4.963 1.00 0.00 51 VAL A O 15
ATOM 16941 N N . GLY A 1 52 ? -5.408 -0.117 3.883 1.00 0.00 52 GLY A N 15
ATOM 16942 C CA . GLY A 1 52 ? -4.620 -1.328 4.110 1.00 0.00 52 GLY A CA 15
ATOM 16943 C C . GLY A 1 52 ? -3.154 -0.991 4.343 1.00 0.00 52 GLY A C 15
ATOM 16944 O O . GLY A 1 52 ? -2.807 0.153 4.631 1.00 0.00 52 GLY A O 15
ATOM 16948 N N . TYR A 1 53 ? -2.300 -2.002 4.218 1.00 0.00 53 TYR A N 15
ATOM 16949 C CA . TYR A 1 53 ? -0.859 -1.834 4.419 1.00 0.00 53 TYR A CA 15
ATOM 16950 C C . TYR A 1 53 ? -0.091 -2.380 3.218 1.00 0.00 53 TYR A C 15
ATOM 16951 O O . TYR A 1 53 ? -0.570 -3.274 2.519 1.00 0.00 53 TYR A O 15
ATOM 16969 N N . ALA A 1 54 ? 1.102 -1.836 2.981 1.00 0.00 54 ALA A N 15
ATOM 16970 C CA . ALA A 1 54 ? 1.929 -2.278 1.857 1.00 0.00 54 ALA A CA 15
ATOM 16971 C C . ALA A 1 54 ? 3.411 -2.190 2.212 1.00 0.00 54 ALA A C 15
ATOM 16972 O O . ALA A 1 54 ? 3.816 -1.358 3.025 1.00 0.00 54 ALA A O 15
ATOM 16979 N N . SER A 1 55 ? 4.213 -3.053 1.597 1.00 0.00 55 SER A N 15
ATOM 16980 C CA . SER A 1 55 ? 5.650 -3.069 1.853 1.00 0.00 55 SER A CA 15
ATOM 16981 C C . SER A 1 55 ? 6.298 -1.772 1.378 1.00 0.00 55 SER A C 15
ATOM 16982 O O . SER A 1 55 ? 5.906 -1.207 0.361 1.00 0.00 55 SER A O 15
ATOM 16990 N N . LYS A 1 56 ? 7.295 -1.309 2.127 1.00 0.00 56 LYS A N 15
ATOM 16991 C CA . LYS A 1 56 ? 7.993 -0.079 1.778 1.00 0.00 56 LYS A CA 15
ATOM 16992 C C . LYS A 1 56 ? 8.795 -0.256 0.494 1.00 0.00 56 LYS A C 15
ATOM 16993 O O . LYS A 1 56 ? 9.188 0.718 -0.146 1.00 0.00 56 LYS A O 15
ATOM 17012 N N . SER A 1 57 ? 9.031 -1.509 0.124 1.00 0.00 57 SER A N 15
ATOM 17013 C CA . SER A 1 57 ? 9.794 -1.815 -1.077 1.00 0.00 57 SER A CA 15
ATOM 17014 C C . SER A 1 57 ? 9.073 -1.329 -2.337 1.00 0.00 57 SER A C 15
ATOM 17015 O O . SER A 1 57 ? 9.714 -0.909 -3.299 1.00 0.00 57 SER A O 15
ATOM 17023 N N . TYR A 1 58 ? 7.741 -1.418 -2.341 1.00 0.00 58 TYR A N 15
ATOM 17024 C CA . TYR A 1 58 ? 6.950 -1.018 -3.512 1.00 0.00 58 TYR A CA 15
ATOM 17025 C C . TYR A 1 58 ? 6.271 0.333 -3.308 1.00 0.00 58 TYR A C 15
ATOM 17026 O O . TYR A 1 58 ? 5.405 0.714 -4.092 1.00 0.00 58 TYR A O 15
ATOM 17044 N N . ILE A 1 59 ? 6.667 1.056 -2.260 1.00 0.00 59 ILE A N 15
ATOM 17045 C CA . ILE A 1 59 ? 6.083 2.374 -1.970 1.00 0.00 59 ILE A CA 15
ATOM 17046 C C . ILE A 1 59 ? 7.164 3.449 -1.956 1.00 0.00 59 ILE A C 15
ATOM 17047 O O . ILE A 1 59 ? 8.195 3.300 -1.303 1.00 0.00 59 ILE A O 15
ATOM 17063 N N . THR A 1 60 ? 6.914 4.530 -2.697 1.00 0.00 60 THR A N 15
ATOM 17064 C CA . THR A 1 60 ? 7.858 5.644 -2.793 1.00 0.00 60 THR A CA 15
ATOM 17065 C C . THR A 1 60 ? 7.238 6.918 -2.225 1.00 0.00 60 THR A C 15
ATOM 17066 O O . THR A 1 60 ? 6.108 7.272 -2.562 1.00 0.00 60 THR A O 15
ATOM 17077 N N . ILE A 1 61 ? 7.987 7.609 -1.368 1.00 0.00 61 ILE A N 15
ATOM 17078 C CA . ILE A 1 61 ? 7.503 8.848 -0.767 1.00 0.00 61 ILE A CA 15
ATOM 17079 C C . ILE A 1 61 ? 7.763 10.023 -1.703 1.00 0.00 61 ILE A C 15
ATOM 17080 O O . ILE A 1 61 ? 8.877 10.201 -2.193 1.00 0.00 61 ILE A O 15
ATOM 17096 N N . VAL A 1 62 ? 6.728 10.816 -1.949 1.00 0.00 62 VAL A N 15
ATOM 17097 C CA . VAL A 1 62 ? 6.853 11.974 -2.832 1.00 0.00 62 VAL A CA 15
ATOM 17098 C C . VAL A 1 62 ? 7.397 13.173 -2.061 1.00 0.00 62 VAL A C 15
ATOM 17099 O O . VAL A 1 62 ? 6.925 13.484 -0.968 1.00 0.00 62 VAL A O 15
ATOM 17112 N N . ASN A 1 63 ? 8.394 13.839 -2.636 1.00 0.00 63 ASN A N 15
ATOM 17113 C CA . ASN A 1 63 ? 8.999 15.001 -1.991 1.00 0.00 63 ASN A CA 15
ATOM 17114 C C . ASN A 1 63 ? 9.489 14.644 -0.591 1.00 0.00 63 ASN A C 15
ATOM 17115 O O . ASN A 1 63 ? 9.511 13.474 -0.209 1.00 0.00 63 ASN A O 15
ATOM 17126 N N . GLU A 1 64 ? 9.883 15.663 0.166 1.00 0.00 64 GLU A N 15
ATOM 17127 C CA . GLU A 1 64 ? 10.377 15.453 1.523 1.00 0.00 64 GLU A CA 15
ATOM 17128 C C . GLU A 1 64 ? 11.541 14.467 1.519 1.00 0.00 64 GLU A C 15
ATOM 17129 O O . GLU A 1 64 ? 11.801 13.792 2.514 1.00 0.00 64 GLU A O 15
ATOM 17141 N N . GLY A 1 65 ? 12.234 14.390 0.388 1.00 0.00 65 GLY A N 15
ATOM 17142 C CA . GLY A 1 65 ? 13.372 13.484 0.257 1.00 0.00 65 GLY A CA 15
ATOM 17143 C C . GLY A 1 65 ? 13.760 13.309 -1.207 1.00 0.00 65 GLY A C 15
ATOM 17144 O O . GLY A 1 65 ? 13.940 12.187 -1.682 1.00 0.00 65 GLY A O 15
ATOM 17148 N N . SER A 1 66 ? 13.886 14.429 -1.916 1.00 0.00 66 SER A N 15
ATOM 17149 C CA . SER A 1 66 ? 14.252 14.398 -3.328 1.00 0.00 66 SER A CA 15
ATOM 17150 C C . SER A 1 66 ? 15.766 14.317 -3.503 1.00 0.00 66 SER A C 15
ATOM 17151 O O . SER A 1 66 ? 16.263 14.174 -4.619 1.00 0.00 66 SER A O 15
ATOM 17159 N N . LEU A 1 67 ? 16.496 14.408 -2.398 1.00 0.00 67 LEU A N 15
ATOM 17160 C CA . LEU A 1 67 ? 17.954 14.340 -2.456 1.00 0.00 67 LEU A CA 15
ATOM 17161 C C . LEU A 1 67 ? 18.415 12.892 -2.608 1.00 0.00 67 LEU A C 15
ATOM 17162 O O . LEU A 1 67 ? 17.949 12.000 -1.901 1.00 0.00 67 LEU A O 15
ATOM 17178 N N . GLU A 1 68 ? 19.337 12.668 -3.542 1.00 0.00 68 GLU A N 15
ATOM 17179 C CA . GLU A 1 68 ? 19.864 11.325 -3.793 1.00 0.00 68 GLU A CA 15
ATOM 17180 C C . GLU A 1 68 ? 21.363 11.381 -4.053 1.00 0.00 68 GLU A C 15
ATOM 17181 O O . GLU A 1 68 ? 21.857 10.790 -5.013 1.00 0.00 68 GLU A O 15
ATOM 17193 N N . HIS A 1 69 ? 22.085 12.090 -3.192 1.00 0.00 69 HIS A N 15
ATOM 17194 C CA . HIS A 1 69 ? 23.532 12.215 -3.340 1.00 0.00 69 HIS A CA 15
ATOM 17195 C C . HIS A 1 69 ? 23.908 12.447 -4.801 1.00 0.00 69 HIS A C 15
ATOM 17196 O O . HIS A 1 69 ? 24.955 11.997 -5.266 1.00 0.00 69 HIS A O 15
ATOM 17210 N N . HIS A 1 70 ? 23.043 13.161 -5.515 1.00 0.00 70 HIS A N 15
ATOM 17211 C CA . HIS A 1 70 ? 23.284 13.457 -6.921 1.00 0.00 70 HIS A CA 15
ATOM 17212 C C . HIS A 1 70 ? 24.587 14.234 -7.083 1.00 0.00 70 HIS A C 15
ATOM 17213 O O . HIS A 1 70 ? 25.375 13.960 -7.987 1.00 0.00 70 HIS A O 15
ATOM 17227 N N . HIS A 1 71 ? 24.809 15.202 -6.198 1.00 0.00 71 HIS A N 15
ATOM 17228 C CA . HIS A 1 71 ? 26.024 16.004 -6.259 1.00 0.00 71 HIS A CA 15
ATOM 17229 C C . HIS A 1 71 ? 27.222 15.179 -5.808 1.00 0.00 71 HIS A C 15
ATOM 17230 O O . HIS A 1 71 ? 27.231 14.631 -4.705 1.00 0.00 71 HIS A O 15
ATOM 17244 N N . HIS A 1 72 ? 28.231 15.091 -6.670 1.00 0.00 72 HIS A N 15
ATOM 17245 C CA . HIS A 1 72 ? 29.436 14.324 -6.355 1.00 0.00 72 HIS A CA 15
ATOM 17246 C C . HIS A 1 72 ? 30.657 14.946 -7.023 1.00 0.00 72 HIS A C 15
ATOM 17247 O O . HIS A 1 72 ? 30.607 15.334 -8.188 1.00 0.00 72 HIS A O 15
ATOM 17261 N N . HIS A 1 73 ? 31.756 15.034 -6.278 1.00 0.00 73 HIS A N 15
ATOM 17262 C CA . HIS A 1 73 ? 32.992 15.606 -6.810 1.00 0.00 73 HIS A CA 15
ATOM 17263 C C . HIS A 1 73 ? 34.203 14.958 -6.151 1.00 0.00 73 HIS A C 15
ATOM 17264 O O . HIS A 1 73 ? 34.325 14.955 -4.927 1.00 0.00 73 HIS A O 15
ATOM 17278 N N . HIS A 1 74 ? 35.092 14.405 -6.973 1.00 0.00 74 HIS A N 15
ATOM 17279 C CA . HIS A 1 74 ? 36.293 13.753 -6.460 1.00 0.00 74 HIS A CA 15
ATOM 17280 C C . HIS A 1 74 ? 37.348 13.636 -7.558 1.00 0.00 74 HIS A C 15
ATOM 17281 O O . HIS A 1 74 ? 38.175 14.528 -7.659 1.00 0.00 74 HIS A O 15
ATOM 17296 N N . MET A 1 1 ? 0.131 14.595 2.478 1.00 0.00 1 MET A N 16
ATOM 17297 C CA . MET A 1 1 ? 1.074 13.495 2.128 1.00 0.00 1 MET A CA 16
ATOM 17298 C C . MET A 1 1 ? 0.426 12.585 1.091 1.00 0.00 1 MET A C 16
ATOM 17299 O O . MET A 1 1 ? -0.711 12.145 1.263 1.00 0.00 1 MET A O 16
ATOM 17315 N N . GLN A 1 2 ? 1.158 12.304 0.014 1.00 0.00 2 GLN A N 16
ATOM 17316 C CA . GLN A 1 2 ? 0.652 11.440 -1.056 1.00 0.00 2 GLN A CA 16
ATOM 17317 C C . GLN A 1 2 ? 1.733 10.463 -1.507 1.00 0.00 2 GLN A C 16
ATOM 17318 O O . GLN A 1 2 ? 2.804 10.872 -1.958 1.00 0.00 2 GLN A O 16
ATOM 17332 N N . GLY A 1 3 ? 1.446 9.167 -1.386 1.00 0.00 3 GLY A N 16
ATOM 17333 C CA . GLY A 1 3 ? 2.397 8.129 -1.788 1.00 0.00 3 GLY A CA 16
ATOM 17334 C C . GLY A 1 3 ? 2.043 7.581 -3.164 1.00 0.00 3 GLY A C 16
ATOM 17335 O O . GLY A 1 3 ? 0.871 7.516 -3.530 1.00 0.00 3 GLY A O 16
ATOM 17339 N N . VAL A 1 4 ? 3.063 7.185 -3.928 1.00 0.00 4 VAL A N 16
ATOM 17340 C CA . VAL A 1 4 ? 2.848 6.639 -5.271 1.00 0.00 4 VAL A CA 16
ATOM 17341 C C . VAL A 1 4 ? 3.496 5.261 -5.388 1.00 0.00 4 VAL A C 16
ATOM 17342 O O . VAL A 1 4 ? 4.659 5.077 -5.032 1.00 0.00 4 VAL A O 16
ATOM 17355 N N . VAL A 1 5 ? 2.730 4.297 -5.893 1.00 0.00 5 VAL A N 16
ATOM 17356 C CA . VAL A 1 5 ? 3.231 2.936 -6.060 1.00 0.00 5 VAL A CA 16
ATOM 17357 C C . VAL A 1 5 ? 3.920 2.788 -7.412 1.00 0.00 5 VAL A C 16
ATOM 17358 O O . VAL A 1 5 ? 3.340 3.104 -8.451 1.00 0.00 5 VAL A O 16
ATOM 17371 N N . LYS A 1 6 ? 5.160 2.295 -7.396 1.00 0.00 6 LYS A N 16
ATOM 17372 C CA . LYS A 1 6 ? 5.925 2.094 -8.630 1.00 0.00 6 LYS A CA 16
ATOM 17373 C C . LYS A 1 6 ? 6.359 0.637 -8.745 1.00 0.00 6 LYS A C 16
ATOM 17374 O O . LYS A 1 6 ? 7.272 0.193 -8.048 1.00 0.00 6 LYS A O 16
ATOM 17393 N N . VAL A 1 7 ? 5.699 -0.105 -9.631 1.00 0.00 7 VAL A N 16
ATOM 17394 C CA . VAL A 1 7 ? 6.027 -1.514 -9.830 1.00 0.00 7 VAL A CA 16
ATOM 17395 C C . VAL A 1 7 ? 5.587 -1.976 -11.216 1.00 0.00 7 VAL A C 16
ATOM 17396 O O . VAL A 1 7 ? 4.506 -1.618 -11.686 1.00 0.00 7 VAL A O 16
ATOM 17409 N N . ASN A 1 8 ? 6.425 -2.778 -11.867 1.00 0.00 8 ASN A N 16
ATOM 17410 C CA . ASN A 1 8 ? 6.099 -3.285 -13.195 1.00 0.00 8 ASN A CA 16
ATOM 17411 C C . ASN A 1 8 ? 4.926 -4.260 -13.129 1.00 0.00 8 ASN A C 16
ATOM 17412 O O . ASN A 1 8 ? 3.968 -4.146 -13.892 1.00 0.00 8 ASN A O 16
ATOM 17423 N N . SER A 1 9 ? 5.011 -5.217 -12.206 1.00 0.00 9 SER A N 16
ATOM 17424 C CA . SER A 1 9 ? 3.954 -6.214 -12.033 1.00 0.00 9 SER A CA 16
ATOM 17425 C C . SER A 1 9 ? 2.971 -5.771 -10.956 1.00 0.00 9 SER A C 16
ATOM 17426 O O . SER A 1 9 ? 3.333 -5.039 -10.039 1.00 0.00 9 SER A O 16
ATOM 17434 N N . ALA A 1 10 ? 1.729 -6.226 -11.065 1.00 0.00 10 ALA A N 16
ATOM 17435 C CA . ALA A 1 10 ? 0.721 -5.866 -10.080 1.00 0.00 10 ALA A CA 16
ATOM 17436 C C . ALA A 1 10 ? 1.128 -6.371 -8.703 1.00 0.00 10 ALA A C 16
ATOM 17437 O O . ALA A 1 10 ? 1.694 -7.457 -8.570 1.00 0.00 10 ALA A O 16
ATOM 17444 N N . LEU A 1 11 ? 0.833 -5.572 -7.683 1.00 0.00 11 LEU A N 16
ATOM 17445 C CA . LEU A 1 11 ? 1.159 -5.924 -6.302 1.00 0.00 11 LEU A CA 16
ATOM 17446 C C . LEU A 1 11 ? -0.120 -6.049 -5.483 1.00 0.00 11 LEU A C 16
ATOM 17447 O O . LEU A 1 11 ? -0.955 -5.144 -5.477 1.00 0.00 11 LEU A O 16
ATOM 17463 N N . ASN A 1 12 ? -0.256 -7.173 -4.795 1.00 0.00 12 ASN A N 16
ATOM 17464 C CA . ASN A 1 12 ? -1.427 -7.418 -3.962 1.00 0.00 12 ASN A CA 16
ATOM 17465 C C . ASN A 1 12 ? -1.367 -6.536 -2.719 1.00 0.00 12 ASN A C 16
ATOM 17466 O O . ASN A 1 12 ? -0.286 -6.268 -2.201 1.00 0.00 12 ASN A O 16
ATOM 17477 N N . MET A 1 13 ? -2.523 -6.076 -2.240 1.00 0.00 13 MET A N 16
ATOM 17478 C CA . MET A 1 13 ? -2.553 -5.214 -1.052 1.00 0.00 13 MET A CA 16
ATOM 17479 C C . MET A 1 13 ? -2.841 -6.031 0.196 1.00 0.00 13 MET A C 16
ATOM 17480 O O . MET A 1 13 ? -3.649 -6.960 0.178 1.00 0.00 13 MET A O 16
ATOM 17494 N N . ARG A 1 14 ? -2.149 -5.686 1.272 1.00 0.00 14 ARG A N 16
ATOM 17495 C CA . ARG A 1 14 ? -2.288 -6.396 2.538 1.00 0.00 14 ARG A CA 16
ATOM 17496 C C . ARG A 1 14 ? -3.325 -5.718 3.454 1.00 0.00 14 ARG A C 16
ATOM 17497 O O . ARG A 1 14 ? -3.568 -4.510 3.367 1.00 0.00 14 ARG A O 16
ATOM 17518 N N . SER A 1 15 ? -3.919 -6.524 4.341 1.00 0.00 15 SER A N 16
ATOM 17519 C CA . SER A 1 15 ? -4.910 -6.015 5.287 1.00 0.00 15 SER A CA 16
ATOM 17520 C C . SER A 1 15 ? -4.215 -5.525 6.550 1.00 0.00 15 SER A C 16
ATOM 17521 O O . SER A 1 15 ? -4.841 -4.895 7.403 1.00 0.00 15 SER A O 16
ATOM 17529 N N . GLY A 1 16 ? -2.919 -5.818 6.661 1.00 0.00 16 GLY A N 16
ATOM 17530 C CA . GLY A 1 16 ? -2.138 -5.401 7.819 1.00 0.00 16 GLY A CA 16
ATOM 17531 C C . GLY A 1 16 ? -0.648 -5.483 7.505 1.00 0.00 16 GLY A C 16
ATOM 17532 O O . GLY A 1 16 ? -0.257 -5.739 6.372 1.00 0.00 16 GLY A O 16
ATOM 17536 N N . PRO A 1 17 ? 0.182 -5.276 8.481 1.00 0.00 17 PRO A N 16
ATOM 17537 C CA . PRO A 1 17 ? 1.661 -5.338 8.304 1.00 0.00 17 PRO A CA 16
ATOM 17538 C C . PRO A 1 17 ? 2.191 -6.776 8.319 1.00 0.00 17 PRO A C 16
ATOM 17539 O O . PRO A 1 17 ? 2.738 -7.233 9.323 1.00 0.00 17 PRO A O 16
ATOM 17550 N N . GLY A 1 18 ? 2.032 -7.483 7.202 1.00 0.00 18 GLY A N 16
ATOM 17551 C CA . GLY A 1 18 ? 2.507 -8.863 7.111 1.00 0.00 18 GLY A CA 16
ATOM 17552 C C . GLY A 1 18 ? 1.945 -9.564 5.879 1.00 0.00 18 GLY A C 16
ATOM 17553 O O . GLY A 1 18 ? 0.758 -9.460 5.577 1.00 0.00 18 GLY A O 16
ATOM 17557 N N . SER A 1 19 ? 2.810 -10.269 5.160 1.00 0.00 19 SER A N 16
ATOM 17558 C CA . SER A 1 19 ? 2.385 -10.963 3.953 1.00 0.00 19 SER A CA 16
ATOM 17559 C C . SER A 1 19 ? 1.456 -12.125 4.259 1.00 0.00 19 SER A C 16
ATOM 17560 O O . SER A 1 19 ? 0.810 -12.671 3.363 1.00 0.00 19 SER A O 16
ATOM 17568 N N . ASN A 1 20 ? 1.394 -12.504 5.521 1.00 0.00 20 ASN A N 16
ATOM 17569 C CA . ASN A 1 20 ? 0.544 -13.609 5.940 1.00 0.00 20 ASN A CA 16
ATOM 17570 C C . ASN A 1 20 ? -0.862 -13.115 6.271 1.00 0.00 20 ASN A C 16
ATOM 17571 O O . ASN A 1 20 ? -1.670 -13.849 6.836 1.00 0.00 20 ASN A O 16
ATOM 17582 N N . TYR A 1 21 ? -1.149 -11.865 5.910 1.00 0.00 21 TYR A N 16
ATOM 17583 C CA . TYR A 1 21 ? -2.465 -11.279 6.170 1.00 0.00 21 TYR A CA 16
ATOM 17584 C C . TYR A 1 21 ? -3.399 -11.525 4.985 1.00 0.00 21 TYR A C 16
ATOM 17585 O O . TYR A 1 21 ? -4.553 -11.094 4.993 1.00 0.00 21 TYR A O 16
ATOM 17603 N N . GLY A 1 22 ? -2.897 -12.222 3.971 1.00 0.00 22 GLY A N 16
ATOM 17604 C CA . GLY A 1 22 ? -3.701 -12.518 2.791 1.00 0.00 22 GLY A CA 16
ATOM 17605 C C . GLY A 1 22 ? -3.820 -11.292 1.893 1.00 0.00 22 GLY A C 16
ATOM 17606 O O . GLY A 1 22 ? -3.182 -10.269 2.137 1.00 0.00 22 GLY A O 16
ATOM 17610 N N . VAL A 1 23 ? -4.645 -11.402 0.849 1.00 0.00 23 VAL A N 16
ATOM 17611 C CA . VAL A 1 23 ? -4.850 -10.295 -0.092 1.00 0.00 23 VAL A CA 16
ATOM 17612 C C . VAL A 1 23 ? -6.313 -9.862 -0.089 1.00 0.00 23 VAL A C 16
ATOM 17613 O O . VAL A 1 23 ? -7.214 -10.682 -0.263 1.00 0.00 23 VAL A O 16
ATOM 17626 N N . ILE A 1 24 ? -6.538 -8.562 0.102 1.00 0.00 24 ILE A N 16
ATOM 17627 C CA . ILE A 1 24 ? -7.894 -8.006 0.121 1.00 0.00 24 ILE A CA 16
ATOM 17628 C C . ILE A 1 24 ? -8.136 -7.145 -1.120 1.00 0.00 24 ILE A C 16
ATOM 17629 O O . ILE A 1 24 ? -9.239 -6.640 -1.328 1.00 0.00 24 ILE A O 16
ATOM 17645 N N . GLY A 1 25 ? -7.098 -6.982 -1.942 1.00 0.00 25 GLY A N 16
ATOM 17646 C CA . GLY A 1 25 ? -7.216 -6.178 -3.160 1.00 0.00 25 GLY A CA 16
ATOM 17647 C C . GLY A 1 25 ? -5.931 -6.232 -3.986 1.00 0.00 25 GLY A C 16
ATOM 17648 O O . GLY A 1 25 ? -4.990 -6.943 -3.640 1.00 0.00 25 GLY A O 16
ATOM 17652 N N . THR A 1 26 ? -5.903 -5.473 -5.088 1.00 0.00 26 THR A N 16
ATOM 17653 C CA . THR A 1 26 ? -4.732 -5.436 -5.971 1.00 0.00 26 THR A CA 16
ATOM 17654 C C . THR A 1 26 ? -4.343 -3.993 -6.292 1.00 0.00 26 THR A C 16
ATOM 17655 O O . THR A 1 26 ? -5.175 -3.088 -6.221 1.00 0.00 26 THR A O 16
ATOM 17666 N N . LEU A 1 27 ? -3.063 -3.787 -6.631 1.00 0.00 27 LEU A N 16
ATOM 17667 C CA . LEU A 1 27 ? -2.544 -2.448 -6.952 1.00 0.00 27 LEU A CA 16
ATOM 17668 C C . LEU A 1 27 ? -1.879 -2.448 -8.318 1.00 0.00 27 LEU A C 16
ATOM 17669 O O . LEU A 1 27 ? -1.337 -3.463 -8.756 1.00 0.00 27 LEU A O 16
ATOM 17685 N N . ARG A 1 28 ? -1.933 -1.302 -8.995 1.00 0.00 28 ARG A N 16
ATOM 17686 C CA . ARG A 1 28 ? -1.349 -1.171 -10.328 1.00 0.00 28 ARG A CA 16
ATOM 17687 C C . ARG A 1 28 ? -0.275 -0.094 -10.352 1.00 0.00 28 ARG A C 16
ATOM 17688 O O . ARG A 1 28 ? -0.181 0.743 -9.458 1.00 0.00 28 ARG A O 16
ATOM 17709 N N . ASN A 1 29 ? 0.561 -0.148 -11.371 1.00 0.00 29 ASN A N 16
ATOM 17710 C CA . ASN A 1 29 ? 1.650 0.805 -11.494 1.00 0.00 29 ASN A CA 16
ATOM 17711 C C . ASN A 1 29 ? 1.113 2.231 -11.526 1.00 0.00 29 ASN A C 16
ATOM 17712 O O . ASN A 1 29 ? 0.042 2.491 -12.079 1.00 0.00 29 ASN A O 16
ATOM 17723 N N . ASN A 1 30 ? 1.867 3.140 -10.921 1.00 0.00 30 ASN A N 16
ATOM 17724 C CA . ASN A 1 30 ? 1.486 4.546 -10.867 1.00 0.00 30 ASN A CA 16
ATOM 17725 C C . ASN A 1 30 ? 0.135 4.734 -10.173 1.00 0.00 30 ASN A C 16
ATOM 17726 O O . ASN A 1 30 ? -0.628 5.633 -10.526 1.00 0.00 30 ASN A O 16
ATOM 17737 N N . ASP A 1 31 ? -0.150 3.896 -9.173 1.00 0.00 31 ASP A N 16
ATOM 17738 C CA . ASP A 1 31 ? -1.409 4.008 -8.427 1.00 0.00 31 ASP A CA 16
ATOM 17739 C C . ASP A 1 31 ? -1.266 5.029 -7.304 1.00 0.00 31 ASP A C 16
ATOM 17740 O O . ASP A 1 31 ? -0.495 4.829 -6.365 1.00 0.00 31 ASP A O 16
ATOM 17749 N N . LYS A 1 32 ? -2.014 6.124 -7.404 1.00 0.00 32 LYS A N 16
ATOM 17750 C CA . LYS A 1 32 ? -1.954 7.166 -6.385 1.00 0.00 32 LYS A CA 16
ATOM 17751 C C . LYS A 1 32 ? -2.801 6.782 -5.176 1.00 0.00 32 LYS A C 16
ATOM 17752 O O . LYS A 1 32 ? -3.971 6.425 -5.314 1.00 0.00 32 LYS A O 16
ATOM 17771 N N . VAL A 1 33 ? -2.203 6.858 -3.985 1.00 0.00 33 VAL A N 16
ATOM 17772 C CA . VAL A 1 33 ? -2.913 6.521 -2.751 1.00 0.00 33 VAL A CA 16
ATOM 17773 C C . VAL A 1 33 ? -2.515 7.474 -1.631 1.00 0.00 33 VAL A C 16
ATOM 17774 O O . VAL A 1 33 ? -1.478 8.131 -1.701 1.00 0.00 33 VAL A O 16
ATOM 17787 N N . GLU A 1 34 ? -3.344 7.535 -0.589 1.00 0.00 34 GLU A N 16
ATOM 17788 C CA . GLU A 1 34 ? -3.073 8.405 0.556 1.00 0.00 34 GLU A CA 16
ATOM 17789 C C . GLU A 1 34 ? -2.541 7.582 1.718 1.00 0.00 34 GLU A C 16
ATOM 17790 O O . GLU A 1 34 ? -3.086 6.530 2.047 1.00 0.00 34 GLU A O 16
ATOM 17802 N N . ILE A 1 35 ? -1.467 8.068 2.335 1.00 0.00 35 ILE A N 16
ATOM 17803 C CA . ILE A 1 35 ? -0.855 7.369 3.467 1.00 0.00 35 ILE A CA 16
ATOM 17804 C C . ILE A 1 35 ? -1.234 8.040 4.780 1.00 0.00 35 ILE A C 16
ATOM 17805 O O . ILE A 1 35 ? -0.777 9.144 5.082 1.00 0.00 35 ILE A O 16
ATOM 17821 N N . ILE A 1 36 ? -2.069 7.363 5.559 1.00 0.00 36 ILE A N 16
ATOM 17822 C CA . ILE A 1 36 ? -2.506 7.896 6.844 1.00 0.00 36 ILE A CA 16
ATOM 17823 C C . ILE A 1 36 ? -1.332 7.979 7.817 1.00 0.00 36 ILE A C 16
ATOM 17824 O O . ILE A 1 36 ? -1.174 8.968 8.532 1.00 0.00 36 ILE A O 16
ATOM 17840 N N . LYS A 1 37 ? -0.518 6.926 7.845 1.00 0.00 37 LYS A N 16
ATOM 17841 C CA . LYS A 1 37 ? 0.632 6.883 8.744 1.00 0.00 37 LYS A CA 16
ATOM 17842 C C . LYS A 1 37 ? 1.502 5.661 8.453 1.00 0.00 37 LYS A C 16
ATOM 17843 O O . LYS A 1 37 ? 1.191 4.859 7.572 1.00 0.00 37 LYS A O 16
ATOM 17862 N N . GLU A 1 38 ? 2.595 5.525 9.206 1.00 0.00 38 GLU A N 16
ATOM 17863 C CA . GLU A 1 38 ? 3.520 4.397 9.037 1.00 0.00 38 GLU A CA 16
ATOM 17864 C C . GLU A 1 38 ? 3.478 3.493 10.266 1.00 0.00 38 GLU A C 16
ATOM 17865 O O . GLU A 1 38 ? 3.682 3.950 11.390 1.00 0.00 38 GLU A O 16
ATOM 17877 N N . VAL A 1 39 ? 3.204 2.204 10.043 1.00 0.00 39 VAL A N 16
ATOM 17878 C CA . VAL A 1 39 ? 3.126 1.228 11.138 1.00 0.00 39 VAL A CA 16
ATOM 17879 C C . VAL A 1 39 ? 4.058 0.044 10.877 1.00 0.00 39 VAL A C 16
ATOM 17880 O O . VAL A 1 39 ? 4.073 -0.519 9.783 1.00 0.00 39 VAL A O 16
ATOM 17893 N N . ASP A 1 40 ? 4.825 -0.332 11.898 1.00 0.00 40 ASP A N 16
ATOM 17894 C CA . ASP A 1 40 ? 5.751 -1.457 11.788 1.00 0.00 40 ASP A CA 16
ATOM 17895 C C . ASP A 1 40 ? 6.715 -1.263 10.625 1.00 0.00 40 ASP A C 16
ATOM 17896 O O . ASP A 1 40 ? 7.191 -2.232 10.038 1.00 0.00 40 ASP A O 16
ATOM 17905 N N . GLY A 1 41 ? 7.004 -0.007 10.300 1.00 0.00 41 GLY A N 16
ATOM 17906 C CA . GLY A 1 41 ? 7.917 0.299 9.202 1.00 0.00 41 GLY A CA 16
ATOM 17907 C C . GLY A 1 41 ? 7.198 0.221 7.861 1.00 0.00 41 GLY A C 16
ATOM 17908 O O . GLY A 1 41 ? 7.743 0.603 6.827 1.00 0.00 41 GLY A O 16
ATOM 17912 N N . TRP A 1 42 ? 5.964 -0.270 7.894 1.00 0.00 42 TRP A N 16
ATOM 17913 C CA . TRP A 1 42 ? 5.155 -0.395 6.685 1.00 0.00 42 TRP A CA 16
ATOM 17914 C C . TRP A 1 42 ? 4.274 0.834 6.518 1.00 0.00 42 TRP A C 16
ATOM 17915 O O . TRP A 1 42 ? 3.850 1.442 7.500 1.00 0.00 42 TRP A O 16
ATOM 17936 N N . TYR A 1 43 ? 3.999 1.198 5.269 1.00 0.00 43 TYR A N 16
ATOM 17937 C CA . TYR A 1 43 ? 3.161 2.363 4.992 1.00 0.00 43 TYR A CA 16
ATOM 17938 C C . TYR A 1 43 ? 1.722 1.941 4.734 1.00 0.00 43 TYR A C 16
ATOM 17939 O O . TYR A 1 43 ? 1.458 1.043 3.930 1.00 0.00 43 TYR A O 16
ATOM 17957 N N . GLU A 1 44 ? 0.793 2.617 5.403 1.00 0.00 44 GLU A N 16
ATOM 17958 C CA . GLU A 1 44 ? -0.624 2.336 5.224 1.00 0.00 44 GLU A CA 16
ATOM 17959 C C . GLU A 1 44 ? -1.113 3.086 3.995 1.00 0.00 44 GLU A C 16
ATOM 17960 O O . GLU A 1 44 ? -0.541 4.110 3.628 1.00 0.00 44 GLU A O 16
ATOM 17972 N N . ILE A 1 45 ? -2.151 2.583 3.340 1.00 0.00 45 ILE A N 16
ATOM 17973 C CA . ILE A 1 45 ? -2.670 3.244 2.139 1.00 0.00 45 ILE A CA 16
ATOM 17974 C C . ILE A 1 45 ? -4.179 3.103 2.045 1.00 0.00 45 ILE A C 16
ATOM 17975 O O . ILE A 1 45 ? -4.738 2.097 2.485 1.00 0.00 45 ILE A O 16
ATOM 17991 N N . ARG A 1 46 ? -4.838 4.091 1.419 1.00 0.00 46 ARG A N 16
ATOM 17992 C CA . ARG A 1 46 ? -6.291 4.021 1.226 1.00 0.00 46 ARG A CA 16
ATOM 17993 C C . ARG A 1 46 ? -6.603 3.934 -0.250 1.00 0.00 46 ARG A C 16
ATOM 17994 O O . ARG A 1 46 ? -6.173 4.776 -1.040 1.00 0.00 46 ARG A O 16
ATOM 18015 N N . PHE A 1 47 ? -7.373 2.912 -0.605 1.00 0.00 47 PHE A N 16
ATOM 18016 C CA . PHE A 1 47 ? -7.766 2.701 -1.985 1.00 0.00 47 PHE A CA 16
ATOM 18017 C C . PHE A 1 47 ? -9.234 2.295 -2.061 1.00 0.00 47 PHE A C 16
ATOM 18018 O O . PHE A 1 47 ? -9.678 1.373 -1.374 1.00 0.00 47 PHE A O 16
ATOM 18035 N N . ASN A 1 48 ? -9.979 2.993 -2.907 1.00 0.00 48 ASN A N 16
ATOM 18036 C CA . ASN A 1 48 ? -11.400 2.714 -3.092 1.00 0.00 48 ASN A CA 16
ATOM 18037 C C . ASN A 1 48 ? -12.162 2.709 -1.769 1.00 0.00 48 ASN A C 16
ATOM 18038 O O . ASN A 1 48 ? -13.094 1.929 -1.589 1.00 0.00 48 ASN A O 16
ATOM 18049 N N . GLY A 1 49 ? -11.786 3.590 -0.847 1.00 0.00 49 GLY A N 16
ATOM 18050 C CA . GLY A 1 49 ? -12.481 3.663 0.435 1.00 0.00 49 GLY A CA 16
ATOM 18051 C C . GLY A 1 49 ? -12.168 2.445 1.297 1.00 0.00 49 GLY A C 16
ATOM 18052 O O . GLY A 1 49 ? -12.878 2.159 2.264 1.00 0.00 49 GLY A O 16
ATOM 18056 N N . LYS A 1 50 ? -11.108 1.723 0.935 1.00 0.00 50 LYS A N 16
ATOM 18057 C CA . LYS A 1 50 ? -10.704 0.518 1.670 1.00 0.00 50 LYS A CA 16
ATOM 18058 C C . LYS A 1 50 ? -9.290 0.702 2.238 1.00 0.00 50 LYS A C 16
ATOM 18059 O O . LYS A 1 50 ? -8.353 1.010 1.503 1.00 0.00 50 LYS A O 16
ATOM 18078 N N . VAL A 1 51 ? -9.148 0.504 3.545 1.00 0.00 51 VAL A N 16
ATOM 18079 C CA . VAL A 1 51 ? -7.853 0.643 4.202 1.00 0.00 51 VAL A CA 16
ATOM 18080 C C . VAL A 1 51 ? -7.008 -0.614 3.996 1.00 0.00 51 VAL A C 16
ATOM 18081 O O . VAL A 1 51 ? -7.507 -1.733 4.106 1.00 0.00 51 VAL A O 16
ATOM 18094 N N . GLY A 1 52 ? -5.726 -0.420 3.693 1.00 0.00 52 GLY A N 16
ATOM 18095 C CA . GLY A 1 52 ? -4.822 -1.546 3.471 1.00 0.00 52 GLY A CA 16
ATOM 18096 C C . GLY A 1 52 ? -3.368 -1.133 3.687 1.00 0.00 52 GLY A C 16
ATOM 18097 O O . GLY A 1 52 ? -3.058 0.053 3.791 1.00 0.00 52 GLY A O 16
ATOM 18101 N N . TYR A 1 53 ? -2.481 -2.126 3.763 1.00 0.00 53 TYR A N 16
ATOM 18102 C CA . TYR A 1 53 ? -1.052 -1.882 3.978 1.00 0.00 53 TYR A CA 16
ATOM 18103 C C . TYR A 1 53 ? -0.231 -2.480 2.837 1.00 0.00 53 TYR A C 16
ATOM 18104 O O . TYR A 1 53 ? -0.683 -3.400 2.153 1.00 0.00 53 TYR A O 16
ATOM 18122 N N . ALA A 1 54 ? 0.978 -1.954 2.634 1.00 0.00 54 ALA A N 16
ATOM 18123 C CA . ALA A 1 54 ? 1.852 -2.447 1.569 1.00 0.00 54 ALA A CA 16
ATOM 18124 C C . ALA A 1 54 ? 3.315 -2.306 1.972 1.00 0.00 54 ALA A C 16
ATOM 18125 O O . ALA A 1 54 ? 3.672 -1.425 2.753 1.00 0.00 54 ALA A O 16
ATOM 18132 N N . SER A 1 55 ? 4.160 -3.183 1.436 1.00 0.00 55 SER A N 16
ATOM 18133 C CA . SER A 1 55 ? 5.584 -3.145 1.752 1.00 0.00 55 SER A CA 16
ATOM 18134 C C . SER A 1 55 ? 6.202 -1.837 1.272 1.00 0.00 55 SER A C 16
ATOM 18135 O O . SER A 1 55 ? 5.857 -1.335 0.203 1.00 0.00 55 SER A O 16
ATOM 18143 N N . LYS A 1 56 ? 7.112 -1.290 2.067 1.00 0.00 56 LYS A N 16
ATOM 18144 C CA . LYS A 1 56 ? 7.768 -0.035 1.718 1.00 0.00 56 LYS A CA 16
ATOM 18145 C C . LYS A 1 56 ? 8.669 -0.204 0.496 1.00 0.00 56 LYS A C 16
ATOM 18146 O O . LYS A 1 56 ? 9.093 0.778 -0.114 1.00 0.00 56 LYS A O 16
ATOM 18165 N N . SER A 1 57 ? 8.963 -1.452 0.148 1.00 0.00 57 SER A N 16
ATOM 18166 C CA . SER A 1 57 ? 9.821 -1.735 -0.998 1.00 0.00 57 SER A CA 16
ATOM 18167 C C . SER A 1 57 ? 9.171 -1.300 -2.311 1.00 0.00 57 SER A C 16
ATOM 18168 O O . SER A 1 57 ? 9.862 -0.900 -3.246 1.00 0.00 57 SER A O 16
ATOM 18176 N N . TYR A 1 58 ? 7.842 -1.397 -2.385 1.00 0.00 58 TYR A N 16
ATOM 18177 C CA . TYR A 1 58 ? 7.114 -1.027 -3.605 1.00 0.00 58 TYR A CA 16
ATOM 18178 C C . TYR A 1 58 ? 6.450 0.343 -3.478 1.00 0.00 58 TYR A C 16
ATOM 18179 O O . TYR A 1 58 ? 5.639 0.721 -4.323 1.00 0.00 58 TYR A O 16
ATOM 18197 N N . ILE A 1 59 ? 6.794 1.087 -2.426 1.00 0.00 59 ILE A N 16
ATOM 18198 C CA . ILE A 1 59 ? 6.220 2.423 -2.208 1.00 0.00 59 ILE A CA 16
ATOM 18199 C C . ILE A 1 59 ? 7.303 3.492 -2.298 1.00 0.00 59 ILE A C 16
ATOM 18200 O O . ILE A 1 59 ? 8.352 3.387 -1.662 1.00 0.00 59 ILE A O 16
ATOM 18216 N N . THR A 1 60 ? 7.034 4.527 -3.093 1.00 0.00 60 THR A N 16
ATOM 18217 C CA . THR A 1 60 ? 7.977 5.630 -3.271 1.00 0.00 60 THR A CA 16
ATOM 18218 C C . THR A 1 60 ? 7.370 6.929 -2.756 1.00 0.00 60 THR A C 16
ATOM 18219 O O . THR A 1 60 ? 6.280 7.327 -3.174 1.00 0.00 60 THR A O 16
ATOM 18230 N N . ILE A 1 61 ? 8.082 7.583 -1.846 1.00 0.00 61 ILE A N 16
ATOM 18231 C CA . ILE A 1 61 ? 7.612 8.839 -1.269 1.00 0.00 61 ILE A CA 16
ATOM 18232 C C . ILE A 1 61 ? 7.927 10.004 -2.201 1.00 0.00 61 ILE A C 16
ATOM 18233 O O . ILE A 1 61 ? 9.035 10.106 -2.728 1.00 0.00 61 ILE A O 16
ATOM 18249 N N . VAL A 1 62 ? 6.949 10.880 -2.401 1.00 0.00 62 VAL A N 16
ATOM 18250 C CA . VAL A 1 62 ? 7.140 12.031 -3.275 1.00 0.00 62 VAL A CA 16
ATOM 18251 C C . VAL A 1 62 ? 8.238 12.938 -2.724 1.00 0.00 62 VAL A C 16
ATOM 18252 O O . VAL A 1 62 ? 8.273 13.229 -1.529 1.00 0.00 62 VAL A O 16
ATOM 18265 N N . ASN A 1 63 ? 9.138 13.370 -3.605 1.00 0.00 63 ASN A N 16
ATOM 18266 C CA . ASN A 1 63 ? 10.247 14.234 -3.203 1.00 0.00 63 ASN A CA 16
ATOM 18267 C C . ASN A 1 63 ? 9.782 15.289 -2.201 1.00 0.00 63 ASN A C 16
ATOM 18268 O O . ASN A 1 63 ? 9.366 16.381 -2.584 1.00 0.00 63 ASN A O 16
ATOM 18279 N N . GLU A 1 64 ? 9.858 14.949 -0.916 1.00 0.00 64 GLU A N 16
ATOM 18280 C CA . GLU A 1 64 ? 9.447 15.866 0.149 1.00 0.00 64 GLU A CA 16
ATOM 18281 C C . GLU A 1 64 ? 10.670 16.520 0.786 1.00 0.00 64 GLU A C 16
ATOM 18282 O O . GLU A 1 64 ? 11.504 15.844 1.391 1.00 0.00 64 GLU A O 16
ATOM 18294 N N . GLY A 1 65 ? 10.769 17.839 0.652 1.00 0.00 65 GLY A N 16
ATOM 18295 C CA . GLY A 1 65 ? 11.892 18.576 1.223 1.00 0.00 65 GLY A CA 16
ATOM 18296 C C . GLY A 1 65 ? 13.208 17.834 1.006 1.00 0.00 65 GLY A C 16
ATOM 18297 O O . GLY A 1 65 ? 13.710 17.167 1.911 1.00 0.00 65 GLY A O 16
ATOM 18301 N N . SER A 1 66 ? 13.762 17.956 -0.195 1.00 0.00 66 SER A N 16
ATOM 18302 C CA . SER A 1 66 ? 15.020 17.291 -0.509 1.00 0.00 66 SER A CA 16
ATOM 18303 C C . SER A 1 66 ? 16.147 17.858 0.347 1.00 0.00 66 SER A C 16
ATOM 18304 O O . SER A 1 66 ? 16.100 19.015 0.763 1.00 0.00 66 SER A O 16
ATOM 18312 N N . LEU A 1 67 ? 17.162 17.036 0.607 1.00 0.00 67 LEU A N 16
ATOM 18313 C CA . LEU A 1 67 ? 18.299 17.470 1.417 1.00 0.00 67 LEU A CA 16
ATOM 18314 C C . LEU A 1 67 ? 19.366 18.108 0.534 1.00 0.00 67 LEU A C 16
ATOM 18315 O O . LEU A 1 67 ? 20.234 17.420 -0.004 1.00 0.00 67 LEU A O 16
ATOM 18331 N N . GLU A 1 68 ? 19.294 19.431 0.395 1.00 0.00 68 GLU A N 16
ATOM 18332 C CA . GLU A 1 68 ? 20.256 20.170 -0.421 1.00 0.00 68 GLU A CA 16
ATOM 18333 C C . GLU A 1 68 ? 20.626 19.386 -1.683 1.00 0.00 68 GLU A C 16
ATOM 18334 O O . GLU A 1 68 ? 19.936 19.471 -2.700 1.00 0.00 68 GLU A O 16
ATOM 18346 N N . HIS A 1 69 ? 21.714 18.625 -1.609 1.00 0.00 69 HIS A N 16
ATOM 18347 C CA . HIS A 1 69 ? 22.165 17.831 -2.750 1.00 0.00 69 HIS A CA 16
ATOM 18348 C C . HIS A 1 69 ? 22.997 16.643 -2.277 1.00 0.00 69 HIS A C 16
ATOM 18349 O O . HIS A 1 69 ? 23.377 16.567 -1.108 1.00 0.00 69 HIS A O 16
ATOM 18363 N N . HIS A 1 70 ? 23.273 15.717 -3.188 1.00 0.00 70 HIS A N 16
ATOM 18364 C CA . HIS A 1 70 ? 24.056 14.535 -2.848 1.00 0.00 70 HIS A CA 16
ATOM 18365 C C . HIS A 1 70 ? 25.451 14.933 -2.374 1.00 0.00 70 HIS A C 16
ATOM 18366 O O . HIS A 1 70 ? 26.199 15.594 -3.095 1.00 0.00 70 HIS A O 16
ATOM 18380 N N . HIS A 1 71 ? 25.792 14.524 -1.156 1.00 0.00 71 HIS A N 16
ATOM 18381 C CA . HIS A 1 71 ? 27.097 14.840 -0.587 1.00 0.00 71 HIS A CA 16
ATOM 18382 C C . HIS A 1 71 ? 28.209 14.144 -1.369 1.00 0.00 71 HIS A C 16
ATOM 18383 O O . HIS A 1 71 ? 29.248 14.740 -1.649 1.00 0.00 71 HIS A O 16
ATOM 18397 N N . HIS A 1 72 ? 27.982 12.878 -1.712 1.00 0.00 72 HIS A N 16
ATOM 18398 C CA . HIS A 1 72 ? 28.971 12.105 -2.460 1.00 0.00 72 HIS A CA 16
ATOM 18399 C C . HIS A 1 72 ? 28.801 12.320 -3.961 1.00 0.00 72 HIS A C 16
ATOM 18400 O O . HIS A 1 72 ? 27.737 12.053 -4.519 1.00 0.00 72 HIS A O 16
ATOM 18414 N N . HIS A 1 73 ? 29.858 12.802 -4.606 1.00 0.00 73 HIS A N 16
ATOM 18415 C CA . HIS A 1 73 ? 29.818 13.049 -6.043 1.00 0.00 73 HIS A CA 16
ATOM 18416 C C . HIS A 1 73 ? 29.560 11.753 -6.804 1.00 0.00 73 HIS A C 16
ATOM 18417 O O . HIS A 1 73 ? 28.752 11.718 -7.733 1.00 0.00 73 HIS A O 16
ATOM 18431 N N . HIS A 1 74 ? 30.250 10.690 -6.406 1.00 0.00 74 HIS A N 16
ATOM 18432 C CA . HIS A 1 74 ? 30.085 9.396 -7.059 1.00 0.00 74 HIS A CA 16
ATOM 18433 C C . HIS A 1 74 ? 30.605 8.274 -6.166 1.00 0.00 74 HIS A C 16
ATOM 18434 O O . HIS A 1 74 ? 29.991 7.220 -6.154 1.00 0.00 74 HIS A O 16
ATOM 18449 N N . MET A 1 1 ? 0.366 14.629 2.508 1.00 0.00 1 MET A N 17
ATOM 18450 C CA . MET A 1 1 ? 1.428 13.796 1.877 1.00 0.00 1 MET A CA 17
ATOM 18451 C C . MET A 1 1 ? 0.777 12.657 1.095 1.00 0.00 1 MET A C 17
ATOM 18452 O O . MET A 1 1 ? -0.093 11.954 1.610 1.00 0.00 1 MET A O 17
ATOM 18468 N N . GLN A 1 2 ? 1.205 12.482 -0.158 1.00 0.00 2 GLN A N 17
ATOM 18469 C CA . GLN A 1 2 ? 0.662 11.428 -1.021 1.00 0.00 2 GLN A CA 17
ATOM 18470 C C . GLN A 1 2 ? 1.780 10.532 -1.546 1.00 0.00 2 GLN A C 17
ATOM 18471 O O . GLN A 1 2 ? 2.778 11.016 -2.080 1.00 0.00 2 GLN A O 17
ATOM 18485 N N . GLY A 1 3 ? 1.602 9.221 -1.395 1.00 0.00 3 GLY A N 17
ATOM 18486 C CA . GLY A 1 3 ? 2.596 8.257 -1.861 1.00 0.00 3 GLY A CA 17
ATOM 18487 C C . GLY A 1 3 ? 2.257 7.770 -3.265 1.00 0.00 3 GLY A C 17
ATOM 18488 O O . GLY A 1 3 ? 1.099 7.819 -3.683 1.00 0.00 3 GLY A O 17
ATOM 18492 N N . VAL A 1 4 ? 3.271 7.289 -3.989 1.00 0.00 4 VAL A N 17
ATOM 18493 C CA . VAL A 1 4 ? 3.068 6.785 -5.349 1.00 0.00 4 VAL A CA 17
ATOM 18494 C C . VAL A 1 4 ? 3.587 5.353 -5.450 1.00 0.00 4 VAL A C 17
ATOM 18495 O O . VAL A 1 4 ? 4.705 5.056 -5.025 1.00 0.00 4 VAL A O 17
ATOM 18508 N N . VAL A 1 5 ? 2.764 4.469 -6.006 1.00 0.00 5 VAL A N 17
ATOM 18509 C CA . VAL A 1 5 ? 3.142 3.067 -6.151 1.00 0.00 5 VAL A CA 17
ATOM 18510 C C . VAL A 1 5 ? 3.928 2.849 -7.440 1.00 0.00 5 VAL A C 17
ATOM 18511 O O . VAL A 1 5 ? 3.488 3.251 -8.518 1.00 0.00 5 VAL A O 17
ATOM 18524 N N . LYS A 1 6 ? 5.087 2.200 -7.327 1.00 0.00 6 LYS A N 17
ATOM 18525 C CA . LYS A 1 6 ? 5.926 1.918 -8.495 1.00 0.00 6 LYS A CA 17
ATOM 18526 C C . LYS A 1 6 ? 6.339 0.449 -8.505 1.00 0.00 6 LYS A C 17
ATOM 18527 O O . LYS A 1 6 ? 7.182 0.023 -7.715 1.00 0.00 6 LYS A O 17
ATOM 18546 N N . VAL A 1 7 ? 5.730 -0.323 -9.403 1.00 0.00 7 VAL A N 17
ATOM 18547 C CA . VAL A 1 7 ? 6.023 -1.752 -9.516 1.00 0.00 7 VAL A CA 17
ATOM 18548 C C . VAL A 1 7 ? 6.047 -2.172 -10.986 1.00 0.00 7 VAL A C 17
ATOM 18549 O O . VAL A 1 7 ? 5.260 -1.680 -11.794 1.00 0.00 7 VAL A O 17
ATOM 18562 N N . ASN A 1 8 ? 6.959 -3.079 -11.325 1.00 0.00 8 ASN A N 17
ATOM 18563 C CA . ASN A 1 8 ? 7.075 -3.548 -12.702 1.00 0.00 8 ASN A CA 17
ATOM 18564 C C . ASN A 1 8 ? 5.800 -4.267 -13.137 1.00 0.00 8 ASN A C 17
ATOM 18565 O O . ASN A 1 8 ? 5.329 -4.092 -14.263 1.00 0.00 8 ASN A O 17
ATOM 18576 N N . SER A 1 9 ? 5.242 -5.070 -12.234 1.00 0.00 9 SER A N 17
ATOM 18577 C CA . SER A 1 9 ? 4.012 -5.814 -12.514 1.00 0.00 9 SER A CA 17
ATOM 18578 C C . SER A 1 9 ? 2.906 -5.368 -11.561 1.00 0.00 9 SER A C 17
ATOM 18579 O O . SER A 1 9 ? 2.774 -4.180 -11.263 1.00 0.00 9 SER A O 17
ATOM 18587 N N . ALA A 1 10 ? 2.115 -6.325 -11.078 1.00 0.00 10 ALA A N 17
ATOM 18588 C CA . ALA A 1 10 ? 1.029 -6.021 -10.149 1.00 0.00 10 ALA A CA 17
ATOM 18589 C C . ALA A 1 10 ? 1.524 -6.142 -8.709 1.00 0.00 10 ALA A C 17
ATOM 18590 O O . ALA A 1 10 ? 2.351 -7.002 -8.398 1.00 0.00 10 ALA A O 17
ATOM 18597 N N . LEU A 1 11 ? 1.017 -5.274 -7.830 1.00 0.00 11 LEU A N 17
ATOM 18598 C CA . LEU A 1 11 ? 1.415 -5.285 -6.417 1.00 0.00 11 LEU A CA 17
ATOM 18599 C C . LEU A 1 11 ? 0.252 -5.752 -5.553 1.00 0.00 11 LEU A C 17
ATOM 18600 O O . LEU A 1 11 ? -0.865 -5.249 -5.673 1.00 0.00 11 LEU A O 17
ATOM 18616 N N . ASN A 1 12 ? 0.520 -6.712 -4.679 1.00 0.00 12 ASN A N 17
ATOM 18617 C CA . ASN A 1 12 ? -0.511 -7.238 -3.795 1.00 0.00 12 ASN A CA 17
ATOM 18618 C C . ASN A 1 12 ? -0.631 -6.373 -2.544 1.00 0.00 12 ASN A C 17
ATOM 18619 O O . ASN A 1 12 ? 0.371 -6.018 -1.921 1.00 0.00 12 ASN A O 17
ATOM 18630 N N . MET A 1 13 ? -1.871 -6.042 -2.180 1.00 0.00 13 MET A N 17
ATOM 18631 C CA . MET A 1 13 ? -2.131 -5.224 -1.000 1.00 0.00 13 MET A CA 17
ATOM 18632 C C . MET A 1 13 ? -2.558 -6.121 0.137 1.00 0.00 13 MET A C 17
ATOM 18633 O O . MET A 1 13 ? -3.269 -7.105 -0.073 1.00 0.00 13 MET A O 17
ATOM 18647 N N . ARG A 1 14 ? -2.112 -5.791 1.339 1.00 0.00 14 ARG A N 17
ATOM 18648 C CA . ARG A 1 14 ? -2.434 -6.592 2.511 1.00 0.00 14 ARG A CA 17
ATOM 18649 C C . ARG A 1 14 ? -3.240 -5.775 3.524 1.00 0.00 14 ARG A C 17
ATOM 18650 O O . ARG A 1 14 ? -3.173 -4.544 3.529 1.00 0.00 14 ARG A O 17
ATOM 18671 N N . SER A 1 15 ? -4.012 -6.463 4.360 1.00 0.00 15 SER A N 17
ATOM 18672 C CA . SER A 1 15 ? -4.844 -5.787 5.353 1.00 0.00 15 SER A CA 17
ATOM 18673 C C . SER A 1 15 ? -4.032 -5.315 6.555 1.00 0.00 15 SER A C 17
ATOM 18674 O O . SER A 1 15 ? -4.525 -4.545 7.379 1.00 0.00 15 SER A O 17
ATOM 18682 N N . GLY A 1 16 ? -2.794 -5.772 6.660 1.00 0.00 16 GLY A N 17
ATOM 18683 C CA . GLY A 1 16 ? -1.947 -5.371 7.774 1.00 0.00 16 GLY A CA 17
ATOM 18684 C C . GLY A 1 16 ? -0.482 -5.662 7.479 1.00 0.00 16 GLY A C 17
ATOM 18685 O O . GLY A 1 16 ? -0.128 -6.059 6.370 1.00 0.00 16 GLY A O 17
ATOM 18689 N N . PRO A 1 17 ? 0.369 -5.478 8.454 1.00 0.00 17 PRO A N 17
ATOM 18690 C CA . PRO A 1 17 ? 1.823 -5.731 8.307 1.00 0.00 17 PRO A CA 17
ATOM 18691 C C . PRO A 1 17 ? 2.176 -7.207 8.509 1.00 0.00 17 PRO A C 17
ATOM 18692 O O . PRO A 1 17 ? 2.687 -7.592 9.562 1.00 0.00 17 PRO A O 17
ATOM 18703 N N . GLY A 1 18 ? 1.906 -8.026 7.493 1.00 0.00 18 GLY A N 17
ATOM 18704 C CA . GLY A 1 18 ? 2.210 -9.452 7.582 1.00 0.00 18 GLY A CA 17
ATOM 18705 C C . GLY A 1 18 ? 1.571 -10.238 6.439 1.00 0.00 18 GLY A C 17
ATOM 18706 O O . GLY A 1 18 ? 0.394 -10.058 6.127 1.00 0.00 18 GLY A O 17
ATOM 18710 N N . SER A 1 19 ? 2.365 -11.117 5.828 1.00 0.00 19 SER A N 17
ATOM 18711 C CA . SER A 1 19 ? 1.887 -11.942 4.720 1.00 0.00 19 SER A CA 17
ATOM 18712 C C . SER A 1 19 ? 0.815 -12.920 5.190 1.00 0.00 19 SER A C 17
ATOM 18713 O O . SER A 1 19 ? 0.076 -13.483 4.383 1.00 0.00 19 SER A O 17
ATOM 18721 N N . ASN A 1 20 ? 0.748 -13.129 6.499 1.00 0.00 20 ASN A N 17
ATOM 18722 C CA . ASN A 1 20 ? -0.222 -14.056 7.068 1.00 0.00 20 ASN A CA 17
ATOM 18723 C C . ASN A 1 20 ? -1.642 -13.607 6.746 1.00 0.00 20 ASN A C 17
ATOM 18724 O O . ASN A 1 20 ? -2.523 -14.430 6.500 1.00 0.00 20 ASN A O 17
ATOM 18735 N N . TYR A 1 21 ? -1.853 -12.297 6.736 1.00 0.00 21 TYR A N 17
ATOM 18736 C CA . TYR A 1 21 ? -3.168 -11.752 6.427 1.00 0.00 21 TYR A CA 17
ATOM 18737 C C . TYR A 1 21 ? -3.574 -12.139 5.009 1.00 0.00 21 TYR A C 17
ATOM 18738 O O . TYR A 1 21 ? -4.743 -12.414 4.741 1.00 0.00 21 TYR A O 17
ATOM 18756 N N . GLY A 1 22 ? -2.596 -12.156 4.104 1.00 0.00 22 GLY A N 17
ATOM 18757 C CA . GLY A 1 22 ? -2.857 -12.511 2.712 1.00 0.00 22 GLY A CA 17
ATOM 18758 C C . GLY A 1 22 ? -3.221 -11.276 1.898 1.00 0.00 22 GLY A C 17
ATOM 18759 O O . GLY A 1 22 ? -3.377 -10.185 2.446 1.00 0.00 22 GLY A O 17
ATOM 18763 N N . VAL A 1 23 ? -3.355 -11.452 0.586 1.00 0.00 23 VAL A N 17
ATOM 18764 C CA . VAL A 1 23 ? -3.700 -10.341 -0.295 1.00 0.00 23 VAL A CA 17
ATOM 18765 C C . VAL A 1 23 ? -5.214 -10.179 -0.382 1.00 0.00 23 VAL A C 17
ATOM 18766 O O . VAL A 1 23 ? -5.937 -11.137 -0.656 1.00 0.00 23 VAL A O 17
ATOM 18779 N N . ILE A 1 24 ? -5.690 -8.958 -0.142 1.00 0.00 24 ILE A N 17
ATOM 18780 C CA . ILE A 1 24 ? -7.125 -8.672 -0.194 1.00 0.00 24 ILE A CA 17
ATOM 18781 C C . ILE A 1 24 ? -7.474 -7.921 -1.475 1.00 0.00 24 ILE A C 17
ATOM 18782 O O . ILE A 1 24 ? -8.643 -7.655 -1.753 1.00 0.00 24 ILE A O 17
ATOM 18798 N N . GLY A 1 25 ? -6.450 -7.585 -2.251 1.00 0.00 25 GLY A N 17
ATOM 18799 C CA . GLY A 1 25 ? -6.652 -6.868 -3.502 1.00 0.00 25 GLY A CA 17
ATOM 18800 C C . GLY A 1 25 ? -5.327 -6.691 -4.233 1.00 0.00 25 GLY A C 17
ATOM 18801 O O . GLY A 1 25 ? -4.290 -7.174 -3.777 1.00 0.00 25 GLY A O 17
ATOM 18805 N N . THR A 1 26 ? -5.363 -5.995 -5.370 1.00 0.00 26 THR A N 17
ATOM 18806 C CA . THR A 1 26 ? -4.152 -5.757 -6.158 1.00 0.00 26 THR A CA 17
ATOM 18807 C C . THR A 1 26 ? -4.052 -4.287 -6.546 1.00 0.00 26 THR A C 17
ATOM 18808 O O . THR A 1 26 ? -5.064 -3.603 -6.702 1.00 0.00 26 THR A O 17
ATOM 18819 N N . LEU A 1 27 ? -2.817 -3.807 -6.693 1.00 0.00 27 LEU A N 17
ATOM 18820 C CA . LEU A 1 27 ? -2.569 -2.409 -7.054 1.00 0.00 27 LEU A CA 17
ATOM 18821 C C . LEU A 1 27 ? -1.612 -2.318 -8.241 1.00 0.00 27 LEU A C 17
ATOM 18822 O O . LEU A 1 27 ? -0.728 -3.160 -8.410 1.00 0.00 27 LEU A O 17
ATOM 18838 N N . ARG A 1 28 ? -1.788 -1.279 -9.058 1.00 0.00 28 ARG A N 17
ATOM 18839 C CA . ARG A 1 28 ? -0.935 -1.064 -10.228 1.00 0.00 28 ARG A CA 17
ATOM 18840 C C . ARG A 1 28 ? 0.011 0.100 -9.982 1.00 0.00 28 ARG A C 17
ATOM 18841 O O . ARG A 1 28 ? -0.211 0.913 -9.086 1.00 0.00 28 ARG A O 17
ATOM 18862 N N . ASN A 1 29 ? 1.060 0.177 -10.785 1.00 0.00 29 ASN A N 17
ATOM 18863 C CA . ASN A 1 29 ? 2.026 1.252 -10.644 1.00 0.00 29 ASN A CA 17
ATOM 18864 C C . ASN A 1 29 ? 1.401 2.578 -11.060 1.00 0.00 29 ASN A C 17
ATOM 18865 O O . ASN A 1 29 ? 0.286 2.609 -11.577 1.00 0.00 29 ASN A O 17
ATOM 18876 N N . ASN A 1 30 ? 2.126 3.665 -10.822 1.00 0.00 30 ASN A N 17
ATOM 18877 C CA . ASN A 1 30 ? 1.643 5.000 -11.169 1.00 0.00 30 ASN A CA 17
ATOM 18878 C C . ASN A 1 30 ? 0.319 5.305 -10.471 1.00 0.00 30 ASN A C 17
ATOM 18879 O O . ASN A 1 30 ? -0.329 6.310 -10.767 1.00 0.00 30 ASN A O 17
ATOM 18890 N N . ASP A 1 31 ? -0.079 4.437 -9.545 1.00 0.00 31 ASP A N 17
ATOM 18891 C CA . ASP A 1 31 ? -1.330 4.633 -8.816 1.00 0.00 31 ASP A CA 17
ATOM 18892 C C . ASP A 1 31 ? -1.116 5.549 -7.616 1.00 0.00 31 ASP A C 17
ATOM 18893 O O . ASP A 1 31 ? -0.381 5.211 -6.689 1.00 0.00 31 ASP A O 17
ATOM 18902 N N . LYS A 1 32 ? -1.771 6.707 -7.635 1.00 0.00 32 LYS A N 17
ATOM 18903 C CA . LYS A 1 32 ? -1.646 7.656 -6.537 1.00 0.00 32 LYS A CA 17
ATOM 18904 C C . LYS A 1 32 ? -2.482 7.194 -5.349 1.00 0.00 32 LYS A C 17
ATOM 18905 O O . LYS A 1 32 ? -3.631 6.782 -5.514 1.00 0.00 32 LYS A O 17
ATOM 18924 N N . VAL A 1 33 ? -1.903 7.263 -4.151 1.00 0.00 33 VAL A N 17
ATOM 18925 C CA . VAL A 1 33 ? -2.607 6.846 -2.937 1.00 0.00 33 VAL A CA 17
ATOM 18926 C C . VAL A 1 33 ? -2.353 7.833 -1.802 1.00 0.00 33 VAL A C 17
ATOM 18927 O O . VAL A 1 33 ? -1.381 8.591 -1.828 1.00 0.00 33 VAL A O 17
ATOM 18940 N N . GLU A 1 34 ? -3.234 7.815 -0.800 1.00 0.00 34 GLU A N 17
ATOM 18941 C CA . GLU A 1 34 ? -3.109 8.707 0.351 1.00 0.00 34 GLU A CA 17
ATOM 18942 C C . GLU A 1 34 ? -2.596 7.933 1.558 1.00 0.00 34 GLU A C 17
ATOM 18943 O O . GLU A 1 34 ? -3.251 7.000 2.032 1.00 0.00 34 GLU A O 17
ATOM 18955 N N . ILE A 1 35 ? -1.420 8.330 2.047 1.00 0.00 35 ILE A N 17
ATOM 18956 C CA . ILE A 1 35 ? -0.810 7.676 3.201 1.00 0.00 35 ILE A CA 17
ATOM 18957 C C . ILE A 1 35 ? -1.243 8.360 4.494 1.00 0.00 35 ILE A C 17
ATOM 18958 O O . ILE A 1 35 ? -1.095 9.574 4.645 1.00 0.00 35 ILE A O 17
ATOM 18974 N N . ILE A 1 36 ? -1.784 7.573 5.422 1.00 0.00 36 ILE A N 17
ATOM 18975 C CA . ILE A 1 36 ? -2.244 8.105 6.704 1.00 0.00 36 ILE A CA 17
ATOM 18976 C C . ILE A 1 36 ? -1.141 8.004 7.757 1.00 0.00 36 ILE A C 17
ATOM 18977 O O . ILE A 1 36 ? -0.945 8.923 8.552 1.00 0.00 36 ILE A O 17
ATOM 18993 N N . LYS A 1 37 ? -0.430 6.882 7.757 1.00 0.00 37 LYS A N 17
ATOM 18994 C CA . LYS A 1 37 ? 0.647 6.670 8.719 1.00 0.00 37 LYS A CA 17
ATOM 18995 C C . LYS A 1 37 ? 1.428 5.405 8.380 1.00 0.00 37 LYS A C 17
ATOM 18996 O O . LYS A 1 37 ? 0.926 4.521 7.684 1.00 0.00 37 LYS A O 17
ATOM 19015 N N . GLU A 1 38 ? 2.663 5.321 8.880 1.00 0.00 38 GLU A N 17
ATOM 19016 C CA . GLU A 1 38 ? 3.518 4.157 8.630 1.00 0.00 38 GLU A CA 17
ATOM 19017 C C . GLU A 1 38 ? 3.745 3.385 9.927 1.00 0.00 38 GLU A C 17
ATOM 19018 O O . GLU A 1 38 ? 4.191 3.953 10.926 1.00 0.00 38 GLU A O 17
ATOM 19030 N N . VAL A 1 39 ? 3.429 2.087 9.910 1.00 0.00 39 VAL A N 17
ATOM 19031 C CA . VAL A 1 39 ? 3.595 1.240 11.094 1.00 0.00 39 VAL A CA 17
ATOM 19032 C C . VAL A 1 39 ? 4.396 -0.017 10.764 1.00 0.00 39 VAL A C 17
ATOM 19033 O O . VAL A 1 39 ? 4.122 -0.700 9.779 1.00 0.00 39 VAL A O 17
ATOM 19046 N N . ASP A 1 40 ? 5.381 -0.320 11.603 1.00 0.00 40 ASP A N 17
ATOM 19047 C CA . ASP A 1 40 ? 6.212 -1.503 11.406 1.00 0.00 40 ASP A CA 17
ATOM 19048 C C . ASP A 1 40 ? 6.876 -1.480 10.032 1.00 0.00 40 ASP A C 17
ATOM 19049 O O . ASP A 1 40 ? 7.223 -2.526 9.482 1.00 0.00 40 ASP A O 17
ATOM 19058 N N . GLY A 1 41 ? 7.056 -0.282 9.482 1.00 0.00 41 GLY A N 17
ATOM 19059 C CA . GLY A 1 41 ? 7.688 -0.136 8.171 1.00 0.00 41 GLY A CA 17
ATOM 19060 C C . GLY A 1 41 ? 6.655 -0.226 7.052 1.00 0.00 41 GLY A C 17
ATOM 19061 O O . GLY A 1 41 ? 6.958 0.051 5.892 1.00 0.00 41 GLY A O 17
ATOM 19065 N N . TRP A 1 42 ? 5.433 -0.612 7.407 1.00 0.00 42 TRP A N 17
ATOM 19066 C CA . TRP A 1 42 ? 4.359 -0.731 6.426 1.00 0.00 42 TRP A CA 17
ATOM 19067 C C . TRP A 1 42 ? 3.621 0.592 6.297 1.00 0.00 42 TRP A C 17
ATOM 19068 O O . TRP A 1 42 ? 3.400 1.285 7.290 1.00 0.00 42 TRP A O 17
ATOM 19089 N N . TYR A 1 43 ? 3.233 0.942 5.069 1.00 0.00 43 TYR A N 17
ATOM 19090 C CA . TYR A 1 43 ? 2.515 2.192 4.832 1.00 0.00 43 TYR A CA 17
ATOM 19091 C C . TYR A 1 43 ? 1.013 1.946 4.814 1.00 0.00 43 TYR A C 17
ATOM 19092 O O . TYR A 1 43 ? 0.526 1.041 4.134 1.00 0.00 43 TYR A O 17
ATOM 19110 N N . GLU A 1 44 ? 0.285 2.776 5.552 1.00 0.00 44 GLU A N 17
ATOM 19111 C CA . GLU A 1 44 ? -1.167 2.669 5.607 1.00 0.00 44 GLU A CA 17
ATOM 19112 C C . GLU A 1 44 ? -1.772 3.569 4.542 1.00 0.00 44 GLU A C 17
ATOM 19113 O O . GLU A 1 44 ? -1.562 4.781 4.556 1.00 0.00 44 GLU A O 17
ATOM 19125 N N . ILE A 1 45 ? -2.517 2.974 3.613 1.00 0.00 45 ILE A N 17
ATOM 19126 C CA . ILE A 1 45 ? -3.137 3.737 2.531 1.00 0.00 45 ILE A CA 17
ATOM 19127 C C . ILE A 1 45 ? -4.634 3.482 2.470 1.00 0.00 45 ILE A C 17
ATOM 19128 O O . ILE A 1 45 ? -5.125 2.453 2.940 1.00 0.00 45 ILE A O 17
ATOM 19144 N N . ARG A 1 46 ? -5.351 4.426 1.866 1.00 0.00 46 ARG A N 17
ATOM 19145 C CA . ARG A 1 46 ? -6.800 4.309 1.713 1.00 0.00 46 ARG A CA 17
ATOM 19146 C C . ARG A 1 46 ? -7.152 4.223 0.234 1.00 0.00 46 ARG A C 17
ATOM 19147 O O . ARG A 1 46 ? -6.774 5.091 -0.555 1.00 0.00 46 ARG A O 17
ATOM 19168 N N . PHE A 1 47 ? -7.877 3.170 -0.140 1.00 0.00 47 PHE A N 17
ATOM 19169 C CA . PHE A 1 47 ? -8.274 2.975 -1.533 1.00 0.00 47 PHE A CA 17
ATOM 19170 C C . PHE A 1 47 ? -9.689 2.413 -1.610 1.00 0.00 47 PHE A C 17
ATOM 19171 O O . PHE A 1 47 ? -10.031 1.464 -0.904 1.00 0.00 47 PHE A O 17
ATOM 19188 N N . ASN A 1 48 ? -10.508 3.006 -2.469 1.00 0.00 48 ASN A N 17
ATOM 19189 C CA . ASN A 1 48 ? -11.887 2.562 -2.631 1.00 0.00 48 ASN A CA 17
ATOM 19190 C C . ASN A 1 48 ? -12.650 2.707 -1.318 1.00 0.00 48 ASN A C 17
ATOM 19191 O O . ASN A 1 48 ? -13.605 1.974 -1.059 1.00 0.00 48 ASN A O 17
ATOM 19202 N N . GLY A 1 49 ? -12.222 3.657 -0.494 1.00 0.00 49 GLY A N 17
ATOM 19203 C CA . GLY A 1 49 ? -12.873 3.890 0.790 1.00 0.00 49 GLY A CA 17
ATOM 19204 C C . GLY A 1 49 ? -12.512 2.786 1.777 1.00 0.00 49 GLY A C 17
ATOM 19205 O O . GLY A 1 49 ? -13.084 2.696 2.863 1.00 0.00 49 GLY A O 17
ATOM 19209 N N . LYS A 1 50 ? -11.557 1.944 1.382 1.00 0.00 50 LYS A N 17
ATOM 19210 C CA . LYS A 1 50 ? -11.111 0.836 2.222 1.00 0.00 50 LYS A CA 17
ATOM 19211 C C . LYS A 1 50 ? -9.777 1.180 2.876 1.00 0.00 50 LYS A C 17
ATOM 19212 O O . LYS A 1 50 ? -9.031 2.022 2.375 1.00 0.00 50 LYS A O 17
ATOM 19231 N N . VAL A 1 51 ? -9.482 0.524 3.999 1.00 0.00 51 VAL A N 17
ATOM 19232 C CA . VAL A 1 51 ? -8.232 0.767 4.723 1.00 0.00 51 VAL A CA 17
ATOM 19233 C C . VAL A 1 51 ? -7.372 -0.495 4.719 1.00 0.00 51 VAL A C 17
ATOM 19234 O O . VAL A 1 51 ? -7.852 -1.586 5.025 1.00 0.00 51 VAL A O 17
ATOM 19247 N N . GLY A 1 52 ? -6.100 -0.336 4.368 1.00 0.00 52 GLY A N 17
ATOM 19248 C CA . GLY A 1 52 ? -5.187 -1.470 4.325 1.00 0.00 52 GLY A CA 17
ATOM 19249 C C . GLY A 1 52 ? -3.736 -1.003 4.362 1.00 0.00 52 GLY A C 17
ATOM 19250 O O . GLY A 1 52 ? -3.455 0.172 4.600 1.00 0.00 52 GLY A O 17
ATOM 19254 N N . TYR A 1 53 ? -2.815 -1.938 4.129 1.00 0.00 53 TYR A N 17
ATOM 19255 C CA . TYR A 1 53 ? -1.383 -1.634 4.141 1.00 0.00 53 TYR A CA 17
ATOM 19256 C C . TYR A 1 53 ? -0.710 -2.180 2.885 1.00 0.00 53 TYR A C 17
ATOM 19257 O O . TYR A 1 53 ? -1.263 -3.038 2.196 1.00 0.00 53 TYR A O 17
ATOM 19275 N N . ALA A 1 54 ? 0.488 -1.676 2.595 1.00 0.00 54 ALA A N 17
ATOM 19276 C CA . ALA A 1 54 ? 1.238 -2.114 1.418 1.00 0.00 54 ALA A CA 17
ATOM 19277 C C . ALA A 1 54 ? 2.737 -2.087 1.703 1.00 0.00 54 ALA A C 17
ATOM 19278 O O . ALA A 1 54 ? 3.202 -1.334 2.559 1.00 0.00 54 ALA A O 17
ATOM 19285 N N . SER A 1 55 ? 3.487 -2.916 0.983 1.00 0.00 55 SER A N 17
ATOM 19286 C CA . SER A 1 55 ? 4.933 -2.982 1.168 1.00 0.00 55 SER A CA 17
ATOM 19287 C C . SER A 1 55 ? 5.590 -1.673 0.739 1.00 0.00 55 SER A C 17
ATOM 19288 O O . SER A 1 55 ? 5.167 -1.043 -0.230 1.00 0.00 55 SER A O 17
ATOM 19296 N N . LYS A 1 56 ? 6.627 -1.269 1.469 1.00 0.00 56 LYS A N 17
ATOM 19297 C CA . LYS A 1 56 ? 7.337 -0.029 1.159 1.00 0.00 56 LYS A CA 17
ATOM 19298 C C . LYS A 1 56 ? 8.318 -0.229 0.009 1.00 0.00 56 LYS A C 17
ATOM 19299 O O . LYS A 1 56 ? 8.749 0.733 -0.626 1.00 0.00 56 LYS A O 17
ATOM 19318 N N . SER A 1 57 ? 8.674 -1.482 -0.247 1.00 0.00 57 SER A N 17
ATOM 19319 C CA . SER A 1 57 ? 9.614 -1.797 -1.317 1.00 0.00 57 SER A CA 17
ATOM 19320 C C . SER A 1 57 ? 9.073 -1.365 -2.677 1.00 0.00 57 SER A C 17
ATOM 19321 O O . SER A 1 57 ? 9.810 -0.836 -3.509 1.00 0.00 57 SER A O 17
ATOM 19329 N N . TYR A 1 58 ? 7.785 -1.611 -2.908 1.00 0.00 58 TYR A N 17
ATOM 19330 C CA . TYR A 1 58 ? 7.161 -1.264 -4.187 1.00 0.00 58 TYR A CA 17
ATOM 19331 C C . TYR A 1 58 ? 6.534 0.132 -4.153 1.00 0.00 58 TYR A C 17
ATOM 19332 O O . TYR A 1 58 ? 5.900 0.553 -5.123 1.00 0.00 58 TYR A O 17
ATOM 19350 N N . ILE A 1 59 ? 6.713 0.851 -3.040 1.00 0.00 59 ILE A N 17
ATOM 19351 C CA . ILE A 1 59 ? 6.160 2.206 -2.904 1.00 0.00 59 ILE A CA 17
ATOM 19352 C C . ILE A 1 59 ? 7.264 3.217 -2.614 1.00 0.00 59 ILE A C 17
ATOM 19353 O O . ILE A 1 59 ? 8.106 3.004 -1.740 1.00 0.00 59 ILE A O 17
ATOM 19369 N N . THR A 1 60 ? 7.246 4.324 -3.357 1.00 0.00 60 THR A N 17
ATOM 19370 C CA . THR A 1 60 ? 8.238 5.388 -3.192 1.00 0.00 60 THR A CA 17
ATOM 19371 C C . THR A 1 60 ? 7.554 6.700 -2.821 1.00 0.00 60 THR A C 17
ATOM 19372 O O . THR A 1 60 ? 6.546 7.083 -3.420 1.00 0.00 60 THR A O 17
ATOM 19383 N N . ILE A 1 61 ? 8.108 7.379 -1.822 1.00 0.00 61 ILE A N 17
ATOM 19384 C CA . ILE A 1 61 ? 7.554 8.648 -1.364 1.00 0.00 61 ILE A CA 17
ATOM 19385 C C . ILE A 1 61 ? 7.926 9.774 -2.322 1.00 0.00 61 ILE A C 17
ATOM 19386 O O . ILE A 1 61 ? 9.084 9.904 -2.717 1.00 0.00 61 ILE A O 17
ATOM 19402 N N . VAL A 1 62 ? 6.941 10.587 -2.693 1.00 0.00 62 VAL A N 17
ATOM 19403 C CA . VAL A 1 62 ? 7.189 11.696 -3.608 1.00 0.00 62 VAL A CA 17
ATOM 19404 C C . VAL A 1 62 ? 7.960 12.812 -2.909 1.00 0.00 62 VAL A C 17
ATOM 19405 O O . VAL A 1 62 ? 7.576 13.268 -1.833 1.00 0.00 62 VAL A O 17
ATOM 19418 N N . ASN A 1 63 ? 9.046 13.249 -3.537 1.00 0.00 63 ASN A N 17
ATOM 19419 C CA . ASN A 1 63 ? 9.866 14.319 -2.980 1.00 0.00 63 ASN A CA 17
ATOM 19420 C C . ASN A 1 63 ? 10.193 14.035 -1.515 1.00 0.00 63 ASN A C 17
ATOM 19421 O O . ASN A 1 63 ? 10.396 14.961 -0.727 1.00 0.00 63 ASN A O 17
ATOM 19432 N N . GLU A 1 64 ? 10.244 12.752 -1.156 1.00 0.00 64 GLU A N 17
ATOM 19433 C CA . GLU A 1 64 ? 10.546 12.341 0.219 1.00 0.00 64 GLU A CA 17
ATOM 19434 C C . GLU A 1 64 ? 9.977 13.335 1.233 1.00 0.00 64 GLU A C 17
ATOM 19435 O O . GLU A 1 64 ? 10.531 13.515 2.316 1.00 0.00 64 GLU A O 17
ATOM 19447 N N . GLY A 1 65 ? 8.879 13.986 0.862 1.00 0.00 65 GLY A N 17
ATOM 19448 C CA . GLY A 1 65 ? 8.254 14.972 1.738 1.00 0.00 65 GLY A CA 17
ATOM 19449 C C . GLY A 1 65 ? 9.055 16.269 1.725 1.00 0.00 65 GLY A C 17
ATOM 19450 O O . GLY A 1 65 ? 10.274 16.250 1.557 1.00 0.00 65 GLY A O 17
ATOM 19454 N N . SER A 1 66 ? 8.370 17.396 1.902 1.00 0.00 66 SER A N 17
ATOM 19455 C CA . SER A 1 66 ? 9.043 18.694 1.905 1.00 0.00 66 SER A CA 17
ATOM 19456 C C . SER A 1 66 ? 9.497 19.060 3.312 1.00 0.00 66 SER A C 17
ATOM 19457 O O . SER A 1 66 ? 8.686 19.430 4.162 1.00 0.00 66 SER A O 17
ATOM 19465 N N . LEU A 1 67 ? 10.803 18.960 3.551 1.00 0.00 67 LEU A N 17
ATOM 19466 C CA . LEU A 1 67 ? 11.367 19.286 4.859 1.00 0.00 67 LEU A CA 17
ATOM 19467 C C . LEU A 1 67 ? 11.833 20.739 4.889 1.00 0.00 67 LEU A C 17
ATOM 19468 O O . LEU A 1 67 ? 12.250 21.247 5.930 1.00 0.00 67 LEU A O 17
ATOM 19484 N N . GLU A 1 68 ? 11.763 21.401 3.736 1.00 0.00 68 GLU A N 17
ATOM 19485 C CA . GLU A 1 68 ? 12.181 22.797 3.638 1.00 0.00 68 GLU A CA 17
ATOM 19486 C C . GLU A 1 68 ? 11.645 23.422 2.353 1.00 0.00 68 GLU A C 17
ATOM 19487 O O . GLU A 1 68 ? 11.885 22.911 1.259 1.00 0.00 68 GLU A O 17
ATOM 19499 N N . HIS A 1 69 ? 10.922 24.529 2.491 1.00 0.00 69 HIS A N 17
ATOM 19500 C CA . HIS A 1 69 ? 10.357 25.211 1.329 1.00 0.00 69 HIS A CA 17
ATOM 19501 C C . HIS A 1 69 ? 11.463 25.764 0.433 1.00 0.00 69 HIS A C 17
ATOM 19502 O O . HIS A 1 69 ? 11.416 25.614 -0.788 1.00 0.00 69 HIS A O 17
ATOM 19516 N N . HIS A 1 70 ? 12.455 26.402 1.047 1.00 0.00 70 HIS A N 17
ATOM 19517 C CA . HIS A 1 70 ? 13.567 26.977 0.295 1.00 0.00 70 HIS A CA 17
ATOM 19518 C C . HIS A 1 70 ? 14.774 27.179 1.209 1.00 0.00 70 HIS A C 17
ATOM 19519 O O . HIS A 1 70 ? 15.338 26.214 1.725 1.00 0.00 70 HIS A O 17
ATOM 19533 N N . HIS A 1 71 ? 15.165 28.433 1.407 1.00 0.00 71 HIS A N 17
ATOM 19534 C CA . HIS A 1 71 ? 16.303 28.740 2.264 1.00 0.00 71 HIS A CA 17
ATOM 19535 C C . HIS A 1 71 ? 17.515 27.902 1.867 1.00 0.00 71 HIS A C 17
ATOM 19536 O O . HIS A 1 71 ? 17.673 26.769 2.322 1.00 0.00 71 HIS A O 17
ATOM 19550 N N . HIS A 1 72 ? 18.366 28.470 1.017 1.00 0.00 72 HIS A N 17
ATOM 19551 C CA . HIS A 1 72 ? 19.566 27.775 0.559 1.00 0.00 72 HIS A CA 17
ATOM 19552 C C . HIS A 1 72 ? 19.203 26.452 -0.108 1.00 0.00 72 HIS A C 17
ATOM 19553 O O . HIS A 1 72 ? 18.590 25.580 0.508 1.00 0.00 72 HIS A O 17
ATOM 19567 N N . HIS A 1 73 ? 19.589 26.308 -1.373 1.00 0.00 73 HIS A N 17
ATOM 19568 C CA . HIS A 1 73 ? 19.304 25.086 -2.121 1.00 0.00 73 HIS A CA 17
ATOM 19569 C C . HIS A 1 73 ? 20.332 24.882 -3.230 1.00 0.00 73 HIS A C 17
ATOM 19570 O O . HIS A 1 73 ? 21.003 25.825 -3.649 1.00 0.00 73 HIS A O 17
ATOM 19584 N N . HIS A 1 74 ? 20.448 23.643 -3.701 1.00 0.00 74 HIS A N 17
ATOM 19585 C CA . HIS A 1 74 ? 21.397 23.323 -4.762 1.00 0.00 74 HIS A CA 17
ATOM 19586 C C . HIS A 1 74 ? 21.226 21.875 -5.211 1.00 0.00 74 HIS A C 17
ATOM 19587 O O . HIS A 1 74 ? 22.016 21.048 -4.785 1.00 0.00 74 HIS A O 17
ATOM 19602 N N . MET A 1 1 ? -0.275 13.658 2.342 1.00 0.00 1 MET A N 18
ATOM 19603 C CA . MET A 1 1 ? 0.821 13.404 1.358 1.00 0.00 1 MET A CA 18
ATOM 19604 C C . MET A 1 1 ? 0.352 12.387 0.324 1.00 0.00 1 MET A C 18
ATOM 19605 O O . MET A 1 1 ? -0.458 11.510 0.627 1.00 0.00 1 MET A O 18
ATOM 19621 N N . GLN A 1 2 ? 0.868 12.504 -0.904 1.00 0.00 2 GLN A N 18
ATOM 19622 C CA . GLN A 1 2 ? 0.491 11.579 -1.973 1.00 0.00 2 GLN A CA 18
ATOM 19623 C C . GLN A 1 2 ? 1.639 10.639 -2.325 1.00 0.00 2 GLN A C 18
ATOM 19624 O O . GLN A 1 2 ? 2.648 11.053 -2.898 1.00 0.00 2 GLN A O 18
ATOM 19638 N N . GLY A 1 3 ? 1.470 9.361 -1.987 1.00 0.00 3 GLY A N 18
ATOM 19639 C CA . GLY A 1 3 ? 2.486 8.349 -2.278 1.00 0.00 3 GLY A CA 18
ATOM 19640 C C . GLY A 1 3 ? 2.205 7.673 -3.614 1.00 0.00 3 GLY A C 18
ATOM 19641 O O . GLY A 1 3 ? 1.071 7.683 -4.098 1.00 0.00 3 GLY A O 18
ATOM 19645 N N . VAL A 1 4 ? 3.240 7.079 -4.216 1.00 0.00 4 VAL A N 18
ATOM 19646 C CA . VAL A 1 4 ? 3.080 6.400 -5.503 1.00 0.00 4 VAL A CA 18
ATOM 19647 C C . VAL A 1 4 ? 3.596 4.964 -5.413 1.00 0.00 4 VAL A C 18
ATOM 19648 O O . VAL A 1 4 ? 4.677 4.716 -4.874 1.00 0.00 4 VAL A O 18
ATOM 19661 N N . VAL A 1 5 ? 2.816 4.024 -5.946 1.00 0.00 5 VAL A N 18
ATOM 19662 C CA . VAL A 1 5 ? 3.199 2.612 -5.921 1.00 0.00 5 VAL A CA 18
ATOM 19663 C C . VAL A 1 5 ? 4.106 2.277 -7.101 1.00 0.00 5 VAL A C 18
ATOM 19664 O O . VAL A 1 5 ? 3.756 2.533 -8.256 1.00 0.00 5 VAL A O 18
ATOM 19677 N N . LYS A 1 6 ? 5.273 1.694 -6.815 1.00 0.00 6 LYS A N 18
ATOM 19678 C CA . LYS A 1 6 ? 6.219 1.325 -7.872 1.00 0.00 6 LYS A CA 18
ATOM 19679 C C . LYS A 1 6 ? 6.332 -0.194 -7.978 1.00 0.00 6 LYS A C 18
ATOM 19680 O O . LYS A 1 6 ? 6.946 -0.840 -7.130 1.00 0.00 6 LYS A O 18
ATOM 19699 N N . VAL A 1 7 ? 5.750 -0.764 -9.031 1.00 0.00 7 VAL A N 18
ATOM 19700 C CA . VAL A 1 7 ? 5.804 -2.212 -9.233 1.00 0.00 7 VAL A CA 18
ATOM 19701 C C . VAL A 1 7 ? 6.013 -2.533 -10.709 1.00 0.00 7 VAL A C 18
ATOM 19702 O O . VAL A 1 7 ? 5.737 -1.704 -11.576 1.00 0.00 7 VAL A O 18
ATOM 19715 N N . ASN A 1 8 ? 6.502 -3.737 -10.990 1.00 0.00 8 ASN A N 18
ATOM 19716 C CA . ASN A 1 8 ? 6.740 -4.143 -12.370 1.00 0.00 8 ASN A CA 18
ATOM 19717 C C . ASN A 1 8 ? 5.429 -4.214 -13.142 1.00 0.00 8 ASN A C 18
ATOM 19718 O O . ASN A 1 8 ? 5.364 -3.831 -14.311 1.00 0.00 8 ASN A O 18
ATOM 19729 N N . SER A 1 9 ? 4.383 -4.711 -12.485 1.00 0.00 9 SER A N 18
ATOM 19730 C CA . SER A 1 9 ? 3.079 -4.833 -13.128 1.00 0.00 9 SER A CA 18
ATOM 19731 C C . SER A 1 9 ? 1.951 -4.484 -12.158 1.00 0.00 9 SER A C 18
ATOM 19732 O O . SER A 1 9 ? 1.185 -3.550 -12.396 1.00 0.00 9 SER A O 18
ATOM 19740 N N . ALA A 1 10 ? 1.851 -5.240 -11.066 1.00 0.00 10 ALA A N 18
ATOM 19741 C CA . ALA A 1 10 ? 0.808 -5.003 -10.073 1.00 0.00 10 ALA A CA 18
ATOM 19742 C C . ALA A 1 10 ? 1.284 -5.401 -8.687 1.00 0.00 10 ALA A C 18
ATOM 19743 O O . ALA A 1 10 ? 2.052 -6.352 -8.524 1.00 0.00 10 ALA A O 18
ATOM 19750 N N . LEU A 1 11 ? 0.824 -4.659 -7.687 1.00 0.00 11 LEU A N 18
ATOM 19751 C CA . LEU A 1 11 ? 1.196 -4.923 -6.306 1.00 0.00 11 LEU A CA 18
ATOM 19752 C C . LEU A 1 11 ? -0.031 -5.309 -5.488 1.00 0.00 11 LEU A C 18
ATOM 19753 O O . LEU A 1 11 ? -1.059 -4.635 -5.535 1.00 0.00 11 LEU A O 18
ATOM 19769 N N . ASN A 1 12 ? 0.092 -6.395 -4.730 1.00 0.00 12 ASN A N 18
ATOM 19770 C CA . ASN A 1 12 ? -1.010 -6.860 -3.897 1.00 0.00 12 ASN A CA 18
ATOM 19771 C C . ASN A 1 12 ? -1.165 -5.974 -2.674 1.00 0.00 12 ASN A C 18
ATOM 19772 O O . ASN A 1 12 ? -0.181 -5.580 -2.045 1.00 0.00 12 ASN A O 18
ATOM 19783 N N . MET A 1 13 ? -2.411 -5.670 -2.335 1.00 0.00 13 MET A N 18
ATOM 19784 C CA . MET A 1 13 ? -2.700 -4.834 -1.181 1.00 0.00 13 MET A CA 18
ATOM 19785 C C . MET A 1 13 ? -2.975 -5.711 0.028 1.00 0.00 13 MET A C 18
ATOM 19786 O O . MET A 1 13 ? -3.433 -6.846 -0.113 1.00 0.00 13 MET A O 18
ATOM 19800 N N . ARG A 1 14 ? -2.682 -5.193 1.218 1.00 0.00 14 ARG A N 18
ATOM 19801 C CA . ARG A 1 14 ? -2.890 -5.958 2.445 1.00 0.00 14 ARG A CA 18
ATOM 19802 C C . ARG A 1 14 ? -3.666 -5.159 3.480 1.00 0.00 14 ARG A C 18
ATOM 19803 O O . ARG A 1 14 ? -3.639 -3.933 3.480 1.00 0.00 14 ARG A O 18
ATOM 19824 N N . SER A 1 15 ? -4.356 -5.879 4.365 1.00 0.00 15 SER A N 18
ATOM 19825 C CA . SER A 1 15 ? -5.145 -5.241 5.415 1.00 0.00 15 SER A CA 18
ATOM 19826 C C . SER A 1 15 ? -4.297 -4.966 6.654 1.00 0.00 15 SER A C 18
ATOM 19827 O O . SER A 1 15 ? -4.681 -4.164 7.508 1.00 0.00 15 SER A O 18
ATOM 19835 N N . GLY A 1 16 ? -3.143 -5.629 6.756 1.00 0.00 16 GLY A N 18
ATOM 19836 C CA . GLY A 1 16 ? -2.261 -5.429 7.908 1.00 0.00 16 GLY A CA 18
ATOM 19837 C C . GLY A 1 16 ? -0.793 -5.621 7.530 1.00 0.00 16 GLY A C 18
ATOM 19838 O O . GLY A 1 16 ? -0.467 -5.858 6.367 1.00 0.00 16 GLY A O 18
ATOM 19842 N N . PRO A 1 17 ? 0.094 -5.516 8.501 1.00 0.00 17 PRO A N 18
ATOM 19843 C CA . PRO A 1 17 ? 1.555 -5.670 8.289 1.00 0.00 17 PRO A CA 18
ATOM 19844 C C . PRO A 1 17 ? 1.981 -7.138 8.263 1.00 0.00 17 PRO A C 18
ATOM 19845 O O . PRO A 1 17 ? 2.444 -7.674 9.273 1.00 0.00 17 PRO A O 18
ATOM 19856 N N . GLY A 1 18 ? 1.824 -7.780 7.109 1.00 0.00 18 GLY A N 18
ATOM 19857 C CA . GLY A 1 18 ? 2.203 -9.184 6.968 1.00 0.00 18 GLY A CA 18
ATOM 19858 C C . GLY A 1 18 ? 1.582 -9.802 5.716 1.00 0.00 18 GLY A C 18
ATOM 19859 O O . GLY A 1 18 ? 0.362 -9.853 5.581 1.00 0.00 18 GLY A O 18
ATOM 19863 N N . SER A 1 19 ? 2.433 -10.277 4.806 1.00 0.00 19 SER A N 18
ATOM 19864 C CA . SER A 1 19 ? 1.960 -10.895 3.566 1.00 0.00 19 SER A CA 18
ATOM 19865 C C . SER A 1 19 ? 1.313 -12.246 3.849 1.00 0.00 19 SER A C 18
ATOM 19866 O O . SER A 1 19 ? 0.650 -12.818 2.982 1.00 0.00 19 SER A O 18
ATOM 19874 N N . ASN A 1 20 ? 1.506 -12.747 5.067 1.00 0.00 20 ASN A N 18
ATOM 19875 C CA . ASN A 1 20 ? 0.936 -14.032 5.456 1.00 0.00 20 ASN A CA 18
ATOM 19876 C C . ASN A 1 20 ? -0.546 -13.877 5.783 1.00 0.00 20 ASN A C 18
ATOM 19877 O O . ASN A 1 20 ? -1.283 -14.861 5.859 1.00 0.00 20 ASN A O 18
ATOM 19888 N N . TYR A 1 21 ? -0.973 -12.629 5.966 1.00 0.00 21 TYR A N 18
ATOM 19889 C CA . TYR A 1 21 ? -2.367 -12.335 6.274 1.00 0.00 21 TYR A CA 18
ATOM 19890 C C . TYR A 1 21 ? -3.248 -12.726 5.100 1.00 0.00 21 TYR A C 18
ATOM 19891 O O . TYR A 1 21 ? -4.325 -13.299 5.277 1.00 0.00 21 TYR A O 18
ATOM 19909 N N . GLY A 1 22 ? -2.779 -12.417 3.891 1.00 0.00 22 GLY A N 18
ATOM 19910 C CA . GLY A 1 22 ? -3.518 -12.749 2.679 1.00 0.00 22 GLY A CA 18
ATOM 19911 C C . GLY A 1 22 ? -3.918 -11.492 1.925 1.00 0.00 22 GLY A C 18
ATOM 19912 O O . GLY A 1 22 ? -4.418 -10.539 2.515 1.00 0.00 22 GLY A O 18
ATOM 19916 N N . VAL A 1 23 ? -3.699 -11.498 0.615 1.00 0.00 23 VAL A N 18
ATOM 19917 C CA . VAL A 1 23 ? -4.047 -10.351 -0.211 1.00 0.00 23 VAL A CA 18
ATOM 19918 C C . VAL A 1 23 ? -5.558 -10.154 -0.237 1.00 0.00 23 VAL A C 18
ATOM 19919 O O . VAL A 1 23 ? -6.323 -11.116 -0.312 1.00 0.00 23 VAL A O 18
ATOM 19932 N N . ILE A 1 24 ? -5.984 -8.894 -0.169 1.00 0.00 24 ILE A N 18
ATOM 19933 C CA . ILE A 1 24 ? -7.410 -8.566 -0.182 1.00 0.00 24 ILE A CA 18
ATOM 19934 C C . ILE A 1 24 ? -7.819 -7.955 -1.523 1.00 0.00 24 ILE A C 18
ATOM 19935 O O . ILE A 1 24 ? -9.008 -7.781 -1.795 1.00 0.00 24 ILE A O 18
ATOM 19951 N N . GLY A 1 25 ? -6.828 -7.631 -2.350 1.00 0.00 25 GLY A N 18
ATOM 19952 C CA . GLY A 1 25 ? -7.092 -7.040 -3.658 1.00 0.00 25 GLY A CA 18
ATOM 19953 C C . GLY A 1 25 ? -5.792 -6.809 -4.414 1.00 0.00 25 GLY A C 18
ATOM 19954 O O . GLY A 1 25 ? -4.724 -7.238 -3.973 1.00 0.00 25 GLY A O 18
ATOM 19958 N N . THR A 1 26 ? -5.879 -6.140 -5.564 1.00 0.00 26 THR A N 18
ATOM 19959 C CA . THR A 1 26 ? -4.692 -5.878 -6.375 1.00 0.00 26 THR A CA 18
ATOM 19960 C C . THR A 1 26 ? -4.549 -4.393 -6.679 1.00 0.00 26 THR A C 18
ATOM 19961 O O . THR A 1 26 ? -5.542 -3.678 -6.825 1.00 0.00 26 THR A O 18
ATOM 19972 N N . LEU A 1 27 ? -3.302 -3.930 -6.786 1.00 0.00 27 LEU A N 18
ATOM 19973 C CA . LEU A 1 27 ? -3.035 -2.525 -7.087 1.00 0.00 27 LEU A CA 18
ATOM 19974 C C . LEU A 1 27 ? -2.402 -2.399 -8.465 1.00 0.00 27 LEU A C 18
ATOM 19975 O O . LEU A 1 27 ? -1.757 -3.328 -8.956 1.00 0.00 27 LEU A O 18
ATOM 19991 N N . ARG A 1 28 ? -2.596 -1.246 -9.090 1.00 0.00 28 ARG A N 18
ATOM 19992 C CA . ARG A 1 28 ? -2.052 -0.999 -10.420 1.00 0.00 28 ARG A CA 18
ATOM 19993 C C . ARG A 1 28 ? -0.787 -0.154 -10.329 1.00 0.00 28 ARG A C 18
ATOM 19994 O O . ARG A 1 28 ? -0.540 0.516 -9.328 1.00 0.00 28 ARG A O 18
ATOM 20015 N N . ASN A 1 29 ? 0.017 -0.206 -11.383 1.00 0.00 29 ASN A N 18
ATOM 20016 C CA . ASN A 1 29 ? 1.265 0.543 -11.428 1.00 0.00 29 ASN A CA 18
ATOM 20017 C C . ASN A 1 29 ? 0.997 2.043 -11.426 1.00 0.00 29 ASN A C 18
ATOM 20018 O O . ASN A 1 29 ? 0.028 2.505 -12.026 1.00 0.00 29 ASN A O 18
ATOM 20029 N N . ASN A 1 30 ? 1.867 2.795 -10.756 1.00 0.00 30 ASN A N 18
ATOM 20030 C CA . ASN A 1 30 ? 1.727 4.245 -10.695 1.00 0.00 30 ASN A CA 18
ATOM 20031 C C . ASN A 1 30 ? 0.362 4.657 -10.131 1.00 0.00 30 ASN A C 18
ATOM 20032 O O . ASN A 1 30 ? -0.200 5.675 -10.535 1.00 0.00 30 ASN A O 18
ATOM 20043 N N . ASP A 1 31 ? -0.172 3.872 -9.195 1.00 0.00 31 ASP A N 18
ATOM 20044 C CA . ASP A 1 31 ? -1.471 4.192 -8.596 1.00 0.00 31 ASP A CA 18
ATOM 20045 C C . ASP A 1 31 ? -1.309 5.170 -7.435 1.00 0.00 31 ASP A C 18
ATOM 20046 O O . ASP A 1 31 ? -0.670 4.853 -6.432 1.00 0.00 31 ASP A O 18
ATOM 20055 N N . LYS A 1 32 ? -1.893 6.358 -7.578 1.00 0.00 32 LYS A N 18
ATOM 20056 C CA . LYS A 1 32 ? -1.807 7.370 -6.530 1.00 0.00 32 LYS A CA 18
ATOM 20057 C C . LYS A 1 32 ? -2.673 6.981 -5.342 1.00 0.00 32 LYS A C 18
ATOM 20058 O O . LYS A 1 32 ? -3.845 6.639 -5.497 1.00 0.00 32 LYS A O 18
ATOM 20077 N N . VAL A 1 33 ? -2.089 7.038 -4.147 1.00 0.00 33 VAL A N 18
ATOM 20078 C CA . VAL A 1 33 ? -2.815 6.693 -2.929 1.00 0.00 33 VAL A CA 18
ATOM 20079 C C . VAL A 1 33 ? -2.504 7.693 -1.821 1.00 0.00 33 VAL A C 18
ATOM 20080 O O . VAL A 1 33 ? -1.519 8.432 -1.889 1.00 0.00 33 VAL A O 18
ATOM 20093 N N . GLU A 1 34 ? -3.352 7.703 -0.794 1.00 0.00 34 GLU A N 18
ATOM 20094 C CA . GLU A 1 34 ? -3.175 8.600 0.342 1.00 0.00 34 GLU A CA 18
ATOM 20095 C C . GLU A 1 34 ? -2.540 7.844 1.509 1.00 0.00 34 GLU A C 18
ATOM 20096 O O . GLU A 1 34 ? -3.074 6.832 1.972 1.00 0.00 34 GLU A O 18
ATOM 20108 N N . ILE A 1 35 ? -1.391 8.340 1.974 1.00 0.00 35 ILE A N 18
ATOM 20109 C CA . ILE A 1 35 ? -0.677 7.710 3.083 1.00 0.00 35 ILE A CA 18
ATOM 20110 C C . ILE A 1 35 ? -1.008 8.415 4.389 1.00 0.00 35 ILE A C 18
ATOM 20111 O O . ILE A 1 35 ? -0.916 9.639 4.489 1.00 0.00 35 ILE A O 18
ATOM 20127 N N . ILE A 1 36 ? -1.404 7.634 5.388 1.00 0.00 36 ILE A N 18
ATOM 20128 C CA . ILE A 1 36 ? -1.757 8.189 6.690 1.00 0.00 36 ILE A CA 18
ATOM 20129 C C . ILE A 1 36 ? -0.552 8.159 7.628 1.00 0.00 36 ILE A C 18
ATOM 20130 O O . ILE A 1 36 ? -0.053 9.205 8.046 1.00 0.00 36 ILE A O 18
ATOM 20146 N N . LYS A 1 37 ? -0.087 6.954 7.957 1.00 0.00 37 LYS A N 18
ATOM 20147 C CA . LYS A 1 37 ? 1.060 6.797 8.853 1.00 0.00 37 LYS A CA 18
ATOM 20148 C C . LYS A 1 37 ? 1.774 5.474 8.592 1.00 0.00 37 LYS A C 18
ATOM 20149 O O . LYS A 1 37 ? 1.219 4.572 7.962 1.00 0.00 37 LYS A O 18
ATOM 20168 N N . GLU A 1 38 ? 3.009 5.361 9.089 1.00 0.00 38 GLU A N 18
ATOM 20169 C CA . GLU A 1 38 ? 3.797 4.139 8.911 1.00 0.00 38 GLU A CA 18
ATOM 20170 C C . GLU A 1 38 ? 3.822 3.326 10.198 1.00 0.00 38 GLU A C 18
ATOM 20171 O O . GLU A 1 38 ? 4.175 3.835 11.263 1.00 0.00 38 GLU A O 18
ATOM 20183 N N . VAL A 1 39 ? 3.448 2.050 10.088 1.00 0.00 39 VAL A N 18
ATOM 20184 C CA . VAL A 1 39 ? 3.427 1.151 11.242 1.00 0.00 39 VAL A CA 18
ATOM 20185 C C . VAL A 1 39 ? 4.208 -0.125 10.935 1.00 0.00 39 VAL A C 18
ATOM 20186 O O . VAL A 1 39 ? 4.011 -0.744 9.891 1.00 0.00 39 VAL A O 18
ATOM 20199 N N . ASP A 1 40 ? 5.092 -0.513 11.851 1.00 0.00 40 ASP A N 18
ATOM 20200 C CA . ASP A 1 40 ? 5.898 -1.720 11.673 1.00 0.00 40 ASP A CA 18
ATOM 20201 C C . ASP A 1 40 ? 6.680 -1.669 10.361 1.00 0.00 40 ASP A C 18
ATOM 20202 O O . ASP A 1 40 ? 7.052 -2.707 9.810 1.00 0.00 40 ASP A O 18
ATOM 20211 N N . GLY A 1 41 ? 6.931 -0.458 9.863 1.00 0.00 41 GLY A N 18
ATOM 20212 C CA . GLY A 1 41 ? 7.674 -0.288 8.614 1.00 0.00 41 GLY A CA 18
ATOM 20213 C C . GLY A 1 41 ? 6.742 -0.278 7.404 1.00 0.00 41 GLY A C 18
ATOM 20214 O O . GLY A 1 41 ? 7.132 0.143 6.315 1.00 0.00 41 GLY A O 18
ATOM 20218 N N . TRP A 1 42 ? 5.510 -0.740 7.600 1.00 0.00 42 TRP A N 18
ATOM 20219 C CA . TRP A 1 42 ? 4.530 -0.775 6.517 1.00 0.00 42 TRP A CA 18
ATOM 20220 C C . TRP A 1 42 ? 3.772 0.553 6.458 1.00 0.00 42 TRP A C 18
ATOM 20221 O O . TRP A 1 42 ? 3.466 1.144 7.493 1.00 0.00 42 TRP A O 18
ATOM 20242 N N . TYR A 1 43 ? 3.475 1.024 5.243 1.00 0.00 43 TYR A N 18
ATOM 20243 C CA . TYR A 1 43 ? 2.759 2.295 5.074 1.00 0.00 43 TYR A CA 18
ATOM 20244 C C . TYR A 1 43 ? 1.254 2.064 4.933 1.00 0.00 43 TYR A C 18
ATOM 20245 O O . TYR A 1 43 ? 0.817 1.231 4.139 1.00 0.00 43 TYR A O 18
ATOM 20263 N N . GLU A 1 44 ? 0.464 2.824 5.697 1.00 0.00 44 GLU A N 18
ATOM 20264 C CA . GLU A 1 44 ? -0.994 2.702 5.633 1.00 0.00 44 GLU A CA 18
ATOM 20265 C C . GLU A 1 44 ? -1.515 3.476 4.433 1.00 0.00 44 GLU A C 18
ATOM 20266 O O . GLU A 1 44 ? -1.099 4.608 4.194 1.00 0.00 44 GLU A O 18
ATOM 20278 N N . ILE A 1 45 ? -2.421 2.868 3.669 1.00 0.00 45 ILE A N 18
ATOM 20279 C CA . ILE A 1 45 ? -2.969 3.533 2.486 1.00 0.00 45 ILE A CA 18
ATOM 20280 C C . ILE A 1 45 ? -4.481 3.388 2.407 1.00 0.00 45 ILE A C 18
ATOM 20281 O O . ILE A 1 45 ? -5.058 2.446 2.954 1.00 0.00 45 ILE A O 18
ATOM 20297 N N . ARG A 1 46 ? -5.121 4.333 1.710 1.00 0.00 46 ARG A N 18
ATOM 20298 C CA . ARG A 1 46 ? -6.577 4.308 1.547 1.00 0.00 46 ARG A CA 18
ATOM 20299 C C . ARG A 1 46 ? -6.947 4.189 0.074 1.00 0.00 46 ARG A C 18
ATOM 20300 O O . ARG A 1 46 ? -6.538 5.006 -0.752 1.00 0.00 46 ARG A O 18
ATOM 20321 N N . PHE A 1 47 ? -7.737 3.167 -0.249 1.00 0.00 47 PHE A N 18
ATOM 20322 C CA . PHE A 1 47 ? -8.168 2.946 -1.625 1.00 0.00 47 PHE A CA 18
ATOM 20323 C C . PHE A 1 47 ? -9.557 2.316 -1.660 1.00 0.00 47 PHE A C 18
ATOM 20324 O O . PHE A 1 47 ? -9.843 1.382 -0.914 1.00 0.00 47 PHE A O 18
ATOM 20341 N N . ASN A 1 48 ? -10.414 2.841 -2.529 1.00 0.00 48 ASN A N 18
ATOM 20342 C CA . ASN A 1 48 ? -11.779 2.335 -2.662 1.00 0.00 48 ASN A CA 18
ATOM 20343 C C . ASN A 1 48 ? -12.523 2.438 -1.335 1.00 0.00 48 ASN A C 18
ATOM 20344 O O . ASN A 1 48 ? -13.389 1.617 -1.032 1.00 0.00 48 ASN A O 18
ATOM 20355 N N . GLY A 1 49 ? -12.181 3.444 -0.543 1.00 0.00 49 GLY A N 18
ATOM 20356 C CA . GLY A 1 49 ? -12.834 3.629 0.745 1.00 0.00 49 GLY A CA 18
ATOM 20357 C C . GLY A 1 49 ? -12.421 2.536 1.718 1.00 0.00 49 GLY A C 18
ATOM 20358 O O . GLY A 1 49 ? -13.104 2.285 2.712 1.00 0.00 49 GLY A O 18
ATOM 20362 N N . LYS A 1 50 ? -11.298 1.880 1.423 1.00 0.00 50 LYS A N 18
ATOM 20363 C CA . LYS A 1 50 ? -10.795 0.800 2.272 1.00 0.00 50 LYS A CA 18
ATOM 20364 C C . LYS A 1 50 ? -9.383 1.122 2.756 1.00 0.00 50 LYS A C 18
ATOM 20365 O O . LYS A 1 50 ? -8.594 1.732 2.033 1.00 0.00 50 LYS A O 18
ATOM 20384 N N . VAL A 1 51 ? -9.061 0.704 3.984 1.00 0.00 51 VAL A N 18
ATOM 20385 C CA . VAL A 1 51 ? -7.732 0.957 4.545 1.00 0.00 51 VAL A CA 18
ATOM 20386 C C . VAL A 1 51 ? -6.835 -0.258 4.351 1.00 0.00 51 VAL A C 18
ATOM 20387 O O . VAL A 1 51 ? -7.067 -1.315 4.940 1.00 0.00 51 VAL A O 18
ATOM 20400 N N . GLY A 1 52 ? -5.801 -0.101 3.524 1.00 0.00 52 GLY A N 18
ATOM 20401 C CA . GLY A 1 52 ? -4.865 -1.191 3.256 1.00 0.00 52 GLY A CA 18
ATOM 20402 C C . GLY A 1 52 ? -3.449 -0.802 3.669 1.00 0.00 52 GLY A C 18
ATOM 20403 O O . GLY A 1 52 ? -3.243 0.191 4.368 1.00 0.00 52 GLY A O 18
ATOM 20407 N N . TYR A 1 53 ? -2.480 -1.600 3.229 1.00 0.00 53 TYR A N 18
ATOM 20408 C CA . TYR A 1 53 ? -1.076 -1.355 3.542 1.00 0.00 53 TYR A CA 18
ATOM 20409 C C . TYR A 1 53 ? -0.206 -1.817 2.382 1.00 0.00 53 TYR A C 18
ATOM 20410 O O . TYR A 1 53 ? -0.634 -2.633 1.565 1.00 0.00 53 TYR A O 18
ATOM 20428 N N . ALA A 1 54 ? 1.020 -1.302 2.312 1.00 0.00 54 ALA A N 18
ATOM 20429 C CA . ALA A 1 54 ? 1.934 -1.681 1.239 1.00 0.00 54 ALA A CA 18
ATOM 20430 C C . ALA A 1 54 ? 3.372 -1.712 1.739 1.00 0.00 54 ALA A C 18
ATOM 20431 O O . ALA A 1 54 ? 3.721 -1.036 2.708 1.00 0.00 54 ALA A O 18
ATOM 20438 N N . SER A 1 55 ? 4.203 -2.506 1.068 1.00 0.00 55 SER A N 18
ATOM 20439 C CA . SER A 1 55 ? 5.605 -2.627 1.450 1.00 0.00 55 SER A CA 18
ATOM 20440 C C . SER A 1 55 ? 6.359 -1.334 1.149 1.00 0.00 55 SER A C 18
ATOM 20441 O O . SER A 1 55 ? 6.061 -0.645 0.177 1.00 0.00 55 SER A O 18
ATOM 20449 N N . LYS A 1 56 ? 7.336 -1.014 1.993 1.00 0.00 56 LYS A N 18
ATOM 20450 C CA . LYS A 1 56 ? 8.127 0.197 1.816 1.00 0.00 56 LYS A CA 18
ATOM 20451 C C . LYS A 1 56 ? 9.010 0.110 0.578 1.00 0.00 56 LYS A C 18
ATOM 20452 O O . LYS A 1 56 ? 9.223 1.105 -0.112 1.00 0.00 56 LYS A O 18
ATOM 20471 N N . SER A 1 57 ? 9.536 -1.080 0.312 1.00 0.00 57 SER A N 18
ATOM 20472 C CA . SER A 1 57 ? 10.414 -1.270 -0.837 1.00 0.00 57 SER A CA 18
ATOM 20473 C C . SER A 1 57 ? 9.648 -1.094 -2.139 1.00 0.00 57 SER A C 18
ATOM 20474 O O . SER A 1 57 ? 10.232 -0.793 -3.180 1.00 0.00 57 SER A O 18
ATOM 20482 N N . TYR A 1 58 ? 8.333 -1.285 -2.073 1.00 0.00 58 TYR A N 18
ATOM 20483 C CA . TYR A 1 58 ? 7.480 -1.150 -3.250 1.00 0.00 58 TYR A CA 18
ATOM 20484 C C . TYR A 1 58 ? 6.695 0.157 -3.193 1.00 0.00 58 TYR A C 18
ATOM 20485 O O . TYR A 1 58 ? 5.814 0.404 -4.020 1.00 0.00 58 TYR A O 18
ATOM 20503 N N . ILE A 1 59 ? 7.021 0.992 -2.205 1.00 0.00 59 ILE A N 18
ATOM 20504 C CA . ILE A 1 59 ? 6.354 2.283 -2.031 1.00 0.00 59 ILE A CA 18
ATOM 20505 C C . ILE A 1 59 ? 7.385 3.397 -1.938 1.00 0.00 59 ILE A C 18
ATOM 20506 O O . ILE A 1 59 ? 8.333 3.321 -1.153 1.00 0.00 59 ILE A O 18
ATOM 20522 N N . THR A 1 60 ? 7.185 4.442 -2.736 1.00 0.00 60 THR A N 18
ATOM 20523 C CA . THR A 1 60 ? 8.091 5.585 -2.740 1.00 0.00 60 THR A CA 18
ATOM 20524 C C . THR A 1 60 ? 7.318 6.851 -2.391 1.00 0.00 60 THR A C 18
ATOM 20525 O O . THR A 1 60 ? 6.293 7.156 -3.004 1.00 0.00 60 THR A O 18
ATOM 20536 N N . ILE A 1 61 ? 7.813 7.578 -1.393 1.00 0.00 61 ILE A N 18
ATOM 20537 C CA . ILE A 1 61 ? 7.168 8.813 -0.958 1.00 0.00 61 ILE A CA 18
ATOM 20538 C C . ILE A 1 61 ? 7.659 9.983 -1.797 1.00 0.00 61 ILE A C 18
ATOM 20539 O O . ILE A 1 61 ? 8.864 10.181 -1.960 1.00 0.00 61 ILE A O 18
ATOM 20555 N N . VAL A 1 62 ? 6.720 10.753 -2.337 1.00 0.00 62 VAL A N 18
ATOM 20556 C CA . VAL A 1 62 ? 7.067 11.899 -3.169 1.00 0.00 62 VAL A CA 18
ATOM 20557 C C . VAL A 1 62 ? 7.413 13.112 -2.306 1.00 0.00 62 VAL A C 18
ATOM 20558 O O . VAL A 1 62 ? 6.694 13.438 -1.361 1.00 0.00 62 VAL A O 18
ATOM 20571 N N . ASN A 1 63 ? 8.524 13.770 -2.644 1.00 0.00 63 ASN A N 18
ATOM 20572 C CA . ASN A 1 63 ? 8.973 14.947 -1.906 1.00 0.00 63 ASN A CA 18
ATOM 20573 C C . ASN A 1 63 ? 9.307 14.579 -0.461 1.00 0.00 63 ASN A C 18
ATOM 20574 O O . ASN A 1 63 ? 8.823 15.208 0.481 1.00 0.00 63 ASN A O 18
ATOM 20585 N N . GLU A 1 64 ? 10.134 13.550 -0.301 1.00 0.00 64 GLU A N 18
ATOM 20586 C CA . GLU A 1 64 ? 10.530 13.089 1.028 1.00 0.00 64 GLU A CA 18
ATOM 20587 C C . GLU A 1 64 ? 10.883 14.275 1.923 1.00 0.00 64 GLU A C 18
ATOM 20588 O O . GLU A 1 64 ? 11.621 15.173 1.518 1.00 0.00 64 GLU A O 18
ATOM 20600 N N . GLY A 1 65 ? 10.355 14.272 3.145 1.00 0.00 65 GLY A N 18
ATOM 20601 C CA . GLY A 1 65 ? 10.629 15.354 4.083 1.00 0.00 65 GLY A CA 18
ATOM 20602 C C . GLY A 1 65 ? 12.058 15.260 4.605 1.00 0.00 65 GLY A C 18
ATOM 20603 O O . GLY A 1 65 ? 12.571 14.166 4.848 1.00 0.00 65 GLY A O 18
ATOM 20607 N N . SER A 1 66 ? 12.697 16.417 4.763 1.00 0.00 66 SER A N 18
ATOM 20608 C CA . SER A 1 66 ? 14.074 16.477 5.250 1.00 0.00 66 SER A CA 18
ATOM 20609 C C . SER A 1 66 ? 14.908 15.318 4.704 1.00 0.00 66 SER A C 18
ATOM 20610 O O . SER A 1 66 ? 14.928 14.228 5.277 1.00 0.00 66 SER A O 18
ATOM 20618 N N . LEU A 1 67 ? 15.588 15.570 3.595 1.00 0.00 67 LEU A N 18
ATOM 20619 C CA . LEU A 1 67 ? 16.425 14.556 2.960 1.00 0.00 67 LEU A CA 18
ATOM 20620 C C . LEU A 1 67 ? 17.766 14.441 3.687 1.00 0.00 67 LEU A C 18
ATOM 20621 O O . LEU A 1 67 ? 18.328 15.439 4.136 1.00 0.00 67 LEU A O 18
ATOM 20637 N N . GLU A 1 68 ? 18.275 13.219 3.784 1.00 0.00 68 GLU A N 18
ATOM 20638 C CA . GLU A 1 68 ? 19.551 12.979 4.449 1.00 0.00 68 GLU A CA 18
ATOM 20639 C C . GLU A 1 68 ? 20.164 11.674 3.961 1.00 0.00 68 GLU A C 18
ATOM 20640 O O . GLU A 1 68 ? 19.636 10.591 4.217 1.00 0.00 68 GLU A O 18
ATOM 20652 N N . HIS A 1 69 ? 21.285 11.779 3.258 1.00 0.00 69 HIS A N 18
ATOM 20653 C CA . HIS A 1 69 ? 21.962 10.595 2.744 1.00 0.00 69 HIS A CA 18
ATOM 20654 C C . HIS A 1 69 ? 22.913 10.034 3.792 1.00 0.00 69 HIS A C 18
ATOM 20655 O O . HIS A 1 69 ? 23.574 9.021 3.564 1.00 0.00 69 HIS A O 18
ATOM 20669 N N . HIS A 1 70 ? 22.974 10.699 4.940 1.00 0.00 70 HIS A N 18
ATOM 20670 C CA . HIS A 1 70 ? 23.847 10.253 6.017 1.00 0.00 70 HIS A CA 18
ATOM 20671 C C . HIS A 1 70 ? 23.271 9.004 6.665 1.00 0.00 70 HIS A C 18
ATOM 20672 O O . HIS A 1 70 ? 22.089 8.961 7.016 1.00 0.00 70 HIS A O 18
ATOM 20686 N N . HIS A 1 71 ? 24.107 7.978 6.811 1.00 0.00 71 HIS A N 18
ATOM 20687 C CA . HIS A 1 71 ? 23.665 6.721 7.414 1.00 0.00 71 HIS A CA 18
ATOM 20688 C C . HIS A 1 71 ? 24.132 6.624 8.862 1.00 0.00 71 HIS A C 18
ATOM 20689 O O . HIS A 1 71 ? 24.199 5.535 9.431 1.00 0.00 71 HIS A O 18
ATOM 20703 N N . HIS A 1 72 ? 24.458 7.773 9.450 1.00 0.00 72 HIS A N 18
ATOM 20704 C CA . HIS A 1 72 ? 24.924 7.813 10.831 1.00 0.00 72 HIS A CA 18
ATOM 20705 C C . HIS A 1 72 ? 26.150 6.924 11.009 1.00 0.00 72 HIS A C 18
ATOM 20706 O O . HIS A 1 72 ? 26.039 5.753 11.377 1.00 0.00 72 HIS A O 18
ATOM 20720 N N . HIS A 1 73 ? 27.322 7.494 10.740 1.00 0.00 73 HIS A N 18
ATOM 20721 C CA . HIS A 1 73 ? 28.576 6.757 10.864 1.00 0.00 73 HIS A CA 18
ATOM 20722 C C . HIS A 1 73 ? 29.056 6.760 12.314 1.00 0.00 73 HIS A C 18
ATOM 20723 O O . HIS A 1 73 ? 28.845 7.727 13.044 1.00 0.00 73 HIS A O 18
ATOM 20737 N N . HIS A 1 74 ? 29.701 5.672 12.728 1.00 0.00 74 HIS A N 18
ATOM 20738 C CA . HIS A 1 74 ? 30.199 5.563 14.096 1.00 0.00 74 HIS A CA 18
ATOM 20739 C C . HIS A 1 74 ? 29.139 6.031 15.093 1.00 0.00 74 HIS A C 18
ATOM 20740 O O . HIS A 1 74 ? 29.504 6.680 16.060 1.00 0.00 74 HIS A O 18
ATOM 20755 N N . MET A 1 1 ? -0.646 14.871 1.901 1.00 0.00 1 MET A N 19
ATOM 20756 C CA . MET A 1 1 ? 0.391 13.849 1.582 1.00 0.00 1 MET A CA 19
ATOM 20757 C C . MET A 1 1 ? -0.177 12.853 0.579 1.00 0.00 1 MET A C 19
ATOM 20758 O O . MET A 1 1 ? -1.277 12.332 0.760 1.00 0.00 1 MET A O 19
ATOM 20774 N N . GLN A 1 2 ? 0.587 12.587 -0.480 1.00 0.00 2 GLN A N 19
ATOM 20775 C CA . GLN A 1 2 ? 0.160 11.644 -1.516 1.00 0.00 2 GLN A CA 19
ATOM 20776 C C . GLN A 1 2 ? 1.347 10.815 -1.996 1.00 0.00 2 GLN A C 19
ATOM 20777 O O . GLN A 1 2 ? 2.247 11.328 -2.658 1.00 0.00 2 GLN A O 19
ATOM 20791 N N . GLY A 1 3 ? 1.337 9.528 -1.661 1.00 0.00 3 GLY A N 19
ATOM 20792 C CA . GLY A 1 3 ? 2.416 8.632 -2.070 1.00 0.00 3 GLY A CA 19
ATOM 20793 C C . GLY A 1 3 ? 2.158 8.090 -3.470 1.00 0.00 3 GLY A C 19
ATOM 20794 O O . GLY A 1 3 ? 1.039 8.166 -3.975 1.00 0.00 3 GLY A O 19
ATOM 20798 N N . VAL A 1 4 ? 3.199 7.538 -4.096 1.00 0.00 4 VAL A N 19
ATOM 20799 C CA . VAL A 1 4 ? 3.073 6.979 -5.446 1.00 0.00 4 VAL A CA 19
ATOM 20800 C C . VAL A 1 4 ? 3.550 5.526 -5.461 1.00 0.00 4 VAL A C 19
ATOM 20801 O O . VAL A 1 4 ? 4.639 5.215 -4.977 1.00 0.00 4 VAL A O 19
ATOM 20814 N N . VAL A 1 5 ? 2.725 4.646 -6.025 1.00 0.00 5 VAL A N 19
ATOM 20815 C CA . VAL A 1 5 ? 3.060 3.225 -6.113 1.00 0.00 5 VAL A CA 19
ATOM 20816 C C . VAL A 1 5 ? 3.687 2.917 -7.472 1.00 0.00 5 VAL A C 19
ATOM 20817 O O . VAL A 1 5 ? 3.107 3.223 -8.514 1.00 0.00 5 VAL A O 19
ATOM 20830 N N . LYS A 1 6 ? 4.873 2.309 -7.457 1.00 0.00 6 LYS A N 19
ATOM 20831 C CA . LYS A 1 6 ? 5.579 1.961 -8.698 1.00 0.00 6 LYS A CA 19
ATOM 20832 C C . LYS A 1 6 ? 6.021 0.499 -8.670 1.00 0.00 6 LYS A C 19
ATOM 20833 O O . LYS A 1 6 ? 6.828 0.104 -7.830 1.00 0.00 6 LYS A O 19
ATOM 20852 N N . VAL A 1 7 ? 5.490 -0.299 -9.598 1.00 0.00 7 VAL A N 19
ATOM 20853 C CA . VAL A 1 7 ? 5.840 -1.721 -9.671 1.00 0.00 7 VAL A CA 19
ATOM 20854 C C . VAL A 1 7 ? 5.971 -2.171 -11.123 1.00 0.00 7 VAL A C 19
ATOM 20855 O O . VAL A 1 7 ? 5.386 -1.572 -12.025 1.00 0.00 7 VAL A O 19
ATOM 20868 N N . ASN A 1 8 ? 6.736 -3.234 -11.338 1.00 0.00 8 ASN A N 19
ATOM 20869 C CA . ASN A 1 8 ? 6.934 -3.769 -12.679 1.00 0.00 8 ASN A CA 19
ATOM 20870 C C . ASN A 1 8 ? 5.740 -4.625 -13.095 1.00 0.00 8 ASN A C 19
ATOM 20871 O O . ASN A 1 8 ? 5.608 -5.001 -14.261 1.00 0.00 8 ASN A O 19
ATOM 20882 N N . SER A 1 9 ? 4.877 -4.931 -12.131 1.00 0.00 9 SER A N 19
ATOM 20883 C CA . SER A 1 9 ? 3.698 -5.747 -12.398 1.00 0.00 9 SER A CA 19
ATOM 20884 C C . SER A 1 9 ? 2.672 -5.583 -11.277 1.00 0.00 9 SER A C 19
ATOM 20885 O O . SER A 1 9 ? 2.759 -4.652 -10.476 1.00 0.00 9 SER A O 19
ATOM 20893 N N . ALA A 1 10 ? 1.701 -6.490 -11.227 1.00 0.00 10 ALA A N 19
ATOM 20894 C CA . ALA A 1 10 ? 0.664 -6.433 -10.201 1.00 0.00 10 ALA A CA 19
ATOM 20895 C C . ALA A 1 10 ? 1.263 -6.659 -8.813 1.00 0.00 10 ALA A C 19
ATOM 20896 O O . ALA A 1 10 ? 2.178 -7.465 -8.644 1.00 0.00 10 ALA A O 19
ATOM 20903 N N . LEU A 1 11 ? 0.733 -5.942 -7.819 1.00 0.00 11 LEU A N 19
ATOM 20904 C CA . LEU A 1 11 ? 1.205 -6.061 -6.433 1.00 0.00 11 LEU A CA 19
ATOM 20905 C C . LEU A 1 11 ? 0.031 -6.362 -5.510 1.00 0.00 11 LEU A C 19
ATOM 20906 O O . LEU A 1 11 ? -1.009 -5.709 -5.581 1.00 0.00 11 LEU A O 19
ATOM 20922 N N . ASN A 1 12 ? 0.200 -7.354 -4.646 1.00 0.00 12 ASN A N 19
ATOM 20923 C CA . ASN A 1 12 ? -0.857 -7.730 -3.718 1.00 0.00 12 ASN A CA 19
ATOM 20924 C C . ASN A 1 12 ? -0.931 -6.751 -2.549 1.00 0.00 12 ASN A C 19
ATOM 20925 O O . ASN A 1 12 ? 0.091 -6.270 -2.059 1.00 0.00 12 ASN A O 19
ATOM 20936 N N . MET A 1 13 ? -2.154 -6.460 -2.104 1.00 0.00 13 MET A N 19
ATOM 20937 C CA . MET A 1 13 ? -2.374 -5.541 -0.984 1.00 0.00 13 MET A CA 19
ATOM 20938 C C . MET A 1 13 ? -2.900 -6.318 0.211 1.00 0.00 13 MET A C 19
ATOM 20939 O O . MET A 1 13 ? -3.729 -7.213 0.057 1.00 0.00 13 MET A O 19
ATOM 20953 N N . ARG A 1 14 ? -2.401 -5.995 1.403 1.00 0.00 14 ARG A N 19
ATOM 20954 C CA . ARG A 1 14 ? -2.823 -6.702 2.615 1.00 0.00 14 ARG A CA 19
ATOM 20955 C C . ARG A 1 14 ? -3.686 -5.809 3.496 1.00 0.00 14 ARG A C 19
ATOM 20956 O O . ARG A 1 14 ? -3.430 -4.613 3.625 1.00 0.00 14 ARG A O 19
ATOM 20977 N N . SER A 1 15 ? -4.714 -6.396 4.098 1.00 0.00 15 SER A N 19
ATOM 20978 C CA . SER A 1 15 ? -5.605 -5.637 4.966 1.00 0.00 15 SER A CA 19
ATOM 20979 C C . SER A 1 15 ? -4.858 -5.099 6.181 1.00 0.00 15 SER A C 19
ATOM 20980 O O . SER A 1 15 ? -5.050 -3.952 6.580 1.00 0.00 15 SER A O 19
ATOM 20988 N N . GLY A 1 16 ? -4.003 -5.937 6.770 1.00 0.00 16 GLY A N 19
ATOM 20989 C CA . GLY A 1 16 ? -3.223 -5.534 7.944 1.00 0.00 16 GLY A CA 19
ATOM 20990 C C . GLY A 1 16 ? -1.759 -5.336 7.574 1.00 0.00 16 GLY A C 19
ATOM 20991 O O . GLY A 1 16 ? -1.370 -5.524 6.421 1.00 0.00 16 GLY A O 19
ATOM 20995 N N . PRO A 1 17 ? -0.940 -4.970 8.524 1.00 0.00 17 PRO A N 19
ATOM 20996 C CA . PRO A 1 17 ? 0.511 -4.753 8.286 1.00 0.00 17 PRO A CA 19
ATOM 20997 C C . PRO A 1 17 ? 1.301 -6.064 8.331 1.00 0.00 17 PRO A C 19
ATOM 20998 O O . PRO A 1 17 ? 2.033 -6.326 9.286 1.00 0.00 17 PRO A O 19
ATOM 21009 N N . GLY A 1 18 ? 1.148 -6.881 7.289 1.00 0.00 18 GLY A N 19
ATOM 21010 C CA . GLY A 1 18 ? 1.853 -8.158 7.222 1.00 0.00 18 GLY A CA 19
ATOM 21011 C C . GLY A 1 18 ? 1.415 -8.972 6.005 1.00 0.00 18 GLY A C 19
ATOM 21012 O O . GLY A 1 18 ? 0.331 -8.765 5.461 1.00 0.00 18 GLY A O 19
ATOM 21016 N N . SER A 1 19 ? 2.272 -9.903 5.589 1.00 0.00 19 SER A N 19
ATOM 21017 C CA . SER A 1 19 ? 1.977 -10.755 4.440 1.00 0.00 19 SER A CA 19
ATOM 21018 C C . SER A 1 19 ? 1.091 -11.928 4.853 1.00 0.00 19 SER A C 19
ATOM 21019 O O . SER A 1 19 ? 0.587 -12.667 4.007 1.00 0.00 19 SER A O 19
ATOM 21027 N N . ASN A 1 20 ? 0.923 -12.103 6.163 1.00 0.00 20 ASN A N 19
ATOM 21028 C CA . ASN A 1 20 ? 0.114 -13.200 6.690 1.00 0.00 20 ASN A CA 19
ATOM 21029 C C . ASN A 1 20 ? -1.346 -12.784 6.844 1.00 0.00 20 ASN A C 19
ATOM 21030 O O . ASN A 1 20 ? -2.164 -13.548 7.357 1.00 0.00 20 ASN A O 19
ATOM 21041 N N . TYR A 1 21 ? -1.673 -11.574 6.395 1.00 0.00 21 TYR A N 19
ATOM 21042 C CA . TYR A 1 21 ? -3.048 -11.077 6.489 1.00 0.00 21 TYR A CA 19
ATOM 21043 C C . TYR A 1 21 ? -3.812 -11.411 5.211 1.00 0.00 21 TYR A C 19
ATOM 21044 O O . TYR A 1 21 ? -4.996 -11.099 5.083 1.00 0.00 21 TYR A O 19
ATOM 21062 N N . GLY A 1 22 ? -3.125 -12.054 4.273 1.00 0.00 22 GLY A N 19
ATOM 21063 C CA . GLY A 1 22 ? -3.743 -12.437 3.009 1.00 0.00 22 GLY A CA 19
ATOM 21064 C C . GLY A 1 22 ? -3.838 -11.247 2.061 1.00 0.00 22 GLY A C 19
ATOM 21065 O O . GLY A 1 22 ? -3.394 -10.146 2.386 1.00 0.00 22 GLY A O 19
ATOM 21069 N N . VAL A 1 23 ? -4.421 -11.479 0.885 1.00 0.00 23 VAL A N 19
ATOM 21070 C CA . VAL A 1 23 ? -4.579 -10.424 -0.120 1.00 0.00 23 VAL A CA 19
ATOM 21071 C C . VAL A 1 23 ? -6.060 -10.142 -0.365 1.00 0.00 23 VAL A C 19
ATOM 21072 O O . VAL A 1 23 ? -6.838 -11.051 -0.649 1.00 0.00 23 VAL A O 19
ATOM 21085 N N . ILE A 1 24 ? -6.444 -8.870 -0.246 1.00 0.00 24 ILE A N 19
ATOM 21086 C CA . ILE A 1 24 ? -7.837 -8.464 -0.452 1.00 0.00 24 ILE A CA 19
ATOM 21087 C C . ILE A 1 24 ? -8.014 -7.790 -1.808 1.00 0.00 24 ILE A C 19
ATOM 21088 O O . ILE A 1 24 ? -9.136 -7.521 -2.238 1.00 0.00 24 ILE A O 19
ATOM 21104 N N . GLY A 1 25 ? -6.899 -7.516 -2.477 1.00 0.00 25 GLY A N 19
ATOM 21105 C CA . GLY A 1 25 ? -6.942 -6.872 -3.784 1.00 0.00 25 GLY A CA 19
ATOM 21106 C C . GLY A 1 25 ? -5.537 -6.721 -4.352 1.00 0.00 25 GLY A C 19
ATOM 21107 O O . GLY A 1 25 ? -4.574 -7.249 -3.797 1.00 0.00 25 GLY A O 19
ATOM 21111 N N . THR A 1 26 ? -5.425 -5.995 -5.463 1.00 0.00 26 THR A N 19
ATOM 21112 C CA . THR A 1 26 ? -4.128 -5.777 -6.107 1.00 0.00 26 THR A CA 19
ATOM 21113 C C . THR A 1 26 ? -3.948 -4.307 -6.469 1.00 0.00 26 THR A C 19
ATOM 21114 O O . THR A 1 26 ? -4.920 -3.562 -6.591 1.00 0.00 26 THR A O 19
ATOM 21125 N N . LEU A 1 27 ? -2.691 -3.899 -6.638 1.00 0.00 27 LEU A N 19
ATOM 21126 C CA . LEU A 1 27 ? -2.365 -2.515 -6.987 1.00 0.00 27 LEU A CA 19
ATOM 21127 C C . LEU A 1 27 ? -1.570 -2.480 -8.288 1.00 0.00 27 LEU A C 19
ATOM 21128 O O . LEU A 1 27 ? -0.891 -3.444 -8.636 1.00 0.00 27 LEU A O 19
ATOM 21144 N N . ARG A 1 28 ? -1.660 -1.360 -9.003 1.00 0.00 28 ARG A N 19
ATOM 21145 C CA . ARG A 1 28 ? -0.944 -1.198 -10.271 1.00 0.00 28 ARG A CA 19
ATOM 21146 C C . ARG A 1 28 ? -0.073 0.053 -10.216 1.00 0.00 28 ARG A C 19
ATOM 21147 O O . ARG A 1 28 ? -0.417 1.029 -9.555 1.00 0.00 28 ARG A O 19
ATOM 21168 N N . ASN A 1 29 ? 1.065 0.015 -10.891 1.00 0.00 29 ASN A N 19
ATOM 21169 C CA . ASN A 1 29 ? 1.974 1.155 -10.885 1.00 0.00 29 ASN A CA 19
ATOM 21170 C C . ASN A 1 29 ? 1.245 2.442 -11.259 1.00 0.00 29 ASN A C 19
ATOM 21171 O O . ASN A 1 29 ? 0.177 2.407 -11.871 1.00 0.00 29 ASN A O 19
ATOM 21182 N N . ASN A 1 30 ? 1.840 3.572 -10.881 1.00 0.00 30 ASN A N 19
ATOM 21183 C CA . ASN A 1 30 ? 1.268 4.887 -11.168 1.00 0.00 30 ASN A CA 19
ATOM 21184 C C . ASN A 1 30 ? -0.030 5.113 -10.396 1.00 0.00 30 ASN A C 19
ATOM 21185 O O . ASN A 1 30 ? -0.729 6.100 -10.625 1.00 0.00 30 ASN A O 19
ATOM 21196 N N . ASP A 1 31 ? -0.345 4.211 -9.469 1.00 0.00 31 ASP A N 19
ATOM 21197 C CA . ASP A 1 31 ? -1.559 4.347 -8.666 1.00 0.00 31 ASP A CA 19
ATOM 21198 C C . ASP A 1 31 ? -1.303 5.250 -7.463 1.00 0.00 31 ASP A C 19
ATOM 21199 O O . ASP A 1 31 ? -0.537 4.900 -6.565 1.00 0.00 31 ASP A O 19
ATOM 21208 N N . LYS A 1 32 ? -1.952 6.412 -7.448 1.00 0.00 32 LYS A N 19
ATOM 21209 C CA . LYS A 1 32 ? -1.786 7.352 -6.344 1.00 0.00 32 LYS A CA 19
ATOM 21210 C C . LYS A 1 32 ? -2.615 6.904 -5.146 1.00 0.00 32 LYS A C 19
ATOM 21211 O O . LYS A 1 32 ? -3.763 6.484 -5.295 1.00 0.00 32 LYS A O 19
ATOM 21230 N N . VAL A 1 33 ? -2.022 6.985 -3.956 1.00 0.00 33 VAL A N 19
ATOM 21231 C CA . VAL A 1 33 ? -2.708 6.576 -2.729 1.00 0.00 33 VAL A CA 19
ATOM 21232 C C . VAL A 1 33 ? -2.455 7.578 -1.608 1.00 0.00 33 VAL A C 19
ATOM 21233 O O . VAL A 1 33 ? -1.528 8.384 -1.677 1.00 0.00 33 VAL A O 19
ATOM 21246 N N . GLU A 1 34 ? -3.288 7.512 -0.571 1.00 0.00 34 GLU A N 19
ATOM 21247 C CA . GLU A 1 34 ? -3.157 8.405 0.581 1.00 0.00 34 GLU A CA 19
ATOM 21248 C C . GLU A 1 34 ? -2.521 7.647 1.739 1.00 0.00 34 GLU A C 19
ATOM 21249 O O . GLU A 1 34 ? -3.022 6.601 2.153 1.00 0.00 34 GLU A O 19
ATOM 21261 N N . ILE A 1 35 ? -1.408 8.174 2.250 1.00 0.00 35 ILE A N 19
ATOM 21262 C CA . ILE A 1 35 ? -0.693 7.534 3.359 1.00 0.00 35 ILE A CA 19
ATOM 21263 C C . ILE A 1 35 ? -1.072 8.167 4.692 1.00 0.00 35 ILE A C 19
ATOM 21264 O O . ILE A 1 35 ? -0.867 9.361 4.905 1.00 0.00 35 ILE A O 19
ATOM 21280 N N . ILE A 1 36 ? -1.617 7.353 5.591 1.00 0.00 36 ILE A N 19
ATOM 21281 C CA . ILE A 1 36 ? -2.015 7.833 6.910 1.00 0.00 36 ILE A CA 19
ATOM 21282 C C . ILE A 1 36 ? -0.824 7.841 7.864 1.00 0.00 36 ILE A C 19
ATOM 21283 O O . ILE A 1 36 ? -0.613 8.805 8.601 1.00 0.00 36 ILE A O 19
ATOM 21299 N N . LYS A 1 37 ? -0.055 6.758 7.844 1.00 0.00 37 LYS A N 19
ATOM 21300 C CA . LYS A 1 37 ? 1.113 6.640 8.711 1.00 0.00 37 LYS A CA 19
ATOM 21301 C C . LYS A 1 37 ? 1.896 5.373 8.381 1.00 0.00 37 LYS A C 19
ATOM 21302 O O . LYS A 1 37 ? 1.469 4.567 7.554 1.00 0.00 37 LYS A O 19
ATOM 21321 N N . GLU A 1 38 ? 3.046 5.204 9.034 1.00 0.00 38 GLU A N 19
ATOM 21322 C CA . GLU A 1 38 ? 3.893 4.027 8.811 1.00 0.00 38 GLU A CA 19
ATOM 21323 C C . GLU A 1 38 ? 4.037 3.229 10.103 1.00 0.00 38 GLU A C 19
ATOM 21324 O O . GLU A 1 38 ? 4.437 3.768 11.135 1.00 0.00 38 GLU A O 19
ATOM 21336 N N . VAL A 1 39 ? 3.698 1.940 10.042 1.00 0.00 39 VAL A N 19
ATOM 21337 C CA . VAL A 1 39 ? 3.781 1.065 11.214 1.00 0.00 39 VAL A CA 19
ATOM 21338 C C . VAL A 1 39 ? 4.633 -0.166 10.909 1.00 0.00 39 VAL A C 19
ATOM 21339 O O . VAL A 1 39 ? 4.443 -0.830 9.891 1.00 0.00 39 VAL A O 19
ATOM 21352 N N . ASP A 1 40 ? 5.566 -0.467 11.808 1.00 0.00 40 ASP A N 19
ATOM 21353 C CA . ASP A 1 40 ? 6.441 -1.624 11.640 1.00 0.00 40 ASP A CA 19
ATOM 21354 C C . ASP A 1 40 ? 7.163 -1.577 10.296 1.00 0.00 40 ASP A C 19
ATOM 21355 O O . ASP A 1 40 ? 7.535 -2.613 9.745 1.00 0.00 40 ASP A O 19
ATOM 21364 N N . GLY A 1 41 ? 7.372 -0.371 9.777 1.00 0.00 41 GLY A N 19
ATOM 21365 C CA . GLY A 1 41 ? 8.062 -0.203 8.499 1.00 0.00 41 GLY A CA 19
ATOM 21366 C C . GLY A 1 41 ? 7.084 -0.289 7.332 1.00 0.00 41 GLY A C 19
ATOM 21367 O O . GLY A 1 41 ? 7.422 0.054 6.200 1.00 0.00 41 GLY A O 19
ATOM 21371 N N . TRP A 1 42 ? 5.866 -0.742 7.617 1.00 0.00 42 TRP A N 19
ATOM 21372 C CA . TRP A 1 42 ? 4.840 -0.864 6.584 1.00 0.00 42 TRP A CA 19
ATOM 21373 C C . TRP A 1 42 ? 4.064 0.444 6.471 1.00 0.00 42 TRP A C 19
ATOM 21374 O O . TRP A 1 42 ? 3.839 1.127 7.469 1.00 0.00 42 TRP A O 19
ATOM 21395 N N . TYR A 1 43 ? 3.656 0.790 5.251 1.00 0.00 43 TYR A N 19
ATOM 21396 C CA . TYR A 1 43 ? 2.905 2.026 5.022 1.00 0.00 43 TYR A CA 19
ATOM 21397 C C . TYR A 1 43 ? 1.420 1.728 4.872 1.00 0.00 43 TYR A C 19
ATOM 21398 O O . TYR A 1 43 ? 1.024 0.854 4.101 1.00 0.00 43 TYR A O 19
ATOM 21416 N N . GLU A 1 44 ? 0.601 2.472 5.610 1.00 0.00 44 GLU A N 19
ATOM 21417 C CA . GLU A 1 44 ? -0.846 2.295 5.551 1.00 0.00 44 GLU A CA 19
ATOM 21418 C C . GLU A 1 44 ? -1.419 3.160 4.439 1.00 0.00 44 GLU A C 19
ATOM 21419 O O . GLU A 1 44 ? -1.136 4.355 4.363 1.00 0.00 44 GLU A O 19
ATOM 21431 N N . ILE A 1 45 ? -2.216 2.551 3.564 1.00 0.00 45 ILE A N 19
ATOM 21432 C CA . ILE A 1 45 ? -2.815 3.273 2.440 1.00 0.00 45 ILE A CA 19
ATOM 21433 C C . ILE A 1 45 ? -4.322 3.043 2.373 1.00 0.00 45 ILE A C 19
ATOM 21434 O O . ILE A 1 45 ? -4.820 1.987 2.757 1.00 0.00 45 ILE A O 19
ATOM 21450 N N . ARG A 1 46 ? -5.041 4.042 1.851 1.00 0.00 46 ARG A N 19
ATOM 21451 C CA . ARG A 1 46 ? -6.496 3.951 1.699 1.00 0.00 46 ARG A CA 19
ATOM 21452 C C . ARG A 1 46 ? -6.877 4.097 0.232 1.00 0.00 46 ARG A C 19
ATOM 21453 O O . ARG A 1 46 ? -6.458 5.041 -0.437 1.00 0.00 46 ARG A O 19
ATOM 21474 N N . PHE A 1 47 ? -7.686 3.165 -0.259 1.00 0.00 47 PHE A N 19
ATOM 21475 C CA . PHE A 1 47 ? -8.128 3.204 -1.649 1.00 0.00 47 PHE A CA 19
ATOM 21476 C C . PHE A 1 47 ? -9.545 2.656 -1.779 1.00 0.00 47 PHE A C 19
ATOM 21477 O O . PHE A 1 47 ? -9.859 1.589 -1.250 1.00 0.00 47 PHE A O 19
ATOM 21494 N N . ASN A 1 48 ? -10.392 3.384 -2.495 1.00 0.00 48 ASN A N 19
ATOM 21495 C CA . ASN A 1 48 ? -11.770 2.960 -2.701 1.00 0.00 48 ASN A CA 19
ATOM 21496 C C . ASN A 1 48 ? -12.485 2.757 -1.369 1.00 0.00 48 ASN A C 19
ATOM 21497 O O . ASN A 1 48 ? -13.381 1.919 -1.259 1.00 0.00 48 ASN A O 19
ATOM 21508 N N . GLY A 1 49 ? -12.098 3.530 -0.366 1.00 0.00 49 GLY A N 19
ATOM 21509 C CA . GLY A 1 49 ? -12.722 3.424 0.944 1.00 0.00 49 GLY A CA 19
ATOM 21510 C C . GLY A 1 49 ? -12.217 2.198 1.703 1.00 0.00 49 GLY A C 19
ATOM 21511 O O . GLY A 1 49 ? -12.692 1.901 2.798 1.00 0.00 49 GLY A O 19
ATOM 21515 N N . LYS A 1 50 ? -11.244 1.492 1.120 1.00 0.00 50 LYS A N 19
ATOM 21516 C CA . LYS A 1 50 ? -10.676 0.302 1.761 1.00 0.00 50 LYS A CA 19
ATOM 21517 C C . LYS A 1 50 ? -9.331 0.648 2.383 1.00 0.00 50 LYS A C 19
ATOM 21518 O O . LYS A 1 50 ? -8.628 1.530 1.897 1.00 0.00 50 LYS A O 19
ATOM 21537 N N . VAL A 1 51 ? -8.976 -0.049 3.461 1.00 0.00 51 VAL A N 19
ATOM 21538 C CA . VAL A 1 51 ? -7.708 0.195 4.156 1.00 0.00 51 VAL A CA 19
ATOM 21539 C C . VAL A 1 51 ? -6.818 -1.040 4.082 1.00 0.00 51 VAL A C 19
ATOM 21540 O O . VAL A 1 51 ? -7.265 -2.156 4.338 1.00 0.00 51 VAL A O 19
ATOM 21553 N N . GLY A 1 52 ? -5.551 -0.828 3.732 1.00 0.00 52 GLY A N 19
ATOM 21554 C CA . GLY A 1 52 ? -4.600 -1.930 3.627 1.00 0.00 52 GLY A CA 19
ATOM 21555 C C . GLY A 1 52 ? -3.176 -1.437 3.853 1.00 0.00 52 GLY A C 19
ATOM 21556 O O . GLY A 1 52 ? -2.960 -0.327 4.341 1.00 0.00 52 GLY A O 19
ATOM 21560 N N . TYR A 1 53 ? -2.207 -2.280 3.509 1.00 0.00 53 TYR A N 19
ATOM 21561 C CA . TYR A 1 53 ? -0.795 -1.944 3.680 1.00 0.00 53 TYR A CA 19
ATOM 21562 C C . TYR A 1 53 ? 0.019 -2.412 2.480 1.00 0.00 53 TYR A C 19
ATOM 21563 O O . TYR A 1 53 ? -0.402 -3.307 1.740 1.00 0.00 53 TYR A O 19
ATOM 21581 N N . ALA A 1 54 ? 1.193 -1.807 2.304 1.00 0.00 54 ALA A N 19
ATOM 21582 C CA . ALA A 1 54 ? 2.090 -2.164 1.204 1.00 0.00 54 ALA A CA 19
ATOM 21583 C C . ALA A 1 54 ? 3.543 -2.067 1.663 1.00 0.00 54 ALA A C 19
ATOM 21584 O O . ALA A 1 54 ? 3.875 -1.259 2.532 1.00 0.00 54 ALA A O 19
ATOM 21591 N N . SER A 1 55 ? 4.405 -2.896 1.082 1.00 0.00 55 SER A N 19
ATOM 21592 C CA . SER A 1 55 ? 5.816 -2.894 1.449 1.00 0.00 55 SER A CA 19
ATOM 21593 C C . SER A 1 55 ? 6.474 -1.579 1.042 1.00 0.00 55 SER A C 19
ATOM 21594 O O . SER A 1 55 ? 6.104 -0.973 0.038 1.00 0.00 55 SER A O 19
ATOM 21602 N N . LYS A 1 56 ? 7.452 -1.144 1.829 1.00 0.00 56 LYS A N 19
ATOM 21603 C CA . LYS A 1 56 ? 8.154 0.100 1.542 1.00 0.00 56 LYS A CA 19
ATOM 21604 C C . LYS A 1 56 ? 8.926 -0.005 0.230 1.00 0.00 56 LYS A C 19
ATOM 21605 O O . LYS A 1 56 ? 9.253 1.005 -0.395 1.00 0.00 56 LYS A O 19
ATOM 21624 N N . SER A 1 57 ? 9.214 -1.234 -0.180 1.00 0.00 57 SER A N 19
ATOM 21625 C CA . SER A 1 57 ? 9.949 -1.471 -1.417 1.00 0.00 57 SER A CA 19
ATOM 21626 C C . SER A 1 57 ? 9.171 -0.972 -2.638 1.00 0.00 57 SER A C 19
ATOM 21627 O O . SER A 1 57 ? 9.758 -0.418 -3.567 1.00 0.00 57 SER A O 19
ATOM 21635 N N . TYR A 1 58 ? 7.853 -1.190 -2.643 1.00 0.00 58 TYR A N 19
ATOM 21636 C CA . TYR A 1 58 ? 7.012 -0.779 -3.775 1.00 0.00 58 TYR A CA 19
ATOM 21637 C C . TYR A 1 58 ? 6.362 0.584 -3.538 1.00 0.00 58 TYR A C 19
ATOM 21638 O O . TYR A 1 58 ? 5.511 1.010 -4.318 1.00 0.00 58 TYR A O 19
ATOM 21656 N N . ILE A 1 59 ? 6.765 1.266 -2.468 1.00 0.00 59 ILE A N 19
ATOM 21657 C CA . ILE A 1 59 ? 6.210 2.588 -2.147 1.00 0.00 59 ILE A CA 19
ATOM 21658 C C . ILE A 1 59 ? 7.314 3.638 -2.114 1.00 0.00 59 ILE A C 19
ATOM 21659 O O . ILE A 1 59 ? 8.314 3.483 -1.411 1.00 0.00 59 ILE A O 19
ATOM 21675 N N . THR A 1 60 ? 7.115 4.717 -2.870 1.00 0.00 60 THR A N 19
ATOM 21676 C CA . THR A 1 60 ? 8.084 5.813 -2.923 1.00 0.00 60 THR A CA 19
ATOM 21677 C C . THR A 1 60 ? 7.396 7.131 -2.587 1.00 0.00 60 THR A C 19
ATOM 21678 O O . THR A 1 60 ? 6.369 7.475 -3.175 1.00 0.00 60 THR A O 19
ATOM 21689 N N . ILE A 1 61 ? 7.963 7.863 -1.633 1.00 0.00 61 ILE A N 19
ATOM 21690 C CA . ILE A 1 61 ? 7.394 9.140 -1.219 1.00 0.00 61 ILE A CA 19
ATOM 21691 C C . ILE A 1 61 ? 7.884 10.264 -2.127 1.00 0.00 61 ILE A C 19
ATOM 21692 O O . ILE A 1 61 ? 9.086 10.423 -2.341 1.00 0.00 61 ILE A O 19
ATOM 21708 N N . VAL A 1 62 ? 6.945 11.038 -2.662 1.00 0.00 62 VAL A N 19
ATOM 21709 C CA . VAL A 1 62 ? 7.291 12.143 -3.551 1.00 0.00 62 VAL A CA 19
ATOM 21710 C C . VAL A 1 62 ? 7.888 13.302 -2.760 1.00 0.00 62 VAL A C 19
ATOM 21711 O O . VAL A 1 62 ? 7.446 13.605 -1.652 1.00 0.00 62 VAL A O 19
ATOM 21724 N N . ASN A 1 63 ? 8.902 13.942 -3.336 1.00 0.00 63 ASN A N 19
ATOM 21725 C CA . ASN A 1 63 ? 9.560 15.061 -2.672 1.00 0.00 63 ASN A CA 19
ATOM 21726 C C . ASN A 1 63 ? 8.593 16.227 -2.489 1.00 0.00 63 ASN A C 19
ATOM 21727 O O . ASN A 1 63 ? 7.936 16.660 -3.437 1.00 0.00 63 ASN A O 19
ATOM 21738 N N . GLU A 1 64 ? 8.517 16.733 -1.263 1.00 0.00 64 GLU A N 19
ATOM 21739 C CA . GLU A 1 64 ? 7.632 17.851 -0.957 1.00 0.00 64 GLU A CA 19
ATOM 21740 C C . GLU A 1 64 ? 8.099 19.113 -1.678 1.00 0.00 64 GLU A C 19
ATOM 21741 O O . GLU A 1 64 ? 9.297 19.357 -1.803 1.00 0.00 64 GLU A O 19
ATOM 21753 N N . GLY A 1 65 ? 7.146 19.910 -2.149 1.00 0.00 65 GLY A N 19
ATOM 21754 C CA . GLY A 1 65 ? 7.480 21.142 -2.854 1.00 0.00 65 GLY A CA 19
ATOM 21755 C C . GLY A 1 65 ? 8.135 22.147 -1.910 1.00 0.00 65 GLY A C 19
ATOM 21756 O O . GLY A 1 65 ? 7.733 22.275 -0.753 1.00 0.00 65 GLY A O 19
ATOM 21760 N N . SER A 1 66 ? 9.146 22.857 -2.408 1.00 0.00 66 SER A N 19
ATOM 21761 C CA . SER A 1 66 ? 9.855 23.850 -1.598 1.00 0.00 66 SER A CA 19
ATOM 21762 C C . SER A 1 66 ? 9.285 25.245 -1.839 1.00 0.00 66 SER A C 19
ATOM 21763 O O . SER A 1 66 ? 9.306 25.752 -2.962 1.00 0.00 66 SER A O 19
ATOM 21771 N N . LEU A 1 67 ? 8.775 25.861 -0.773 1.00 0.00 67 LEU A N 19
ATOM 21772 C CA . LEU A 1 67 ? 8.195 27.203 -0.857 1.00 0.00 67 LEU A CA 19
ATOM 21773 C C . LEU A 1 67 ? 9.213 28.253 -0.402 1.00 0.00 67 LEU A C 19
ATOM 21774 O O . LEU A 1 67 ? 8.895 29.439 -0.312 1.00 0.00 67 LEU A O 19
ATOM 21790 N N . GLU A 1 68 ? 10.432 27.806 -0.114 1.00 0.00 68 GLU A N 19
ATOM 21791 C CA . GLU A 1 68 ? 11.485 28.713 0.336 1.00 0.00 68 GLU A CA 19
ATOM 21792 C C . GLU A 1 68 ? 11.799 29.749 -0.741 1.00 0.00 68 GLU A C 19
ATOM 21793 O O . GLU A 1 68 ? 12.029 30.920 -0.439 1.00 0.00 68 GLU A O 19
ATOM 21805 N N . HIS A 1 69 ? 11.798 29.312 -2.000 1.00 0.00 69 HIS A N 19
ATOM 21806 C CA . HIS A 1 69 ? 12.077 30.209 -3.126 1.00 0.00 69 HIS A CA 19
ATOM 21807 C C . HIS A 1 69 ? 11.162 29.878 -4.301 1.00 0.00 69 HIS A C 19
ATOM 21808 O O . HIS A 1 69 ? 11.424 28.946 -5.061 1.00 0.00 69 HIS A O 19
ATOM 21822 N N . HIS A 1 70 ? 10.084 30.646 -4.439 1.00 0.00 70 HIS A N 19
ATOM 21823 C CA . HIS A 1 70 ? 9.126 30.428 -5.521 1.00 0.00 70 HIS A CA 19
ATOM 21824 C C . HIS A 1 70 ? 9.526 31.216 -6.764 1.00 0.00 70 HIS A C 19
ATOM 21825 O O . HIS A 1 70 ? 9.504 30.692 -7.878 1.00 0.00 70 HIS A O 19
ATOM 21839 N N . HIS A 1 71 ? 9.890 32.481 -6.566 1.00 0.00 71 HIS A N 19
ATOM 21840 C CA . HIS A 1 71 ? 10.293 33.343 -7.676 1.00 0.00 71 HIS A CA 19
ATOM 21841 C C . HIS A 1 71 ? 11.335 34.356 -7.216 1.00 0.00 71 HIS A C 19
ATOM 21842 O O . HIS A 1 71 ? 11.376 34.733 -6.046 1.00 0.00 71 HIS A O 19
ATOM 21856 N N . HIS A 1 72 ? 12.169 34.797 -8.150 1.00 0.00 72 HIS A N 19
ATOM 21857 C CA . HIS A 1 72 ? 13.207 35.771 -7.840 1.00 0.00 72 HIS A CA 19
ATOM 21858 C C . HIS A 1 72 ? 13.692 36.443 -9.121 1.00 0.00 72 HIS A C 19
ATOM 21859 O O . HIS A 1 72 ? 14.189 35.780 -10.031 1.00 0.00 72 HIS A O 19
ATOM 21873 N N . HIS A 1 73 ? 13.538 37.767 -9.186 1.00 0.00 73 HIS A N 19
ATOM 21874 C CA . HIS A 1 73 ? 13.955 38.536 -10.364 1.00 0.00 73 HIS A CA 19
ATOM 21875 C C . HIS A 1 73 ? 15.092 39.485 -10.008 1.00 0.00 73 HIS A C 19
ATOM 21876 O O . HIS A 1 73 ? 14.963 40.316 -9.107 1.00 0.00 73 HIS A O 19
ATOM 21890 N N . HIS A 1 74 ? 16.204 39.355 -10.722 1.00 0.00 74 HIS A N 19
ATOM 21891 C CA . HIS A 1 74 ? 17.364 40.205 -10.480 1.00 0.00 74 HIS A CA 19
ATOM 21892 C C . HIS A 1 74 ? 16.940 41.663 -10.322 1.00 0.00 74 HIS A C 19
ATOM 21893 O O . HIS A 1 74 ? 17.444 42.310 -9.418 1.00 0.00 74 HIS A O 19
ATOM 21908 N N . MET A 1 1 ? -0.561 13.858 2.828 1.00 0.00 1 MET A N 20
ATOM 21909 C CA . MET A 1 1 ? 0.578 13.081 2.265 1.00 0.00 1 MET A CA 20
ATOM 21910 C C . MET A 1 1 ? 0.064 12.172 1.152 1.00 0.00 1 MET A C 20
ATOM 21911 O O . MET A 1 1 ? -0.893 11.422 1.344 1.00 0.00 1 MET A O 20
ATOM 21927 N N . GLN A 1 2 ? 0.710 12.242 -0.014 1.00 0.00 2 GLN A N 20
ATOM 21928 C CA . GLN A 1 2 ? 0.320 11.419 -1.162 1.00 0.00 2 GLN A CA 20
ATOM 21929 C C . GLN A 1 2 ? 1.515 10.616 -1.667 1.00 0.00 2 GLN A C 20
ATOM 21930 O O . GLN A 1 2 ? 2.490 11.182 -2.159 1.00 0.00 2 GLN A O 20
ATOM 21944 N N . GLY A 1 3 ? 1.427 9.292 -1.545 1.00 0.00 3 GLY A N 20
ATOM 21945 C CA . GLY A 1 3 ? 2.500 8.407 -1.995 1.00 0.00 3 GLY A CA 20
ATOM 21946 C C . GLY A 1 3 ? 2.200 7.859 -3.385 1.00 0.00 3 GLY A C 20
ATOM 21947 O O . GLY A 1 3 ? 1.080 7.988 -3.881 1.00 0.00 3 GLY A O 20
ATOM 21951 N N . VAL A 1 4 ? 3.205 7.242 -4.008 1.00 0.00 4 VAL A N 20
ATOM 21952 C CA . VAL A 1 4 ? 3.043 6.664 -5.347 1.00 0.00 4 VAL A CA 20
ATOM 21953 C C . VAL A 1 4 ? 3.454 5.195 -5.334 1.00 0.00 4 VAL A C 20
ATOM 21954 O O . VAL A 1 4 ? 4.518 4.844 -4.825 1.00 0.00 4 VAL A O 20
ATOM 21967 N N . VAL A 1 5 ? 2.608 4.343 -5.908 1.00 0.00 5 VAL A N 20
ATOM 21968 C CA . VAL A 1 5 ? 2.890 2.911 -5.965 1.00 0.00 5 VAL A CA 20
ATOM 21969 C C . VAL A 1 5 ? 3.609 2.572 -7.265 1.00 0.00 5 VAL A C 20
ATOM 21970 O O . VAL A 1 5 ? 3.038 2.689 -8.351 1.00 0.00 5 VAL A O 20
ATOM 21983 N N . LYS A 1 6 ? 4.870 2.154 -7.147 1.00 0.00 6 LYS A N 20
ATOM 21984 C CA . LYS A 1 6 ? 5.674 1.801 -8.320 1.00 0.00 6 LYS A CA 20
ATOM 21985 C C . LYS A 1 6 ? 5.968 0.302 -8.325 1.00 0.00 6 LYS A C 20
ATOM 21986 O O . LYS A 1 6 ? 6.625 -0.214 -7.421 1.00 0.00 6 LYS A O 20
ATOM 22005 N N . VAL A 1 7 ? 5.471 -0.393 -9.349 1.00 0.00 7 VAL A N 20
ATOM 22006 C CA . VAL A 1 7 ? 5.679 -1.837 -9.468 1.00 0.00 7 VAL A CA 20
ATOM 22007 C C . VAL A 1 7 ? 5.852 -2.246 -10.928 1.00 0.00 7 VAL A C 20
ATOM 22008 O O . VAL A 1 7 ? 5.368 -1.571 -11.837 1.00 0.00 7 VAL A O 20
ATOM 22021 N N . ASN A 1 8 ? 6.552 -3.355 -11.141 1.00 0.00 8 ASN A N 20
ATOM 22022 C CA . ASN A 1 8 ? 6.796 -3.854 -12.488 1.00 0.00 8 ASN A CA 20
ATOM 22023 C C . ASN A 1 8 ? 5.486 -4.232 -13.174 1.00 0.00 8 ASN A C 20
ATOM 22024 O O . ASN A 1 8 ? 5.296 -3.961 -14.360 1.00 0.00 8 ASN A O 20
ATOM 22035 N N . SER A 1 9 ? 4.582 -4.864 -12.420 1.00 0.00 9 SER A N 20
ATOM 22036 C CA . SER A 1 9 ? 3.284 -5.282 -12.963 1.00 0.00 9 SER A CA 20
ATOM 22037 C C . SER A 1 9 ? 2.152 -4.894 -12.016 1.00 0.00 9 SER A C 20
ATOM 22038 O O . SER A 1 9 ? 1.380 -3.976 -12.298 1.00 0.00 9 SER A O 20
ATOM 22046 N N . ALA A 1 10 ? 2.059 -5.600 -10.892 1.00 0.00 10 ALA A N 20
ATOM 22047 C CA . ALA A 1 10 ? 1.019 -5.332 -9.902 1.00 0.00 10 ALA A CA 20
ATOM 22048 C C . ALA A 1 10 ? 1.494 -5.747 -8.511 1.00 0.00 10 ALA A C 20
ATOM 22049 O O . ALA A 1 10 ? 2.214 -6.735 -8.365 1.00 0.00 10 ALA A O 20
ATOM 22056 N N . LEU A 1 11 ? 1.095 -4.982 -7.493 1.00 0.00 11 LEU A N 20
ATOM 22057 C CA . LEU A 1 11 ? 1.491 -5.272 -6.107 1.00 0.00 11 LEU A CA 20
ATOM 22058 C C . LEU A 1 11 ? 0.272 -5.637 -5.268 1.00 0.00 11 LEU A C 20
ATOM 22059 O O . LEU A 1 11 ? -0.726 -4.917 -5.254 1.00 0.00 11 LEU A O 20
ATOM 22075 N N . ASN A 1 12 ? 0.364 -6.764 -4.572 1.00 0.00 12 ASN A N 20
ATOM 22076 C CA . ASN A 1 12 ? -0.735 -7.222 -3.734 1.00 0.00 12 ASN A CA 20
ATOM 22077 C C . ASN A 1 12 ? -0.818 -6.388 -2.460 1.00 0.00 12 ASN A C 20
ATOM 22078 O O . ASN A 1 12 ? 0.203 -5.975 -1.908 1.00 0.00 12 ASN A O 20
ATOM 22089 N N . MET A 1 13 ? -2.042 -6.150 -1.994 1.00 0.00 13 MET A N 20
ATOM 22090 C CA . MET A 1 13 ? -2.263 -5.371 -0.776 1.00 0.00 13 MET A CA 20
ATOM 22091 C C . MET A 1 13 ? -2.698 -6.307 0.338 1.00 0.00 13 MET A C 20
ATOM 22092 O O . MET A 1 13 ? -3.299 -7.349 0.080 1.00 0.00 13 MET A O 20
ATOM 22106 N N . ARG A 1 14 ? -2.367 -5.949 1.574 1.00 0.00 14 ARG A N 20
ATOM 22107 C CA . ARG A 1 14 ? -2.698 -6.787 2.728 1.00 0.00 14 ARG A CA 20
ATOM 22108 C C . ARG A 1 14 ? -3.421 -5.969 3.804 1.00 0.00 14 ARG A C 20
ATOM 22109 O O . ARG A 1 14 ? -3.205 -4.765 3.932 1.00 0.00 14 ARG A O 20
ATOM 22130 N N . SER A 1 15 ? -4.286 -6.640 4.564 1.00 0.00 15 SER A N 20
ATOM 22131 C CA . SER A 1 15 ? -5.056 -5.983 5.622 1.00 0.00 15 SER A CA 20
ATOM 22132 C C . SER A 1 15 ? -4.175 -5.548 6.793 1.00 0.00 15 SER A C 20
ATOM 22133 O O . SER A 1 15 ? -4.597 -4.742 7.622 1.00 0.00 15 SER A O 20
ATOM 22141 N N . GLY A 1 16 ? -2.960 -6.079 6.871 1.00 0.00 16 GLY A N 20
ATOM 22142 C CA . GLY A 1 16 ? -2.065 -5.717 7.965 1.00 0.00 16 GLY A CA 20
ATOM 22143 C C . GLY A 1 16 ? -0.615 -6.048 7.631 1.00 0.00 16 GLY A C 20
ATOM 22144 O O . GLY A 1 16 ? -0.300 -6.433 6.504 1.00 0.00 16 GLY A O 20
ATOM 22148 N N . PRO A 1 17 ? 0.262 -5.907 8.585 1.00 0.00 17 PRO A N 20
ATOM 22149 C CA . PRO A 1 17 ? 1.707 -6.193 8.396 1.00 0.00 17 PRO A CA 20
ATOM 22150 C C . PRO A 1 17 ? 2.014 -7.685 8.547 1.00 0.00 17 PRO A C 20
ATOM 22151 O O . PRO A 1 17 ? 2.508 -8.123 9.585 1.00 0.00 17 PRO A O 20
ATOM 22162 N N . GLY A 1 18 ? 1.721 -8.454 7.504 1.00 0.00 18 GLY A N 20
ATOM 22163 C CA . GLY A 1 18 ? 1.974 -9.889 7.537 1.00 0.00 18 GLY A CA 20
ATOM 22164 C C . GLY A 1 18 ? 1.337 -10.591 6.343 1.00 0.00 18 GLY A C 20
ATOM 22165 O O . GLY A 1 18 ? 0.184 -10.334 5.998 1.00 0.00 18 GLY A O 20
ATOM 22169 N N . SER A 1 19 ? 2.098 -11.484 5.719 1.00 0.00 19 SER A N 20
ATOM 22170 C CA . SER A 1 19 ? 1.599 -12.225 4.568 1.00 0.00 19 SER A CA 20
ATOM 22171 C C . SER A 1 19 ? 0.476 -13.165 4.981 1.00 0.00 19 SER A C 20
ATOM 22172 O O . SER A 1 19 ? -0.256 -13.685 4.139 1.00 0.00 19 SER A O 20
ATOM 22180 N N . ASN A 1 20 ? 0.353 -13.386 6.284 1.00 0.00 20 ASN A N 20
ATOM 22181 C CA . ASN A 1 20 ? -0.676 -14.275 6.807 1.00 0.00 20 ASN A CA 20
ATOM 22182 C C . ASN A 1 20 ? -2.030 -13.571 6.860 1.00 0.00 20 ASN A C 20
ATOM 22183 O O . ASN A 1 20 ? -3.034 -14.171 7.244 1.00 0.00 20 ASN A O 20
ATOM 22194 N N . TYR A 1 21 ? -2.056 -12.300 6.460 1.00 0.00 21 TYR A N 20
ATOM 22195 C CA . TYR A 1 21 ? -3.300 -11.533 6.456 1.00 0.00 21 TYR A CA 20
ATOM 22196 C C . TYR A 1 21 ? -4.006 -11.710 5.113 1.00 0.00 21 TYR A C 20
ATOM 22197 O O . TYR A 1 21 ? -5.097 -11.181 4.894 1.00 0.00 21 TYR A O 20
ATOM 22215 N N . GLY A 1 22 ? -3.372 -12.463 4.220 1.00 0.00 22 GLY A N 20
ATOM 22216 C CA . GLY A 1 22 ? -3.937 -12.716 2.901 1.00 0.00 22 GLY A CA 20
ATOM 22217 C C . GLY A 1 22 ? -3.994 -11.432 2.083 1.00 0.00 22 GLY A C 20
ATOM 22218 O O . GLY A 1 22 ? -3.664 -10.354 2.578 1.00 0.00 22 GLY A O 20
ATOM 22222 N N . VAL A 1 23 ? -4.423 -11.552 0.828 1.00 0.00 23 VAL A N 20
ATOM 22223 C CA . VAL A 1 23 ? -4.531 -10.392 -0.056 1.00 0.00 23 VAL A CA 20
ATOM 22224 C C . VAL A 1 23 ? -5.983 -9.940 -0.152 1.00 0.00 23 VAL A C 20
ATOM 22225 O O . VAL A 1 23 ? -6.866 -10.727 -0.494 1.00 0.00 23 VAL A O 20
ATOM 22238 N N . ILE A 1 24 ? -6.225 -8.668 0.161 1.00 0.00 24 ILE A N 20
ATOM 22239 C CA . ILE A 1 24 ? -7.580 -8.110 0.114 1.00 0.00 24 ILE A CA 20
ATOM 22240 C C . ILE A 1 24 ? -7.787 -7.302 -1.164 1.00 0.00 24 ILE A C 20
ATOM 22241 O O . ILE A 1 24 ? -8.880 -6.802 -1.423 1.00 0.00 24 ILE A O 20
ATOM 22257 N N . GLY A 1 25 ? -6.730 -7.181 -1.960 1.00 0.00 25 GLY A N 20
ATOM 22258 C CA . GLY A 1 25 ? -6.810 -6.434 -3.208 1.00 0.00 25 GLY A CA 20
ATOM 22259 C C . GLY A 1 25 ? -5.432 -6.283 -3.842 1.00 0.00 25 GLY A C 20
ATOM 22260 O O . GLY A 1 25 ? -4.440 -6.795 -3.324 1.00 0.00 25 GLY A O 20
ATOM 22264 N N . THR A 1 26 ? -5.380 -5.575 -4.970 1.00 0.00 26 THR A N 20
ATOM 22265 C CA . THR A 1 26 ? -4.121 -5.349 -5.683 1.00 0.00 26 THR A CA 20
ATOM 22266 C C . THR A 1 26 ? -3.980 -3.879 -6.057 1.00 0.00 26 THR A C 20
ATOM 22267 O O . THR A 1 26 ? -4.968 -3.149 -6.123 1.00 0.00 26 THR A O 20
ATOM 22278 N N . LEU A 1 27 ? -2.741 -3.449 -6.297 1.00 0.00 27 LEU A N 20
ATOM 22279 C CA . LEU A 1 27 ? -2.465 -2.057 -6.659 1.00 0.00 27 LEU A CA 20
ATOM 22280 C C . LEU A 1 27 ? -1.967 -1.973 -8.106 1.00 0.00 27 LEU A C 20
ATOM 22281 O O . LEU A 1 27 ? -1.135 -2.777 -8.533 1.00 0.00 27 LEU A O 20
ATOM 22297 N N . ARG A 1 28 ? -2.495 -1.006 -8.863 1.00 0.00 28 ARG A N 20
ATOM 22298 C CA . ARG A 1 28 ? -2.114 -0.833 -10.269 1.00 0.00 28 ARG A CA 20
ATOM 22299 C C . ARG A 1 28 ? -0.809 -0.035 -10.375 1.00 0.00 28 ARG A C 20
ATOM 22300 O O . ARG A 1 28 ? -0.416 0.660 -9.441 1.00 0.00 28 ARG A O 20
ATOM 22321 N N . ASN A 1 29 ? -0.149 -0.139 -11.522 1.00 0.00 29 ASN A N 20
ATOM 22322 C CA . ASN A 1 29 ? 1.105 0.577 -11.742 1.00 0.00 29 ASN A CA 20
ATOM 22323 C C . ASN A 1 29 ? 0.891 2.090 -11.680 1.00 0.00 29 ASN A C 20
ATOM 22324 O O . ASN A 1 29 ? -0.074 2.616 -12.234 1.00 0.00 29 ASN A O 20
ATOM 22335 N N . ASN A 1 30 ? 1.806 2.787 -11.009 1.00 0.00 30 ASN A N 20
ATOM 22336 C CA . ASN A 1 30 ? 1.713 4.239 -10.889 1.00 0.00 30 ASN A CA 20
ATOM 22337 C C . ASN A 1 30 ? 0.373 4.653 -10.293 1.00 0.00 30 ASN A C 20
ATOM 22338 O O . ASN A 1 30 ? -0.201 5.674 -10.675 1.00 0.00 30 ASN A O 20
ATOM 22349 N N . ASP A 1 31 ? -0.122 3.859 -9.350 1.00 0.00 31 ASP A N 20
ATOM 22350 C CA . ASP A 1 31 ? -1.397 4.157 -8.702 1.00 0.00 31 ASP A CA 20
ATOM 22351 C C . ASP A 1 31 ? -1.196 5.136 -7.552 1.00 0.00 31 ASP A C 20
ATOM 22352 O O . ASP A 1 31 ? -0.522 4.820 -6.572 1.00 0.00 31 ASP A O 20
ATOM 22361 N N . LYS A 1 32 ? -1.787 6.319 -7.668 1.00 0.00 32 LYS A N 20
ATOM 22362 C CA . LYS A 1 32 ? -1.661 7.320 -6.617 1.00 0.00 32 LYS A CA 20
ATOM 22363 C C . LYS A 1 32 ? -2.491 6.916 -5.403 1.00 0.00 32 LYS A C 20
ATOM 22364 O O . LYS A 1 32 ? -3.665 6.568 -5.531 1.00 0.00 32 LYS A O 20
ATOM 22383 N N . VAL A 1 33 ? -1.872 6.961 -4.224 1.00 0.00 33 VAL A N 20
ATOM 22384 C CA . VAL A 1 33 ? -2.559 6.593 -2.985 1.00 0.00 33 VAL A CA 20
ATOM 22385 C C . VAL A 1 33 ? -2.192 7.559 -1.862 1.00 0.00 33 VAL A C 20
ATOM 22386 O O . VAL A 1 33 ? -1.189 8.270 -1.943 1.00 0.00 33 VAL A O 20
ATOM 22399 N N . GLU A 1 34 ? -3.006 7.570 -0.807 1.00 0.00 34 GLU A N 20
ATOM 22400 C CA . GLU A 1 34 ? -2.764 8.442 0.343 1.00 0.00 34 GLU A CA 20
ATOM 22401 C C . GLU A 1 34 ? -2.206 7.622 1.501 1.00 0.00 34 GLU A C 20
ATOM 22402 O O . GLU A 1 34 ? -2.827 6.651 1.937 1.00 0.00 34 GLU A O 20
ATOM 22414 N N . ILE A 1 35 ? -1.027 8.014 1.991 1.00 0.00 35 ILE A N 20
ATOM 22415 C CA . ILE A 1 35 ? -0.389 7.299 3.098 1.00 0.00 35 ILE A CA 20
ATOM 22416 C C . ILE A 1 35 ? -0.824 7.897 4.432 1.00 0.00 35 ILE A C 20
ATOM 22417 O O . ILE A 1 35 ? -0.388 8.985 4.807 1.00 0.00 35 ILE A O 20
ATOM 22433 N N . ILE A 1 36 ? -1.684 7.177 5.145 1.00 0.00 36 ILE A N 20
ATOM 22434 C CA . ILE A 1 36 ? -2.167 7.652 6.435 1.00 0.00 36 ILE A CA 20
ATOM 22435 C C . ILE A 1 36 ? -1.030 7.702 7.453 1.00 0.00 36 ILE A C 20
ATOM 22436 O O . ILE A 1 36 ? -0.887 8.677 8.190 1.00 0.00 36 ILE A O 20
ATOM 22452 N N . LYS A 1 37 ? -0.227 6.638 7.484 1.00 0.00 37 LYS A N 20
ATOM 22453 C CA . LYS A 1 37 ? 0.893 6.552 8.418 1.00 0.00 37 LYS A CA 20
ATOM 22454 C C . LYS A 1 37 ? 1.700 5.279 8.165 1.00 0.00 37 LYS A C 20
ATOM 22455 O O . LYS A 1 37 ? 1.282 4.411 7.397 1.00 0.00 37 LYS A O 20
ATOM 22474 N N . GLU A 1 38 ? 2.858 5.171 8.821 1.00 0.00 38 GLU A N 20
ATOM 22475 C CA . GLU A 1 38 ? 3.726 3.995 8.672 1.00 0.00 38 GLU A CA 20
ATOM 22476 C C . GLU A 1 38 ? 3.830 3.239 9.995 1.00 0.00 38 GLU A C 20
ATOM 22477 O O . GLU A 1 38 ? 4.205 3.812 11.019 1.00 0.00 38 GLU A O 20
ATOM 22489 N N . VAL A 1 39 ? 3.490 1.949 9.968 1.00 0.00 39 VAL A N 20
ATOM 22490 C CA . VAL A 1 39 ? 3.542 1.112 11.171 1.00 0.00 39 VAL A CA 20
ATOM 22491 C C . VAL A 1 39 ? 4.347 -0.158 10.896 1.00 0.00 39 VAL A C 20
ATOM 22492 O O . VAL A 1 39 ? 4.141 -0.826 9.883 1.00 0.00 39 VAL A O 20
ATOM 22505 N N . ASP A 1 40 ? 5.258 -0.490 11.804 1.00 0.00 40 ASP A N 20
ATOM 22506 C CA . ASP A 1 40 ? 6.077 -1.687 11.644 1.00 0.00 40 ASP A CA 20
ATOM 22507 C C . ASP A 1 40 ? 6.834 -1.652 10.317 1.00 0.00 40 ASP A C 20
ATOM 22508 O O . ASP A 1 40 ? 7.237 -2.689 9.792 1.00 0.00 40 ASP A O 20
ATOM 22517 N N . GLY A 1 41 ? 7.029 -0.450 9.783 1.00 0.00 41 GLY A N 20
ATOM 22518 C CA . GLY A 1 41 ? 7.745 -0.287 8.521 1.00 0.00 41 GLY A CA 20
ATOM 22519 C C . GLY A 1 41 ? 6.810 -0.459 7.329 1.00 0.00 41 GLY A C 20
ATOM 22520 O O . GLY A 1 41 ? 7.201 -0.223 6.185 1.00 0.00 41 GLY A O 20
ATOM 22524 N N . TRP A 1 42 ? 5.571 -0.855 7.602 1.00 0.00 42 TRP A N 20
ATOM 22525 C CA . TRP A 1 42 ? 4.586 -1.038 6.540 1.00 0.00 42 TRP A CA 20
ATOM 22526 C C . TRP A 1 42 ? 3.906 0.289 6.237 1.00 0.00 42 TRP A C 20
ATOM 22527 O O . TRP A 1 42 ? 3.701 1.110 7.132 1.00 0.00 42 TRP A O 20
ATOM 22548 N N . TYR A 1 43 ? 3.563 0.501 4.970 1.00 0.00 43 TYR A N 20
ATOM 22549 C CA . TYR A 1 43 ? 2.911 1.741 4.559 1.00 0.00 43 TYR A CA 20
ATOM 22550 C C . TYR A 1 43 ? 1.398 1.552 4.522 1.00 0.00 43 TYR A C 20
ATOM 22551 O O . TYR A 1 43 ? 0.874 0.789 3.709 1.00 0.00 43 TYR A O 20
ATOM 22569 N N . GLU A 1 44 ? 0.699 2.273 5.393 1.00 0.00 44 GLU A N 20
ATOM 22570 C CA . GLU A 1 44 ? -0.752 2.195 5.435 1.00 0.00 44 GLU A CA 20
ATOM 22571 C C . GLU A 1 44 ? -1.310 3.130 4.379 1.00 0.00 44 GLU A C 20
ATOM 22572 O O . GLU A 1 44 ? -1.004 4.322 4.375 1.00 0.00 44 GLU A O 20
ATOM 22584 N N . ILE A 1 45 ? -2.102 2.584 3.463 1.00 0.00 45 ILE A N 20
ATOM 22585 C CA . ILE A 1 45 ? -2.670 3.382 2.377 1.00 0.00 45 ILE A CA 20
ATOM 22586 C C . ILE A 1 45 ? -4.167 3.196 2.272 1.00 0.00 45 ILE A C 20
ATOM 22587 O O . ILE A 1 45 ? -4.731 2.236 2.793 1.00 0.00 45 ILE A O 20
ATOM 22603 N N . ARG A 1 46 ? -4.806 4.131 1.579 1.00 0.00 46 ARG A N 20
ATOM 22604 C CA . ARG A 1 46 ? -6.247 4.092 1.383 1.00 0.00 46 ARG A CA 20
ATOM 22605 C C . ARG A 1 46 ? -6.567 4.140 -0.101 1.00 0.00 46 ARG A C 20
ATOM 22606 O O . ARG A 1 46 ? -6.053 4.989 -0.829 1.00 0.00 46 ARG A O 20
ATOM 22627 N N . PHE A 1 47 ? -7.411 3.217 -0.553 1.00 0.00 47 PHE A N 20
ATOM 22628 C CA . PHE A 1 47 ? -7.783 3.160 -1.964 1.00 0.00 47 PHE A CA 20
ATOM 22629 C C . PHE A 1 47 ? -9.198 2.618 -2.141 1.00 0.00 47 PHE A C 20
ATOM 22630 O O . PHE A 1 47 ? -9.562 1.598 -1.556 1.00 0.00 47 PHE A O 20
ATOM 22647 N N . ASN A 1 48 ? -9.989 3.304 -2.961 1.00 0.00 48 ASN A N 20
ATOM 22648 C CA . ASN A 1 48 ? -11.360 2.878 -3.218 1.00 0.00 48 ASN A CA 20
ATOM 22649 C C . ASN A 1 48 ? -12.138 2.755 -1.915 1.00 0.00 48 ASN A C 20
ATOM 22650 O O . ASN A 1 48 ? -12.979 1.869 -1.761 1.00 0.00 48 ASN A O 20
ATOM 22661 N N . GLY A 1 49 ? -11.853 3.652 -0.978 1.00 0.00 49 GLY A N 20
ATOM 22662 C CA . GLY A 1 49 ? -12.535 3.636 0.310 1.00 0.00 49 GLY A CA 20
ATOM 22663 C C . GLY A 1 49 ? -12.108 2.429 1.138 1.00 0.00 49 GLY A C 20
ATOM 22664 O O . GLY A 1 49 ? -12.773 2.065 2.108 1.00 0.00 49 GLY A O 20
ATOM 22668 N N . LYS A 1 50 ? -10.991 1.808 0.749 1.00 0.00 50 LYS A N 20
ATOM 22669 C CA . LYS A 1 50 ? -10.472 0.633 1.460 1.00 0.00 50 LYS A CA 20
ATOM 22670 C C . LYS A 1 50 ? -9.114 0.944 2.072 1.00 0.00 50 LYS A C 20
ATOM 22671 O O . LYS A 1 50 ? -8.253 1.533 1.422 1.00 0.00 50 LYS A O 20
ATOM 22690 N N . VAL A 1 51 ? -8.929 0.545 3.330 1.00 0.00 51 VAL A N 20
ATOM 22691 C CA . VAL A 1 51 ? -7.672 0.788 4.041 1.00 0.00 51 VAL A CA 20
ATOM 22692 C C . VAL A 1 51 ? -6.910 -0.522 4.225 1.00 0.00 51 VAL A C 20
ATOM 22693 O O . VAL A 1 51 ? -7.473 -1.525 4.664 1.00 0.00 51 VAL A O 20
ATOM 22706 N N . GLY A 1 52 ? -5.626 -0.501 3.883 1.00 0.00 52 GLY A N 20
ATOM 22707 C CA . GLY A 1 52 ? -4.784 -1.686 4.007 1.00 0.00 52 GLY A CA 20
ATOM 22708 C C . GLY A 1 52 ? -3.329 -1.293 4.229 1.00 0.00 52 GLY A C 20
ATOM 22709 O O . GLY A 1 52 ? -3.039 -0.195 4.704 1.00 0.00 52 GLY A O 20
ATOM 22713 N N . TYR A 1 53 ? -2.415 -2.201 3.889 1.00 0.00 53 TYR A N 20
ATOM 22714 C CA . TYR A 1 53 ? -0.983 -1.950 4.057 1.00 0.00 53 TYR A CA 20
ATOM 22715 C C . TYR A 1 53 ? -0.201 -2.444 2.844 1.00 0.00 53 TYR A C 20
ATOM 22716 O O . TYR A 1 53 ? -0.656 -3.325 2.115 1.00 0.00 53 TYR A O 20
ATOM 22734 N N . ALA A 1 54 ? 0.976 -1.861 2.631 1.00 0.00 54 ALA A N 20
ATOM 22735 C CA . ALA A 1 54 ? 1.821 -2.237 1.501 1.00 0.00 54 ALA A CA 20
ATOM 22736 C C . ALA A 1 54 ? 3.285 -1.940 1.817 1.00 0.00 54 ALA A C 20
ATOM 22737 O O . ALA A 1 54 ? 3.590 -1.155 2.715 1.00 0.00 54 ALA A O 20
ATOM 22744 N N . SER A 1 55 ? 4.187 -2.581 1.080 1.00 0.00 55 SER A N 20
ATOM 22745 C CA . SER A 1 55 ? 5.615 -2.384 1.299 1.00 0.00 55 SER A CA 20
ATOM 22746 C C . SER A 1 55 ? 6.024 -0.947 0.988 1.00 0.00 55 SER A C 20
ATOM 22747 O O . SER A 1 55 ? 5.406 -0.279 0.160 1.00 0.00 55 SER A O 20
ATOM 22755 N N . LYS A 1 56 ? 7.073 -0.480 1.660 1.00 0.00 56 LYS A N 20
ATOM 22756 C CA . LYS A 1 56 ? 7.571 0.878 1.455 1.00 0.00 56 LYS A CA 20
ATOM 22757 C C . LYS A 1 56 ? 8.525 0.928 0.264 1.00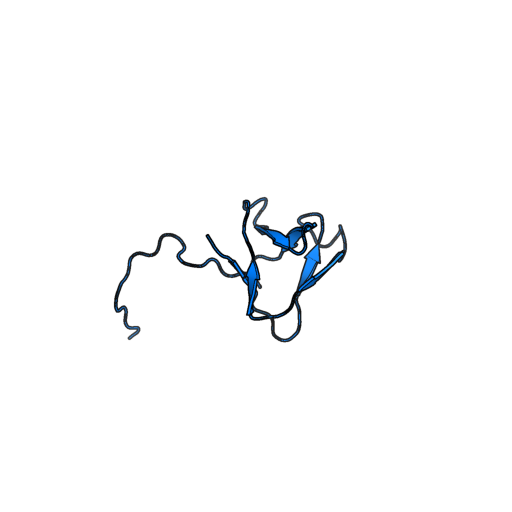 0.00 56 LYS A C 20
ATOM 22758 O O . LYS A 1 56 ? 8.677 1.965 -0.384 1.00 0.00 56 LYS A O 20
ATOM 22777 N N . SER A 1 57 ? 9.169 -0.200 -0.006 1.00 0.00 57 SER A N 20
ATOM 22778 C CA . SER A 1 57 ? 10.118 -0.296 -1.110 1.00 0.00 57 SER A CA 20
ATOM 22779 C C . SER A 1 57 ? 9.436 -0.046 -2.451 1.00 0.00 57 SER A C 20
ATOM 22780 O O . SER A 1 57 ? 9.999 0.608 -3.331 1.00 0.00 57 SER A O 20
ATOM 22788 N N . TYR A 1 58 ? 8.233 -0.586 -2.610 1.00 0.00 58 TYR A N 20
ATOM 22789 C CA . TYR A 1 58 ? 7.492 -0.432 -3.860 1.00 0.00 58 TYR A CA 20
ATOM 22790 C C . TYR A 1 58 ? 6.712 0.881 -3.870 1.00 0.00 58 TYR A C 20
ATOM 22791 O O . TYR A 1 58 ? 5.995 1.178 -4.826 1.00 0.00 58 TYR A O 20
ATOM 22809 N N . ILE A 1 59 ? 6.867 1.670 -2.805 1.00 0.00 59 ILE A N 20
ATOM 22810 C CA . ILE A 1 59 ? 6.189 2.965 -2.697 1.00 0.00 59 ILE A CA 20
ATOM 22811 C C . ILE A 1 59 ? 7.207 4.073 -2.458 1.00 0.00 59 ILE A C 20
ATOM 22812 O O . ILE A 1 59 ? 8.056 3.968 -1.572 1.00 0.00 59 ILE A O 20
ATOM 22828 N N . THR A 1 60 ? 7.119 5.135 -3.260 1.00 0.00 60 THR A N 20
ATOM 22829 C CA . THR A 1 60 ? 8.038 6.267 -3.143 1.00 0.00 60 THR A CA 20
ATOM 22830 C C . THR A 1 60 ? 7.286 7.526 -2.731 1.00 0.00 60 THR A C 20
ATOM 22831 O O . THR A 1 60 ? 6.285 7.896 -3.348 1.00 0.00 60 THR A O 20
ATOM 22842 N N . ILE A 1 61 ? 7.778 8.180 -1.686 1.00 0.00 61 ILE A N 20
ATOM 22843 C CA . ILE A 1 61 ? 7.155 9.402 -1.193 1.00 0.00 61 ILE A CA 20
ATOM 22844 C C . ILE A 1 61 ? 7.641 10.597 -2.007 1.00 0.00 61 ILE A C 20
ATOM 22845 O O . ILE A 1 61 ? 8.844 10.829 -2.123 1.00 0.00 61 ILE A O 20
ATOM 22861 N N . VAL A 1 62 ? 6.699 11.344 -2.580 1.00 0.00 62 VAL A N 20
ATOM 22862 C CA . VAL A 1 62 ? 7.043 12.510 -3.394 1.00 0.00 62 VAL A CA 20
ATOM 22863 C C . VAL A 1 62 ? 7.120 13.770 -2.537 1.00 0.00 62 VAL A C 20
ATOM 22864 O O . VAL A 1 62 ? 6.270 14.004 -1.678 1.00 0.00 62 VAL A O 20
ATOM 22877 N N . ASN A 1 63 ? 8.147 14.576 -2.783 1.00 0.00 63 ASN A N 20
ATOM 22878 C CA . ASN A 1 63 ? 8.333 15.811 -2.034 1.00 0.00 63 ASN A CA 20
ATOM 22879 C C . ASN A 1 63 ? 7.069 16.662 -2.089 1.00 0.00 63 ASN A C 20
ATOM 22880 O O . ASN A 1 63 ? 6.559 16.965 -3.169 1.00 0.00 63 ASN A O 20
ATOM 22891 N N . GLU A 1 64 ? 6.565 17.040 -0.920 1.00 0.00 64 GLU A N 20
ATOM 22892 C CA . GLU A 1 64 ? 5.356 17.852 -0.845 1.00 0.00 64 GLU A CA 20
ATOM 22893 C C . GLU A 1 64 ? 5.611 19.247 -1.406 1.00 0.00 64 GLU A C 20
ATOM 22894 O O . GLU A 1 64 ? 4.769 19.807 -2.111 1.00 0.00 64 GLU A O 20
ATOM 22906 N N . GLY A 1 65 ? 6.774 19.804 -1.087 1.00 0.00 65 GLY A N 20
ATOM 22907 C CA . GLY A 1 65 ? 7.129 21.137 -1.562 1.00 0.00 65 GLY A CA 20
ATOM 22908 C C . GLY A 1 65 ? 6.119 22.174 -1.083 1.00 0.00 65 GLY A C 20
ATOM 22909 O O . GLY A 1 65 ? 5.625 22.103 0.042 1.00 0.00 65 GLY A O 20
ATOM 22913 N N . SER A 1 66 ? 5.813 23.138 -1.947 1.00 0.00 66 SER A N 20
ATOM 22914 C CA . SER A 1 66 ? 4.857 24.188 -1.606 1.00 0.00 66 SER A CA 20
ATOM 22915 C C . SER A 1 66 ? 5.075 24.681 -0.176 1.00 0.00 66 SER A C 20
ATOM 22916 O O . SER A 1 66 ? 4.481 24.163 0.771 1.00 0.00 66 SER A O 20
ATOM 22924 N N . LEU A 1 67 ? 5.937 25.686 -0.029 1.00 0.00 67 LEU A N 20
ATOM 22925 C CA . LEU A 1 67 ? 6.236 26.250 1.287 1.00 0.00 67 LEU A CA 20
ATOM 22926 C C . LEU A 1 67 ? 5.243 27.362 1.629 1.00 0.00 67 LEU A C 20
ATOM 22927 O O . LEU A 1 67 ? 5.266 27.909 2.732 1.00 0.00 67 LEU A O 20
ATOM 22943 N N . GLU A 1 68 ? 4.380 27.694 0.673 1.00 0.00 68 GLU A N 20
ATOM 22944 C CA . GLU A 1 68 ? 3.392 28.748 0.881 1.00 0.00 68 GLU A CA 20
ATOM 22945 C C . GLU A 1 68 ? 2.368 28.331 1.932 1.00 0.00 68 GLU A C 20
ATOM 22946 O O . GLU A 1 68 ? 1.926 27.182 1.962 1.00 0.00 68 GLU A O 20
ATOM 22958 N N . HIS A 1 69 ? 1.992 29.276 2.790 1.00 0.00 69 HIS A N 20
ATOM 22959 C CA . HIS A 1 69 ? 1.015 29.002 3.840 1.00 0.00 69 HIS A CA 20
ATOM 22960 C C . HIS A 1 69 ? -0.406 29.106 3.292 1.00 0.00 69 HIS A C 20
ATOM 22961 O O . HIS A 1 69 ? -0.628 29.660 2.214 1.00 0.00 69 HIS A O 20
ATOM 22975 N N . HIS A 1 70 ? -1.363 28.563 4.037 1.00 0.00 70 HIS A N 20
ATOM 22976 C CA . HIS A 1 70 ? -2.758 28.595 3.612 1.00 0.00 70 HIS A CA 20
ATOM 22977 C C . HIS A 1 70 ? -3.242 30.033 3.439 1.00 0.00 70 HIS A C 20
ATOM 22978 O O . HIS A 1 70 ? -3.931 30.350 2.469 1.00 0.00 70 HIS A O 20
ATOM 22992 N N . HIS A 1 71 ? -2.879 30.899 4.382 1.00 0.00 71 HIS A N 20
ATOM 22993 C CA . HIS A 1 71 ? -3.289 32.300 4.316 1.00 0.00 71 HIS A CA 20
ATOM 22994 C C . HIS A 1 71 ? -2.387 33.080 3.365 1.00 0.00 71 HIS A C 20
ATOM 22995 O O . HIS A 1 71 ? -1.166 33.099 3.527 1.00 0.00 71 HIS A O 20
ATOM 23009 N N . HIS A 1 72 ? -2.997 33.727 2.373 1.00 0.00 72 HIS A N 20
ATOM 23010 C CA . HIS A 1 72 ? -2.242 34.513 1.396 1.00 0.00 72 HIS A CA 20
ATOM 23011 C C . HIS A 1 72 ? -2.147 35.970 1.845 1.00 0.00 72 HIS A C 20
ATOM 23012 O O . HIS A 1 72 ? -3.162 36.629 2.069 1.00 0.00 72 HIS A O 20
ATOM 23026 N N . HIS A 1 73 ? -0.920 36.467 1.969 1.00 0.00 73 HIS A N 20
ATOM 23027 C CA . HIS A 1 73 ? -0.702 37.848 2.385 1.00 0.00 73 HIS A CA 20
ATOM 23028 C C . HIS A 1 73 ? 0.745 38.261 2.126 1.00 0.00 73 HIS A C 20
ATOM 23029 O O . HIS A 1 73 ? 1.679 37.557 2.512 1.00 0.00 73 HIS A O 20
ATOM 23043 N N . HIS A 1 74 ? 0.924 39.403 1.463 1.00 0.00 74 HIS A N 20
ATOM 23044 C CA . HIS A 1 74 ? 2.263 39.902 1.150 1.00 0.00 74 HIS A CA 20
ATOM 23045 C C . HIS A 1 74 ? 2.775 40.812 2.261 1.00 0.00 74 HIS A C 20
ATOM 23046 O O . HIS A 1 74 ? 1.955 41.429 2.921 1.00 0.00 74 HIS A O 20
#

Radius of gyration: 13.48 Å; Cα contacts (8 Å, |Δi|>4): 136; chains: 1; bounding box: 40×36×25 Å

Sequence (74 aa):
MQGVVKVNSALNMRSGPGSNYGVIGTLRNNDKVEIIKEVDGWYEIRFNGKVGYASKSYITIVNEGSLEHHHHHHMQGVVKVNSALNMRSGPGSNYGVIGTLRNNDKVEIIKEVDGWYEIRFNGKVGYASKSYITIVNEGSLEHHHHHHMQGVVKVNSALNMRSGPGSNYGVIGTLRNNDKVEIIKEVDGWYEIRFNGKVGYASKSYITIVNEGSLEHHHHHHMQGVVKVNSALNMRSGPGSNYGVIGTLRNNDKVEIIKEVDGWYEIRFNGKVGYASKSYITIVNEGSLEHHHHHHMQGVVKVNSALNMRSGPGSNYGVIGTLRNNDKVEIIKEVDGWYEIRFNGKVGYASKSYITIVNEGSLEHHHHHHMQGVVKVNSALNMRSGPGSNYGVIGTLRNNDKVEIIKEVDGWYEIRFNGKVGYASKSYITIVNEGSLEHHHHHHMQGVVKVNSALNMRSGPGSNYGVIGTLRNNDKVEIIKEVDGWYEIRFNGKVGYASKSYITIVNEGSLEHHHHHHMQGVVKVNSALNMRSGPGSNYGVIGTLRNNDKVEIIKEVDGWYEIRFNGKVGYASKSYITIVNEGSLEHHHHHHMQGVVKVNSALNMRSGPGSNYGVIGTLRNNDKVEIIKEVDGWYEIRFNGKVGYASKSYITIVNEGSLEHHHHHHMQGVVKVNSALNMRSGPGSNYGVIGTLRNNDKVEIIKEVDGWYEIRFNGKVGYASKSYITIVNEGSLEHHHHHHMQGVVKVNSALNMRSGPGSNYGVIGTLRNNDKVEIIKEVDGWYEIRFNGKVGYASKSYITIVNEGSLEHHHHHHMQGVVKVNSALNMRSGPGSNYGVIGTLRNNDKVEIIKEVDGWYEIRFNGKVGYASKSYITIVNEGSLEHHHHHHMQGVVKVNSALNMRSGPGSNYGVIGTLRNNDKVEIIKEVDGWYEIRFNGKVGYASKSYITIVNEGSLEHHHHHHMQGVVKVNSALNMRSGPGSNYGVIGTLRNNDKVEIIKEVDGWYEIRFNGKVGYASKSYITIVNEGSLEHHHHHHMQGVVKVNSALNMRSGPGSNYGVIGTLRNNDKVEIIKEVDGWYEIRFNGKVGYASKSYITIVNEGSLEHHHHHHMQGVVKVNSALNMRSGPGSNYGVIGTLRNNDKVEIIKEVDGWYEIRFNGKVGYASKSYITIVNEGSLEHHHHHHMQGVVKVNSALNMRSGPGSNYGVIGTLRNNDKVEIIKEVDGWYEIRFNGKVGYASKSYITIVNEGSLEHHHHHHMQGVVKVNSALNMRSGPGSNYGVIGTLRNNDKVEIIKEVDGWYEIRFNGKVGYASKSYITIVNEGSLEHHHHHHMQGVVKVNSALNMRSGPGSNYGVIGTLRNNDKVEIIKEVDGWYEIRFNGKVGYASKSYITIVNEGSLEHHHHHHMQGVVKVNSALNMRSGPGSNYGVIGTLRNNDKVEIIKEVDGWYEIRFNGKVGYASKSYITIVNEGSLEHHHHHH

CATH classification: 2.30.30.40